Protein AF-0000000081947088 (afdb_homodimer)

Solvent-accessible surface area (backbone atoms only — not comparable to full-atom values): 53640 Å² total; per-residue (Å²): 133,80,80,75,81,79,79,79,77,80,83,79,76,83,76,74,78,69,76,75,79,71,53,63,56,43,48,67,72,58,36,47,63,14,54,38,83,89,65,29,24,22,32,30,54,98,59,29,26,24,50,40,53,75,47,50,81,68,38,89,75,42,71,60,63,58,53,27,30,19,22,57,40,57,72,57,38,71,58,38,70,79,52,76,34,70,66,50,53,54,56,50,59,74,28,54,62,28,42,27,43,55,84,70,83,66,67,79,70,62,85,66,63,84,68,68,71,72,72,82,75,52,67,54,44,46,74,68,36,78,85,35,48,23,31,24,28,47,46,76,58,52,70,63,32,64,59,40,53,78,79,53,38,41,35,85,42,92,42,48,81,64,81,77,59,67,90,76,39,58,36,38,39,35,33,62,47,54,91,88,44,90,55,73,51,27,74,35,77,37,38,56,64,45,50,67,68,75,36,68,79,44,76,49,59,28,30,42,32,44,54,37,25,27,15,39,62,38,34,72,75,48,82,47,56,69,71,69,28,51,85,21,36,43,40,24,37,37,36,28,23,22,44,40,36,60,52,41,44,73,35,61,59,52,78,72,48,66,77,62,38,44,14,37,27,40,29,26,63,27,42,46,96,87,62,55,51,50,35,21,47,46,52,33,67,53,45,58,34,88,79,34,67,24,26,43,21,41,27,42,68,88,34,72,37,49,68,88,69,9,36,69,31,17,39,41,46,51,14,32,32,34,78,58,34,41,40,26,48,31,36,39,35,42,24,62,56,72,38,83,27,60,62,36,52,71,34,62,54,76,56,54,58,64,41,40,92,89,66,63,56,56,84,75,37,66,57,64,44,30,41,38,44,25,38,42,67,30,33,63,48,68,70,34,76,42,56,54,82,62,51,49,48,68,39,32,23,44,32,41,30,29,64,7,33,37,67,70,46,39,39,37,14,63,62,66,58,77,52,54,41,76,41,47,65,29,71,38,79,85,38,66,82,70,61,79,75,58,57,90,61,46,22,26,47,53,34,38,36,39,41,76,44,70,59,65,82,95,52,52,67,36,35,33,26,36,39,28,26,30,61,37,59,40,44,35,21,63,54,51,70,78,57,30,26,54,59,22,44,70,53,30,29,44,28,75,32,43,34,38,44,39,73,79,128,133,81,81,76,78,80,78,78,78,81,84,82,76,82,76,73,79,68,75,75,78,70,52,65,57,42,47,68,71,58,35,45,62,12,54,37,84,88,65,29,24,23,31,30,55,97,58,29,27,24,49,40,53,76,47,50,81,69,38,88,74,42,71,60,64,57,52,27,29,20,21,58,41,58,70,56,37,72,57,39,71,82,53,75,34,71,66,49,51,54,57,49,57,74,29,55,62,28,42,27,45,56,84,70,83,66,68,79,68,62,84,64,63,86,69,68,72,74,72,83,75,52,66,54,45,47,74,68,36,76,84,35,48,22,29,23,29,48,45,76,58,52,69,62,33,65,59,39,52,79,79,52,41,41,35,85,42,91,42,50,82,64,82,76,58,66,89,75,39,59,36,39,36,35,34,61,46,55,92,88,44,90,56,73,51,28,74,36,78,37,40,58,64,45,48,67,67,74,37,68,78,46,76,49,58,29,29,43,33,44,54,36,26,27,14,40,64,36,34,74,76,49,81,47,55,70,72,70,29,50,85,22,36,44,40,24,37,39,35,28,23,22,43,39,36,61,54,41,44,75,34,61,60,52,78,71,46,65,77,63,38,45,15,36,25,39,29,27,63,27,42,47,96,88,62,52,51,52,35,22,48,44,53,32,67,52,44,58,34,88,79,35,66,24,25,43,20,42,24,43,68,89,32,72,36,47,67,89,69,10,35,71,31,16,40,40,46,52,13,31,33,35,77,59,33,40,40,26,48,32,36,38,36,43,25,61,55,71,36,82,26,60,61,34,53,70,34,62,54,74,55,54,60,65,41,41,92,89,66,62,56,55,84,74,36,68,58,64,44,28,40,37,46,26,37,43,68,29,32,62,49,68,69,34,76,40,57,54,83,62,52,49,49,67,39,32,24,44,34,40,30,28,64,6,33,37,67,69,46,38,39,38,13,63,61,63,59,78,52,54,40,77,40,46,64,28,72,39,78,84,38,66,82,70,63,78,76,58,57,89,61,46,23,27,46,51,32,37,33,39,41,77,45,70,59,66,81,96,51,54,65,35,35,33,27,36,39,29,25,29,60,38,59,40,44,35,21,63,54,52,69,77,58,32,24,55,58,21,43,70,54,29,33,45,28,75,32,43,34,38,44,40,74,78,128

Structure (mmCIF, N/CA/C/O backbone):
data_AF-0000000081947088-model_v1
#
loop_
_entity.id
_entity.type
_entity.pdbx_description
1 polymer 'Sulfite oxidase'
#
loop_
_atom_site.group_PDB
_atom_site.id
_atom_site.type_symbol
_atom_site.label_atom_id
_atom_site.label_alt_id
_atom_site.label_comp_id
_atom_site.label_asym_id
_atom_site.label_entity_id
_atom_site.label_seq_id
_atom_site.pdbx_PDB_ins_code
_atom_site.Cartn_x
_atom_site.Cartn_y
_atom_site.Cartn_z
_atom_site.occupancy
_atom_site.B_iso_or_equiv
_atom_site.auth_seq_id
_atom_site.auth_comp_id
_atom_site.auth_asym_id
_atom_site.auth_atom_id
_atom_site.pdbx_PDB_model_num
ATOM 1 N N . MET A 1 1 ? -17.156 61.625 89.312 1 23.55 1 MET A N 1
ATOM 2 C CA . MET A 1 1 ? -17.781 61.25 88.062 1 23.55 1 MET A CA 1
ATOM 3 C C . MET A 1 1 ? -17.281 62.094 86.938 1 23.55 1 MET A C 1
ATOM 5 O O . MET A 1 1 ? -17.859 63.156 86.688 1 23.55 1 MET A O 1
ATOM 9 N N . ILE A 1 2 ? -16.062 62.406 86.875 1 27.72 2 ILE A N 1
ATOM 10 C CA . ILE A 1 2 ? -15.461 63.5 86.062 1 27.72 2 ILE A CA 1
ATOM 11 C C . ILE A 1 2 ? -15.664 63.188 84.625 1 27.72 2 ILE A C 1
ATOM 13 O O . ILE A 1 2 ? -15.391 62.094 84.125 1 27.72 2 ILE A O 1
ATOM 17 N N . ILE A 1 3 ? -16.562 63.938 83.875 1 27.09 3 ILE A N 1
ATOM 18 C CA . ILE A 1 3 ? -17.156 63.969 82.562 1 27.09 3 ILE A CA 1
ATOM 19 C C . ILE A 1 3 ? -16.078 64.188 81.5 1 27.09 3 ILE A C 1
ATOM 21 O O . ILE A 1 3 ? -15.5 65.25 81.438 1 27.09 3 ILE A O 1
ATOM 25 N N . LEU A 1 4 ? -15.055 63.344 81.375 1 27.28 4 LEU A N 1
ATOM 26 C CA . LEU A 1 4 ? -13.883 63.594 80.562 1 27.28 4 LEU A CA 1
ATOM 27 C C . LEU A 1 4 ? -14.289 63.844 79.125 1 27.28 4 LEU A C 1
ATOM 29 O O . LEU A 1 4 ? -15.078 63.094 78.562 1 27.28 4 LEU A O 1
ATOM 33 N N . SER A 1 5 ? -14.227 65.062 78.625 1 27.78 5 SER A N 1
ATOM 34 C CA . SER A 1 5 ? -14.625 65.688 77.375 1 27.78 5 SER A CA 1
ATOM 35 C C . SER A 1 5 ? -13.961 65 76.188 1 27.78 5 SER A C 1
ATOM 37 O O . SER A 1 5 ? -12.734 64.938 76.125 1 27.78 5 SER A O 1
ATOM 39 N N . THR A 1 6 ? -14.531 64 75.5 1 26.06 6 THR A N 1
ATOM 40 C CA . THR A 1 6 ? -14.008 63.094 74.5 1 26.06 6 THR A CA 1
ATOM 41 C C . THR A 1 6 ? -13.656 63.844 73.25 1 26.06 6 THR A C 1
ATOM 43 O O . THR A 1 6 ? -14.523 64.438 72.625 1 26.06 6 THR A O 1
ATOM 46 N N . LYS A 1 7 ? -12.453 64.375 73.125 1 29.44 7 LYS A N 1
ATOM 47 C CA . LYS A 1 7 ? -11.984 65.25 72.062 1 29.44 7 LYS A CA 1
ATOM 48 C C . LYS A 1 7 ? -12.234 64.562 70.688 1 29.44 7 LYS A C 1
ATOM 50 O O . LYS A 1 7 ? -12.18 63.344 70.562 1 29.44 7 LYS A O 1
ATOM 55 N N . GLU A 1 8 ? -12.742 65.25 69.688 1 27.27 8 GLU A N 1
ATOM 56 C CA . GLU A 1 8 ? -13.297 65.125 68.375 1 27.27 8 GLU A CA 1
ATOM 57 C C . GLU A 1 8 ? -12.227 64.688 67.375 1 27.27 8 GLU A C 1
ATOM 59 O O . GLU A 1 8 ? -11.141 65.25 67.312 1 27.27 8 GLU A O 1
ATOM 64 N N . SER A 1 9 ? -12.094 63.406 67 1 26.52 9 SER A N 1
ATOM 65 C CA . SER A 1 9 ? -11.062 62.781 66.188 1 26.52 9 SER A CA 1
ATOM 66 C C . SER A 1 9 ? -10.93 63.406 64.812 1 26.52 9 SER A C 1
ATOM 68 O O . SER A 1 9 ? -11.93 63.75 64.188 1 26.52 9 SER A O 1
ATOM 70 N N . PRO A 1 10 ? -9.797 64 64.438 1 29.7 10 PRO A N 1
ATOM 71 C CA . PRO A 1 10 ? -9.602 64.812 63.25 1 29.7 10 PRO A CA 1
ATOM 72 C C . PRO A 1 10 ? -9.961 64.062 61.969 1 29.7 10 PRO A C 1
ATOM 74 O O . PRO A 1 10 ? -9.992 62.844 61.969 1 29.7 10 PRO A O 1
ATOM 77 N N . THR A 1 11 ? -10.578 64.688 60.969 1 25.97 11 THR A N 1
ATOM 78 C CA . THR A 1 11 ? -11.133 64.438 59.625 1 25.97 11 THR A CA 1
ATOM 79 C C . THR A 1 11 ? -10.055 63.875 58.688 1 25.97 11 THR A C 1
ATOM 81 O O . THR A 1 11 ? -8.969 64.438 58.594 1 25.97 11 THR A O 1
ATOM 84 N N . SER A 1 12 ? -9.984 62.594 58.375 1 25.2 12 SER A N 1
ATOM 85 C CA . SER A 1 12 ? -9.062 61.75 57.625 1 25.2 12 SER A CA 1
ATOM 86 C C . SER A 1 12 ? -8.844 62.344 56.219 1 25.2 12 SER A C 1
ATOM 88 O O . SER A 1 12 ? -9.805 62.688 55.531 1 25.2 12 SER A O 1
ATOM 90 N N . GLY A 1 13 ? -7.785 63.062 55.906 1 26.48 13 GLY A N 1
ATOM 91 C CA . GLY A 1 13 ? -7.367 63.625 54.625 1 26.48 13 GLY A CA 1
ATOM 92 C C . GLY A 1 13 ? -7.469 62.625 53.469 1 26.48 13 GLY A C 1
ATOM 93 O O . GLY A 1 13 ? -7.492 61.438 53.688 1 26.48 13 GLY A O 1
ATOM 94 N N . SER A 1 14 ? -7.961 63.094 52.25 1 26.84 14 SER A N 1
ATOM 95 C CA . SER A 1 14 ? -8.25 62.469 50.969 1 26.84 14 SER A CA 1
ATOM 96 C C . SER A 1 14 ? -7.016 61.781 50.375 1 26.84 14 SER A C 1
ATOM 98 O O . SER A 1 14 ? -5.996 62.438 50.156 1 26.84 14 SER A O 1
ATOM 100 N N . VAL A 1 15 ? -6.617 60.625 50.781 1 30 15 VAL A N 1
ATOM 101 C CA . VAL A 1 15 ? -5.504 59.875 50.188 1 30 15 VAL A CA 1
ATOM 102 C C . VAL A 1 15 ? -5.609 59.875 48.688 1 30 15 VAL A C 1
ATOM 104 O O . VAL A 1 15 ? -6.656 59.562 48.125 1 30 15 VAL A O 1
ATOM 107 N N . GLY A 1 16 ? -4.855 60.719 48 1 27.58 16 GLY A N 1
ATOM 108 C CA . GLY A 1 16 ? -4.633 60.781 46.594 1 27.58 16 GLY A CA 1
ATOM 109 C C . GLY A 1 16 ? -4.527 59.406 45.938 1 27.58 16 GLY A C 1
ATOM 110 O O . GLY A 1 16 ? -4.102 58.438 46.562 1 27.58 16 GLY A O 1
ATOM 111 N N . THR A 1 17 ? -5.43 59.125 44.938 1 27.86 17 THR A N 1
ATOM 112 C CA . THR A 1 17 ? -5.527 57.938 44.094 1 27.86 17 THR A CA 1
ATOM 113 C C . THR A 1 17 ? -4.152 57.562 43.562 1 27.86 17 THR A C 1
ATOM 115 O O . THR A 1 17 ? -3.451 58.375 42.969 1 27.86 17 THR A O 1
ATOM 118 N N . LEU A 1 18 ? -3.375 56.75 44.219 1 29.19 18 LEU A N 1
ATOM 119 C CA . LEU A 1 18 ? -2.145 56.156 43.688 1 29.19 18 LEU A CA 1
ATOM 120 C C . LEU A 1 18 ? -2.287 55.844 42.219 1 29.19 18 LEU A C 1
ATOM 122 O O . LEU A 1 18 ? -3.322 55.344 41.781 1 29.19 18 LEU A O 1
ATOM 126 N N . PRO A 1 19 ? -1.593 56.625 41.375 1 30.48 19 PRO A N 1
ATOM 127 C CA . PRO A 1 19 ? -1.645 56.312 39.938 1 30.48 19 PRO A CA 1
ATOM 128 C C . PRO A 1 19 ? -1.574 54.812 39.688 1 30.48 19 PRO A C 1
ATOM 130 O O . PRO A 1 19 ? -0.898 54.062 40.406 1 30.48 19 PRO A O 1
ATOM 133 N N . SER A 1 20 ? -2.699 54.156 39.406 1 32.34 20 SER A N 1
ATOM 134 C CA . SER A 1 20 ? -2.721 52.812 38.875 1 32.34 20 SER A CA 1
ATOM 135 C C . SER A 1 20 ? -1.52 52.531 37.969 1 32.34 20 SER A C 1
ATOM 137 O O . SER A 1 20 ? -1.307 53.25 37 1 32.34 20 SER A O 1
ATOM 139 N N . SER A 1 21 ? -0.323 52.375 38.469 1 35.34 21 SER A N 1
ATOM 140 C CA . SER A 1 21 ? 0.871 51.969 37.719 1 35.34 21 SER A CA 1
ATOM 141 C C . SER A 1 21 ? 0.514 51.062 36.562 1 35.34 21 SER A C 1
ATOM 143 O O . SER A 1 21 ? 0.057 49.938 36.75 1 35.34 21 SER A O 1
ATOM 145 N N . SER A 1 22 ? -0.2 51.562 35.531 1 39.47 22 SER A N 1
ATOM 146 C CA . SER A 1 22 ? -0.576 50.906 34.281 1 39.47 22 SER A CA 1
ATOM 147 C C . SER A 1 22 ? 0.574 50.062 33.75 1 39.47 22 SER A C 1
ATOM 149 O O . SER A 1 22 ? 1.654 50.594 33.469 1 39.47 22 SER A O 1
ATOM 151 N N . LEU A 1 23 ? 0.812 48.875 34.156 1 47.56 23 LEU A N 1
ATOM 152 C CA . LEU A 1 23 ? 1.779 47.969 33.531 1 47.56 23 LEU A CA 1
ATOM 153 C C . LEU A 1 23 ? 1.809 48.156 32 1 47.56 23 LEU A C 1
ATOM 155 O O . LEU A 1 23 ? 0.77 48.406 31.391 1 47.56 23 LEU A O 1
ATOM 159 N N . PRO A 1 24 ? 2.963 48.594 31.469 1 54.09 24 PRO A N 1
ATOM 160 C CA . PRO A 1 24 ? 3.066 48.75 30.016 1 54.09 24 PRO A CA 1
ATOM 161 C C . PRO A 1 24 ? 2.406 47.594 29.25 1 54.09 24 PRO A C 1
ATOM 163 O O . PRO A 1 24 ? 2.377 46.469 29.734 1 54.09 24 PRO A O 1
ATOM 166 N N . ILE A 1 25 ? 1.466 47.812 28.344 1 60.41 25 ILE A N 1
ATOM 167 C CA . ILE A 1 25 ? 0.795 46.875 27.453 1 60.41 25 ILE A CA 1
ATOM 168 C C . ILE A 1 25 ? 1.699 46.562 26.266 1 60.41 25 ILE A C 1
ATOM 170 O O . ILE A 1 25 ? 2.156 47.469 25.562 1 60.41 25 ILE A O 1
ATOM 174 N N . PHE A 1 26 ? 2.24 45.406 26.25 1 68.12 26 PHE A N 1
ATOM 175 C CA . PHE A 1 26 ? 3.07 44.969 25.125 1 68.12 26 PHE A CA 1
ATOM 176 C C . PHE A 1 26 ? 2.227 44.312 24.047 1 68.12 26 PHE A C 1
ATOM 178 O O . PHE A 1 26 ? 1.273 43.594 24.359 1 68.12 26 PHE A O 1
ATOM 185 N N . SER A 1 27 ? 2.557 44.719 22.781 1 69.81 27 SER A N 1
ATOM 186 C CA . SER A 1 27 ? 1.952 44.031 21.641 1 69.81 27 SER A CA 1
ATOM 187 C C . SER A 1 27 ? 2.518 42.625 21.469 1 69.81 27 SER A C 1
ATOM 189 O O . SER A 1 27 ? 3.568 42.312 22.031 1 69.81 27 SER A O 1
ATOM 191 N N . GLN A 1 28 ? 1.752 41.844 20.844 1 71.31 28 GLN A N 1
ATOM 192 C CA . GLN A 1 28 ? 2.238 40.531 20.516 1 71.31 28 GLN A CA 1
ATOM 193 C C . GLN A 1 28 ? 3.559 40.594 19.766 1 71.31 28 GLN A C 1
ATOM 195 O O . GLN A 1 28 ? 4.422 39.719 19.938 1 71.31 28 GLN A O 1
ATOM 200 N N . GLU A 1 29 ? 3.678 41.594 18.953 1 72.94 29 GLU A N 1
ATOM 201 C CA . GLU A 1 29 ? 4.922 41.781 18.219 1 72.94 29 GLU A CA 1
ATOM 202 C C . GLU A 1 29 ? 6.094 42 19.156 1 72.94 29 GLU A C 1
ATOM 204 O O . GLU A 1 29 ? 7.191 41.5 18.938 1 72.94 29 GLU A O 1
ATOM 209 N N . GLU A 1 30 ? 5.836 42.75 20.156 1 77 30 GLU A N 1
ATOM 210 C CA . GLU A 1 30 ? 6.887 43 21.141 1 77 30 GLU A CA 1
ATOM 211 C C . GLU A 1 30 ? 7.25 41.75 21.906 1 77 30 GLU A C 1
ATOM 213 O O . GLU A 1 30 ? 8.43 41.469 22.156 1 77 30 GLU A O 1
ATOM 218 N N . VAL A 1 31 ? 6.238 41.031 22.234 1 80.5 31 VAL A N 1
ATOM 219 C CA . VAL A 1 31 ? 6.453 39.781 22.969 1 80.5 31 VAL A CA 1
ATOM 220 C C . VAL A 1 31 ? 7.281 38.812 22.141 1 80.5 31 VAL A C 1
ATOM 222 O O . VAL A 1 31 ? 8.172 38.125 22.656 1 80.5 31 VAL A O 1
ATOM 225 N N . SER A 1 32 ? 7.066 38.812 20.906 1 80.31 32 SER A N 1
ATOM 226 C CA . SER A 1 32 ? 7.695 37.844 20 1 80.31 32 SER A CA 1
ATOM 227 C C . SER A 1 32 ? 9.188 38.125 19.859 1 80.31 32 SER A C 1
ATOM 229 O O . SER A 1 32 ? 9.945 37.25 19.406 1 80.31 32 SER A O 1
ATOM 231 N N . ARG A 1 33 ? 9.625 39.25 20.297 1 78.31 33 ARG A N 1
ATOM 232 C CA . ARG A 1 33 ? 11.031 39.625 20.203 1 78.31 33 ARG A CA 1
ATOM 233 C C . ARG A 1 33 ? 11.812 39.094 21.406 1 78.31 33 ARG A C 1
ATOM 235 O O . ARG A 1 33 ? 13.047 39.062 21.375 1 78.31 33 ARG A O 1
ATOM 242 N N . HIS A 1 34 ? 11.172 38.688 22.391 1 85.38 34 HIS A N 1
ATOM 243 C CA . HIS A 1 34 ? 11.797 38.25 23.625 1 85.38 34 HIS A CA 1
ATOM 244 C C . HIS A 1 34 ? 11.859 36.719 23.672 1 85.38 34 HIS A C 1
ATOM 246 O O . HIS A 1 34 ? 11.117 36.094 24.438 1 85.38 34 HIS A O 1
ATOM 252 N N . ARG A 1 35 ? 12.812 36.25 23 1 87 35 ARG A N 1
ATOM 253 C CA . ARG A 1 35 ? 12.859 34.781 22.844 1 87 35 ARG A CA 1
ATOM 254 C C . ARG A 1 35 ? 14.211 34.219 23.266 1 87 35 ARG A C 1
ATOM 256 O O . ARG A 1 35 ? 14.445 33.031 23.203 1 87 35 ARG A O 1
ATOM 263 N N . THR A 1 36 ? 15.164 35.156 23.609 1 85 36 THR A N 1
ATOM 264 C CA . THR A 1 36 ? 16.5 34.719 24.016 1 85 36 THR A CA 1
ATOM 265 C C . THR A 1 36 ? 16.844 35.281 25.391 1 85 36 THR A C 1
ATOM 267 O O . THR A 1 36 ? 16.188 36.188 25.906 1 85 36 THR A O 1
ATOM 270 N N . LEU A 1 37 ? 17.859 34.594 25.953 1 82.06 37 LEU A N 1
ATOM 271 C CA . LEU A 1 37 ? 18.297 35.031 27.266 1 82.06 37 LEU A CA 1
ATOM 272 C C . LEU A 1 37 ? 18.781 36.5 27.234 1 82.06 37 LEU A C 1
ATOM 274 O O . LEU A 1 37 ? 18.578 37.25 28.203 1 82.06 37 LEU A O 1
ATOM 278 N N . GLU A 1 38 ? 19.344 36.875 26.078 1 83.12 38 GLU A N 1
ATOM 279 C CA . GLU A 1 38 ? 19.844 38.219 25.922 1 83.12 38 GLU A CA 1
ATOM 280 C C . GLU A 1 38 ? 18.703 39.25 25.859 1 83.12 38 GLU A C 1
ATOM 282 O O . GLU A 1 38 ? 18.766 40.281 26.5 1 83.12 38 GLU A O 1
ATOM 287 N N . ASP A 1 39 ? 17.656 38.875 25.188 1 86.5 39 ASP A N 1
ATOM 288 C CA . ASP A 1 39 ? 16.547 39.812 24.969 1 86.5 39 ASP A CA 1
ATOM 289 C C . ASP A 1 39 ? 15.461 39.594 26.031 1 86.5 39 ASP A C 1
ATOM 291 O O . ASP A 1 39 ? 14.539 40.406 26.141 1 86.5 39 ASP A O 1
ATOM 295 N N . GLY A 1 40 ? 15.656 38.562 26.781 1 87.94 40 GLY A N 1
ATOM 296 C CA . GLY A 1 40 ? 14.594 38.156 27.688 1 87.94 40 GLY A CA 1
ATOM 297 C C . GLY A 1 40 ? 13.648 37.125 27.062 1 87.94 40 GLY A C 1
ATOM 298 O O . GLY A 1 40 ? 13.461 37.125 25.859 1 87.94 40 GLY A O 1
ATOM 299 N N . ILE A 1 41 ? 13.156 36.281 27.906 1 90 41 ILE A N 1
ATOM 300 C CA . ILE A 1 41 ? 12.227 35.25 27.469 1 90 41 ILE A CA 1
ATOM 301 C C . ILE A 1 41 ? 10.836 35.562 28.016 1 90 41 ILE A C 1
ATOM 303 O O . ILE A 1 41 ? 10.594 35.438 29.219 1 90 41 ILE A O 1
ATOM 307 N N . TRP A 1 42 ? 9.914 35.969 27.031 1 88.62 42 TRP A N 1
ATOM 308 C CA . TRP A 1 42 ? 8.547 36.312 27.438 1 88.62 42 TRP A CA 1
ATOM 309 C C . TRP A 1 42 ? 7.555 35.281 26.875 1 88.62 42 TRP A C 1
ATOM 311 O O . TRP A 1 42 ? 7.805 34.688 25.844 1 88.62 42 TRP A O 1
ATOM 321 N N . VAL A 1 43 ? 6.57 35.031 27.703 1 88.12 43 VAL A N 1
ATOM 322 C CA . VAL A 1 43 ? 5.461 34.188 27.25 1 88.12 43 VAL A CA 1
ATOM 323 C C . VAL A 1 43 ? 4.137 34.875 27.578 1 88.12 43 VAL A C 1
ATOM 325 O O . VAL A 1 43 ? 4.094 35.812 28.375 1 88.12 43 VAL A O 1
ATOM 328 N N . THR A 1 44 ? 3.111 34.5 26.875 1 84.19 44 THR A N 1
ATOM 329 C CA . THR A 1 44 ? 1.789 35.031 27.188 1 84.19 44 THR A CA 1
ATOM 330 C C . THR A 1 44 ? 0.866 33.938 27.703 1 84.19 44 THR A C 1
ATOM 332 O O . THR A 1 44 ? 1.057 32.75 27.391 1 84.19 44 THR A O 1
ATOM 335 N N . TYR A 1 45 ? -0.012 34.25 28.609 1 84 45 TYR A N 1
ATOM 336 C CA . TYR A 1 45 ? -1.061 33.375 29.141 1 84 45 TYR A CA 1
ATOM 337 C C . TYR A 1 45 ? -2.305 34.188 29.5 1 84 45 TYR A C 1
ATOM 339 O O . TYR A 1 45 ? -2.248 35.094 30.328 1 84 45 TYR A O 1
ATOM 347 N N . LYS A 1 46 ? -3.414 33.75 28.875 1 78.06 46 LYS A N 1
ATOM 348 C CA . LYS A 1 46 ? -4.707 34.375 29.109 1 78.06 46 LYS A CA 1
ATOM 349 C C . LYS A 1 46 ? -4.574 35.906 29.141 1 78.06 46 LYS A C 1
ATOM 351 O O . LYS A 1 46 ? -5.02 36.531 30.078 1 78.06 46 LYS A O 1
ATOM 356 N N . GLY A 1 47 ? -3.838 36.438 28.094 1 76.19 47 GLY A N 1
ATOM 357 C CA . GLY A 1 47 ? -3.764 37.875 27.891 1 76.19 47 GLY A CA 1
ATOM 358 C C . GLY A 1 47 ? -2.664 38.531 28.703 1 76.19 47 GLY A C 1
ATOM 359 O O . GLY A 1 47 ? -2.414 39.719 28.562 1 76.19 47 GLY A O 1
ATOM 360 N N . GLY A 1 48 ? -2.035 37.812 29.578 1 82 48 GLY A N 1
ATOM 361 C CA . GLY A 1 48 ? -0.92 38.344 30.344 1 82 48 GLY A CA 1
ATOM 362 C C . GLY A 1 48 ? 0.43 38.031 29.719 1 82 48 GLY A C 1
ATOM 363 O O . GLY A 1 48 ? 0.576 37.031 28.984 1 82 48 GLY A O 1
ATOM 364 N N . VAL A 1 49 ? 1.305 38.969 29.938 1 88.94 49 VAL A N 1
ATOM 365 C CA . VAL A 1 49 ? 2.68 38.75 29.5 1 88.94 49 VAL A CA 1
ATOM 366 C C . VAL A 1 49 ? 3.559 38.438 30.703 1 88.94 49 VAL A C 1
ATOM 368 O O . VAL A 1 49 ? 3.506 39.094 31.734 1 88.94 49 VAL A O 1
ATOM 371 N N . TYR A 1 50 ? 4.34 37.406 30.562 1 89.12 50 TYR A N 1
ATOM 372 C CA . TYR A 1 50 ? 5.164 36.906 31.656 1 89.12 50 TYR A CA 1
ATOM 373 C C . TYR A 1 50 ? 6.629 36.812 31.25 1 89.12 50 TYR A C 1
ATOM 375 O O . TYR A 1 50 ? 6.945 36.25 30.203 1 89.12 50 TYR A O 1
ATOM 383 N N . ASP A 1 51 ? 7.438 37.5 31.969 1 90.69 51 ASP A N 1
ATOM 384 C CA . ASP A 1 51 ? 8.875 37.375 31.766 1 90.69 51 ASP A CA 1
ATOM 385 C C . ASP A 1 51 ? 9.438 36.156 32.5 1 90.69 51 ASP A C 1
ATOM 387 O O . ASP A 1 51 ? 9.703 36.25 33.719 1 90.69 51 ASP A O 1
ATOM 391 N N . ILE A 1 52 ? 9.75 35.125 31.75 1 89.5 52 ILE A N 1
ATOM 392 C CA . ILE A 1 52 ? 10.156 33.906 32.406 1 89.5 52 ILE A CA 1
ATOM 393 C C . ILE A 1 52 ? 11.664 33.719 32.25 1 89.5 52 ILE A C 1
ATOM 395 O O . ILE A 1 52 ? 12.156 32.594 32.281 1 89.5 52 ILE A O 1
ATOM 399 N N . THR A 1 53 ? 12.422 34.656 32.062 1 88.5 53 THR A N 1
ATOM 400 C CA . THR A 1 53 ? 13.859 34.594 31.812 1 88.5 53 THR A CA 1
ATOM 401 C C . THR A 1 53 ? 14.562 33.875 32.938 1 88.5 53 THR A C 1
ATOM 403 O O . THR A 1 53 ? 15.398 33 32.688 1 88.5 53 THR A O 1
ATOM 406 N N . GLU A 1 54 ? 14.188 34.125 34.125 1 85.06 54 GLU A N 1
ATOM 407 C CA . GLU A 1 54 ? 14.828 33.5 35.281 1 85.06 54 GLU A CA 1
ATOM 408 C C . GLU A 1 54 ? 14.273 32.125 35.531 1 85.06 54 GLU A C 1
ATOM 410 O O . GLU A 1 54 ? 14.977 31.25 36.062 1 85.06 54 GLU A O 1
ATOM 415 N N . PHE A 1 55 ? 13.125 31.953 35.156 1 87.62 55 PHE A N 1
ATOM 416 C CA . PHE A 1 55 ? 12.445 30.688 35.438 1 87.62 55 PHE A CA 1
ATOM 417 C C . PHE A 1 55 ? 12.953 29.578 34.531 1 87.62 55 PHE A C 1
ATOM 419 O O . PHE A 1 55 ? 12.922 28.406 34.906 1 87.62 55 PHE A O 1
ATOM 426 N N . VAL A 1 56 ? 13.328 29.922 33.375 1 87.31 56 VAL A N 1
ATOM 427 C CA . VAL A 1 56 ? 13.742 28.953 32.375 1 87.31 56 VAL A CA 1
ATOM 428 C C . VAL A 1 56 ? 14.797 28.016 32.938 1 87.31 56 VAL A C 1
ATOM 430 O O . VAL A 1 56 ? 14.773 26.812 32.719 1 87.31 56 VAL A O 1
ATOM 433 N N . ALA A 1 57 ? 15.641 28.484 33.719 1 78.31 57 ALA A N 1
ATOM 434 C CA . ALA A 1 57 ? 16.766 27.719 34.281 1 78.31 57 ALA A CA 1
ATOM 435 C C . ALA A 1 57 ? 16.281 26.703 35.312 1 78.31 57 ALA A C 1
ATOM 437 O O . ALA A 1 57 ? 16.922 25.688 35.531 1 78.31 57 ALA A O 1
ATOM 438 N N . ILE A 1 58 ? 15.117 26.953 35.906 1 79.62 58 ILE A N 1
ATOM 439 C CA . ILE A 1 58 ? 14.664 26.094 37 1 79.62 58 ILE A CA 1
ATOM 440 C C . ILE A 1 58 ? 13.398 25.344 36.562 1 79.62 58 ILE A C 1
ATOM 442 O O . ILE A 1 58 ? 12.742 24.703 37.406 1 79.62 58 ILE A O 1
ATOM 446 N N . HIS A 1 59 ? 12.984 25.562 35.344 1 86.06 59 HIS A N 1
ATOM 447 C CA . HIS A 1 59 ? 11.797 24.875 34.844 1 86.06 59 HIS A CA 1
ATOM 448 C C . HIS A 1 59 ? 11.969 23.359 34.906 1 86.06 59 HIS A C 1
ATOM 450 O O . HIS A 1 59 ? 12.922 22.828 34.344 1 86.06 59 HIS A O 1
ATOM 456 N N . PRO A 1 60 ? 11.078 22.656 35.469 1 73.12 60 PRO A N 1
ATOM 457 C CA . PRO A 1 60 ? 11.195 21.203 35.625 1 73.12 60 PRO A CA 1
ATOM 458 C C . PRO A 1 60 ? 11.281 20.484 34.281 1 73.12 60 PRO A C 1
ATOM 460 O O . PRO A 1 60 ? 11.914 19.422 34.188 1 73.12 60 PRO A O 1
ATOM 463 N N . GLY A 1 61 ? 10.68 21.016 33.281 1 72 61 GLY A N 1
ATOM 464 C CA . GLY A 1 61 ? 10.641 20.391 31.969 1 72 61 GLY A CA 1
ATOM 465 C C . GLY A 1 61 ? 11.836 20.734 31.109 1 72 61 GLY A C 1
ATOM 466 O O . GLY A 1 61 ? 11.844 20.469 29.906 1 72 61 GLY A O 1
ATOM 467 N N . GLY A 1 62 ? 12.766 21.312 31.688 1 66.44 62 GLY A N 1
ATOM 468 C CA . GLY A 1 62 ? 13.969 21.672 30.953 1 66.44 62 GLY A CA 1
ATOM 469 C C . GLY A 1 62 ? 13.758 22.797 29.969 1 66.44 62 GLY A C 1
ATOM 470 O O . GLY A 1 62 ? 13.031 23.75 30.266 1 66.44 62 GLY A O 1
ATOM 471 N N . ASP A 1 63 ? 14.445 22.609 28.781 1 70.5 63 ASP A N 1
ATOM 472 C CA . ASP A 1 63 ? 14.5 23.703 27.812 1 70.5 63 ASP A CA 1
ATOM 473 C C . ASP A 1 63 ? 13.266 23.719 26.922 1 70.5 63 ASP A C 1
ATOM 475 O O . ASP A 1 63 ? 13.109 24.594 26.062 1 70.5 63 ASP A O 1
ATOM 479 N N . LYS A 1 64 ? 12.352 22.844 27.156 1 72.75 64 LYS A N 1
ATOM 480 C CA . LYS A 1 64 ? 11.164 22.766 26.312 1 72.75 64 LYS A CA 1
ATOM 481 C C . LYS A 1 64 ? 10.328 24.047 26.422 1 72.75 64 LYS A C 1
ATOM 483 O O . LYS A 1 64 ? 9.617 24.406 25.484 1 72.75 64 LYS A O 1
ATOM 488 N N . ILE A 1 65 ? 10.43 24.672 27.625 1 76.94 65 ILE A N 1
ATOM 489 C CA . ILE A 1 65 ? 9.664 25.875 27.875 1 76.94 65 ILE A CA 1
ATOM 490 C C . ILE A 1 65 ? 10.086 26.969 26.891 1 76.94 65 ILE A C 1
ATOM 492 O O . ILE A 1 65 ? 9.32 27.891 26.609 1 76.94 65 ILE A O 1
ATOM 496 N N . MET A 1 66 ? 11.375 26.781 26.359 1 78.88 66 MET A N 1
ATOM 497 C CA . MET A 1 66 ? 11.891 27.766 25.406 1 78.88 66 MET A CA 1
ATOM 498 C C . MET A 1 66 ? 11.078 27.75 24.125 1 78.88 66 MET A C 1
ATOM 500 O O . MET A 1 66 ? 11.047 28.75 23.391 1 78.88 66 MET A O 1
ATOM 504 N N . LEU A 1 67 ? 10.406 26.703 23.922 1 77.5 67 LEU A N 1
ATOM 505 C CA . LEU A 1 67 ? 9.578 26.578 22.719 1 77.5 67 LEU A CA 1
ATOM 506 C C . LEU A 1 67 ? 8.398 27.547 22.766 1 77.5 67 LEU A C 1
ATOM 508 O O . LEU A 1 67 ? 7.852 27.922 21.734 1 77.5 67 LEU A O 1
ATOM 512 N N . ALA A 1 68 ? 8.023 27.938 23.922 1 76.56 68 ALA A N 1
ATOM 513 C CA . ALA A 1 68 ? 6.895 28.844 24.094 1 76.56 68 ALA A CA 1
ATOM 514 C C . ALA A 1 68 ? 7.359 30.297 24.062 1 76.56 68 ALA A C 1
ATOM 516 O O . ALA A 1 68 ? 6.535 31.219 24.078 1 76.56 68 ALA A O 1
ATOM 517 N N . ALA A 1 69 ? 8.75 30.531 24 1 80.69 69 ALA A N 1
ATOM 518 C CA . ALA A 1 69 ? 9.289 31.875 24.078 1 80.69 69 ALA A CA 1
ATOM 519 C C . ALA A 1 69 ? 8.727 32.75 22.969 1 80.69 69 ALA A C 1
ATOM 521 O O . ALA A 1 69 ? 8.719 32.375 21.797 1 80.69 69 ALA A O 1
ATOM 522 N N . GLY A 1 70 ? 8.266 33.875 23.359 1 76.88 70 GLY A N 1
ATOM 523 C CA . GLY A 1 70 ? 7.754 34.844 22.422 1 76.88 70 GLY A CA 1
ATOM 524 C C . GLY A 1 70 ? 6.301 34.625 22.047 1 76.88 70 GLY A C 1
ATOM 525 O O . GLY A 1 70 ? 5.742 35.344 21.219 1 76.88 70 GLY A O 1
ATOM 526 N N . GLY A 1 71 ? 5.703 33.562 22.672 1 78.69 71 GLY A N 1
ATOM 527 C CA . GLY A 1 71 ? 4.328 33.219 22.328 1 78.69 71 GLY A CA 1
ATOM 528 C C . GLY A 1 71 ? 3.529 32.719 23.516 1 78.69 71 GLY A C 1
ATOM 529 O O . GLY A 1 71 ? 3.961 32.844 24.672 1 78.69 71 GLY A O 1
ATOM 530 N N . SER A 1 72 ? 2.293 32.219 23.188 1 78.88 72 SER A N 1
ATOM 531 C CA . SER A 1 72 ? 1.406 31.719 24.219 1 78.88 72 SER A CA 1
ATOM 532 C C . SER A 1 72 ? 1.89 30.375 24.75 1 78.88 72 SER A C 1
ATOM 534 O O . SER A 1 72 ? 2.342 29.531 23.969 1 78.88 72 SER A O 1
ATOM 536 N N . VAL A 1 73 ? 1.771 30.125 25.984 1 81.62 73 VAL A N 1
ATOM 537 C CA . VAL A 1 73 ? 2.15 28.859 26.594 1 81.62 73 VAL A CA 1
ATOM 538 C C . VAL A 1 73 ? 0.979 27.875 26.531 1 81.62 73 VAL A C 1
ATOM 540 O O . VAL A 1 73 ? 1.156 26.672 26.719 1 81.62 73 VAL A O 1
ATOM 543 N N . GLU A 1 74 ? -0.16 28.359 26.109 1 79.5 74 GLU A N 1
ATOM 544 C CA . GLU A 1 74 ? -1.393 27.594 26.234 1 79.5 74 GLU A CA 1
ATOM 545 C C . GLU A 1 74 ? -1.335 26.328 25.359 1 79.5 74 GLU A C 1
ATOM 547 O O . GLU A 1 74 ? -1.667 25.234 25.828 1 79.5 74 GLU A O 1
ATOM 552 N N . PRO A 1 75 ? -0.883 26.469 24.234 1 75.62 75 PRO A N 1
ATOM 553 C CA . PRO A 1 75 ? -0.844 25.25 23.406 1 75.62 75 PRO A CA 1
ATOM 554 C C . PRO A 1 75 ? 0.105 24.188 23.953 1 75.62 75 PRO A C 1
ATOM 556 O O . PRO A 1 75 ? -0.151 23 23.812 1 75.62 75 PRO A O 1
ATOM 559 N N . PHE A 1 76 ? 1.159 24.609 24.594 1 76.62 76 PHE A N 1
ATOM 560 C CA . PHE A 1 76 ? 2.111 23.688 25.203 1 76.62 76 PHE A CA 1
ATOM 561 C C . PHE A 1 76 ? 1.512 23.031 26.453 1 76.62 76 PHE A C 1
ATOM 563 O O . PHE A 1 76 ? 1.719 21.844 26.688 1 76.62 76 PHE A O 1
ATOM 570 N N . TRP A 1 77 ? 0.798 23.891 27.156 1 76.38 77 TRP A N 1
ATOM 571 C CA . TRP A 1 77 ? 0.176 23.375 28.375 1 76.38 77 TRP A CA 1
ATOM 572 C C . TRP A 1 77 ? -0.934 22.391 28.047 1 76.38 77 TRP A C 1
ATOM 574 O O . TRP A 1 77 ? -1.244 21.5 28.859 1 76.38 77 TRP A O 1
ATOM 584 N N . ALA A 1 78 ? -1.444 22.516 26.844 1 69.69 78 ALA A N 1
ATOM 585 C CA . ALA A 1 78 ? -2.438 21.547 26.391 1 69.69 78 ALA A CA 1
ATOM 586 C C . ALA A 1 78 ? -1.792 20.203 26.078 1 69.69 78 ALA A C 1
ATOM 588 O O . ALA A 1 78 ? -2.457 19.156 26.125 1 69.69 78 ALA A O 1
ATOM 589 N N . LEU A 1 79 ? -0.533 20.234 25.875 1 67.81 79 LEU A N 1
ATOM 590 C CA . LEU A 1 79 ? 0.211 19.016 25.562 1 67.81 79 LEU A CA 1
ATOM 591 C C . LEU A 1 79 ? 0.595 18.266 26.828 1 67.81 79 LEU A C 1
ATOM 593 O O . LEU A 1 79 ? 0.713 17.047 26.828 1 67.81 79 LEU A O 1
ATOM 597 N N . TYR A 1 80 ? 0.831 19.094 27.953 1 66.31 80 TYR A N 1
ATOM 598 C CA . TYR A 1 80 ? 1.342 18.547 29.203 1 66.31 80 TYR A CA 1
ATOM 599 C C . TYR A 1 80 ? 0.366 18.797 30.344 1 66.31 80 TYR A C 1
ATOM 601 O O . TYR A 1 80 ? 0.326 19.891 30.906 1 66.31 80 TYR A O 1
ATOM 609 N N . ALA A 1 81 ? -0.449 17.828 30.781 1 63.88 81 ALA A N 1
ATOM 610 C CA . ALA A 1 81 ? -1.535 17.938 31.75 1 63.88 81 ALA A CA 1
ATOM 611 C C . ALA A 1 81 ? -1.029 18.5 33.094 1 63.88 81 ALA A C 1
ATOM 613 O O . ALA A 1 81 ? -1.78 19.141 33.812 1 63.88 81 ALA A O 1
ATOM 614 N N . VAL A 1 82 ? 0.223 18.344 33.344 1 70.06 82 VAL A N 1
ATOM 615 C CA . VAL A 1 82 ? 0.802 18.75 34.594 1 70.06 82 VAL A CA 1
ATOM 616 C C . VAL A 1 82 ? 0.68 20.266 34.75 1 70.06 82 VAL A C 1
ATOM 618 O O . VAL A 1 82 ? 0.665 20.781 35.875 1 70.06 82 VAL A O 1
ATOM 621 N N . HIS A 1 83 ? 0.463 20.969 33.656 1 76.62 83 HIS A N 1
ATOM 622 C CA . HIS A 1 83 ? 0.478 22.422 33.719 1 76.62 83 HIS A CA 1
ATOM 623 C C . HIS A 1 83 ? -0.917 22.984 33.969 1 76.62 83 HIS A C 1
ATOM 625 O O . HIS A 1 83 ? -1.075 24.172 34.25 1 76.62 83 HIS A O 1
ATOM 631 N N . ASN A 1 84 ? -1.851 22.062 33.969 1 68.38 84 ASN A N 1
ATOM 632 C CA . ASN A 1 84 ? -3.209 22.5 34.281 1 68.38 84 ASN A CA 1
ATOM 633 C C . ASN A 1 84 ? -3.508 22.453 35.781 1 68.38 84 ASN A C 1
ATOM 635 O O . ASN A 1 84 ? -4.473 21.812 36.188 1 68.38 84 ASN A O 1
ATOM 639 N N . GLN A 1 85 ? -2.568 22.875 36.531 1 72.56 85 GLN A N 1
ATOM 640 C CA . GLN A 1 85 ? -2.705 22.891 38 1 72.56 85 GLN A CA 1
ATOM 641 C C . GLN A 1 85 ? -2.576 24.312 38.531 1 72.56 85 GLN A C 1
ATOM 643 O O . GLN A 1 85 ? -1.867 25.141 37.969 1 72.56 85 GLN A O 1
ATOM 648 N N . GLU A 1 86 ? -3.316 24.516 39.562 1 75.31 86 GLU A N 1
ATOM 649 C CA . GLU A 1 86 ? -3.377 25.844 40.188 1 75.31 86 GLU A CA 1
ATOM 650 C C . GLU A 1 86 ? -1.992 26.312 40.625 1 75.31 86 GLU A C 1
ATOM 652 O O . GLU A 1 86 ? -1.664 27.5 40.469 1 75.31 86 GLU A O 1
ATOM 657 N N . HIS A 1 87 ? -1.249 25.406 41.094 1 78.19 87 HIS A N 1
ATOM 658 C CA . HIS A 1 87 ? 0.066 25.797 41.562 1 78.19 87 HIS A CA 1
ATOM 659 C C . HIS A 1 87 ? 0.961 26.266 40.438 1 78.19 87 HIS A C 1
ATOM 661 O O . HIS A 1 87 ? 1.817 27.141 40.625 1 78.19 87 HIS A O 1
ATOM 667 N N . VAL A 1 88 ? 0.834 25.766 39.281 1 81.81 88 VAL A N 1
ATOM 668 C CA . VAL A 1 88 ? 1.6 26.188 38.125 1 81.81 88 VAL A CA 1
ATOM 669 C C . VAL A 1 88 ? 1.215 27.625 37.75 1 81.81 88 VAL A C 1
ATOM 671 O O . VAL A 1 88 ? 2.082 28.438 37.438 1 81.81 88 VAL A O 1
ATOM 674 N N . LEU A 1 89 ? -0.04 27.875 37.875 1 79.06 89 LEU A N 1
ATOM 675 C CA . LEU A 1 89 ? -0.524 29.219 37.562 1 79.06 89 LEU A CA 1
ATOM 676 C C . LEU A 1 89 ? 0.006 30.234 38.594 1 79.06 89 LEU A C 1
ATOM 678 O O . LEU A 1 89 ? 0.36 31.359 38.25 1 79.06 89 LEU A O 1
ATOM 682 N N . GLU A 1 90 ? 0.044 29.766 39.781 1 77.69 90 GLU A N 1
ATOM 683 C CA . GLU A 1 90 ? 0.598 30.594 40.844 1 77.69 90 GLU A CA 1
ATOM 684 C C . GLU A 1 90 ? 2.072 30.906 40.594 1 77.69 90 GLU A C 1
ATOM 686 O O . GLU A 1 90 ? 2.512 32.031 40.75 1 77.69 90 GLU A O 1
ATOM 691 N N . MET A 1 91 ? 2.732 29.938 40.188 1 80.19 91 MET A N 1
ATOM 692 C CA . MET A 1 91 ? 4.148 30.109 39.875 1 80.19 91 MET A CA 1
ATOM 693 C C . MET A 1 91 ? 4.328 31.094 38.719 1 80.19 91 MET A C 1
ATOM 695 O O . MET A 1 91 ? 5.18 31.984 38.812 1 80.19 91 MET A O 1
ATOM 699 N N . LEU A 1 92 ? 3.555 30.969 37.75 1 84.19 92 LEU A N 1
ATOM 700 C CA . LEU A 1 92 ? 3.631 31.844 36.594 1 84.19 92 LEU A CA 1
ATOM 701 C C . LEU A 1 92 ? 3.326 33.281 37 1 84.19 92 LEU A C 1
ATOM 703 O O . LEU A 1 92 ? 3.949 34.219 36.469 1 84.19 92 LEU A O 1
ATOM 707 N N . SER A 1 93 ? 2.412 33.438 37.875 1 80 93 SER A N 1
ATOM 708 C CA . SER A 1 93 ? 1.967 34.781 38.25 1 80 93 SER A CA 1
ATOM 709 C C . SER A 1 93 ? 3.105 35.562 38.875 1 80 93 SER A C 1
ATOM 711 O O . SER A 1 93 ? 3.113 36.812 38.812 1 80 93 SER A O 1
ATOM 713 N N . GLU A 1 94 ? 4.012 34.812 39.438 1 79.56 94 GLU A N 1
ATOM 714 C CA . GLU A 1 94 ? 5.164 35.469 40.031 1 79.56 94 GLU A CA 1
ATOM 715 C C . GLU A 1 94 ? 6.043 36.156 39 1 79.56 94 GLU A C 1
ATOM 717 O O . GLU A 1 94 ? 6.844 37.031 39.312 1 79.56 94 GLU A O 1
ATOM 722 N N . TYR A 1 95 ? 5.816 35.719 37.812 1 84.38 95 TYR A N 1
ATOM 723 C CA . TYR A 1 95 ? 6.668 36.25 36.75 1 84.38 95 TYR A CA 1
ATOM 724 C C . TYR A 1 95 ? 5.891 37.188 35.812 1 84.38 95 TYR A C 1
ATOM 726 O O . TYR A 1 95 ? 6.332 37.5 34.719 1 84.38 95 TYR A O 1
ATOM 734 N N . LYS A 1 96 ? 4.848 37.625 36.25 1 79.69 96 LYS A N 1
ATOM 735 C CA . LYS A 1 96 ? 4.027 38.531 35.406 1 79.69 96 LYS A CA 1
ATOM 736 C C . LYS A 1 96 ? 4.723 39.875 35.188 1 79.69 96 LYS A C 1
ATOM 738 O O . LYS A 1 96 ? 5.125 40.531 36.156 1 79.69 96 LYS A O 1
ATOM 743 N N . ALA A 1 97 ? 5.059 40.125 34.062 1 72.62 97 ALA A N 1
ATOM 744 C CA . ALA A 1 97 ? 5.707 41.406 33.719 1 72.62 97 ALA A CA 1
ATOM 745 C C . ALA A 1 97 ? 4.676 42.5 33.438 1 72.62 97 ALA A C 1
ATOM 747 O O . ALA A 1 97 ? 4.797 43.594 33.969 1 72.62 97 ALA A O 1
ATOM 748 N N . THR A 1 98 ? 3.898 42.344 32.562 1 69.06 98 THR A N 1
ATOM 749 C CA . THR A 1 98 ? 2.895 43.344 32.219 1 69.06 98 THR A CA 1
ATOM 750 C C . THR A 1 98 ? 1.659 42.688 31.609 1 69.06 98 THR A C 1
ATOM 752 O O . THR A 1 98 ? 1.569 41.469 31.562 1 69.06 98 THR A O 1
ATOM 755 N N . GLU A 1 99 ? 0.644 43.5 31.562 1 59.47 99 GLU A N 1
ATOM 756 C CA . GLU A 1 99 ? -0.543 43.031 30.859 1 59.47 99 GLU A CA 1
ATOM 757 C C . GLU A 1 99 ? -0.372 43.156 29.344 1 59.47 99 GLU A C 1
ATOM 759 O O . GLU A 1 99 ? 0.332 44.031 28.875 1 59.47 99 GLU A O 1
ATOM 764 N N . SER A 1 100 ? -0.381 42.188 28.75 1 55.22 100 SER A N 1
ATOM 765 C CA . SER A 1 100 ? -0.387 42.281 27.297 1 55.22 100 SER A CA 1
ATOM 766 C C . SER A 1 100 ? -1.563 43.125 26.812 1 55.22 100 SER A C 1
ATOM 768 O O . SER A 1 100 ? -2.639 43.094 27.406 1 55.22 100 SER A O 1
ATOM 770 N N . ARG A 1 101 ? -1.37 44.375 26.203 1 46 101 ARG A N 1
ATOM 771 C CA . ARG A 1 101 ? -2.514 45 25.547 1 46 101 ARG A CA 1
ATOM 772 C C . ARG A 1 101 ? -3.338 44 24.766 1 46 101 ARG A C 1
ATOM 774 O O . ARG A 1 101 ? -2.787 43.188 24.016 1 46 101 ARG A O 1
ATOM 781 N N . GLY A 1 102 ? -4.371 43.531 25.359 1 40 102 GLY A N 1
ATOM 782 C CA . GLY A 1 102 ? -5.18 42.781 24.406 1 40 102 GLY A CA 1
ATOM 783 C C . GLY A 1 102 ? -5.066 43.312 22.984 1 40 102 GLY A C 1
ATOM 784 O O . GLY A 1 102 ? -4.434 44.344 22.75 1 40 102 GLY A O 1
ATOM 785 N N . PRO A 1 103 ? -5.523 42.906 21.938 1 35.19 103 PRO A N 1
ATOM 786 C CA . PRO A 1 103 ? -5.551 43.688 20.703 1 35.19 103 PRO A CA 1
ATOM 787 C C . PRO A 1 103 ? -5.883 45.156 20.938 1 35.19 103 PRO A C 1
ATOM 789 O O . PRO A 1 103 ? -6.84 45.469 21.641 1 35.19 103 PRO A O 1
ATOM 792 N N . GLU A 1 104 ? -5.109 46.156 21.219 1 32.47 104 GLU A N 1
ATOM 793 C CA . GLU A 1 104 ? -5.52 47.562 21.156 1 32.47 104 GLU A CA 1
ATOM 794 C C . GLU A 1 104 ? -6.832 47.719 20.391 1 32.47 104 GLU A C 1
ATOM 796 O O . GLU A 1 104 ? -7.051 47.031 19.375 1 32.47 104 GLU A O 1
ATOM 801 N N . GLU A 1 105 ? -7.875 48.406 20.969 1 31.31 105 GLU A N 1
ATOM 802 C CA . GLU A 1 105 ? -8.938 49 20.172 1 31.31 105 GLU A CA 1
ATOM 803 C C . GLU A 1 105 ? -8.375 49.75 18.969 1 31.31 105 GLU A C 1
ATOM 805 O O . GLU A 1 105 ? -7.828 50.844 19.094 1 31.31 105 GLU A O 1
ATOM 810 N N . ALA A 1 106 ? -7.703 49.312 18.047 1 33.22 106 ALA A N 1
ATOM 811 C CA . ALA A 1 106 ? -7.512 50.031 16.797 1 33.22 106 ALA A CA 1
ATOM 812 C C . ALA A 1 106 ? -8.625 51.062 16.594 1 33.22 106 ALA A C 1
ATOM 814 O O . ALA A 1 106 ? -9.773 50.812 16.984 1 33.22 106 ALA A O 1
ATOM 815 N N . ALA A 1 107 ? -8.336 52.344 16.422 1 32.59 107 ALA A N 1
ATOM 816 C CA . ALA A 1 107 ? -9.242 53.344 15.828 1 32.59 107 ALA A CA 1
ATOM 817 C C . ALA A 1 107 ? -10.328 52.625 15.008 1 32.59 107 ALA A C 1
ATOM 819 O O . ALA A 1 107 ? -10.164 51.5 14.594 1 32.59 107 ALA A O 1
ATOM 820 N N . GLU A 1 108 ? -11.477 53.406 14.75 1 29.97 108 GLU A N 1
ATOM 821 C CA . GLU A 1 108 ? -12.57 53 13.883 1 29.97 108 GLU A CA 1
ATOM 822 C C . GLU A 1 108 ? -12.062 52.156 12.711 1 29.97 108 GLU A C 1
ATOM 824 O O . GLU A 1 108 ? -11.102 52.531 12.039 1 29.97 108 GLU A O 1
ATOM 829 N N . PRO A 1 109 ? -12.258 50.906 12.734 1 30.53 109 PRO A N 1
ATOM 830 C CA . PRO A 1 109 ? -11.961 50.219 11.469 1 30.53 109 PRO A CA 1
ATOM 831 C C . PRO A 1 109 ? -12.289 51.094 10.25 1 30.53 109 PRO A C 1
ATOM 833 O O . PRO A 1 109 ? -13.375 51.656 10.164 1 30.53 109 PRO A O 1
ATOM 836 N N . GLU A 1 110 ? -11.57 52.031 9.828 1 30.64 110 GLU A N 1
ATOM 837 C CA . GLU A 1 110 ? -11.977 52.25 8.445 1 30.64 110 GLU A CA 1
ATOM 838 C C . GLU A 1 110 ? -12.648 51 7.867 1 30.64 110 GLU A C 1
ATOM 840 O O . GLU A 1 110 ? -12.359 49.875 8.289 1 30.64 110 GLU A O 1
ATOM 845 N N . SER A 1 111 ? -13.945 51.094 7.285 1 30.61 111 SER A N 1
ATOM 846 C CA . SER A 1 111 ? -14.844 50.094 6.73 1 30.61 111 SER A CA 1
ATOM 847 C C . SER A 1 111 ? -14.062 48.906 6.156 1 30.61 111 SER A C 1
ATOM 849 O O . SER A 1 111 ? -14.227 48.562 4.984 1 30.61 111 SER A O 1
ATOM 851 N N . ILE A 1 112 ? -12.75 49.031 6.305 1 32.59 112 ILE A N 1
ATOM 852 C CA . ILE A 1 112 ? -12.273 47.812 5.656 1 32.59 112 ILE A CA 1
ATOM 853 C C . ILE A 1 112 ? -12.969 46.594 6.266 1 32.59 112 ILE A C 1
ATOM 855 O O . ILE A 1 112 ? -13.109 46.5 7.488 1 32.59 112 ILE A O 1
ATOM 859 N N . GLY A 1 113 ? -13.828 45.844 5.648 1 31.5 113 GLY A N 1
ATOM 860 C CA . GLY A 1 113 ? -14.484 44.594 5.871 1 31.5 113 GLY A CA 1
ATOM 861 C C . GLY A 1 113 ? -13.805 43.719 6.926 1 31.5 113 GLY A C 1
ATOM 862 O O . GLY A 1 113 ? -12.711 44.062 7.383 1 31.5 113 GLY A O 1
ATOM 863 N N . PRO A 1 114 ? -14.57 42.906 7.758 1 33.97 114 PRO A N 1
ATOM 864 C CA . PRO A 1 114 ? -14.062 41.906 8.703 1 33.97 114 PRO A CA 1
ATOM 865 C C . PRO A 1 114 ? -12.656 41.438 8.359 1 33.97 114 PRO A C 1
ATOM 867 O O . PRO A 1 114 ? -12.461 40.75 7.359 1 33.97 114 PRO A O 1
ATOM 870 N N . LEU A 1 115 ? -11.758 42.281 8.125 1 34.53 115 LEU A N 1
ATOM 871 C CA . LEU A 1 115 ? -10.422 41.719 8.078 1 34.53 115 LEU A CA 1
ATOM 872 C C . LEU A 1 115 ? -10.273 40.594 9.117 1 34.53 115 LEU A C 1
ATOM 874 O O . LEU A 1 115 ? -10.305 40.875 10.32 1 34.53 115 LEU A O 1
ATOM 878 N N . PHE A 1 116 ? -11.008 39.5 9.094 1 38.31 116 PHE A N 1
ATOM 879 C CA . PHE A 1 116 ? -10.727 38.281 9.812 1 38.31 116 PHE A CA 1
ATOM 880 C C . PHE A 1 116 ? -9.266 38.219 10.258 1 38.31 116 PHE A C 1
ATOM 882 O O . PHE A 1 116 ? -8.359 38.344 9.438 1 38.31 116 PHE A O 1
ATOM 889 N N . LEU A 1 117 ? -8.953 38.906 11.289 1 42.16 117 LEU A N 1
ATOM 890 C CA . LEU A 1 117 ? -7.754 38.812 12.117 1 42.16 117 LEU A CA 1
ATOM 891 C C . LEU A 1 117 ? -7.047 37.469 11.906 1 42.16 117 LEU A C 1
ATOM 893 O O . LEU A 1 117 ? -7.652 36.406 12.062 1 42.16 117 LEU A O 1
ATOM 897 N N . ARG A 1 118 ? -6.246 37.438 10.883 1 50.72 118 ARG A N 1
ATOM 898 C CA . ARG A 1 118 ? -5.332 36.312 10.789 1 50.72 118 ARG A CA 1
ATOM 899 C C . ARG A 1 118 ? -4.766 35.938 12.164 1 50.72 118 ARG A C 1
ATOM 901 O O . ARG A 1 118 ? -4.156 36.781 12.828 1 50.72 118 ARG A O 1
ATOM 908 N N . PRO A 1 119 ? -5.406 35.031 12.836 1 55.75 119 PRO A N 1
ATOM 909 C CA . PRO A 1 119 ? -4.816 34.625 14.109 1 55.75 119 PRO A CA 1
ATOM 910 C C . PRO A 1 119 ? -3.289 34.594 14.07 1 55.75 119 PRO A C 1
ATOM 912 O O . PRO A 1 119 ? -2.699 34.344 13.016 1 55.75 119 PRO A O 1
ATOM 915 N N . GLU A 1 120 ? -2.779 35.156 15.055 1 66 120 GLU A N 1
ATOM 916 C CA . GLU A 1 120 ? -1.334 35.156 15.266 1 66 120 GLU A CA 1
ATOM 917 C C . GLU A 1 120 ? -0.757 33.75 15.203 1 66 120 GLU A C 1
ATOM 919 O O . GLU A 1 120 ? -1.29 32.844 15.82 1 66 120 GLU A O 1
ATOM 924 N N . ARG A 1 121 ? 0.087 33.531 14.273 1 82.06 121 ARG A N 1
ATOM 925 C CA . ARG A 1 121 ? 0.845 32.281 14.117 1 82.06 121 ARG A CA 1
ATOM 926 C C . ARG A 1 121 ? 1.892 32.156 15.219 1 82.06 121 ARG A C 1
ATOM 928 O O . ARG A 1 121 ? 2.592 33.094 15.547 1 82.06 121 ARG A O 1
ATOM 935 N N . HIS A 1 122 ? 1.878 31.078 15.898 1 79.88 122 HIS A N 1
ATOM 936 C CA . HIS A 1 122 ? 2.801 30.859 17 1 79.88 122 HIS A CA 1
ATOM 937 C C . HIS A 1 122 ? 4.25 30.875 16.531 1 79.88 122 HIS A C 1
ATOM 939 O O . HIS A 1 122 ? 4.586 30.234 15.523 1 79.88 122 HIS A O 1
ATOM 945 N N . PRO A 1 123 ? 5.145 31.5 17.188 1 81.5 123 PRO A N 1
ATOM 946 C CA . PRO A 1 123 ? 6.527 31.656 16.734 1 81.5 123 PRO A CA 1
ATOM 947 C C . PRO A 1 123 ? 7.328 30.344 16.828 1 81.5 123 PRO A C 1
ATOM 949 O O . PRO A 1 123 ? 8.438 30.266 16.297 1 81.5 123 PRO A O 1
ATOM 952 N N . VAL A 1 124 ? 6.77 29.344 17.438 1 81 124 VAL A N 1
ATOM 953 C CA . VAL A 1 124 ? 7.48 28.078 17.625 1 81 124 VAL A CA 1
ATOM 954 C C . VAL A 1 124 ? 7.605 27.359 16.281 1 81 124 VAL A C 1
ATOM 956 O O . VAL A 1 124 ? 8.492 26.531 16.094 1 81 124 VAL A O 1
ATOM 959 N N . LEU A 1 125 ? 6.746 27.734 15.344 1 91.19 125 LEU A N 1
ATOM 960 C CA . LEU A 1 125 ? 6.734 27.062 14.047 1 91.19 125 LEU A CA 1
ATOM 961 C C . LEU A 1 125 ? 8.008 27.375 13.266 1 91.19 125 LEU A C 1
ATOM 963 O O . LEU A 1 125 ? 8.523 28.5 13.328 1 91.19 125 LEU A O 1
ATOM 967 N N . ARG A 1 126 ? 8.492 26.359 12.672 1 92.81 126 ARG A N 1
ATOM 968 C CA . ARG A 1 126 ? 9.617 26.562 11.766 1 92.81 126 ARG A CA 1
ATOM 969 C C . ARG A 1 126 ? 9.141 27.031 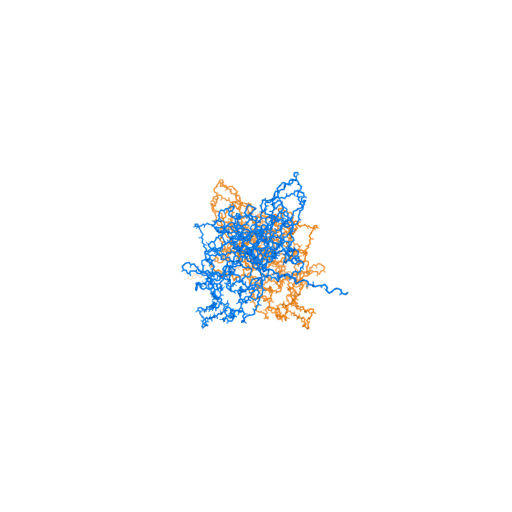10.391 1 92.81 126 ARG A C 1
ATOM 971 O O . ARG A 1 126 ? 8.508 26.266 9.656 1 92.81 126 ARG A O 1
ATOM 978 N N . ILE A 1 127 ? 9.516 28.234 10 1 91.94 127 ILE A N 1
ATOM 979 C CA . ILE A 1 127 ? 8.984 28.844 8.781 1 91.94 127 ILE A CA 1
ATOM 980 C C . ILE A 1 127 ? 9.812 28.406 7.578 1 91.94 127 ILE A C 1
ATOM 982 O O . ILE A 1 127 ? 11.039 28.547 7.57 1 91.94 127 ILE A O 1
ATOM 986 N N . ASN A 1 128 ? 9.172 27.844 6.629 1 93.06 128 ASN A N 1
ATOM 987 C CA . ASN A 1 128 ? 9.82 27.438 5.383 1 93.06 128 ASN A CA 1
ATOM 988 C C . ASN A 1 128 ? 9.664 28.516 4.305 1 93.06 128 ASN A C 1
ATOM 990 O O . ASN A 1 128 ? 10.492 28.609 3.402 1 93.06 128 ASN A O 1
ATOM 994 N N . ASN A 1 129 ? 8.516 29.172 4.359 1 88.31 129 ASN A N 1
ATOM 995 C CA . ASN A 1 129 ? 8.211 30.281 3.453 1 88.31 129 ASN A CA 1
ATOM 996 C C . ASN A 1 129 ? 7.234 31.266 4.082 1 88.31 129 ASN A C 1
ATOM 998 O O . ASN A 1 129 ? 6.262 30.859 4.723 1 88.31 129 ASN A O 1
ATOM 1002 N N . LEU A 1 130 ? 7.461 32.531 3.904 1 86.31 130 LEU A N 1
ATOM 1003 C CA . LEU A 1 130 ? 6.629 33.531 4.551 1 86.31 130 LEU A CA 1
ATOM 1004 C C . LEU A 1 130 ? 5.414 33.875 3.689 1 86.31 130 LEU A C 1
ATOM 1006 O O . LEU A 1 130 ? 4.32 34.094 4.211 1 86.31 130 LEU A O 1
ATOM 1010 N N . LYS A 1 131 ? 5.695 33.969 2.34 1 82.81 131 LYS A N 1
ATOM 1011 C CA . LYS A 1 131 ? 4.621 34.344 1.418 1 82.81 131 LYS A CA 1
ATOM 1012 C C . LYS A 1 131 ? 4.648 33.438 0.175 1 82.81 131 LYS A C 1
ATOM 1014 O O . LYS A 1 131 ? 5.52 33.594 -0.683 1 82.81 131 LYS A O 1
ATOM 1019 N N . PRO A 1 132 ? 3.717 32.688 0.015 1 89.31 132 PRO A N 1
ATOM 1020 C CA . PRO A 1 132 ? 2.668 32.25 0.937 1 89.31 132 PRO A CA 1
ATOM 1021 C C . PRO A 1 132 ? 3.227 31.578 2.188 1 89.31 132 PRO A C 1
ATOM 1023 O O . PRO A 1 132 ? 4.344 31.062 2.164 1 89.31 132 PRO A O 1
ATOM 1026 N N . PHE A 1 133 ? 2.463 31.625 3.229 1 91.94 133 PHE A N 1
ATOM 1027 C CA . PHE A 1 133 ? 2.973 31.156 4.516 1 91.94 133 PHE A CA 1
ATOM 1028 C C . PHE A 1 133 ? 3.033 29.641 4.559 1 91.94 133 PHE A C 1
ATOM 1030 O O . PHE A 1 133 ? 2.045 28.969 4.266 1 91.94 133 PHE A O 1
ATOM 1037 N N . ASN A 1 134 ? 4.16 29.094 4.828 1 95.31 134 ASN A N 1
ATOM 1038 C CA . ASN A 1 134 ? 4.434 27.688 5.047 1 95.31 134 ASN A CA 1
ATOM 1039 C C . ASN A 1 134 ? 5.336 27.469 6.258 1 95.31 134 ASN A C 1
ATOM 1041 O O . ASN A 1 134 ? 6.379 28.109 6.379 1 95.31 134 ASN A O 1
ATOM 1045 N N . ALA A 1 135 ? 4.887 26.625 7.113 1 96.69 135 ALA A N 1
ATOM 1046 C CA . ALA A 1 135 ? 5.652 26.359 8.328 1 96.69 135 ALA A CA 1
ATOM 1047 C C . ALA A 1 135 ? 5.359 24.969 8.867 1 96.69 135 ALA A C 1
ATOM 1049 O O . ALA A 1 135 ? 4.297 24.406 8.602 1 96.69 135 ALA A O 1
ATOM 1050 N N . GLU A 1 136 ? 6.301 24.375 9.578 1 97.12 136 GLU A N 1
ATOM 1051 C CA . GLU A 1 136 ? 6.102 23.047 10.141 1 97.12 136 GLU A CA 1
ATOM 1052 C C . GLU A 1 136 ? 6.348 23.047 11.648 1 97.12 136 GLU A C 1
ATOM 1054 O O . GLU A 1 136 ? 7.031 23.922 12.172 1 97.12 136 GLU A O 1
ATOM 1059 N N . THR A 1 137 ? 5.758 22.078 12.258 1 95.62 137 THR A N 1
ATOM 1060 C CA . THR A 1 137 ? 5.887 21.875 13.695 1 95.62 137 THR A CA 1
ATOM 1061 C C . THR A 1 137 ? 7.312 21.469 14.055 1 95.62 137 THR A C 1
ATOM 1063 O O . T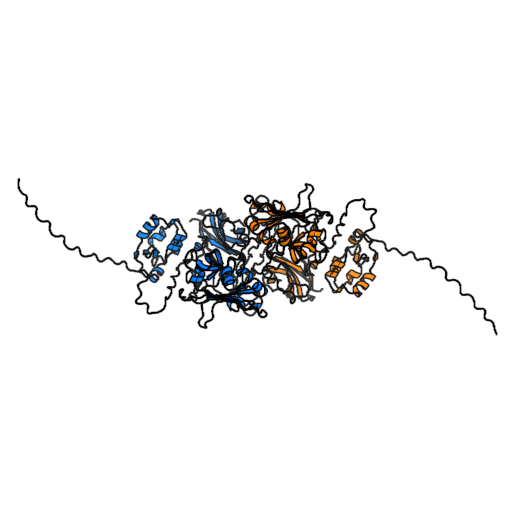HR A 1 137 ? 7.934 20.672 13.344 1 95.62 137 THR A O 1
ATOM 1066 N N . PRO A 1 138 ? 7.828 22.047 15.148 1 90.5 138 PRO A N 1
ATOM 1067 C CA . PRO A 1 138 ? 9.094 21.469 15.594 1 90.5 138 PRO A CA 1
ATOM 1068 C C . PRO A 1 138 ? 8.984 19.969 15.898 1 90.5 138 PRO A C 1
ATOM 1070 O O . PRO A 1 138 ? 8.07 19.562 16.625 1 90.5 138 PRO A O 1
ATOM 1073 N N . PRO A 1 139 ? 9.883 19.188 15.383 1 93.06 139 PRO A N 1
ATOM 1074 C CA . PRO A 1 139 ? 9.781 17.734 15.562 1 93.06 139 PRO A CA 1
ATOM 1075 C C . PRO A 1 139 ? 9.711 17.328 17.031 1 93.06 139 PRO A C 1
ATOM 1077 O O . PRO A 1 139 ? 9.016 16.359 17.375 1 93.06 139 PRO A O 1
ATOM 1080 N N . GLU A 1 140 ? 10.367 18.062 17.875 1 85.69 140 GLU A N 1
ATOM 1081 C CA . GLU A 1 140 ? 10.492 17.703 19.297 1 85.69 140 GLU A CA 1
ATOM 1082 C C . GLU A 1 140 ? 9.125 17.703 19.984 1 85.69 140 GLU A C 1
ATOM 1084 O O . GLU A 1 140 ? 8.938 17.031 21 1 85.69 140 GLU A O 1
ATOM 1089 N N . ILE A 1 141 ? 8.18 18.484 19.406 1 87.81 141 ILE A N 1
ATOM 1090 C CA . ILE A 1 141 ? 6.887 18.547 20.094 1 87.81 141 ILE A CA 1
ATOM 1091 C C . ILE A 1 141 ? 5.836 17.812 19.281 1 87.81 141 ILE A C 1
ATOM 1093 O O . ILE A 1 141 ? 4.711 17.594 19.734 1 87.81 141 ILE A O 1
ATOM 1097 N N . LEU A 1 142 ? 6.168 17.375 18.109 1 92.19 142 LEU A N 1
ATOM 1098 C CA . LEU A 1 142 ? 5.215 16.766 17.188 1 92.19 142 LEU A CA 1
ATOM 1099 C C . LEU A 1 142 ? 4.613 15.5 17.781 1 92.19 142 LEU A C 1
ATOM 1101 O O . LEU A 1 142 ? 3.422 15.234 17.609 1 92.19 142 LEU A O 1
ATOM 1105 N N . THR A 1 143 ? 5.434 14.719 18.5 1 91.31 143 THR A N 1
ATOM 1106 C CA . THR A 1 143 ? 4.949 13.414 18.953 1 91.31 143 THR A CA 1
ATOM 1107 C C . THR A 1 143 ? 4.637 13.445 20.438 1 91.31 143 THR A C 1
ATOM 1109 O O . THR A 1 143 ? 4.523 12.391 21.078 1 91.31 143 THR A O 1
ATOM 1112 N N . GLU A 1 144 ? 4.527 14.625 20.984 1 88.44 144 GLU A N 1
ATOM 1113 C CA . GLU A 1 144 ? 4.168 14.758 22.391 1 88.44 144 GLU A CA 1
ATOM 1114 C C . GLU A 1 144 ? 2.682 14.484 22.609 1 88.44 144 GLU A C 1
ATOM 1116 O O . GLU A 1 144 ? 2.26 14.156 23.719 1 88.44 144 GLU A O 1
ATOM 1121 N N . SER A 1 145 ? 1.968 14.641 21.547 1 89.19 145 SER A N 1
ATOM 1122 C CA . SER A 1 145 ? 0.534 14.375 21.609 1 89.19 145 SER A CA 1
ATOM 1123 C C . SER A 1 145 ? 0.062 13.633 20.359 1 89.19 145 SER A C 1
ATOM 1125 O O . SER A 1 145 ? 0.573 13.867 19.266 1 89.19 145 SER A O 1
ATOM 1127 N N . TYR A 1 146 ? -0.87 12.727 20.641 1 94 146 TYR A N 1
ATOM 1128 C CA . TYR A 1 146 ? -1.463 11.984 19.531 1 94 146 TYR A CA 1
ATOM 1129 C C . TYR A 1 146 ? -2.213 12.922 18.594 1 94 146 TYR A C 1
ATOM 1131 O O . TYR A 1 146 ? -2.17 12.75 17.375 1 94 146 TYR A O 1
ATOM 1139 N N . ILE A 1 147 ? -2.922 13.891 19.172 1 95.88 147 ILE A N 1
ATOM 1140 C CA . ILE A 1 147 ? -3.586 14.953 18.422 1 95.88 147 ILE A CA 1
ATOM 1141 C C . ILE A 1 147 ? -2.688 16.188 18.375 1 95.88 147 ILE A C 1
ATOM 1143 O O . ILE A 1 147 ? -2.271 16.703 19.422 1 95.88 147 ILE A O 1
ATOM 1147 N N . THR A 1 148 ? -2.361 16.641 17.203 1 95.94 148 THR A N 1
ATOM 1148 C CA . THR A 1 148 ? -1.57 17.859 17.047 1 95.94 148 THR A CA 1
ATOM 1149 C C . THR A 1 148 ? -2.42 19.094 17.297 1 95.94 148 THR A C 1
ATOM 1151 O O . THR A 1 148 ? -3.426 19.328 16.625 1 95.94 148 THR A O 1
ATOM 1154 N N . PRO A 1 149 ? -2.008 19.875 18.234 1 92.31 149 PRO A N 1
ATOM 1155 C CA . PRO A 1 149 ? -2.76 21.125 18.438 1 92.31 149 PRO A CA 1
ATOM 1156 C C . PRO A 1 149 ? -2.836 21.984 17.188 1 92.31 149 PRO A C 1
ATOM 1158 O O . PRO A 1 149 ? -1.857 22.078 16.438 1 92.31 149 PRO A O 1
ATOM 1161 N N . SER A 1 150 ? -3.982 22.641 16.969 1 93.12 150 SER A N 1
ATOM 1162 C CA . SER A 1 150 ? -4.227 23.406 15.742 1 93.12 150 SER A CA 1
ATOM 1163 C C . SER A 1 150 ? -3.178 24.5 15.555 1 93.12 150 SER A C 1
ATOM 1165 O O . SER A 1 150 ? -2.77 24.781 14.422 1 93.12 150 SER A O 1
ATOM 1167 N N . VAL A 1 151 ? -2.686 25.047 16.688 1 89.06 151 VAL A N 1
ATOM 1168 C CA . VAL A 1 151 ? -1.742 26.156 16.641 1 89.06 151 VAL A CA 1
ATOM 1169 C C . VAL A 1 151 ? -0.382 25.672 16.156 1 89.06 151 VAL A C 1
ATOM 1171 O O . VAL A 1 151 ? 0.373 26.422 15.531 1 89.06 151 VAL A O 1
ATOM 1174 N N . PHE A 1 152 ? -0.109 24.375 16.422 1 92.12 152 PHE A N 1
ATOM 1175 C CA . PHE A 1 152 ? 1.188 23.812 16.062 1 92.12 152 PHE A CA 1
ATOM 1176 C C . PHE A 1 152 ? 1.104 23.047 14.734 1 92.12 152 PHE A C 1
ATOM 1178 O O . PHE A 1 152 ? 2.129 22.688 14.148 1 92.12 152 PHE A O 1
ATOM 1185 N N . PHE A 1 153 ? -0.108 22.906 14.227 1 97 153 PHE A N 1
ATOM 1186 C CA . PHE A 1 153 ? -0.298 22.125 13.008 1 97 153 PHE A CA 1
ATOM 1187 C C . PHE A 1 153 ? 0.419 22.766 11.828 1 97 153 PHE A C 1
ATOM 1189 O O . PHE A 1 153 ? 0.363 23.984 11.656 1 97 153 PHE A O 1
ATOM 1196 N N . TYR A 1 154 ? 1.088 22 11.055 1 97.94 154 TYR A N 1
ATOM 1197 C CA . TYR A 1 154 ? 1.847 22.578 9.945 1 97.94 154 TYR A CA 1
ATOM 1198 C C . TYR A 1 154 ? 0.932 23.344 8.992 1 97.94 154 TYR A C 1
ATOM 1200 O O . TYR A 1 154 ? -0.258 23.031 8.891 1 97.94 154 TYR A O 1
ATOM 1208 N N . LYS A 1 155 ? 1.482 24.297 8.359 1 97.25 155 LYS A N 1
ATOM 1209 C CA . LYS A 1 155 ? 0.752 25.109 7.395 1 97.25 155 LYS A CA 1
ATOM 1210 C C . LYS A 1 155 ? 1.395 25.031 6.016 1 97.25 155 LYS A C 1
ATOM 1212 O O . LYS A 1 155 ? 2.592 25.297 5.863 1 97.25 155 LYS A O 1
ATOM 1217 N N . ARG A 1 156 ? 0.634 24.609 5.074 1 97.81 156 ARG A N 1
ATOM 1218 C CA . ARG A 1 156 ? 1.052 24.562 3.678 1 97.81 156 ARG A CA 1
ATOM 1219 C C . ARG A 1 156 ? 0.094 25.344 2.789 1 97.81 156 ARG A C 1
ATOM 1221 O O . ARG A 1 156 ? -1.068 24.969 2.633 1 97.81 156 ARG A O 1
ATOM 1228 N N . ASN A 1 157 ? 0.568 26.484 2.262 1 95.69 157 ASN A N 1
ATOM 1229 C CA . ASN A 1 157 ? -0.232 27.312 1.371 1 95.69 157 ASN A CA 1
ATOM 1230 C C . ASN A 1 157 ? 0.442 27.5 0.014 1 95.69 157 ASN A C 1
ATOM 1232 O O . ASN A 1 157 ? 1.651 27.719 -0.059 1 95.69 157 ASN A O 1
ATOM 1236 N N . HIS A 1 158 ? -0.288 27.312 -1.03 1 93.94 158 HIS A N 1
ATOM 1237 C CA . HIS A 1 158 ? 0.178 27.625 -2.377 1 93.94 158 HIS A CA 1
ATOM 1238 C C . HIS A 1 158 ? -0.138 29.062 -2.75 1 93.94 158 HIS A C 1
ATOM 1240 O O . HIS A 1 158 ? 0.572 29.672 -3.553 1 93.94 158 HIS A O 1
ATOM 1246 N N . LEU A 1 159 ? -1.181 29.578 -2.229 1 91 159 LEU A N 1
ATOM 1247 C CA . LEU A 1 159 ? -1.691 30.922 -2.465 1 91 159 LEU A CA 1
ATOM 1248 C C . LEU A 1 159 ? -1.989 31.625 -1.147 1 91 159 LEU A C 1
ATOM 1250 O O . LEU A 1 159 ? -1.971 31 -0.084 1 91 159 LEU A O 1
ATOM 1254 N N . PRO A 1 160 ? -2.189 32.938 -1.187 1 89.19 160 PRO A N 1
ATOM 1255 C CA . PRO A 1 160 ? -2.473 33.656 0.056 1 89.19 160 PRO A CA 1
ATOM 1256 C C . PRO A 1 160 ? -3.768 33.188 0.725 1 89.19 160 PRO A C 1
ATOM 1258 O O . PRO A 1 160 ? -4.73 32.844 0.038 1 89.19 160 PRO A O 1
ATOM 1261 N N . VAL A 1 161 ? -3.764 33.25 2.049 1 93.69 161 VAL A N 1
ATOM 1262 C CA . VAL A 1 161 ? -4.965 32.969 2.82 1 93.69 161 VAL A CA 1
ATOM 1263 C C . VAL A 1 161 ? -6.055 33.969 2.506 1 93.69 161 VAL A C 1
ATOM 1265 O O . VAL A 1 161 ? -5.848 35.188 2.656 1 93.69 161 VAL A O 1
ATOM 1268 N N . PRO A 1 162 ? -7.172 33.5 2.074 1 94.19 162 PRO A N 1
ATOM 1269 C CA . PRO A 1 162 ? -8.227 34.469 1.738 1 94.19 162 PRO A CA 1
ATOM 1270 C C . PRO A 1 162 ? -8.953 35 2.971 1 94.19 162 PRO A C 1
ATOM 1272 O O . PRO A 1 162 ? -8.938 34.375 4.027 1 94.19 162 PRO A O 1
ATOM 1275 N N . ASN A 1 163 ? -9.461 36.188 2.791 1 90.25 163 ASN A N 1
ATOM 1276 C CA . ASN A 1 163 ? -10.383 36.75 3.773 1 90.25 163 ASN A CA 1
ATOM 1277 C C . ASN A 1 163 ? -11.836 36.469 3.408 1 90.25 163 ASN A C 1
ATOM 1279 O O . ASN A 1 163 ? -12.359 37.031 2.445 1 90.25 163 ASN A O 1
ATOM 1283 N N . ILE A 1 164 ? -12.469 35.594 4.215 1 94.88 164 ILE A N 1
ATOM 1284 C CA . ILE A 1 164 ? -13.805 35.125 3.85 1 94.88 164 ILE A CA 1
ATOM 1285 C C . ILE A 1 164 ? -14.812 35.562 4.914 1 94.88 164 ILE A C 1
ATOM 1287 O O . ILE A 1 164 ? -14.602 35.344 6.105 1 94.88 164 ILE A O 1
ATOM 1291 N N . ASP A 1 165 ? -15.875 36.25 4.48 1 94.38 165 ASP A N 1
ATOM 1292 C CA . ASP A 1 165 ? -17 36.562 5.348 1 94.38 165 ASP A CA 1
ATOM 1293 C C . ASP A 1 165 ? -17.969 35.375 5.441 1 94.38 165 ASP A C 1
ATOM 1295 O O . ASP A 1 165 ? -18.641 35.031 4.461 1 94.38 165 ASP A O 1
ATOM 1299 N N . PRO A 1 166 ? -18.062 34.75 6.613 1 96 166 PRO A N 1
ATOM 1300 C CA . PRO A 1 166 ? -18.906 33.562 6.742 1 96 166 PRO A CA 1
ATOM 1301 C C . PRO A 1 166 ? -20.391 33.875 6.469 1 96 166 PRO A C 1
ATOM 1303 O O . PRO A 1 166 ? -21.141 32.969 6.066 1 96 166 PRO A O 1
ATOM 1306 N N . ALA A 1 167 ? -20.812 35.062 6.648 1 95.75 167 ALA A N 1
ATOM 1307 C CA . ALA A 1 167 ? -22.219 35.438 6.461 1 95.75 167 ALA A CA 1
ATOM 1308 C C . ALA A 1 167 ? -22.594 35.375 4.984 1 95.75 167 ALA A C 1
ATOM 1310 O O . ALA A 1 167 ? -23.75 35.094 4.641 1 95.75 167 ALA A O 1
ATOM 1311 N N . THR A 1 168 ? -21.672 35.719 4.09 1 96.69 168 THR A N 1
ATOM 1312 C CA . THR A 1 168 ? -21.969 35.75 2.662 1 96.69 168 THR A CA 1
ATOM 1313 C C . THR A 1 168 ? -21.391 34.562 1.938 1 96.69 168 THR A C 1
ATOM 1315 O O . THR A 1 168 ? -21.562 34.406 0.726 1 96.69 168 THR A O 1
ATOM 1318 N N . TYR A 1 169 ? -20.688 33.781 2.678 1 97.81 169 TYR A N 1
ATOM 1319 C CA . TYR A 1 169 ? -20.062 32.562 2.104 1 97.81 169 TYR A CA 1
ATOM 1320 C C . TYR A 1 169 ? -21.109 31.672 1.459 1 97.81 169 TYR A C 1
ATOM 1322 O O . TYR A 1 169 ? -22.188 31.453 2.027 1 97.81 169 TYR A O 1
ATOM 1330 N N . LYS A 1 170 ? -20.766 31.156 0.212 1 98.44 170 LYS A N 1
ATOM 1331 C CA . LYS A 1 170 ? -21.578 30.172 -0.487 1 98.44 170 LYS A CA 1
ATOM 1332 C C . LYS A 1 170 ? -20.719 29.062 -1.095 1 98.44 170 LYS A C 1
ATOM 1334 O O . LYS A 1 170 ? -19.703 29.359 -1.729 1 98.44 170 LYS A O 1
ATOM 1339 N N . LEU A 1 171 ? -21.094 27.828 -0.854 1 98.81 171 LEU A N 1
ATOM 1340 C CA . LEU A 1 171 ? -20.5 26.672 -1.52 1 98.81 171 LEU A CA 1
ATOM 1341 C C . LEU A 1 171 ? -21.328 26.25 -2.721 1 98.81 171 LEU A C 1
ATOM 1343 O O . LEU A 1 171 ? -22.516 25.938 -2.582 1 98.81 171 LEU A O 1
ATOM 1347 N N . GLN A 1 172 ? -20.688 26.25 -3.873 1 98.56 172 GLN A N 1
ATOM 1348 C CA . GLN A 1 172 ? -21.359 25.828 -5.09 1 98.56 172 GLN A CA 1
ATOM 1349 C C . GLN A 1 172 ? -21.078 24.359 -5.398 1 98.56 172 GLN A C 1
ATOM 1351 O O . GLN A 1 172 ? -19.922 23.938 -5.379 1 98.56 172 GLN A O 1
ATOM 1356 N N . ILE A 1 173 ? -22.141 23.562 -5.625 1 98.44 173 ILE A N 1
ATOM 1357 C CA . ILE A 1 173 ? -22 22.156 -5.992 1 98.44 173 ILE A CA 1
ATOM 1358 C C . ILE A 1 173 ? -22.641 21.922 -7.359 1 98.44 173 ILE A C 1
ATOM 1360 O O . ILE A 1 173 ? -23.797 22.297 -7.594 1 98.44 173 ILE A O 1
ATOM 1364 N N . GLU A 1 174 ? -21.844 21.359 -8.195 1 96.81 174 GLU A N 1
ATOM 1365 C CA . GLU A 1 174 ? -22.297 21.078 -9.555 1 96.81 174 GLU A CA 1
ATOM 1366 C C . GLU A 1 174 ? -22.125 19.609 -9.898 1 96.81 174 GLU A C 1
ATOM 1368 O O . GLU A 1 174 ? -21.047 19.047 -9.727 1 96.81 174 GLU A O 1
ATOM 1373 N N . ILE A 1 175 ? -23.172 18.969 -10.305 1 95.31 175 ILE A N 1
ATOM 1374 C CA . ILE A 1 175 ? -23.125 17.641 -10.914 1 95.31 175 ILE A CA 1
ATOM 1375 C C . ILE A 1 175 ? -23.219 17.766 -12.43 1 95.31 175 ILE A C 1
ATOM 1377 O O . ILE A 1 175 ? -24.281 18.047 -12.977 1 95.31 175 ILE A O 1
ATOM 1381 N N . GLN A 1 176 ? -22.141 17.531 -13.055 1 90.75 176 GLN A N 1
ATOM 1382 C CA . GLN A 1 176 ? -22.125 17.688 -14.508 1 90.75 176 GLN A CA 1
ATOM 1383 C C . GLN A 1 176 ? -23.062 16.672 -15.172 1 90.75 176 GLN A C 1
ATOM 1385 O O . GLN A 1 176 ? -23.359 15.625 -14.602 1 90.75 176 GLN A O 1
ATOM 1390 N N . ALA A 1 177 ? -23.625 17.031 -16.312 1 82.69 177 ALA A N 1
ATOM 1391 C CA . ALA A 1 177 ? -24.469 16.125 -17.094 1 82.69 177 ALA A CA 1
ATOM 1392 C C . ALA A 1 177 ? -23.625 15.211 -17.984 1 82.69 177 ALA A C 1
ATOM 1394 O O . ALA A 1 177 ? -22.625 15.648 -18.547 1 82.69 177 ALA A O 1
ATOM 1395 N N . PRO A 1 178 ? -24.031 13.898 -17.891 1 77.44 178 PRO A N 1
ATOM 1396 C CA . PRO A 1 178 ? -23.312 13.039 -18.844 1 77.44 178 PRO A CA 1
ATOM 1397 C C . PRO A 1 178 ? -23.484 13.477 -20.297 1 77.44 178 PRO A C 1
ATOM 1399 O O . PRO A 1 178 ? -24.5 14.094 -20.641 1 77.44 178 PRO A O 1
ATOM 1402 N N . THR A 1 179 ? -22.5 13.523 -21.047 1 67 179 THR A N 1
ATOM 1403 C CA . THR A 1 179 ? -22.562 13.953 -22.438 1 67 179 THR A CA 1
ATOM 1404 C C . THR A 1 179 ? -23.781 13.328 -23.141 1 67 179 THR A C 1
ATOM 1406 O O . THR A 1 179 ? -24.438 13.977 -23.953 1 67 179 THR A O 1
ATOM 1409 N N . ASN A 1 180 ? -24.094 12.062 -22.859 1 62.22 180 ASN A N 1
ATOM 1410 C CA . ASN A 1 180 ? -25.125 11.406 -23.656 1 62.22 180 ASN A CA 1
ATOM 1411 C C . ASN A 1 180 ? -26.391 11.172 -22.844 1 62.22 180 ASN A C 1
ATOM 1413 O O . ASN A 1 180 ? -27.188 10.281 -23.156 1 62.22 180 ASN A O 1
ATOM 1417 N N . SER A 1 181 ? -26.438 11.859 -21.766 1 62.72 181 SER A N 1
ATOM 1418 C CA . SER A 1 181 ? -27.641 11.531 -21.016 1 62.72 181 SER A CA 1
ATOM 1419 C C . SER A 1 181 ? -28.625 12.703 -20.969 1 62.72 181 SER A C 1
ATOM 1421 O O . SER A 1 181 ? -28.203 13.859 -21.062 1 62.72 181 SER A O 1
ATOM 1423 N N . GLU A 1 182 ? -29.891 12.445 -21.172 1 61.5 182 GLU A N 1
ATOM 1424 C CA . GLU A 1 182 ? -31.016 13.359 -21.047 1 61.5 182 GLU A CA 1
ATOM 1425 C C . GLU A 1 182 ? -31.125 13.922 -19.641 1 61.5 182 GLU A C 1
ATOM 1427 O O . GLU A 1 182 ? -31.859 14.883 -19.391 1 61.5 182 GLU A O 1
ATOM 1432 N N . ARG A 1 183 ? -30.406 13.18 -18.781 1 64.19 183 ARG A N 1
ATOM 1433 C CA . ARG A 1 183 ? -30.516 13.68 -17.422 1 64.19 183 ARG A CA 1
ATOM 1434 C C . ARG A 1 183 ? -29.703 14.961 -17.234 1 64.19 183 ARG A C 1
ATOM 1436 O O . ARG A 1 183 ? -28.547 15.031 -17.641 1 64.19 183 ARG A O 1
ATOM 1443 N N . GLY A 1 184 ? -30.312 16.047 -16.906 1 69.88 184 GLY A N 1
ATOM 1444 C CA . GLY A 1 184 ? -29.641 17.297 -16.625 1 69.88 184 GLY A CA 1
ATOM 1445 C C . GLY A 1 184 ? -28.703 17.219 -15.422 1 69.88 184 GLY A C 1
ATOM 1446 O O . GLY A 1 184 ? -28.75 16.25 -14.664 1 69.88 184 GLY A O 1
ATOM 1447 N N . GLY A 1 185 ? -27.672 18.016 -15.367 1 78.19 185 GLY A N 1
ATOM 1448 C CA . GLY A 1 185 ? -26.812 18.141 -14.211 1 78.19 185 GLY A CA 1
ATOM 1449 C C . GLY A 1 185 ? -27.5 18.766 -13.016 1 78.19 185 GLY A C 1
ATOM 1450 O O . GLY A 1 185 ? -28.688 19.047 -13.055 1 78.19 185 GLY A O 1
ATOM 1451 N N . GLY A 1 186 ? -26.984 18.625 -11.82 1 82.88 186 GLY A N 1
ATOM 1452 C CA . GLY A 1 186 ? -27.484 19.25 -10.609 1 82.88 186 GLY A CA 1
ATOM 1453 C C . GLY A 1 186 ? -26.625 20.406 -10.133 1 82.88 186 GLY A C 1
ATOM 1454 O O . GLY A 1 186 ? -25.422 20.453 -10.414 1 82.88 186 GLY A O 1
ATOM 1455 N N . VAL A 1 187 ? -27.359 21.484 -9.672 1 91.19 187 VAL A N 1
ATOM 1456 C CA . VAL A 1 187 ? -26.641 22.594 -9.047 1 91.19 187 VAL A CA 1
ATOM 1457 C C . VAL A 1 187 ? -27.25 22.891 -7.68 1 91.19 187 VAL A C 1
ATOM 1459 O O . VAL A 1 187 ? -28.469 22.844 -7.512 1 91.19 187 VAL A O 1
ATOM 1462 N N . LEU A 1 188 ? -26.406 23.078 -6.738 1 96.38 188 LEU A N 1
ATOM 1463 C CA . LEU A 1 188 ? -26.828 23.391 -5.375 1 96.38 188 LEU A CA 1
ATOM 1464 C C . LEU A 1 188 ? -25.891 24.438 -4.758 1 96.38 188 LEU A C 1
ATOM 1466 O O . LEU A 1 188 ? -24.688 24.375 -4.949 1 96.38 188 LEU A O 1
ATOM 1470 N N . SER A 1 189 ? -26.453 25.438 -4.184 1 98.25 189 SER A N 1
ATOM 1471 C CA . SER A 1 189 ? -25.703 26.422 -3.426 1 98.25 189 SER A CA 1
ATOM 1472 C C . SER A 1 189 ? -26.031 26.359 -1.938 1 98.25 189 SER A C 1
ATOM 1474 O O . SER A 1 189 ? -27.203 26.391 -1.554 1 98.25 189 SER A O 1
ATOM 1476 N N . LEU A 1 190 ? -25.047 26.219 -1.136 1 98.69 190 LEU A N 1
ATOM 1477 C CA . LEU A 1 190 ? -25.266 26.078 0.302 1 98.69 190 LEU A CA 1
ATOM 1478 C C . LEU A 1 190 ? -24.531 27.172 1.063 1 98.69 190 LEU A C 1
ATOM 1480 O O . LEU A 1 190 ? -23.375 27.484 0.764 1 98.69 190 LEU A O 1
ATOM 1484 N N . SER A 1 191 ? -25.156 27.812 2.025 1 98.56 191 SER A N 1
ATOM 1485 C CA . SER A 1 191 ? -24.5 28.688 2.977 1 98.56 191 SER A CA 1
ATOM 1486 C C . SER A 1 191 ? -23.766 27.906 4.055 1 98.56 191 SER A C 1
ATOM 1488 O O . SER A 1 191 ? -23.922 26.688 4.152 1 98.56 191 SER A O 1
ATOM 1490 N N . LEU A 1 192 ? -22.953 28.641 4.816 1 98.5 192 LEU A N 1
ATOM 1491 C CA . LEU A 1 192 ? -22.297 27.984 5.949 1 98.5 192 LEU A CA 1
ATOM 1492 C C . LEU A 1 192 ? -23.328 27.438 6.93 1 98.5 192 LEU A C 1
ATOM 1494 O O . LEU A 1 192 ? -23.172 26.344 7.461 1 98.5 192 LEU A O 1
ATOM 1498 N N . ASP A 1 193 ? -24.391 28.156 7.113 1 98.06 193 ASP A N 1
ATOM 1499 C CA . ASP A 1 193 ? -25.469 27.734 7.996 1 98.06 193 ASP A CA 1
ATOM 1500 C C . ASP A 1 193 ? -26.141 26.453 7.473 1 98.06 193 ASP A C 1
ATOM 1502 O O . ASP A 1 193 ? -26.484 25.562 8.25 1 98.06 193 ASP A O 1
ATOM 1506 N N . ASP A 1 194 ? -26.375 26.438 6.227 1 98.44 194 ASP A N 1
ATOM 1507 C CA . ASP A 1 194 ? -26.953 25.234 5.629 1 98.44 194 ASP A CA 1
ATOM 1508 C C . ASP A 1 194 ? -26.094 24 5.934 1 98.44 194 ASP A C 1
ATOM 1510 O O . ASP A 1 194 ? -26.609 22.953 6.332 1 98.44 194 ASP A O 1
ATOM 1514 N N . LEU A 1 195 ? -24.797 24.109 5.758 1 98.56 195 LEU A N 1
ATOM 1515 C CA . LEU A 1 195 ? -23.891 22.984 5.961 1 98.56 195 LEU A CA 1
ATOM 1516 C C . LEU A 1 195 ? -23.922 22.516 7.41 1 98.56 195 LEU A C 1
ATOM 1518 O O . LEU A 1 195 ? -23.859 21.312 7.68 1 98.56 195 LEU A O 1
ATOM 1522 N N . LYS A 1 196 ? -24.062 23.422 8.32 1 98.06 196 LYS A N 1
ATOM 1523 C CA . LYS A 1 196 ? -24.016 23.109 9.75 1 98.06 196 LYS A CA 1
ATOM 1524 C C . LYS A 1 196 ? -25.344 22.531 10.227 1 98.06 196 LYS A C 1
ATOM 1526 O O . LYS A 1 196 ? -25.375 21.703 11.141 1 98.06 196 LYS A O 1
ATOM 1531 N N . A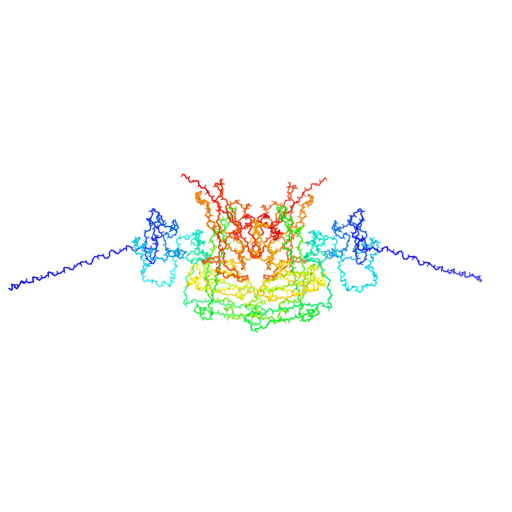SN A 1 197 ? -26.438 22.891 9.484 1 97.94 197 ASN A N 1
ATOM 1532 C CA . ASN A 1 197 ? -27.734 22.609 10.094 1 97.94 197 ASN A CA 1
ATOM 1533 C C . ASN A 1 197 ? -28.531 21.609 9.258 1 97.94 197 ASN A C 1
ATOM 1535 O O . ASN A 1 197 ? -29.422 20.922 9.781 1 97.94 197 ASN A O 1
ATOM 1539 N N . LYS A 1 198 ? -28.25 21.547 8.016 1 98.25 198 LYS A N 1
ATOM 1540 C CA . LYS A 1 198 ? -29.047 20.672 7.164 1 98.25 198 LYS A CA 1
ATOM 1541 C C . LYS A 1 198 ? -28.438 19.266 7.094 1 98.25 198 LYS A C 1
ATOM 1543 O O . LYS A 1 198 ? -29.094 18.328 6.652 1 98.25 198 LYS A O 1
ATOM 1548 N N . PHE A 1 199 ? -27.25 19.125 7.461 1 98.62 199 PHE A N 1
ATOM 1549 C CA . PHE A 1 199 ? -26.562 17.844 7.41 1 98.62 199 PHE A CA 1
ATOM 1550 C C . PHE A 1 199 ? -26.078 17.438 8.797 1 98.62 199 PHE A C 1
ATOM 1552 O O . PHE A 1 199 ? -25.641 18.281 9.578 1 98.62 199 PHE A O 1
ATOM 1559 N N . PRO A 1 200 ? -26.109 16.094 9.094 1 98.31 200 PRO A N 1
ATOM 1560 C CA . PRO A 1 200 ? -25.547 15.641 10.375 1 98.31 200 PRO A CA 1
ATOM 1561 C C . PRO A 1 200 ? -24.062 15.938 10.508 1 98.31 200 PRO A C 1
ATOM 1563 O O . PRO A 1 200 ? -23.312 15.836 9.531 1 98.31 200 PRO A O 1
ATOM 1566 N N . LYS A 1 201 ? -23.656 16.312 11.727 1 98.56 201 LYS A N 1
ATOM 1567 C CA . LYS A 1 201 ? -22.25 16.516 12.016 1 98.56 201 LYS A CA 1
ATOM 1568 C C . LYS A 1 201 ? -21.547 15.188 12.281 1 98.56 201 LYS A C 1
ATOM 1570 O O . LYS A 1 201 ? -22 14.391 13.102 1 98.56 201 LYS A O 1
ATOM 1575 N N . HIS A 1 202 ? -20.531 14.93 11.586 1 98.44 202 HIS A N 1
ATOM 1576 C CA . HIS A 1 202 ? -19.672 13.758 11.781 1 98.44 202 HIS A CA 1
ATOM 1577 C C . HIS A 1 202 ? -18.266 14.172 12.172 1 98.44 202 HIS A C 1
ATOM 1579 O O . HIS A 1 202 ? -17.812 15.281 11.859 1 98.44 202 HIS A O 1
ATOM 1585 N N . THR A 1 203 ? -17.516 13.312 12.914 1 98.25 203 THR A N 1
ATOM 1586 C CA . THR A 1 203 ? -16.141 13.578 13.344 1 98.25 203 THR A CA 1
ATOM 1587 C C . THR A 1 203 ? -15.219 12.438 12.938 1 98.25 203 THR A C 1
ATOM 1589 O O . THR A 1 203 ? -15.586 11.266 13.062 1 98.25 203 THR A O 1
ATOM 1592 N N . VAL A 1 204 ? -14.094 12.773 12.398 1 97.75 204 VAL A N 1
ATOM 1593 C CA . VAL A 1 204 ? -13.078 11.797 12.031 1 97.75 204 VAL A CA 1
ATOM 1594 C C . VAL A 1 204 ? -11.703 12.289 12.477 1 97.75 204 VAL A C 1
ATOM 1596 O O . VAL A 1 204 ? -11.383 13.469 12.336 1 97.75 204 VAL A O 1
ATOM 1599 N N . THR A 1 205 ? -10.898 11.414 13.109 1 97.31 205 THR A N 1
ATOM 1600 C CA . THR A 1 205 ? -9.492 11.703 13.375 1 97.31 205 THR A CA 1
ATOM 1601 C C . THR A 1 205 ? -8.617 11.219 12.219 1 97.31 205 THR A C 1
ATOM 1603 O O . THR A 1 205 ? -8.617 10.031 11.891 1 97.31 205 THR A O 1
ATOM 1606 N N . ALA A 1 206 ? -7.941 12.18 11.586 1 98.44 206 ALA A N 1
ATOM 1607 C CA . ALA A 1 206 ? -7.164 11.82 10.406 1 98.44 206 ALA A CA 1
ATOM 1608 C C . ALA A 1 206 ? -5.859 12.609 10.344 1 98.44 206 ALA A C 1
ATOM 1610 O O . ALA A 1 206 ? -5.824 13.789 10.719 1 98.44 206 ALA A O 1
ATOM 1611 N N . THR A 1 207 ? -4.859 11.898 9.93 1 98.75 207 THR A N 1
ATOM 1612 C CA . THR A 1 207 ? -3.566 12.508 9.633 1 98.75 207 THR A CA 1
ATOM 1613 C C . THR A 1 207 ? -3.584 13.18 8.266 1 98.75 207 THR A C 1
ATOM 1615 O O . THR A 1 207 ? -4.098 12.625 7.297 1 98.75 207 THR A O 1
ATOM 1618 N N . ILE A 1 208 ? -3.078 14.383 8.18 1 98.88 208 ILE A N 1
ATOM 1619 C CA . ILE A 1 208 ? -2.857 15.07 6.91 1 98.88 208 ILE A CA 1
ATOM 1620 C C . ILE A 1 208 ? -1.365 15.328 6.719 1 98.88 208 ILE A C 1
ATOM 1622 O O . ILE A 1 208 ? -0.715 15.922 7.586 1 98.88 208 ILE A O 1
ATOM 1626 N N . GLN A 1 209 ? -0.83 14.867 5.625 1 98.88 209 GLN A N 1
ATOM 1627 C CA . GLN A 1 209 ? 0.59 14.992 5.312 1 98.88 209 GLN A CA 1
ATOM 1628 C C . GLN A 1 209 ? 0.799 15.656 3.953 1 98.88 209 GLN A C 1
ATOM 1630 O O . GLN A 1 209 ? 0.107 15.328 2.986 1 98.88 209 GLN A O 1
ATOM 1635 N N . CYS A 1 210 ? 1.723 16.609 3.949 1 98.75 210 CYS A N 1
ATOM 1636 C CA . CYS A 1 210 ? 2.162 17.141 2.668 1 98.75 210 CYS A CA 1
ATOM 1637 C C . CYS A 1 210 ? 2.934 16.109 1.868 1 98.75 210 CYS A C 1
ATOM 1639 O O . CYS A 1 210 ? 3.693 15.32 2.436 1 98.75 210 CYS A O 1
ATOM 1641 N N . ALA A 1 211 ? 2.768 16.109 0.537 1 98.62 211 ALA A N 1
ATOM 1642 C CA . ALA A 1 211 ? 3.51 15.219 -0.341 1 98.62 211 ALA A CA 1
ATOM 1643 C C . ALA A 1 211 ? 5.016 15.422 -0.192 1 98.62 211 ALA A C 1
ATOM 1645 O O . ALA A 1 211 ? 5.801 14.5 -0.431 1 98.62 211 ALA A O 1
ATOM 1646 N N . GLY A 1 212 ? 5.398 16.625 0.229 1 98.56 212 GLY A N 1
ATOM 1647 C CA . GLY A 1 212 ? 6.809 16.984 0.294 1 98.56 212 GLY A CA 1
ATOM 1648 C C . GLY A 1 212 ? 7.426 16.734 1.659 1 98.56 212 GLY A C 1
ATOM 1649 O O . GLY A 1 212 ? 8.562 17.141 1.912 1 98.56 212 GLY A O 1
ATOM 1650 N N . ASN A 1 213 ? 6.656 16.156 2.637 1 98.75 213 ASN A N 1
ATOM 1651 C CA . ASN A 1 213 ? 7.25 15.82 3.928 1 98.75 213 ASN A CA 1
ATOM 1652 C C . ASN A 1 213 ? 8.578 15.086 3.76 1 98.75 213 ASN A C 1
ATOM 1654 O O . ASN A 1 213 ? 8.688 14.164 2.947 1 98.75 213 ASN A O 1
ATOM 1658 N N . ARG A 1 214 ? 9.656 15.586 4.477 1 98.38 214 ARG A N 1
ATOM 1659 C CA . ARG A 1 214 ? 10.992 15.008 4.473 1 98.38 214 ARG A CA 1
ATOM 1660 C C . ARG A 1 214 ? 11.719 15.312 3.162 1 98.38 214 ARG A C 1
ATOM 1662 O O . ARG A 1 214 ? 12.609 14.57 2.754 1 98.38 214 ARG A O 1
ATOM 1669 N N . ARG A 1 215 ? 11.312 16.359 2.439 1 98.25 215 ARG A N 1
ATOM 1670 C CA . ARG A 1 215 ? 11.984 16.766 1.206 1 98.25 215 ARG A CA 1
ATOM 1671 C C . ARG A 1 215 ? 13.453 17.078 1.46 1 98.25 215 ARG A C 1
ATOM 1673 O O . ARG A 1 215 ? 14.305 16.812 0.614 1 98.25 215 ARG A O 1
ATOM 1680 N N . SER A 1 216 ? 13.758 17.625 2.637 1 97.25 216 SER A N 1
ATOM 1681 C CA . SER A 1 216 ? 15.133 17.969 2.984 1 97.25 216 SER A CA 1
ATOM 1682 C C . SER A 1 216 ? 16.031 16.734 2.973 1 97.25 216 SER A C 1
ATOM 1684 O O . SER A 1 216 ? 17.219 16.828 2.637 1 97.25 216 SER A O 1
ATOM 1686 N N . ASP A 1 217 ? 15.5 15.57 3.369 1 96.56 217 ASP A N 1
ATOM 1687 C CA . ASP A 1 217 ? 16.25 14.32 3.283 1 96.56 217 ASP A CA 1
ATOM 1688 C C . ASP A 1 217 ? 16.672 14.031 1.843 1 96.56 217 ASP A C 1
ATOM 1690 O O . ASP A 1 217 ? 17.812 13.633 1.588 1 96.56 217 ASP A O 1
ATOM 1694 N N . MET A 1 218 ? 15.766 14.203 0.952 1 97.44 218 MET A N 1
ATOM 1695 C CA . MET A 1 218 ? 16.031 13.953 -0.463 1 97.44 218 MET A CA 1
ATOM 1696 C C . MET A 1 218 ? 16.984 14.992 -1.028 1 97.44 218 MET A C 1
ATOM 1698 O O . MET A 1 218 ? 17.891 14.656 -1.802 1 97.44 218 MET A O 1
ATOM 1702 N N . HIS A 1 219 ? 16.781 16.234 -0.622 1 95.81 219 HIS A N 1
ATOM 1703 C CA . HIS A 1 219 ? 17.609 17.344 -1.084 1 95.81 219 HIS A CA 1
ATOM 1704 C C . HIS A 1 219 ? 19.078 17.125 -0.688 1 95.81 219 HIS A C 1
ATOM 1706 O O . HIS A 1 219 ? 19.984 17.453 -1.453 1 95.81 219 HIS A O 1
ATOM 1712 N N . LYS A 1 220 ? 19.297 16.672 0.512 1 96 220 LYS A N 1
ATOM 1713 C CA . LYS A 1 220 ? 20.641 16.391 1.002 1 96 220 LYS A CA 1
ATOM 1714 C C . LYS A 1 220 ? 21.344 15.352 0.133 1 96 220 LYS A C 1
ATOM 1716 O O . LYS A 1 220 ? 22.547 15.422 -0.074 1 96 220 LYS A O 1
ATOM 1721 N N . ALA A 1 221 ? 20.578 14.391 -0.346 1 96.19 221 ALA A N 1
ATOM 1722 C CA . ALA A 1 221 ? 21.141 13.328 -1.183 1 96.19 221 ALA A CA 1
ATOM 1723 C C . ALA A 1 221 ? 21.391 13.828 -2.602 1 96.19 221 ALA A C 1
ATOM 1725 O O . ALA A 1 221 ? 22.438 13.547 -3.189 1 96.19 221 ALA A O 1
ATOM 1726 N N . LYS A 1 222 ? 20.469 14.445 -3.186 1 95.88 222 LYS A N 1
ATOM 1727 C CA . LYS A 1 222 ? 20.5 15.07 -4.504 1 95.88 222 LYS A CA 1
ATOM 1728 C C . LYS A 1 222 ? 19.531 16.234 -4.59 1 95.88 222 LYS A C 1
ATOM 1730 O O . LYS A 1 222 ? 18.359 16.109 -4.195 1 95.88 222 LYS A O 1
ATOM 1735 N N . GLN A 1 223 ? 19.906 17.297 -5.129 1 93.19 223 GLN A N 1
ATOM 1736 C CA . GLN A 1 223 ? 19.156 18.547 -5.113 1 93.19 223 GLN A CA 1
ATOM 1737 C C . GLN A 1 223 ? 17.766 18.375 -5.727 1 93.19 223 GLN A C 1
ATOM 1739 O O . GLN A 1 223 ? 17.625 17.719 -6.754 1 93.19 223 GLN A O 1
ATOM 1744 N N . VAL A 1 224 ? 16.812 18.891 -5.023 1 94.44 224 VAL A N 1
ATOM 1745 C CA . VAL A 1 224 ? 15.445 18.922 -5.523 1 94.44 224 VAL A CA 1
ATOM 1746 C C . VAL A 1 224 ? 14.891 20.344 -5.422 1 94.44 224 VAL A C 1
ATOM 1748 O O . VAL A 1 224 ? 15.492 21.203 -4.773 1 94.44 224 VAL A O 1
ATOM 1751 N N . LYS A 1 225 ? 13.797 20.594 -6.164 1 84.81 225 LYS A N 1
ATOM 1752 C CA . LYS A 1 225 ? 13.133 21.891 -6.105 1 84.81 225 LYS A CA 1
ATOM 1753 C C . LYS A 1 225 ? 11.836 21.812 -5.297 1 84.81 225 LYS A C 1
ATOM 1755 O O . LYS A 1 225 ? 11.008 20.938 -5.535 1 84.81 225 LYS A O 1
ATOM 1760 N N . GLY A 1 226 ? 11.633 22.656 -4.312 1 86.94 226 GLY A N 1
ATOM 1761 C CA . GLY A 1 226 ? 10.461 22.734 -3.455 1 86.94 226 GLY A CA 1
ATOM 1762 C C . GLY A 1 226 ? 10.766 23.266 -2.068 1 86.94 226 GLY A C 1
ATOM 1763 O O . GLY A 1 226 ? 11.93 23.516 -1.736 1 86.94 226 GLY A O 1
ATOM 1764 N N . LEU A 1 227 ? 9.688 23.438 -1.264 1 91.38 227 LEU A N 1
ATOM 1765 C CA . LEU A 1 227 ? 9.883 23.859 0.117 1 91.38 227 LEU A CA 1
ATOM 1766 C C . LEU A 1 227 ? 10.734 22.859 0.879 1 91.38 227 LEU A C 1
ATOM 1768 O O . LEU A 1 227 ? 10.555 21.641 0.735 1 91.38 227 LEU A O 1
ATOM 1772 N N . ASN A 1 228 ? 11.633 23.328 1.562 1 94.06 228 ASN A N 1
ATOM 1773 C CA . ASN A 1 228 ? 12.586 22.469 2.266 1 94.06 228 ASN A CA 1
ATOM 1774 C C . ASN A 1 228 ? 11.984 21.906 3.553 1 94.06 228 ASN A C 1
ATOM 1776 O O . ASN A 1 228 ? 12.523 22.125 4.641 1 94.06 228 ASN A O 1
ATOM 1780 N N . TRP A 1 229 ? 11.031 21.141 3.439 1 98 229 TRP A N 1
ATOM 1781 C CA . TRP A 1 229 ? 10.336 20.531 4.566 1 98 229 TRP A CA 1
ATOM 1782 C C . TRP A 1 229 ? 11.266 19.594 5.336 1 98 229 TRP A C 1
ATOM 1784 O O . TRP A 1 229 ? 11.945 18.75 4.734 1 98 229 TRP A O 1
ATOM 1794 N N . GLY A 1 230 ? 11.234 19.719 6.707 1 98 230 GLY A N 1
ATOM 1795 C CA . GLY A 1 230 ? 11.773 18.656 7.535 1 98 230 GLY A CA 1
ATOM 1796 C C . GLY A 1 230 ? 10.859 17.453 7.637 1 98 230 GLY A C 1
ATOM 1797 O O . GLY A 1 230 ? 10.258 17.031 6.641 1 98 230 GLY A O 1
ATOM 1798 N N . ILE A 1 231 ? 10.781 16.875 8.82 1 98.5 231 ILE A N 1
ATOM 1799 C CA . ILE A 1 231 ? 10.023 15.641 8.984 1 98.5 231 ILE A CA 1
ATOM 1800 C C . ILE A 1 231 ? 8.633 15.953 9.516 1 98.5 231 ILE A C 1
ATOM 1802 O O . ILE A 1 231 ? 7.883 15.047 9.891 1 98.5 231 ILE A O 1
ATOM 1806 N N . ALA A 1 232 ? 8.211 17.234 9.539 1 98.56 232 ALA A N 1
ATOM 1807 C CA . ALA A 1 232 ? 7.023 17.547 10.328 1 98.56 232 ALA A CA 1
ATOM 1808 C C . ALA A 1 232 ? 5.965 18.234 9.477 1 98.56 232 ALA A C 1
ATOM 1810 O O . ALA A 1 232 ? 5.105 18.953 9.992 1 98.56 232 ALA A O 1
ATOM 1811 N N . ALA A 1 233 ? 6.051 18.172 8.164 1 98.62 233 ALA A N 1
ATOM 1812 C CA . ALA A 1 233 ? 4.922 18.578 7.336 1 98.62 233 ALA A CA 1
ATOM 1813 C C . ALA A 1 233 ? 3.803 17.547 7.371 1 98.62 233 ALA A C 1
ATOM 1815 O O . ALA A 1 233 ? 3.35 17.078 6.324 1 98.62 233 ALA A O 1
ATOM 1816 N N . ILE A 1 234 ? 3.463 17.219 8.523 1 98.81 234 ILE A N 1
ATOM 1817 C CA . ILE A 1 234 ? 2.463 16.203 8.852 1 98.81 234 ILE A CA 1
ATOM 1818 C C . ILE A 1 234 ? 1.835 16.516 10.203 1 98.81 234 ILE A C 1
ATOM 1820 O O . ILE A 1 234 ? 2.48 17.109 11.078 1 98.81 234 ILE A O 1
ATOM 1824 N N . GLY A 1 235 ? 0.578 16.203 10.383 1 98.56 235 GLY A N 1
ATOM 1825 C CA . GLY A 1 235 ? -0.142 16.359 11.633 1 98.56 235 GLY A CA 1
ATOM 1826 C C . GLY A 1 235 ? -1.401 15.523 11.711 1 98.56 235 GLY A C 1
ATOM 1827 O O . GLY A 1 235 ? -1.874 15.008 10.695 1 98.56 235 GLY A O 1
ATOM 1828 N N . ASN A 1 236 ? -1.857 15.266 12.93 1 98.12 236 ASN A N 1
ATOM 1829 C CA . ASN A 1 236 ? -3.061 14.484 13.203 1 98.12 236 ASN A CA 1
ATOM 1830 C C . ASN A 1 236 ? -4.098 15.312 13.961 1 98.12 236 ASN A C 1
ATOM 1832 O O . ASN A 1 236 ? -3.799 15.883 15.008 1 98.12 236 ASN A O 1
ATOM 1836 N N . ALA A 1 237 ? -5.285 15.391 13.453 1 98.31 237 ALA A N 1
ATOM 1837 C CA . ALA A 1 237 ? -6.32 16.203 14.078 1 98.31 237 ALA A CA 1
ATOM 1838 C C . ALA A 1 237 ? -7.688 15.531 13.984 1 98.31 237 ALA A C 1
ATOM 1840 O O . ALA A 1 237 ? -7.879 14.617 13.18 1 98.31 237 ALA A O 1
ATOM 1841 N N . SER A 1 238 ? -8.578 15.945 14.867 1 98.19 238 SER A N 1
ATOM 1842 C CA . SER A 1 238 ? -9.992 15.602 14.766 1 98.19 238 SER A CA 1
ATOM 1843 C C . SER A 1 238 ? -10.75 16.625 13.922 1 98.19 238 SER A C 1
ATOM 1845 O O . SER A 1 238 ? -10.719 17.828 14.219 1 98.19 238 SER A O 1
ATOM 1847 N N . TRP A 1 239 ? -11.461 16.172 12.922 1 98.81 239 TRP A N 1
ATOM 1848 C CA . TRP A 1 239 ? -12.195 17.016 12 1 98.81 239 TRP A CA 1
ATOM 1849 C C . TRP A 1 239 ? -13.695 16.75 12.094 1 98.81 239 TRP A C 1
ATOM 1851 O O . TRP A 1 239 ? -14.125 15.602 12.172 1 98.81 239 TRP A O 1
ATOM 1861 N N . SER A 1 240 ? -14.453 17.812 12.117 1 98.88 240 SER A N 1
ATOM 1862 C CA . SER A 1 240 ? -15.898 17.641 12.195 1 98.88 240 SER A CA 1
ATOM 1863 C C . SER A 1 240 ? -16.609 18.453 11.125 1 98.88 240 SER A C 1
ATOM 1865 O O . SER A 1 240 ? -16.203 19.578 10.836 1 98.88 240 SER A O 1
ATOM 1867 N N . GLY A 1 241 ? -17.625 17.891 10.555 1 98.88 241 GLY A N 1
ATOM 1868 C CA . GLY A 1 241 ? -18.422 18.562 9.539 1 98.88 241 GLY A CA 1
ATOM 1869 C C . GLY A 1 241 ? -19.422 17.625 8.867 1 98.88 241 GLY A C 1
ATOM 1870 O O . GLY A 1 241 ? -19.797 16.594 9.438 1 98.88 241 GLY A O 1
ATOM 1871 N N . ALA A 1 242 ? -19.906 18.062 7.727 1 98.88 242 ALA A N 1
ATOM 1872 C CA . ALA A 1 242 ? -20.875 17.297 6.957 1 98.88 242 ALA A CA 1
ATOM 1873 C C . ALA A 1 242 ? -20.172 16.25 6.09 1 98.88 242 ALA A C 1
ATOM 1875 O O . ALA A 1 242 ? -19.109 16.516 5.531 1 98.88 242 ALA A O 1
ATOM 1876 N N . LYS A 1 243 ? -20.781 15.102 5.938 1 98.81 243 LYS A N 1
ATOM 1877 C CA . LYS A 1 243 ? -20.234 14.117 5.008 1 98.81 243 LYS A CA 1
ATOM 1878 C C . LYS A 1 243 ? -20.375 14.594 3.564 1 98.81 243 LYS A C 1
ATOM 1880 O O . LYS A 1 243 ? -21.438 15.031 3.146 1 98.81 243 LYS A O 1
ATOM 1885 N N . LEU A 1 244 ? -19.312 14.516 2.875 1 98.88 244 LEU A N 1
ATOM 1886 C CA . LEU A 1 244 ? -19.312 14.883 1.464 1 98.88 244 LEU A CA 1
ATOM 1887 C C . LEU A 1 244 ? -20.391 14.102 0.705 1 98.88 244 LEU A C 1
ATOM 1889 O O . LEU A 1 244 ? -21.094 14.664 -0.126 1 98.88 244 LEU A O 1
ATOM 1893 N N . ARG A 1 245 ? -20.484 12.797 0.979 1 98.25 245 ARG A N 1
ATOM 1894 C CA . ARG A 1 245 ? -21.469 11.93 0.331 1 98.25 245 ARG A CA 1
ATOM 1895 C C . ARG A 1 245 ? -22.875 12.484 0.501 1 98.25 245 ARG A C 1
ATOM 1897 O O . ARG A 1 245 ? -23.641 12.562 -0.464 1 98.25 245 ARG A O 1
ATOM 1904 N N . ASP A 1 246 ? -23.25 12.914 1.711 1 98.19 246 ASP A N 1
ATOM 1905 C CA . ASP A 1 246 ? -24.578 13.438 1.99 1 98.19 246 ASP A CA 1
ATOM 1906 C C . ASP A 1 246 ? -24.844 14.719 1.206 1 98.19 246 ASP A C 1
ATOM 1908 O O . ASP A 1 246 ? -25.938 14.93 0.693 1 98.19 246 ASP A O 1
ATOM 1912 N N . VAL A 1 247 ? -23.859 15.523 1.138 1 98.56 247 VAL A N 1
ATOM 1913 C CA . VAL A 1 247 ? -23.984 16.797 0.427 1 98.56 247 VAL A CA 1
ATOM 1914 C C . VAL A 1 247 ? -24.188 16.531 -1.065 1 98.56 247 VAL A C 1
ATOM 1916 O O . VAL A 1 247 ? -25 17.188 -1.717 1 98.56 247 VAL A O 1
ATOM 1919 N N . LEU A 1 248 ? -23.438 15.594 -1.628 1 98.12 248 LEU A N 1
ATOM 1920 C CA . LEU A 1 248 ? -23.562 15.266 -3.043 1 98.12 248 LEU A CA 1
ATOM 1921 C C . LEU A 1 248 ? -24.938 14.688 -3.34 1 98.12 248 LEU A C 1
ATOM 1923 O O . LEU A 1 248 ? -25.547 15.016 -4.363 1 98.12 248 LEU A O 1
ATOM 1927 N N . LEU A 1 249 ? -25.391 13.836 -2.449 1 96.69 249 LEU A N 1
ATOM 1928 C CA . LEU A 1 249 ? -26.734 13.289 -2.604 1 96.69 249 LEU A CA 1
ATOM 1929 C C . LEU A 1 249 ? -27.781 14.398 -2.586 1 96.69 249 LEU A C 1
ATOM 1931 O O . LEU A 1 249 ? -28.719 14.398 -3.398 1 96.69 249 LEU A O 1
ATOM 1935 N N . ALA A 1 250 ? -27.641 15.352 -1.71 1 97 250 ALA A N 1
ATOM 1936 C CA . ALA A 1 250 ? -28.562 16.484 -1.625 1 97 250 ALA A CA 1
ATOM 1937 C C . ALA A 1 250 ? -28.516 17.328 -2.898 1 97 250 ALA A C 1
ATOM 1939 O O . ALA A 1 250 ? -29.516 17.922 -3.287 1 97 250 ALA A O 1
ATOM 1940 N N . ALA A 1 251 ? -27.344 17.312 -3.512 1 96.5 251 ALA A N 1
ATOM 1941 C CA . ALA A 1 251 ? -27.172 18.109 -4.723 1 96.5 251 ALA A CA 1
ATOM 1942 C C . ALA A 1 251 ? -27.734 17.391 -5.941 1 96.5 251 ALA A C 1
ATOM 1944 O O . ALA A 1 251 ? -27.766 17.953 -7.043 1 96.5 251 ALA A O 1
ATOM 1945 N N . GLY A 1 252 ? -28.109 16.094 -5.785 1 93.75 252 GLY A N 1
ATOM 1946 C CA . GLY A 1 252 ? -28.766 15.375 -6.867 1 93.75 252 GLY A CA 1
ATOM 1947 C C . GLY A 1 252 ? -27.938 14.227 -7.414 1 93.75 252 GLY A C 1
ATOM 1948 O O . GLY A 1 252 ? -28.281 13.633 -8.438 1 93.75 252 GLY A O 1
ATOM 1949 N N . TYR A 1 253 ? -26.812 13.938 -6.793 1 94.88 253 TYR A N 1
ATOM 1950 C CA . TYR A 1 253 ? -26.031 12.773 -7.203 1 94.88 253 TYR A CA 1
ATOM 1951 C C . TYR A 1 253 ? -26.859 11.5 -7.098 1 94.88 253 TYR A C 1
ATOM 1953 O O . TYR A 1 253 ? -27.609 11.312 -6.137 1 94.88 253 TYR A O 1
ATOM 1961 N N . THR A 1 254 ? -26.719 10.617 -8.094 1 92.12 254 THR A N 1
ATOM 1962 C CA . THR A 1 254 ? -27.391 9.312 -8.094 1 92.12 254 THR A CA 1
ATOM 1963 C C . THR A 1 254 ? -26.406 8.203 -8.461 1 92.12 254 THR A C 1
ATOM 1965 O O . THR A 1 254 ? -25.297 8.484 -8.93 1 92.12 254 THR A O 1
ATOM 1968 N N . LEU A 1 255 ? -26.844 6.969 -8.266 1 88.56 255 LEU A N 1
ATOM 1969 C CA . LEU A 1 255 ? -26.016 5.816 -8.602 1 88.56 255 LEU A CA 1
ATOM 1970 C C . LEU A 1 255 ? -25.688 5.785 -10.086 1 88.56 255 LEU A C 1
ATOM 1972 O O . LEU A 1 255 ? -24.641 5.289 -10.492 1 88.56 255 LEU A O 1
ATOM 1976 N N . ASP A 1 256 ? -26.516 6.34 -10.852 1 89 256 ASP A N 1
ATOM 1977 C CA . ASP A 1 256 ? -26.297 6.379 -12.297 1 89 256 ASP A CA 1
ATOM 1978 C C . ASP A 1 256 ? -25.078 7.238 -12.641 1 89 256 ASP A C 1
ATOM 1980 O O . ASP A 1 256 ? -24.422 7.008 -13.656 1 89 256 ASP A O 1
ATOM 1984 N N . ASP A 1 257 ? -24.812 8.195 -11.781 1 91.75 257 ASP A N 1
ATOM 1985 C CA . ASP A 1 257 ? -23.688 9.086 -12.016 1 91.75 257 ASP A CA 1
ATOM 1986 C C . ASP A 1 257 ? -22.359 8.328 -11.914 1 91.75 257 ASP A C 1
ATOM 1988 O O . ASP A 1 257 ? -21.359 8.734 -12.5 1 91.75 257 ASP A O 1
ATOM 1992 N N . SER A 1 258 ? -22.375 7.219 -11.195 1 89.56 258 SER A N 1
ATOM 1993 C CA . SER A 1 258 ? -21.156 6.43 -11.023 1 89.56 258 SER A CA 1
ATOM 1994 C C . SER A 1 258 ? -20.75 5.758 -12.336 1 89.56 258 SER A C 1
ATOM 1996 O O . SER A 1 258 ? -19.625 5.266 -12.461 1 89.56 258 SER A O 1
ATOM 1998 N N . LYS A 1 259 ? -21.625 5.754 -13.32 1 88.31 259 LYS A N 1
ATOM 1999 C CA . LYS A 1 259 ? -21.375 5.102 -14.594 1 88.31 259 LYS A CA 1
ATOM 2000 C C . LYS A 1 259 ? -20.5 5.98 -15.492 1 88.31 259 LYS A C 1
ATOM 2002 O O . LYS A 1 259 ? -19.828 5.48 -16.406 1 88.31 259 LYS A O 1
ATOM 2007 N N . TRP A 1 260 ? -20.562 7.262 -15.219 1 90.75 260 TRP A N 1
ATOM 2008 C CA . TRP A 1 260 ? -19.828 8.133 -16.141 1 90.75 260 TRP A CA 1
ATOM 2009 C C . TRP A 1 260 ? -18.844 9.016 -15.391 1 90.75 260 TRP A C 1
ATOM 2011 O O . TRP A 1 260 ? -17.812 9.406 -15.938 1 90.75 260 TRP A O 1
ATOM 2021 N N . ALA A 1 261 ? -19.203 9.453 -14.164 1 94.5 261 ALA A N 1
ATOM 2022 C CA . ALA A 1 261 ? -18.328 10.336 -13.391 1 94.5 261 ALA A CA 1
ATOM 2023 C C . ALA A 1 261 ? -17.156 9.562 -12.789 1 94.5 261 ALA A C 1
ATOM 2025 O O . ALA A 1 261 ? -17.328 8.43 -12.336 1 94.5 261 ALA A O 1
ATOM 2026 N N . GLN A 1 262 ? -15.977 10.211 -12.797 1 94.94 262 GLN A N 1
ATOM 2027 C CA . GLN A 1 262 ? -14.781 9.531 -12.297 1 94.94 262 GLN A CA 1
ATOM 2028 C C . GLN A 1 262 ? -14.133 10.32 -11.164 1 94.94 262 GLN A C 1
ATOM 2030 O O . GLN A 1 262 ? -13.398 9.75 -10.352 1 94.94 262 GLN A O 1
ATOM 2035 N N . HIS A 1 263 ? -14.469 11.648 -11.141 1 97.56 263 HIS A N 1
ATOM 2036 C CA . HIS A 1 263 ? -13.781 12.484 -10.164 1 97.56 263 HIS A CA 1
ATOM 2037 C C . HIS A 1 263 ? -14.75 13.453 -9.492 1 97.56 263 HIS A C 1
ATOM 2039 O O . HIS A 1 263 ? -15.781 13.805 -10.062 1 97.56 263 HIS A O 1
ATOM 2045 N N . VAL A 1 264 ? -14.438 13.789 -8.32 1 98.75 264 VAL A N 1
ATOM 2046 C CA . VAL A 1 264 ? -14.984 14.961 -7.648 1 98.75 264 VAL A CA 1
ATOM 2047 C C . VAL A 1 264 ? -13.914 16.047 -7.535 1 98.75 264 VAL A C 1
ATOM 2049 O O . VAL A 1 264 ? -12.891 15.844 -6.867 1 98.75 264 VAL A O 1
ATOM 2052 N N . GLN A 1 265 ? -14.195 17.141 -8.18 1 98.81 265 GLN A N 1
ATOM 2053 C CA . GLN A 1 265 ? -13.258 18.266 -8.211 1 98.81 265 GLN A CA 1
ATOM 2054 C C . GLN A 1 265 ? -13.57 19.281 -7.117 1 98.81 265 GLN A C 1
ATOM 2056 O O . GLN A 1 265 ? -14.734 19.484 -6.785 1 98.81 265 GLN A O 1
ATOM 2061 N N . PHE A 1 266 ? -12.562 19.891 -6.59 1 98.94 266 PHE A N 1
ATOM 2062 C CA . PHE A 1 266 ? -12.664 20.938 -5.582 1 98.94 266 PHE A CA 1
ATOM 2063 C C . PHE A 1 266 ? -11.914 22.188 -6.023 1 98.94 266 PHE A C 1
ATOM 2065 O O . PHE A 1 266 ? -10.82 22.094 -6.594 1 98.94 266 PHE A O 1
ATOM 2072 N N . GLU A 1 267 ? -12.477 23.297 -5.77 1 98.62 267 GLU A N 1
ATOM 2073 C CA . GLU A 1 267 ? -11.82 24.594 -5.98 1 98.62 267 GLU A CA 1
ATOM 2074 C C . GLU A 1 267 ? -11.891 25.453 -4.723 1 98.62 267 GLU A C 1
ATOM 2076 O O . GLU A 1 267 ? -12.953 25.594 -4.113 1 98.62 267 GLU A O 1
ATOM 2081 N N . GLY A 1 268 ? -10.742 25.969 -4.328 1 98.62 268 GLY A N 1
ATOM 2082 C CA . GLY A 1 268 ? -10.68 26.844 -3.18 1 98.62 268 GLY A CA 1
ATOM 2083 C C . GLY A 1 268 ? -10.977 28.297 -3.529 1 98.62 268 GLY A C 1
ATOM 2084 O O . GLY A 1 268 ? -11.148 28.641 -4.699 1 98.62 268 GLY A O 1
ATOM 2085 N N . LEU A 1 269 ? -11.102 29.156 -2.512 1 98.12 269 LEU A N 1
ATOM 2086 C CA . LEU A 1 269 ? -11.391 30.578 -2.693 1 98.12 269 LEU A CA 1
ATOM 2087 C C . LEU A 1 269 ? -10.102 31.391 -2.652 1 98.12 269 LEU A C 1
ATOM 2089 O O . LEU A 1 269 ? -10.141 32.625 -2.818 1 98.12 269 LEU A O 1
ATOM 2093 N N . ASP A 1 270 ? -8.961 30.734 -2.367 1 94.94 270 ASP A N 1
ATOM 2094 C CA . ASP A 1 270 ? -7.668 31.406 -2.486 1 94.94 270 ASP A CA 1
ATOM 2095 C C . ASP A 1 270 ? -7.344 31.719 -3.947 1 94.94 270 ASP A C 1
ATOM 2097 O O . ASP A 1 270 ? -7.668 30.938 -4.84 1 94.94 270 ASP A O 1
ATOM 2101 N N . GLN A 1 271 ? -6.773 32.812 -4.18 1 90.38 271 GLN A N 1
ATOM 2102 C CA . GLN A 1 271 ? -6.512 33.25 -5.551 1 90.38 271 GLN A CA 1
ATOM 2103 C C . GLN A 1 271 ? -5.148 33.938 -5.668 1 90.38 271 GLN A C 1
ATOM 2105 O O . GLN A 1 271 ? -4.676 34.562 -4.715 1 90.38 271 GLN A O 1
ATOM 2110 N N . ASP A 1 272 ? -4.625 33.719 -6.801 1 84.62 272 ASP A N 1
ATOM 2111 C CA . ASP A 1 272 ? -3.445 34.5 -7.102 1 84.62 272 ASP A CA 1
ATOM 2112 C C . ASP A 1 272 ? -3.834 35.844 -7.734 1 84.62 272 ASP A C 1
ATOM 2114 O O . ASP A 1 272 ? -5.016 36.188 -7.777 1 84.62 272 ASP A O 1
ATOM 2118 N N . VAL A 1 273 ? -2.82 36.531 -8.156 1 80.81 273 VAL A N 1
ATOM 2119 C CA . VAL A 1 273 ? -3.033 37.875 -8.68 1 80.81 273 VAL A CA 1
ATOM 2120 C C . VAL A 1 273 ? -3.83 37.812 -9.977 1 80.81 273 VAL A C 1
ATOM 2122 O O . VAL A 1 273 ? -4.609 38.719 -10.289 1 80.81 273 VAL A O 1
ATOM 2125 N N . ALA A 1 274 ? -3.721 36.719 -10.734 1 81.62 274 ALA A N 1
ATOM 2126 C CA . ALA A 1 274 ? -4.406 36.531 -12.008 1 81.62 274 ALA A CA 1
ATOM 2127 C C . ALA A 1 274 ? -5.812 35.969 -11.805 1 81.62 274 ALA A C 1
ATOM 2129 O O . ALA A 1 274 ? -6.578 35.844 -12.766 1 81.62 274 ALA A O 1
ATOM 2130 N N . GLY A 1 275 ? -6.129 35.625 -10.602 1 85.31 275 GLY A N 1
ATOM 2131 C CA . GLY A 1 275 ? -7.461 35.125 -10.312 1 85.31 275 GLY A CA 1
ATOM 2132 C C . GLY A 1 275 ? -7.543 33.594 -10.352 1 85.31 275 GLY A C 1
ATOM 2133 O O . GLY A 1 275 ? -8.625 33.031 -10.211 1 85.31 275 GLY A O 1
ATOM 2134 N N . THR A 1 276 ? -6.461 33 -10.531 1 89.38 276 THR A N 1
ATOM 2135 C CA . THR A 1 276 ? -6.426 31.547 -10.539 1 89.38 276 THR A CA 1
ATOM 2136 C C . THR A 1 276 ? -6.559 31 -9.117 1 89.38 276 THR A C 1
ATOM 2138 O O . THR A 1 276 ? -5.879 31.453 -8.203 1 89.38 276 THR A O 1
ATOM 2141 N N . THR A 1 277 ? -7.469 30.047 -8.977 1 95.25 277 THR A N 1
ATOM 2142 C CA . THR A 1 277 ? -7.703 29.453 -7.668 1 95.25 277 THR A CA 1
ATOM 2143 C C . THR A 1 277 ? -7.02 28.094 -7.566 1 95.25 277 THR A C 1
ATOM 2145 O O . THR A 1 277 ? -6.668 27.484 -8.586 1 95.25 277 THR A O 1
ATOM 2148 N N . TYR A 1 278 ? -6.766 27.766 -6.34 1 97.44 278 TYR A N 1
ATOM 2149 C CA . TYR A 1 278 ? -6.281 26.406 -6.113 1 97.44 278 TYR A CA 1
ATOM 2150 C C . TYR A 1 278 ? -7.359 25.375 -6.43 1 97.44 278 TYR A C 1
ATOM 2152 O O . TYR A 1 278 ? -8.547 25.625 -6.211 1 97.44 278 TYR A O 1
ATOM 2160 N N . GLY A 1 279 ? -6.945 24.203 -7.004 1 98.12 279 GLY A N 1
ATOM 2161 C CA . GLY A 1 279 ? -7.883 23.141 -7.309 1 98.12 279 GLY A CA 1
ATOM 2162 C C . GLY A 1 279 ? -7.254 21.75 -7.273 1 98.12 279 GLY A C 1
ATOM 2163 O O . GLY A 1 279 ? -6.043 21.609 -7.461 1 98.12 279 GLY A O 1
ATOM 2164 N N . ALA A 1 280 ? -8.086 20.781 -7.012 1 98.69 280 ALA A N 1
ATOM 2165 C CA . ALA A 1 280 ? -7.691 19.375 -6.984 1 98.69 280 ALA A CA 1
ATOM 2166 C C . ALA A 1 280 ? -8.898 18.469 -7.117 1 98.69 280 ALA A C 1
ATOM 2168 O O . ALA A 1 280 ? -10.039 18.938 -7.168 1 98.69 280 ALA A O 1
ATOM 2169 N N . SER A 1 281 ? -8.703 17.203 -7.277 1 98.69 281 SER A N 1
ATOM 2170 C CA . SER A 1 281 ? -9.82 16.266 -7.312 1 98.69 281 SER A CA 1
ATOM 2171 C C . SER A 1 281 ? -9.43 14.922 -6.715 1 98.69 281 SER A C 1
ATOM 2173 O O . SER A 1 281 ? -8.25 14.625 -6.559 1 98.69 281 SER A O 1
ATOM 2175 N N . ILE A 1 282 ? -10.406 14.188 -6.305 1 98.56 282 ILE A N 1
ATOM 2176 C CA . ILE A 1 282 ? -10.273 12.82 -5.82 1 98.56 282 ILE A CA 1
ATOM 2177 C C . ILE A 1 282 ? -11.172 11.891 -6.633 1 98.56 282 ILE A C 1
ATOM 2179 O O . ILE A 1 282 ? -12.094 12.352 -7.309 1 98.56 282 ILE A O 1
ATOM 2183 N N . PRO A 1 283 ? -10.836 10.602 -6.605 1 97.25 283 PRO A N 1
ATOM 2184 C CA . PRO A 1 283 ? -11.734 9.664 -7.293 1 97.25 283 PRO A CA 1
ATOM 2185 C C . PRO A 1 283 ? -13.156 9.703 -6.742 1 97.25 283 PRO A C 1
ATOM 2187 O O . PRO A 1 283 ? -13.352 9.82 -5.531 1 97.25 283 PRO A O 1
ATOM 2190 N N . LEU A 1 284 ? -14.156 9.562 -7.633 1 97.06 284 LEU A N 1
ATOM 2191 C CA . LEU A 1 284 ? -15.562 9.578 -7.262 1 97.06 284 LEU A CA 1
ATOM 2192 C C . LEU A 1 284 ? -15.859 8.531 -6.191 1 97.06 284 LEU A C 1
ATOM 2194 O O . LEU A 1 284 ? -16.578 8.797 -5.23 1 97.06 284 LEU A O 1
ATOM 2198 N N . LYS A 1 285 ? -15.297 7.367 -6.344 1 94.56 285 LYS A N 1
ATOM 2199 C CA . LYS A 1 285 ? -15.578 6.262 -5.43 1 94.56 285 LYS A CA 1
ATOM 2200 C C . LYS A 1 285 ? -15.188 6.621 -3.998 1 94.56 285 LYS A C 1
ATOM 2202 O O . LYS A 1 285 ? -15.906 6.281 -3.051 1 94.56 285 LYS A O 1
ATOM 2207 N N . LYS A 1 286 ? -14.062 7.258 -3.834 1 96.69 286 LYS A N 1
ATOM 2208 C CA . LYS A 1 286 ? -13.641 7.715 -2.514 1 96.69 286 LYS A CA 1
ATOM 2209 C C . LYS A 1 286 ? -14.633 8.727 -1.943 1 96.69 286 LYS A C 1
ATOM 2211 O O . LYS A 1 286 ? -14.984 8.664 -0.765 1 96.69 286 LYS A O 1
ATOM 2216 N N . ALA A 1 287 ? -15.117 9.594 -2.736 1 98.06 287 ALA A N 1
ATOM 2217 C CA . ALA A 1 287 ? -15.984 10.688 -2.316 1 98.06 287 ALA A CA 1
ATOM 2218 C C . ALA A 1 287 ? -17.344 10.172 -1.862 1 98.06 287 ALA A C 1
ATOM 2220 O O . ALA A 1 287 ? -17.906 10.672 -0.888 1 98.06 287 ALA A O 1
ATOM 2221 N N . ILE A 1 288 ? -17.844 9.148 -2.531 1 96.38 288 ILE A N 1
ATOM 2222 C CA . ILE A 1 288 ? -19.234 8.75 -2.314 1 96.38 288 ILE A CA 1
ATOM 2223 C C . ILE A 1 288 ? -19.297 7.547 -1.377 1 96.38 288 ILE A C 1
ATOM 2225 O O . ILE A 1 288 ? -20.375 7.172 -0.904 1 96.38 288 ILE A O 1
ATOM 2229 N N . SER A 1 289 ? -18.156 7.016 -1.086 1 93.88 289 SER A N 1
ATOM 2230 C CA . SER A 1 289 ? -18.125 5.809 -0.263 1 93.88 289 SER A CA 1
ATOM 2231 C C . SER A 1 289 ? -18.609 6.094 1.154 1 93.88 289 SER A C 1
ATOM 2233 O O . SER A 1 289 ? -18.25 7.117 1.745 1 93.88 289 SER A O 1
ATOM 2235 N N . GLU A 1 290 ? -19.344 5.148 1.702 1 91.19 290 GLU A N 1
ATOM 2236 C CA . GLU A 1 290 ? -19.781 5.25 3.094 1 91.19 290 GLU A CA 1
ATOM 2237 C C . GLU A 1 290 ? -18.609 5.059 4.051 1 91.19 290 GLU A C 1
ATOM 2239 O O . GLU A 1 290 ? -18.609 5.598 5.16 1 91.19 290 GLU A O 1
ATOM 2244 N N . ASP A 1 291 ? -17.609 4.414 3.549 1 91.62 291 ASP A N 1
ATOM 2245 C CA . ASP A 1 291 ? -16.469 4.098 4.387 1 91.62 291 ASP A CA 1
ATOM 2246 C C . ASP A 1 291 ? -15.305 5.051 4.117 1 91.62 291 ASP A C 1
ATOM 2248 O O . ASP A 1 291 ? -14.227 4.914 4.699 1 91.62 291 ASP A O 1
ATOM 2252 N N . GLY A 1 292 ? -15.531 5.996 3.262 1 95.69 292 GLY A N 1
ATOM 2253 C CA . GLY A 1 292 ? -14.453 6.895 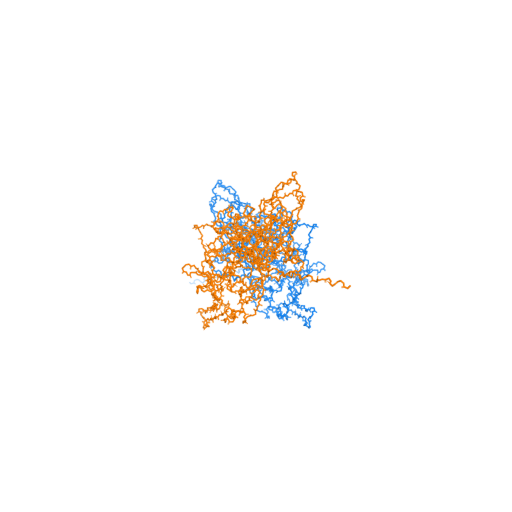2.881 1 95.69 292 GLY A CA 1
ATOM 2254 C C . GLY A 1 292 ? -14.219 8.008 3.885 1 95.69 292 GLY A C 1
ATOM 2255 O O . GLY A 1 292 ? -13.141 8.602 3.92 1 95.69 292 GLY A O 1
ATOM 2256 N N . ASP A 1 293 ? -15.234 8.398 4.629 1 97.75 293 ASP A N 1
ATOM 2257 C CA . ASP A 1 293 ? -15.219 9.352 5.734 1 97.75 293 ASP A CA 1
ATOM 2258 C C . ASP A 1 293 ? -14.82 10.742 5.246 1 97.75 293 ASP A C 1
ATOM 2260 O O . ASP A 1 293 ? -14.156 11.492 5.973 1 97.75 293 ASP A O 1
ATOM 2264 N N . CYS A 1 294 ? -15.148 11.031 3.959 1 98.88 294 CYS A N 1
ATOM 2265 C CA . CYS A 1 294 ? -14.859 12.367 3.453 1 98.88 294 CYS A CA 1
ATOM 2266 C C . CYS A 1 294 ? -15.789 13.398 4.086 1 98.88 294 CYS A C 1
ATOM 2268 O O . CYS A 1 294 ? -17 13.188 4.16 1 98.88 294 CYS A O 1
ATOM 2270 N N . LEU A 1 295 ? -15.156 14.594 4.48 1 98.88 295 LEU A N 1
ATOM 2271 C CA . LEU A 1 295 ? -15.93 15.609 5.184 1 98.88 295 LEU A CA 1
ATOM 2272 C C . LEU A 1 295 ? -15.766 16.969 4.523 1 98.88 295 LEU A C 1
ATOM 2274 O O . LEU A 1 295 ? -14.711 17.266 3.943 1 98.88 295 LEU A O 1
ATOM 2278 N N . LEU A 1 296 ? -16.812 17.656 4.586 1 98.94 296 LEU A N 1
ATOM 2279 C CA . LEU A 1 296 ? -16.719 19.109 4.562 1 98.94 296 LEU A CA 1
ATOM 2280 C C . LEU A 1 296 ? -16.609 19.672 5.977 1 98.94 296 LEU A C 1
ATOM 2282 O O . LEU A 1 296 ? -17.641 19.922 6.625 1 98.94 296 LEU A O 1
ATOM 2286 N N . ALA A 1 297 ? -15.43 19.922 6.395 1 98.94 297 ALA A N 1
ATOM 2287 C CA . ALA A 1 297 ? -15.172 20.203 7.805 1 98.94 297 ALA A CA 1
ATOM 2288 C C . ALA A 1 297 ? -15.289 21.703 8.094 1 98.94 297 ALA A C 1
ATOM 2290 O O . ALA A 1 297 ? -14.75 22.531 7.352 1 98.94 297 ALA A O 1
ATOM 2291 N N . TYR A 1 298 ? -15.977 22.031 9.141 1 98.81 298 TYR A N 1
ATOM 2292 C CA . TYR A 1 298 ? -16.031 23.391 9.641 1 98.81 298 TYR A CA 1
ATOM 2293 C C . TYR A 1 298 ? -15.477 23.484 11.055 1 98.81 298 TYR A C 1
ATOM 2295 O O . TYR A 1 298 ? -15.438 24.562 11.648 1 98.81 298 TYR A O 1
ATOM 2303 N N . GLU A 1 299 ? -15 22.375 11.617 1 98.62 299 GLU A N 1
ATOM 2304 C CA . GLU A 1 299 ? -14.344 22.328 12.922 1 98.62 299 GLU A CA 1
ATOM 2305 C C . GLU A 1 299 ? -13.062 21.5 12.867 1 98.62 299 GLU A C 1
ATOM 2307 O O . GLU A 1 299 ? -12.977 20.531 12.102 1 98.62 299 GLU A O 1
ATOM 2312 N N . MET A 1 300 ? -12.078 21.906 13.633 1 98.25 300 MET A N 1
ATOM 2313 C CA . MET A 1 300 ? -10.812 21.219 13.875 1 98.25 300 MET A CA 1
ATOM 2314 C C . MET A 1 300 ? -10.523 21.125 15.367 1 98.25 300 MET A C 1
ATOM 2316 O O . MET A 1 300 ? -10.516 22.141 16.078 1 98.25 300 MET A O 1
ATOM 2320 N N . ASN A 1 301 ? -10.328 19.891 15.773 1 97.06 301 ASN A N 1
ATOM 2321 C CA . ASN A 1 301 ? -10.047 19.625 17.188 1 97.06 301 ASN A CA 1
ATOM 2322 C C . ASN A 1 301 ? -11.125 20.219 18.094 1 97.06 301 ASN A C 1
ATOM 2324 O O . ASN A 1 301 ? -10.82 20.781 19.141 1 97.06 301 ASN A O 1
ATOM 2328 N N . GLY A 1 302 ? -12.297 20.188 17.641 1 97.19 302 GLY A N 1
ATOM 2329 C CA . GLY A 1 302 ? -13.43 20.578 18.453 1 97.19 302 GLY A CA 1
ATOM 2330 C C . GLY A 1 302 ? -13.711 22.078 18.406 1 97.19 302 GLY A C 1
ATOM 2331 O O . GLY A 1 302 ? -14.648 22.547 19.047 1 97.19 302 GLY A O 1
ATOM 2332 N N . GLU A 1 303 ? -12.93 22.812 17.719 1 96.56 303 GLU A N 1
ATOM 2333 C CA . GLU A 1 303 ? -13.086 24.25 17.578 1 96.56 303 GLU A CA 1
ATOM 2334 C C . GLU A 1 303 ? -13.359 24.656 16.125 1 96.56 303 GLU A C 1
ATOM 2336 O O . GLU A 1 303 ? -13.164 23.844 15.219 1 96.56 303 GLU A O 1
ATOM 2341 N N . VAL A 1 304 ? -13.797 25.891 16.047 1 96.25 304 VAL A N 1
ATOM 2342 C CA . VAL A 1 304 ? -14.008 26.438 14.703 1 96.25 304 VAL A CA 1
ATOM 2343 C C . VAL A 1 304 ? -12.711 26.359 13.906 1 96.25 304 VAL A C 1
ATOM 2345 O O . VAL A 1 304 ? -11.633 26.641 14.438 1 96.25 304 VAL A O 1
ATOM 2348 N N . LEU A 1 305 ? -12.852 25.969 12.703 1 96.12 305 LEU A N 1
ATOM 2349 C CA . LEU A 1 305 ? -11.703 25.859 11.812 1 96.12 305 LEU A CA 1
ATOM 2350 C C . LEU A 1 305 ? -10.938 27.172 11.742 1 96.12 305 LEU A C 1
ATOM 2352 O O . LEU A 1 305 ? -11.539 28.234 11.523 1 96.12 305 LEU A O 1
ATOM 2356 N N . PRO A 1 306 ? -9.594 27.172 11.992 1 94.31 306 PRO A N 1
ATOM 2357 C CA . PRO A 1 306 ? -8.82 28.406 11.852 1 94.31 306 PRO A CA 1
ATOM 2358 C C . PRO A 1 306 ? -8.664 28.844 10.398 1 94.31 306 PRO A C 1
ATOM 2360 O O . PRO A 1 306 ? -8.703 28 9.492 1 94.31 306 PRO A O 1
ATOM 2363 N N . ALA A 1 307 ? -8.352 30.094 10.164 1 94.38 307 ALA A N 1
ATOM 2364 C CA . ALA A 1 307 ? -8.188 30.641 8.828 1 94.38 307 ALA A CA 1
ATOM 2365 C C . ALA A 1 307 ? -7.066 29.922 8.07 1 94.38 307 ALA A C 1
ATOM 2367 O O . ALA A 1 307 ? -7.223 29.594 6.898 1 94.38 307 ALA A O 1
ATOM 2368 N N . ASP A 1 308 ? -5.977 29.609 8.758 1 94.88 308 ASP A N 1
ATOM 2369 C CA . ASP A 1 308 ? -4.832 28.984 8.117 1 94.88 308 ASP A CA 1
ATOM 2370 C C . ASP A 1 308 ? -5.164 27.547 7.684 1 94.88 308 ASP A C 1
ATOM 2372 O O . ASP A 1 308 ? -4.477 26.984 6.836 1 94.88 308 ASP A O 1
ATOM 2376 N N . HIS A 1 309 ? -6.199 27.031 8.258 1 97.5 309 HIS A N 1
ATOM 2377 C CA . HIS A 1 309 ? -6.484 25.625 7.996 1 97.5 309 HIS A CA 1
ATOM 2378 C C . HIS A 1 309 ? -7.758 25.469 7.176 1 97.5 309 HIS A C 1
ATOM 2380 O O . HIS A 1 309 ? -8.297 24.359 7.059 1 97.5 309 HIS A O 1
ATOM 2386 N N . GLY A 1 310 ? -8.289 26.562 6.73 1 97.69 310 GLY A N 1
ATOM 2387 C CA . GLY A 1 310 ? -9.266 26.391 5.66 1 97.69 310 GLY A CA 1
ATOM 2388 C C . GLY A 1 310 ? -10.641 26.938 6.016 1 97.69 310 GLY A C 1
ATOM 2389 O O . GLY A 1 310 ? -11.617 26.641 5.328 1 97.69 310 GLY A O 1
ATOM 2390 N N . PHE A 1 311 ? -10.719 27.734 7.094 1 96.88 311 PHE A N 1
ATOM 2391 C CA . PHE A 1 311 ? -12 28.359 7.414 1 96.88 311 PHE A CA 1
ATOM 2392 C C . PHE A 1 311 ? -12.617 29 6.172 1 96.88 311 PHE A C 1
ATOM 2394 O O . PHE A 1 311 ? -11.922 29.656 5.395 1 96.88 311 PHE A O 1
ATOM 2401 N N . PRO A 1 312 ? -13.922 28.875 5.91 1 98.25 312 PRO A N 1
ATOM 2402 C CA . PRO A 1 312 ? -14.922 28.297 6.809 1 98.25 312 PRO A CA 1
ATOM 2403 C C . PRO A 1 312 ? -15.125 26.797 6.578 1 98.25 312 PRO A C 1
ATOM 2405 O O . PRO A 1 312 ? -15.68 26.109 7.438 1 98.25 312 PRO A O 1
ATOM 2408 N N . ILE A 1 313 ? -14.75 26.297 5.348 1 98.88 313 ILE A N 1
ATOM 2409 C CA . ILE A 1 313 ? -14.914 24.875 5.051 1 98.88 313 ILE A CA 1
ATOM 2410 C C . ILE A 1 313 ? -13.633 24.328 4.434 1 98.88 313 ILE A C 1
ATOM 2412 O O . ILE A 1 313 ? -13.062 24.938 3.527 1 98.88 313 ILE A O 1
ATOM 2416 N N . ARG A 1 314 ? -13.211 23.234 4.938 1 98.94 314 ARG A N 1
ATOM 2417 C CA . ARG A 1 314 ? -12.102 22.469 4.375 1 98.94 314 ARG A CA 1
ATOM 2418 C C . ARG A 1 314 ? -12.547 21.078 3.961 1 98.94 314 ARG A C 1
ATOM 2420 O O . ARG A 1 314 ? -13.289 20.422 4.691 1 98.94 314 ARG A O 1
ATOM 2427 N N . VAL A 1 315 ? -12.172 20.672 2.762 1 98.94 315 VAL A N 1
ATOM 2428 C CA . VAL A 1 315 ? -12.344 19.266 2.402 1 98.94 315 VAL A CA 1
ATOM 2429 C C . VAL A 1 315 ? -11.359 18.406 3.188 1 98.94 315 VAL A C 1
ATOM 2431 O O . VAL A 1 315 ? -10.164 18.688 3.217 1 98.94 315 VAL A O 1
ATOM 2434 N N . VAL A 1 316 ? -11.836 17.406 3.85 1 98.94 316 VAL A N 1
ATOM 2435 C CA . VAL A 1 316 ? -11.008 16.422 4.52 1 98.94 316 VAL A CA 1
ATOM 2436 C C . VAL A 1 316 ? -11.219 15.047 3.883 1 98.94 316 VAL A C 1
ATOM 2438 O O . VAL A 1 316 ? -12.328 14.508 3.922 1 98.94 316 VAL A O 1
ATOM 2441 N N . VAL A 1 317 ? -10.203 14.555 3.289 1 98.94 317 VAL A N 1
ATOM 2442 C CA . VAL A 1 317 ? -10.227 13.25 2.643 1 98.94 317 VAL A CA 1
ATOM 2443 C C . VAL A 1 317 ? -9.25 12.305 3.35 1 98.94 317 VAL A C 1
ATOM 2445 O O . VAL A 1 317 ? -8.109 12.133 2.906 1 98.94 317 VAL A O 1
ATOM 2448 N N . PRO A 1 318 ? -9.688 11.57 4.375 1 98.69 318 PRO A N 1
ATOM 2449 C CA . PRO A 1 318 ? -8.781 10.734 5.156 1 98.69 318 PRO A CA 1
ATOM 2450 C C . PRO A 1 318 ? -8.023 9.727 4.293 1 98.69 318 PRO A C 1
ATOM 2452 O O . PRO A 1 318 ? -8.602 9.117 3.389 1 98.69 318 PRO A O 1
ATOM 2455 N N . GLY A 1 319 ? -6.703 9.602 4.602 1 98.44 319 GLY A N 1
ATOM 2456 C CA . GLY A 1 319 ? -5.879 8.641 3.893 1 98.44 319 GLY A CA 1
ATOM 2457 C C . GLY A 1 319 ? -5.305 9.18 2.598 1 98.44 319 GLY A C 1
ATOM 2458 O O . GLY A 1 319 ? -4.566 8.484 1.898 1 98.44 319 GLY A O 1
ATOM 2459 N N . THR A 1 320 ? -5.59 10.391 2.268 1 98.75 320 THR A N 1
ATOM 2460 C CA . THR A 1 320 ? -5.188 11.008 1.009 1 98.75 320 THR A CA 1
ATOM 2461 C C . THR A 1 320 ? -4.195 12.141 1.256 1 98.75 320 THR A C 1
ATOM 2463 O O . THR A 1 320 ? -4.238 12.797 2.303 1 98.75 320 THR A O 1
ATOM 2466 N N . VAL A 1 321 ? -3.346 12.375 0.343 1 98.81 321 VAL A N 1
ATOM 2467 C CA . VAL A 1 321 ? -2.305 13.398 0.432 1 98.81 321 VAL A CA 1
ATOM 2468 C C . VAL A 1 321 ? -2.932 14.75 0.76 1 98.81 321 VAL A C 1
ATOM 2470 O O . VAL A 1 321 ? -4.051 15.047 0.327 1 98.81 321 VAL A O 1
ATOM 2473 N N . GLY A 1 322 ? -2.207 15.594 1.474 1 98.88 322 GLY A N 1
ATOM 2474 C CA . GLY A 1 322 ? -2.693 16.891 1.896 1 98.88 322 GLY A CA 1
ATOM 2475 C C . GLY A 1 322 ? -3.154 17.766 0.74 1 98.88 322 GLY A C 1
ATOM 2476 O O . GLY A 1 322 ? -4.105 18.531 0.877 1 98.88 322 GLY A O 1
ATOM 2477 N N . ALA A 1 323 ? -2.551 17.594 -0.398 1 98.75 323 ALA A N 1
ATOM 2478 C CA . ALA A 1 323 ? -2.812 18.438 -1.56 1 98.75 323 ALA A CA 1
ATOM 2479 C C . ALA A 1 323 ? -4.246 18.25 -2.055 1 98.75 323 ALA A C 1
ATOM 2481 O O . ALA A 1 323 ? -4.77 19.109 -2.779 1 98.75 323 ALA A O 1
ATOM 2482 N N . ARG A 1 324 ? -4.883 17.172 -1.66 1 98.81 324 ARG A N 1
ATOM 2483 C CA . ARG A 1 324 ? -6.246 16.922 -2.117 1 98.81 324 ARG A CA 1
ATOM 2484 C C . ARG A 1 324 ? -7.262 17.406 -1.089 1 98.81 324 ARG A C 1
ATOM 2486 O O . ARG A 1 324 ? -8.469 17.438 -1.362 1 98.81 324 ARG A O 1
ATOM 2493 N N . ASN A 1 325 ? -6.824 17.766 0.069 1 98.88 325 ASN A N 1
ATOM 2494 C CA . ASN A 1 325 ? -7.66 18.312 1.131 1 98.88 325 ASN A CA 1
ATOM 2495 C C . ASN A 1 325 ? -7.828 19.828 0.985 1 98.88 325 ASN A C 1
ATOM 2497 O O . ASN A 1 325 ? -7.309 20.594 1.799 1 98.88 325 ASN A O 1
ATOM 2501 N N . VAL A 1 326 ? -8.578 20.188 0.083 1 98.88 326 VAL A N 1
ATOM 2502 C CA . VAL A 1 326 ? -8.641 21.578 -0.379 1 98.88 326 VAL A CA 1
ATOM 2503 C C . VAL A 1 326 ? -9.188 22.469 0.734 1 98.88 326 VAL A C 1
ATOM 2505 O O . VAL A 1 326 ? -10.219 22.156 1.33 1 98.88 326 VAL A O 1
ATOM 2508 N N . LYS A 1 327 ? -8.484 23.531 1.03 1 98.56 327 LYS A N 1
ATOM 2509 C CA . LYS A 1 327 ? -8.859 24.547 2.016 1 98.56 327 LYS A CA 1
ATOM 2510 C C . LYS A 1 327 ? -9.742 25.625 1.39 1 98.56 327 LYS A C 1
ATOM 2512 O O . LYS A 1 327 ? -9.719 25.812 0.172 1 98.56 327 LYS A O 1
ATOM 2517 N N . TRP A 1 328 ? -10.492 26.375 2.27 1 98.56 328 TRP A N 1
ATOM 2518 C CA . TRP A 1 328 ? -11.336 27.5 1.86 1 98.56 328 TRP A CA 1
ATOM 2519 C C . TRP A 1 328 ? -12.203 27.125 0.667 1 98.56 328 TRP A C 1
ATOM 2521 O O . TRP A 1 328 ? -12.219 27.828 -0.345 1 98.56 328 TRP A O 1
ATOM 2531 N N . LEU A 1 329 ? -12.922 26.047 0.798 1 98.88 329 LEU A N 1
ATOM 2532 C CA . LEU A 1 329 ? -13.641 25.422 -0.302 1 98.88 329 LEU A CA 1
ATOM 2533 C C . LEU A 1 329 ? -14.711 26.359 -0.86 1 98.88 329 LEU A C 1
ATOM 2535 O O . LEU A 1 329 ? -15.508 26.922 -0.105 1 98.88 329 LEU A O 1
ATOM 2539 N N . GLY A 1 330 ? -14.719 26.484 -2.201 1 98.75 330 GLY A N 1
ATOM 2540 C CA . GLY A 1 330 ? -15.711 27.344 -2.84 1 98.75 330 GLY A CA 1
ATOM 2541 C C . GLY A 1 330 ? -16.609 26.578 -3.797 1 98.75 330 GLY A C 1
ATOM 2542 O O . GLY A 1 330 ? -17.766 26.984 -4.02 1 98.75 330 GLY A O 1
ATOM 2543 N N . LYS A 1 331 ? -16.047 25.516 -4.34 1 98.62 331 LYS A N 1
ATOM 2544 C CA . LYS A 1 331 ? -16.797 24.812 -5.379 1 98.62 331 LYS A CA 1
ATOM 2545 C C . LYS A 1 331 ? -16.484 23.312 -5.375 1 98.62 331 LYS A C 1
ATOM 2547 O O . LYS A 1 331 ? -15.352 22.922 -5.133 1 98.62 331 LYS A O 1
ATOM 2552 N N . ILE A 1 332 ? -17.562 22.5 -5.629 1 98.88 332 ILE A N 1
ATOM 2553 C CA . ILE A 1 332 ? -17.453 21.062 -5.84 1 98.88 332 ILE A CA 1
ATOM 2554 C C . ILE A 1 332 ? -18.062 20.688 -7.191 1 98.88 332 ILE A C 1
ATOM 2556 O O . ILE A 1 332 ? -19.156 21.125 -7.523 1 98.88 332 ILE A O 1
ATOM 2560 N N . ILE A 1 333 ? -17.328 19.891 -7.988 1 98.31 333 ILE A N 1
ATOM 2561 C CA . ILE A 1 333 ? -17.828 19.484 -9.305 1 98.31 333 ILE A CA 1
ATOM 2562 C C . ILE A 1 333 ? -17.703 17.969 -9.453 1 98.31 333 ILE A C 1
ATOM 2564 O O . ILE A 1 333 ? -16.594 17.422 -9.375 1 98.31 333 ILE A O 1
ATOM 2568 N N . VAL A 1 334 ? -18.812 17.25 -9.602 1 98.06 334 VAL A N 1
ATOM 2569 C CA . VAL A 1 334 ? -18.781 15.859 -10.031 1 98.06 334 VAL A CA 1
ATOM 2570 C C . VAL A 1 334 ? -18.531 15.789 -11.539 1 98.06 334 VAL A C 1
ATOM 2572 O O . VAL A 1 334 ? -19.297 16.344 -12.328 1 98.06 334 VAL A O 1
ATOM 2575 N N . SER A 1 335 ? -17.453 15.094 -11.906 1 96.44 335 SER A N 1
ATOM 2576 C CA . SER A 1 335 ? -16.969 15.227 -13.281 1 96.44 335 SER A CA 1
ATOM 2577 C C . SER A 1 335 ? -16.406 13.914 -13.805 1 96.44 335 SER A C 1
ATOM 2579 O O . SER A 1 335 ? -15.953 13.078 -13.023 1 96.44 335 SER A O 1
ATOM 2581 N N . ALA A 1 336 ? -16.5 13.711 -15.133 1 94.88 336 ALA A N 1
ATOM 2582 C CA . ALA A 1 336 ? -15.82 12.594 -15.789 1 94.88 336 ALA A CA 1
ATOM 2583 C C . ALA A 1 336 ? -14.312 12.812 -15.836 1 94.88 336 ALA A C 1
ATOM 2585 O O . ALA A 1 336 ? -13.539 11.852 -15.891 1 94.88 336 ALA A O 1
ATOM 2586 N N . GLU A 1 337 ? -13.945 14.062 -15.773 1 95.56 337 GLU A N 1
ATOM 2587 C CA . GLU A 1 337 ? -12.539 14.422 -15.945 1 95.56 337 GLU A CA 1
ATOM 2588 C C . GLU A 1 337 ? -11.898 14.781 -14.609 1 95.56 337 GLU A C 1
ATOM 2590 O O . GLU A 1 337 ? -12.57 15.289 -13.703 1 95.56 337 GLU A O 1
ATOM 2595 N N . GLU A 1 338 ? -10.625 14.516 -14.539 1 97.06 338 GLU A N 1
ATOM 2596 C CA . GLU A 1 338 ? -9.812 14.984 -13.422 1 97.06 338 GLU A CA 1
ATOM 2597 C C . GLU A 1 338 ? -9.719 16.516 -13.414 1 97.06 338 GLU A C 1
ATOM 2599 O O . GLU A 1 338 ? -9.883 17.156 -14.453 1 97.06 338 GLU A O 1
ATOM 2604 N N . SER A 1 339 ? -9.469 17.109 -12.219 1 98.31 339 SER A N 1
ATOM 2605 C CA . SER A 1 339 ? -9.273 18.547 -12.148 1 98.31 339 SER A CA 1
ATOM 2606 C C . SER A 1 339 ? -8.195 19.016 -13.125 1 98.31 339 SER A C 1
ATOM 2608 O O . SER A 1 339 ? -7.156 18.359 -13.266 1 98.31 339 SER A O 1
ATOM 2610 N N . SER A 1 340 ? -8.445 20.125 -13.789 1 96.56 340 SER A N 1
ATOM 2611 C CA . SER A 1 340 ? -7.484 20.672 -14.742 1 96.56 340 SER A CA 1
ATOM 2612 C C . SER A 1 340 ? -6.473 21.578 -14.047 1 96.56 340 SER A C 1
ATOM 2614 O O . SER A 1 340 ? -5.605 22.156 -14.703 1 96.56 340 SER A O 1
ATOM 2616 N N . SER A 1 341 ? -6.621 21.734 -12.719 1 96.44 341 SER A N 1
ATOM 2617 C CA . SER A 1 341 ? -5.727 22.609 -11.961 1 96.44 341 SER A CA 1
ATOM 2618 C C . SER A 1 341 ? -4.266 22.203 -12.164 1 96.44 341 SER A C 1
ATOM 2620 O O . SER A 1 341 ? -3.959 21.031 -12.352 1 96.44 341 SER A O 1
ATOM 2622 N N . HIS A 1 342 ? -3.418 23.203 -12.102 1 93.44 342 HIS A N 1
ATOM 2623 C CA . HIS A 1 342 ? -1.979 22.984 -12.203 1 93.44 342 HIS A CA 1
ATOM 2624 C C . HIS A 1 342 ? -1.505 21.953 -11.188 1 93.44 342 HIS A C 1
ATOM 2626 O O . HIS A 1 342 ? -0.694 21.078 -11.508 1 93.44 342 HIS A O 1
ATOM 2632 N N . TRP A 1 343 ? -1.967 22 -9.984 1 96.25 343 TRP A N 1
ATOM 2633 C CA . TRP A 1 343 ? -1.503 21.188 -8.867 1 96.25 343 TRP A CA 1
ATOM 2634 C C . TRP A 1 343 ? -2.047 19.766 -8.961 1 96.25 343 TRP A C 1
ATOM 2636 O O . TRP A 1 343 ? -1.662 18.891 -8.18 1 96.25 343 TRP A O 1
ATOM 2646 N N . GLN A 1 344 ? -2.936 19.531 -9.891 1 97.69 344 GLN A N 1
ATOM 2647 C CA . GLN A 1 344 ? -3.416 18.203 -10.219 1 97.69 344 GLN A CA 1
ATOM 2648 C C . GLN A 1 344 ? -2.68 17.625 -11.422 1 97.69 344 GLN A C 1
ATOM 2650 O O . GLN A 1 344 ? -2.289 16.453 -11.422 1 97.69 344 GLN A O 1
ATOM 2655 N N . GLN A 1 345 ? -2.42 18.422 -12.414 1 96.75 345 GLN A N 1
ATOM 2656 C CA . GLN A 1 345 ? -1.978 17.953 -13.719 1 96.75 345 GLN A CA 1
ATOM 2657 C C . GLN A 1 345 ? -0.461 18.062 -13.859 1 96.75 345 GLN A C 1
ATOM 2659 O O . GLN A 1 345 ? 0.161 17.25 -14.555 1 96.75 345 GLN A O 1
ATOM 2664 N N . ASN A 1 346 ? 0.13 19.031 -13.172 1 93.5 346 ASN A N 1
ATOM 2665 C CA . ASN A 1 346 ? 1.529 19.328 -13.453 1 93.5 346 ASN A CA 1
ATOM 2666 C C . ASN A 1 346 ? 2.359 19.406 -12.18 1 93.5 346 ASN A C 1
ATOM 2668 O O . ASN A 1 346 ? 3.459 19.969 -12.18 1 93.5 346 ASN A O 1
ATOM 2672 N N . ASP A 1 347 ? 1.806 18.984 -11.102 1 94 347 ASP A N 1
ATOM 2673 C CA . ASP A 1 347 ? 2.469 18.875 -9.805 1 94 347 ASP A CA 1
ATOM 2674 C C . ASP A 1 347 ? 1.943 17.672 -9.023 1 94 347 ASP A C 1
ATOM 2676 O O . ASP A 1 347 ? 0.994 17.016 -9.453 1 94 347 ASP A O 1
ATOM 2680 N N . TYR A 1 348 ? 2.627 17.328 -8 1 97.44 348 TYR A N 1
ATOM 2681 C CA . TYR A 1 348 ? 2.199 16.266 -7.109 1 97.44 348 TYR A CA 1
ATOM 2682 C C . TYR A 1 348 ? 2.102 14.938 -7.859 1 97.44 348 TYR A C 1
ATOM 2684 O O . TYR A 1 348 ? 1.077 14.25 -7.793 1 97.44 348 TYR A O 1
ATOM 2692 N N . LYS A 1 349 ? 3.129 14.633 -8.523 1 96.94 349 LYS A N 1
ATOM 2693 C CA . LYS A 1 349 ? 3.34 13.352 -9.203 1 96.94 349 LYS A CA 1
ATOM 2694 C C . LYS A 1 349 ? 4.711 12.773 -8.867 1 96.94 349 LYS A C 1
ATOM 2696 O O . LYS A 1 349 ? 5.668 13.516 -8.648 1 96.94 349 LYS A O 1
ATOM 2701 N N . GLY A 1 350 ? 4.758 11.445 -8.719 1 97.38 350 GLY A N 1
ATOM 2702 C CA . GLY A 1 350 ? 6.016 10.773 -8.43 1 97.38 350 GLY A CA 1
ATOM 2703 C C . GLY A 1 350 ? 6.711 10.242 -9.672 1 97.38 350 GLY A C 1
ATOM 2704 O O . GLY A 1 350 ? 6.137 9.445 -10.414 1 97.38 350 GLY A O 1
ATOM 2705 N N . PHE A 1 351 ? 7.988 10.633 -9.922 1 98 351 PHE A N 1
ATOM 2706 C CA . PHE A 1 351 ? 8.727 10.227 -11.117 1 98 351 PHE A CA 1
ATOM 2707 C C . PHE A 1 351 ? 9.906 9.344 -10.742 1 98 351 PHE A C 1
ATOM 2709 O O . PHE A 1 351 ? 10.289 9.258 -9.57 1 98 351 PHE A O 1
ATOM 2716 N N . SER A 1 352 ? 10.438 8.664 -11.773 1 98.38 352 SER A N 1
ATOM 2717 C CA . SER A 1 352 ? 11.656 7.871 -11.641 1 98.38 352 SER A CA 1
ATOM 2718 C C . SER A 1 352 ? 12.867 8.75 -11.352 1 98.38 352 SER A C 1
ATOM 2720 O O . SER A 1 352 ? 12.914 9.906 -11.781 1 98.38 352 SER A O 1
ATOM 2722 N N . PRO A 1 353 ? 13.859 8.18 -10.648 1 98 353 PRO A N 1
ATOM 2723 C CA . PRO A 1 353 ? 15.094 8.938 -10.43 1 98 353 PRO A CA 1
ATOM 2724 C C . PRO A 1 353 ? 15.789 9.328 -11.734 1 98 353 PRO A C 1
ATOM 2726 O O . PRO A 1 353 ? 16.672 10.188 -11.734 1 98 353 PRO A O 1
ATOM 2729 N N . SER A 1 354 ? 15.406 8.742 -12.844 1 97.62 354 SER A N 1
ATOM 2730 C CA . SER A 1 354 ? 16.016 9.039 -14.133 1 97.62 354 SER A CA 1
ATOM 2731 C C . SER A 1 354 ? 15.375 10.25 -14.789 1 97.62 354 SER A C 1
ATOM 2733 O O . SER A 1 354 ? 15.906 10.797 -15.766 1 97.62 354 SER A O 1
ATOM 2735 N N . THR A 1 355 ? 14.25 10.703 -14.273 1 97.38 355 THR A N 1
ATOM 2736 C CA . THR A 1 355 ? 13.508 11.82 -14.852 1 97.38 355 THR A CA 1
ATOM 2737 C C . THR A 1 355 ? 13.977 13.148 -14.258 1 97.38 355 THR A C 1
ATOM 2739 O O . THR A 1 355 ? 14.055 13.289 -13.031 1 97.38 355 THR A O 1
ATOM 2742 N N . ASP A 1 356 ? 14.297 14.102 -15.109 1 92.38 356 ASP A N 1
ATOM 2743 C CA . ASP A 1 356 ? 14.695 15.43 -14.656 1 92.38 356 ASP A CA 1
ATOM 2744 C C . ASP A 1 356 ? 13.844 16.516 -15.312 1 92.38 356 ASP A C 1
ATOM 2746 O O . ASP A 1 356 ? 12.828 16.219 -15.938 1 92.38 356 ASP A O 1
ATOM 2750 N N . TRP A 1 357 ? 14.211 17.766 -15.125 1 89 357 TRP A N 1
ATOM 2751 C CA . TRP A 1 357 ? 13.391 18.891 -15.555 1 89 357 TRP A CA 1
ATOM 2752 C C . TRP A 1 357 ? 13.359 19 -17.078 1 89 357 TRP A C 1
ATOM 2754 O O . TRP A 1 357 ? 12.445 19.594 -17.641 1 89 357 TRP A O 1
ATOM 2764 N N . ASP A 1 358 ? 14.328 18.391 -17.781 1 91.75 358 ASP A N 1
ATOM 2765 C CA . ASP A 1 358 ? 14.398 18.438 -19.234 1 91.75 358 ASP A CA 1
ATOM 2766 C C . ASP A 1 358 ? 13.586 17.312 -19.859 1 91.75 358 ASP A C 1
ATOM 2768 O O . ASP A 1 358 ? 13.172 17.406 -21.016 1 91.75 358 ASP A O 1
ATOM 2772 N N . THR A 1 359 ? 13.352 16.281 -19.047 1 94.56 359 THR A N 1
ATOM 2773 C CA . THR A 1 359 ? 12.773 15.078 -19.656 1 94.56 359 THR A CA 1
ATOM 2774 C C . THR A 1 359 ? 11.391 14.789 -19.062 1 94.56 359 THR A C 1
ATOM 2776 O O . THR A 1 359 ? 10.672 13.914 -19.547 1 94.56 359 THR A O 1
ATOM 2779 N N . VAL A 1 360 ? 10.945 15.562 -18.172 1 94.69 360 VAL A N 1
ATOM 2780 C CA . VAL A 1 360 ? 9.719 15.273 -17.438 1 94.69 360 VAL A CA 1
ATOM 2781 C C . VAL A 1 360 ? 8.516 15.391 -18.375 1 94.69 360 VAL A C 1
ATOM 2783 O O . VAL A 1 360 ? 8.398 16.359 -19.125 1 94.69 360 VAL A O 1
ATOM 2786 N N . ASP A 1 361 ? 7.711 14.359 -18.375 1 96.56 361 ASP A N 1
ATOM 2787 C CA . ASP A 1 361 ? 6.359 14.336 -18.922 1 96.56 361 ASP A CA 1
ATOM 2788 C C . ASP A 1 361 ? 5.32 14.102 -17.828 1 96.56 361 ASP A C 1
ATOM 2790 O O . ASP A 1 361 ? 5.094 12.961 -17.422 1 96.56 361 ASP A O 1
ATOM 2794 N N . TYR A 1 362 ? 4.625 15.148 -17.438 1 93.12 362 TYR A N 1
ATOM 2795 C CA . TYR A 1 362 ? 3.713 15.094 -16.312 1 93.12 362 TYR A CA 1
ATOM 2796 C C . TYR A 1 362 ? 2.553 14.141 -16.594 1 93.12 362 TYR A C 1
ATOM 2798 O O . TYR A 1 362 ? 1.921 13.633 -15.656 1 93.12 362 TYR A O 1
ATOM 2806 N N . LYS A 1 363 ? 2.297 13.852 -17.781 1 94.25 363 LYS A N 1
ATOM 2807 C CA . LYS A 1 363 ? 1.196 12.961 -18.141 1 94.25 363 LYS A CA 1
ATOM 2808 C C . LYS A 1 363 ? 1.581 11.5 -17.938 1 94.25 363 LYS A C 1
ATOM 2810 O O . LYS A 1 363 ? 0.72 10.617 -17.953 1 94.25 363 LYS A O 1
ATOM 2815 N N . SER A 1 364 ? 2.852 11.258 -17.672 1 95.12 364 SER A N 1
ATOM 2816 C CA . SER A 1 364 ? 3.344 9.883 -17.609 1 95.12 364 SER A CA 1
ATOM 2817 C C . SER A 1 364 ? 3.168 9.297 -16.203 1 95.12 364 SER A C 1
ATOM 2819 O O . SER A 1 364 ? 3.387 8.102 -15.992 1 95.12 364 SER A O 1
ATOM 2821 N N . ALA A 1 365 ? 2.783 10.117 -15.281 1 96.25 365 ALA A N 1
ATOM 2822 C CA . ALA A 1 365 ? 2.604 9.648 -13.914 1 96.25 365 ALA A CA 1
ATOM 2823 C C . ALA A 1 365 ? 1.236 10.055 -13.367 1 96.25 365 ALA A C 1
ATOM 2825 O O . ALA A 1 365 ? 0.762 11.164 -13.633 1 96.25 365 ALA A O 1
ATOM 2826 N N . PRO A 1 366 ? 0.627 9.156 -12.672 1 96.31 366 PRO A N 1
ATOM 2827 C CA . PRO A 1 366 ? -0.647 9.547 -12.07 1 96.31 366 PRO A CA 1
ATOM 2828 C C . PRO A 1 366 ? -0.476 10.555 -10.93 1 96.31 366 PRO A C 1
ATOM 2830 O O . PRO A 1 366 ? 0.553 10.547 -10.25 1 96.31 366 PRO A O 1
ATOM 2833 N N . ALA A 1 367 ? -1.52 11.359 -10.734 1 97.94 367 ALA A N 1
ATOM 2834 C CA . ALA A 1 367 ? -1.521 12.289 -9.602 1 97.94 367 ALA A CA 1
ATOM 2835 C C . ALA A 1 367 ? -1.495 11.531 -8.273 1 97.94 367 ALA A C 1
ATOM 2837 O O . ALA A 1 367 ? -2.168 10.508 -8.125 1 97.94 367 ALA A O 1
ATOM 2838 N N . ILE A 1 368 ? -0.701 12.023 -7.332 1 98.62 368 ILE A N 1
ATOM 2839 C CA . ILE A 1 368 ? -0.628 11.414 -6.008 1 98.62 368 ILE A CA 1
ATOM 2840 C C . ILE A 1 368 ? -1.987 11.516 -5.316 1 98.62 368 ILE A C 1
ATOM 2842 O O . ILE A 1 368 ? -2.531 12.609 -5.164 1 98.62 368 ILE A O 1
ATOM 2846 N N . GLN A 1 369 ? -2.559 10.398 -4.949 1 98.31 369 GLN A N 1
ATOM 2847 C CA . GLN A 1 369 ? -3.736 10.336 -4.09 1 98.31 369 GLN A CA 1
ATOM 2848 C C . GLN A 1 369 ? -3.375 9.836 -2.691 1 98.31 369 GLN A C 1
ATOM 2850 O O . GLN A 1 369 ? -3.445 10.594 -1.721 1 98.31 369 GLN A O 1
ATOM 2855 N N . GLU A 1 370 ? -2.826 8.672 -2.619 1 98.25 370 GLU A N 1
ATOM 2856 C CA . GLU A 1 370 ? -2.363 8.078 -1.367 1 98.25 370 GLU A CA 1
ATOM 2857 C C . GLU A 1 370 ? -0.853 8.234 -1.212 1 98.25 370 GLU A C 1
ATOM 2859 O O . GLU A 1 370 ? -0.141 8.445 -2.195 1 98.25 370 GLU A O 1
ATOM 2864 N N . LEU A 1 371 ? -0.419 8.195 0.001 1 98.75 371 LEU A N 1
ATOM 2865 C CA . LEU A 1 371 ? 1.011 8.25 0.287 1 98.75 371 LEU A CA 1
ATOM 2866 C C . LEU A 1 371 ? 1.514 6.898 0.789 1 98.75 371 LEU A C 1
ATOM 2868 O O . LEU A 1 371 ? 0.759 6.137 1.396 1 98.75 371 LEU A O 1
ATOM 2872 N N . PRO A 1 372 ? 2.746 6.621 0.495 1 98.81 372 PRO A N 1
ATOM 2873 C CA . PRO A 1 372 ? 3.318 5.348 0.94 1 98.81 372 PRO A CA 1
ATOM 2874 C C . PRO A 1 372 ? 3.586 5.316 2.443 1 98.81 372 PRO A C 1
ATOM 2876 O O . PRO A 1 372 ? 3.564 6.359 3.102 1 98.81 372 PRO A O 1
ATOM 2879 N N . ILE A 1 373 ? 3.834 4.109 2.967 1 98.88 373 ILE A N 1
ATOM 2880 C CA . ILE A 1 373 ? 4.203 3.91 4.363 1 98.88 373 ILE A CA 1
ATOM 2881 C C . ILE A 1 373 ? 5.469 4.703 4.68 1 98.88 373 ILE A C 1
ATOM 2883 O O . ILE A 1 373 ? 6.398 4.75 3.873 1 98.88 373 ILE A O 1
ATOM 2887 N N . GLN A 1 374 ? 5.465 5.418 5.797 1 98.62 374 GLN A N 1
ATOM 2888 C CA . GLN A 1 374 ? 6.629 6.191 6.219 1 98.62 374 GLN A CA 1
ATOM 2889 C C . GLN A 1 374 ? 6.707 6.27 7.742 1 98.62 374 GLN A C 1
ATOM 2891 O O . GLN A 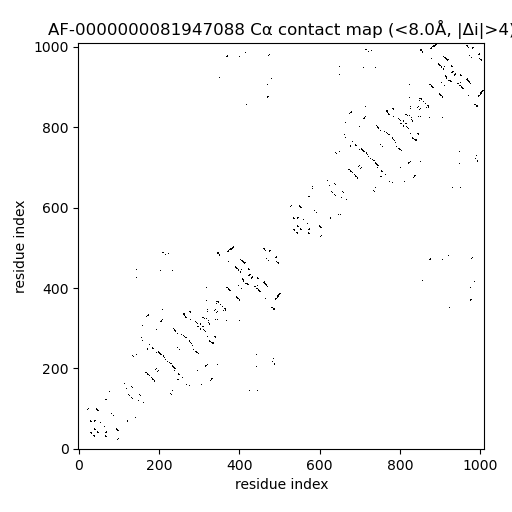1 374 ? 5.734 5.977 8.438 1 98.62 374 GLN A O 1
ATOM 2896 N N . SER A 1 375 ? 7.867 6.609 8.219 1 98.88 375 SER A N 1
ATOM 2897 C CA . SER A 1 375 ? 8.133 6.844 9.633 1 98.88 375 SER A CA 1
ATOM 2898 C C . SER A 1 375 ? 9.281 7.832 9.82 1 98.88 375 SER A C 1
ATOM 2900 O O . SER A 1 375 ? 10.07 8.062 8.898 1 98.88 375 SER A O 1
ATOM 2902 N N . ALA A 1 376 ? 9.32 8.445 10.945 1 98.88 376 ALA A N 1
ATOM 2903 C CA . ALA A 1 376 ? 10.406 9.359 11.273 1 98.88 376 ALA A CA 1
ATOM 2904 C C . ALA A 1 376 ? 10.641 9.406 12.781 1 98.88 376 ALA A C 1
ATOM 2906 O O . ALA A 1 376 ? 9.719 9.203 13.562 1 98.88 376 ALA A O 1
ATOM 2907 N N . ILE A 1 377 ? 11.867 9.633 13.102 1 98.81 377 ILE A N 1
ATOM 2908 C CA . ILE A 1 377 ? 12.289 9.82 14.484 1 98.81 377 ILE A CA 1
ATOM 2909 C C . ILE A 1 377 ? 12.188 11.297 14.867 1 98.81 377 ILE A C 1
ATOM 2911 O O . ILE A 1 377 ? 12.789 12.156 14.211 1 98.81 377 ILE A O 1
ATOM 2915 N N . THR A 1 378 ? 11.461 11.578 15.883 1 98.19 378 THR A N 1
ATOM 2916 C CA . THR A 1 378 ? 11.32 12.961 16.328 1 98.19 378 THR A CA 1
ATOM 2917 C C . THR A 1 378 ? 12.258 13.242 17.5 1 98.19 378 THR A C 1
ATOM 2919 O O . THR A 1 378 ? 12.742 14.359 17.672 1 98.19 378 THR A O 1
ATOM 2922 N N . VAL A 1 379 ? 12.461 12.227 18.359 1 96.25 379 VAL A N 1
ATOM 2923 C CA . VAL A 1 379 ? 13.367 12.297 19.5 1 96.25 379 VAL A CA 1
ATOM 2924 C C . VAL A 1 379 ? 14.227 11.031 19.562 1 96.25 379 VAL A C 1
ATOM 2926 O O . VAL A 1 379 ? 13.703 9.914 19.531 1 96.25 379 VAL A O 1
ATOM 2929 N N . PRO A 1 380 ? 15.523 11.164 19.719 1 96.56 380 PRO A N 1
ATOM 2930 C CA . PRO A 1 380 ? 16.344 12.383 19.75 1 96.56 380 PRO A CA 1
ATOM 2931 C C . PRO A 1 380 ? 16.453 13.055 18.391 1 96.56 380 PRO A C 1
ATOM 2933 O O . PRO A 1 380 ? 16.141 12.438 17.359 1 96.56 380 PRO A O 1
ATOM 2936 N N . ALA A 1 381 ? 16.828 14.305 18.422 1 95.06 381 ALA A N 1
ATOM 2937 C CA . ALA A 1 381 ? 17.109 15.031 17.172 1 95.06 381 ALA A CA 1
ATOM 2938 C C . ALA A 1 381 ? 18.453 14.602 16.578 1 95.06 381 ALA A C 1
ATOM 2940 O O . ALA A 1 381 ? 19.328 14.102 17.297 1 95.06 381 ALA A O 1
ATOM 2941 N N . ASP A 1 382 ? 18.547 14.742 15.25 1 95.69 382 ASP A N 1
ATOM 2942 C CA . ASP A 1 382 ? 19.828 14.484 14.602 1 95.69 382 ASP A CA 1
ATOM 2943 C C . ASP A 1 382 ? 20.922 15.359 15.195 1 95.69 382 ASP A C 1
ATOM 2945 O O . ASP A 1 382 ? 20.75 16.578 15.336 1 95.69 382 ASP A O 1
ATOM 2949 N N . GLY A 1 383 ? 21.984 14.805 15.586 1 95 383 GLY A N 1
ATOM 2950 C CA . GLY A 1 383 ? 23.094 15.531 16.172 1 95 383 GLY A CA 1
ATOM 2951 C C . GLY A 1 383 ? 22.984 15.672 17.688 1 95 383 GLY A C 1
ATOM 2952 O O . GLY A 1 383 ? 23.844 16.281 18.328 1 95 383 GLY A O 1
ATOM 2953 N N . ALA A 1 384 ? 22 15.102 18.266 1 94.69 384 ALA A N 1
ATOM 2954 C CA . ALA A 1 384 ? 21.812 15.188 19.703 1 94.69 384 ALA A CA 1
ATOM 2955 C C . ALA A 1 384 ? 22.969 14.539 20.453 1 94.69 384 ALA A C 1
ATOM 2957 O O . ALA A 1 384 ? 23.656 13.664 19.922 1 94.69 384 ALA A O 1
ATOM 2958 N N . ILE A 1 385 ? 23.188 14.992 21.703 1 94.19 385 ILE A N 1
ATOM 2959 C CA . ILE A 1 385 ? 24.203 14.43 22.594 1 94.19 385 ILE A CA 1
ATOM 2960 C C . ILE A 1 385 ? 23.516 13.766 23.781 1 94.19 385 ILE A C 1
ATOM 2962 O O . ILE A 1 385 ? 22.656 14.367 24.438 1 94.19 385 ILE A O 1
ATOM 2966 N N . VAL A 1 386 ? 23.859 12.562 23.984 1 93.19 386 VAL A N 1
ATOM 2967 C CA . VAL A 1 386 ? 23.328 11.805 25.125 1 93.19 386 VAL A CA 1
ATOM 2968 C C . VAL A 1 386 ? 24.469 11.484 26.094 1 93.19 386 VAL A C 1
ATOM 2970 O O . VAL A 1 386 ? 25.562 11.109 25.672 1 93.19 386 VAL A O 1
ATOM 2973 N N . ASP A 1 387 ? 24.188 11.633 27.359 1 92 387 ASP A N 1
ATOM 2974 C CA . ASP A 1 387 ? 25.188 11.328 28.375 1 92 387 ASP A CA 1
ATOM 2975 C C . ASP A 1 387 ? 25.203 9.836 28.703 1 92 387 ASP A C 1
ATOM 2977 O O . ASP A 1 387 ? 24.156 9.234 28.938 1 92 387 ASP A O 1
ATOM 2981 N N . ARG A 1 388 ? 26.344 9.297 28.797 1 92.06 388 ARG A N 1
ATOM 2982 C CA . ARG A 1 388 ? 26.516 7.875 29.094 1 92.06 388 ARG A CA 1
ATOM 2983 C C . ARG A 1 388 ? 25.891 7.527 30.438 1 92.06 388 ARG A C 1
ATOM 2985 O O . ARG A 1 388 ? 25.438 6.398 30.641 1 92.06 388 ARG A O 1
ATOM 2992 N N . SER A 1 389 ? 25.875 8.453 31.281 1 91.56 389 SER A N 1
ATOM 2993 C CA . SER A 1 389 ? 25.375 8.227 32.625 1 91.56 389 SER A CA 1
ATOM 2994 C C . SER A 1 389 ? 23.875 7.934 32.625 1 91.56 389 SER A C 1
ATOM 2996 O O . SER A 1 389 ? 23.328 7.398 33.594 1 91.56 389 SER A O 1
ATOM 2998 N N . GLU A 1 390 ? 23.188 8.297 31.547 1 90.38 390 GLU A N 1
ATOM 2999 C CA . GLU A 1 390 ? 21.75 8.023 31.438 1 90.38 390 GLU A CA 1
ATOM 3000 C C . GLU A 1 390 ? 21.484 6.531 31.328 1 90.38 390 GLU A C 1
ATOM 3002 O O . GLU A 1 390 ? 20.359 6.074 31.594 1 90.38 390 GLU A O 1
ATOM 3007 N N . GLU A 1 391 ? 22.391 5.719 30.859 1 93.25 391 GLU A N 1
ATOM 3008 C CA . GLU A 1 391 ? 22.391 4.262 30.766 1 93.25 391 GLU A CA 1
ATOM 3009 C C . GLU A 1 391 ? 21.453 3.781 29.672 1 93.25 391 GLU A C 1
ATOM 3011 O O . GLU A 1 391 ? 21.672 2.711 29.094 1 93.25 391 GLU A O 1
ATOM 3016 N N . GLU A 1 392 ? 20.328 4.57 29.422 1 96.06 392 GLU A N 1
ATOM 3017 C CA . GLU A 1 392 ? 19.375 4.207 28.375 1 96.06 392 GLU A CA 1
ATOM 3018 C C . GLU A 1 392 ? 18.953 5.434 27.562 1 96.06 392 GLU A C 1
ATOM 3020 O O . GLU A 1 392 ? 19.172 6.566 28 1 96.06 392 GLU A O 1
ATOM 3025 N N . VAL A 1 393 ? 18.438 5.223 26.438 1 95.69 393 VAL A N 1
ATOM 3026 C CA . VAL A 1 393 ? 17.906 6.285 25.594 1 95.69 393 VAL A CA 1
ATOM 3027 C C . VAL A 1 393 ? 16.516 5.91 25.094 1 95.69 393 VAL A C 1
ATOM 3029 O O . VAL A 1 393 ? 16.25 4.746 24.781 1 95.69 393 VAL A O 1
ATOM 3032 N N . THR A 1 394 ? 15.633 6.859 25.141 1 96.81 394 THR A N 1
ATOM 3033 C CA . THR A 1 394 ? 14.289 6.684 24.594 1 96.81 394 THR A CA 1
ATOM 3034 C C . THR A 1 394 ? 14.172 7.328 23.219 1 96.81 394 THR A C 1
ATOM 3036 O O . THR A 1 394 ? 14.492 8.508 23.047 1 96.81 394 THR A O 1
ATOM 3039 N N . ILE A 1 395 ? 13.773 6.531 22.281 1 98.19 395 ILE A N 1
ATOM 3040 C CA . ILE A 1 395 ? 13.586 6.969 20.906 1 98.19 395 ILE A CA 1
ATOM 3041 C C . ILE A 1 395 ? 12.094 7.051 20.578 1 98.19 395 ILE A C 1
ATOM 3043 O O . ILE A 1 395 ? 11.344 6.117 20.875 1 98.19 395 ILE A O 1
ATOM 3047 N N . LYS A 1 396 ? 11.633 8.188 20.047 1 98 396 LYS A N 1
ATOM 3048 C CA . LYS A 1 396 ? 10.227 8.406 19.703 1 98 396 LYS A CA 1
ATOM 3049 C C . LYS A 1 396 ? 10.062 8.844 18.266 1 98 396 LYS A C 1
ATOM 3051 O O . LYS A 1 396 ? 10.992 9.406 17.672 1 98 396 LYS A O 1
ATOM 3056 N N . GLY A 1 397 ? 8.914 8.562 17.75 1 98.56 397 GLY A N 1
ATOM 3057 C CA . GLY A 1 397 ? 8.602 9.016 16.406 1 98.56 397 GLY A CA 1
ATOM 3058 C C . GLY A 1 397 ? 7.168 8.727 16 1 98.56 397 GLY A C 1
ATOM 3059 O O . GLY A 1 397 ? 6.32 8.453 16.859 1 98.56 397 GLY A O 1
ATOM 3060 N N . TYR A 1 398 ? 6.879 8.977 14.742 1 98.75 398 TYR A N 1
ATOM 3061 C CA . TYR A 1 398 ? 5.566 8.688 14.172 1 98.75 398 TYR A CA 1
ATOM 3062 C C . TYR A 1 398 ? 5.684 7.781 12.953 1 98.75 398 TYR A C 1
ATOM 3064 O O . TYR A 1 398 ? 6.766 7.637 12.383 1 98.75 398 TYR A O 1
ATOM 3072 N N . ALA A 1 399 ? 4.633 7.094 12.641 1 98.81 399 ALA A N 1
ATOM 3073 C CA . ALA A 1 399 ? 4.48 6.316 11.414 1 98.81 399 ALA A CA 1
ATOM 3074 C C . ALA A 1 399 ? 3.07 6.457 10.844 1 98.81 399 ALA A C 1
ATOM 3076 O O . ALA A 1 399 ? 2.1 6.555 11.594 1 98.81 399 ALA A O 1
ATOM 3077 N N . TRP A 1 400 ? 3.004 6.484 9.547 1 98.56 400 TRP A N 1
ATOM 3078 C CA . TRP A 1 400 ? 1.704 6.645 8.906 1 98.56 400 TRP A CA 1
ATOM 3079 C C . TRP A 1 400 ? 1.724 6.078 7.492 1 98.56 400 TRP A C 1
ATOM 3081 O O . TRP A 1 400 ? 2.738 6.16 6.797 1 98.56 400 TRP A O 1
ATOM 3091 N N . SER A 1 401 ? 0.652 5.461 7.086 1 98.56 401 SER A N 1
ATOM 3092 C CA . SER A 1 401 ? 0.425 4.965 5.734 1 98.56 401 SER A CA 1
ATOM 3093 C C . SER A 1 401 ? -0.889 5.492 5.164 1 98.56 401 SER A C 1
ATOM 3095 O O . SER A 1 401 ? -1.902 5.531 5.863 1 98.56 401 SER A O 1
ATOM 3097 N N . GLY A 1 402 ? -0.923 5.914 3.922 1 98.25 402 GLY A N 1
ATOM 3098 C CA . GLY A 1 402 ? -2.135 6.387 3.27 1 98.25 402 GLY A CA 1
ATOM 3099 C C . GLY A 1 402 ? -3.088 5.266 2.9 1 98.25 402 GLY A C 1
ATOM 3100 O O . GLY A 1 402 ? -2.779 4.09 3.107 1 98.25 402 GLY A O 1
ATOM 3101 N N . GLY A 1 403 ? -4.266 5.641 2.424 1 97.12 403 GLY A N 1
ATOM 3102 C CA . GLY A 1 403 ? -5.23 4.707 1.867 1 97.12 403 GLY A CA 1
ATOM 3103 C C . GLY A 1 403 ? -6 3.941 2.926 1 97.12 403 GLY A C 1
ATOM 3104 O O . GLY A 1 403 ? -6.762 3.025 2.609 1 97.12 403 GLY A O 1
ATOM 3105 N N . GLY A 1 404 ? -5.762 4.305 4.184 1 97.12 404 GLY A N 1
ATOM 3106 C CA . GLY A 1 404 ? -6.48 3.627 5.254 1 97.12 404 GLY A CA 1
ATOM 3107 C C . GLY A 1 404 ? -5.77 2.381 5.75 1 97.12 404 GLY A C 1
ATOM 3108 O O . GLY A 1 404 ? -6.34 1.6 6.516 1 97.12 404 GLY A O 1
ATOM 3109 N N . ARG A 1 405 ? -4.59 2.162 5.359 1 97.19 405 ARG A N 1
ATOM 3110 C CA . ARG A 1 405 ? -3.793 1.041 5.844 1 97.19 405 ARG A CA 1
ATOM 3111 C C . ARG A 1 405 ? -3.223 1.336 7.23 1 97.19 405 ARG A C 1
ATOM 3113 O O . ARG A 1 405 ? -2.734 2.439 7.484 1 97.19 405 ARG A O 1
ATOM 3120 N N . GLU A 1 406 ? -3.254 0.341 8.023 1 96.81 406 GLU A N 1
ATOM 3121 C CA . GLU A 1 406 ? -2.793 0.499 9.398 1 96.81 406 GLU A CA 1
ATOM 3122 C C . GLU A 1 406 ? -1.301 0.209 9.516 1 96.81 406 GLU A C 1
ATOM 3124 O O . GLU A 1 406 ? -0.791 -0.719 8.883 1 96.81 406 GLU A O 1
ATOM 3129 N N . VAL A 1 407 ? -0.578 1.041 10.258 1 97.94 407 VAL A N 1
ATOM 3130 C CA . VAL A 1 407 ? 0.783 0.685 10.648 1 97.94 407 VAL A CA 1
ATOM 3131 C C . VAL A 1 407 ? 0.75 -0.471 11.648 1 97.94 407 VAL A C 1
ATOM 3133 O O . VAL A 1 407 ? 0.177 -0.346 12.734 1 97.94 407 VAL A O 1
ATOM 3136 N N . VAL A 1 408 ? 1.385 -1.557 11.344 1 97.25 408 VAL A N 1
ATOM 3137 C CA . VAL A 1 408 ? 1.242 -2.73 12.195 1 97.25 408 VAL A CA 1
ATOM 3138 C C . VAL A 1 408 ? 2.535 -2.965 12.977 1 97.25 408 VAL A C 1
ATOM 3140 O O . VAL A 1 408 ? 2.553 -3.719 13.945 1 97.25 408 VAL A O 1
ATOM 3143 N N . ARG A 1 409 ? 3.592 -2.297 12.508 1 98.56 409 ARG A N 1
ATOM 3144 C CA . ARG A 1 409 ? 4.863 -2.475 13.195 1 98.56 409 ARG A CA 1
ATOM 3145 C C . ARG A 1 409 ? 5.848 -1.368 12.828 1 98.56 409 ARG A C 1
ATOM 3147 O O . ARG A 1 409 ? 5.82 -0.853 11.711 1 98.56 409 ARG A O 1
ATOM 3154 N N . VAL A 1 410 ? 6.664 -1.008 13.758 1 98.81 410 VAL A N 1
ATOM 3155 C CA . VAL A 1 410 ? 7.82 -0.142 13.547 1 98.81 410 VAL A CA 1
ATOM 3156 C C . VAL A 1 410 ? 9.07 -0.802 14.117 1 98.81 410 VAL A C 1
ATOM 3158 O O . VAL A 1 410 ? 9.086 -1.213 15.281 1 98.81 410 VAL A O 1
ATOM 3161 N N . ASP A 1 411 ? 10.062 -0.908 13.273 1 98.88 411 ASP A N 1
ATOM 3162 C CA . ASP A 1 411 ? 11.367 -1.425 13.68 1 98.88 411 ASP A CA 1
ATOM 3163 C C . ASP A 1 411 ? 12.383 -0.294 13.828 1 98.88 411 ASP A C 1
ATOM 3165 O O . ASP A 1 411 ? 12.461 0.592 12.977 1 98.88 411 ASP A O 1
ATOM 3169 N N . VAL A 1 412 ? 13.133 -0.381 14.906 1 98.88 412 VAL A N 1
ATOM 3170 C CA . VAL A 1 412 ? 14.141 0.637 15.172 1 98.88 412 VAL A CA 1
ATOM 3171 C C . VAL A 1 412 ? 15.508 -0.022 15.336 1 98.88 412 VAL A C 1
ATOM 3173 O O . VAL A 1 412 ? 15.633 -1.078 15.961 1 98.88 412 VAL A O 1
ATOM 3176 N N . SER A 1 413 ? 16.516 0.562 14.711 1 98.75 413 SER A N 1
ATOM 3177 C CA . SER A 1 413 ? 17.906 0.127 14.82 1 98.75 413 SER A CA 1
ATOM 3178 C C . SER A 1 413 ? 18.766 1.208 15.453 1 98.75 413 SER A C 1
ATOM 3180 O O . SER A 1 413 ? 18.609 2.393 15.156 1 98.75 413 SER A O 1
ATOM 3182 N N . ILE A 1 414 ? 19.688 0.822 16.266 1 97.88 414 ILE A N 1
ATOM 3183 C CA . ILE A 1 414 ? 20.609 1.792 16.844 1 97.88 414 ILE A CA 1
ATOM 3184 C C . ILE A 1 414 ? 22.016 1.591 16.266 1 97.88 414 ILE A C 1
ATOM 3186 O O . ILE A 1 414 ? 22.984 2.146 16.781 1 97.88 414 ILE A O 1
ATOM 3190 N N . ASP A 1 415 ? 22.125 0.717 15.258 1 97 415 ASP A N 1
ATOM 3191 C CA . ASP A 1 415 ? 23.422 0.417 14.641 1 97 415 ASP A CA 1
ATOM 3192 C C . ASP A 1 415 ? 23.344 0.526 13.125 1 97 415 ASP A C 1
ATOM 3194 O O . ASP A 1 415 ? 23.922 -0.288 12.406 1 97 415 ASP A O 1
ATOM 3198 N N . GLY A 1 416 ? 22.516 1.38 12.664 1 97.44 416 GLY A N 1
ATOM 3199 C CA . GLY A 1 416 ? 22.516 1.728 11.258 1 97.44 416 GLY A CA 1
ATOM 3200 C C . GLY A 1 416 ? 21.75 0.736 10.398 1 97.44 416 GLY A C 1
ATOM 3201 O O . GLY A 1 416 ? 22 0.606 9.203 1 97.44 416 GLY A O 1
ATOM 3202 N N . GLY A 1 417 ? 20.875 -0.081 10.961 1 97.81 417 GLY A N 1
ATOM 3203 C CA . GLY A 1 417 ? 20.031 -0.989 10.203 1 97.81 417 GLY A CA 1
ATOM 3204 C C . GLY A 1 417 ? 20.547 -2.414 10.188 1 97.81 417 GLY A C 1
ATOM 3205 O O . GLY A 1 417 ? 20.031 -3.264 9.461 1 97.81 417 GLY A O 1
ATOM 3206 N N . ASN A 1 418 ? 21.547 -2.707 10.977 1 97.06 418 ASN A N 1
ATOM 3207 C CA . ASN A 1 418 ? 22.094 -4.059 11.023 1 97.06 418 ASN A CA 1
ATOM 3208 C C . ASN A 1 418 ? 21.234 -4.98 11.891 1 97.06 418 ASN A C 1
ATOM 3210 O O . ASN A 1 418 ? 21.078 -6.16 11.586 1 97.06 418 ASN A O 1
ATOM 3214 N N . THR A 1 419 ? 20.797 -4.453 13 1 97.25 419 THR A N 1
ATOM 3215 C CA . THR A 1 419 ? 19.875 -5.168 13.867 1 97.25 419 THR A CA 1
ATOM 3216 C C . THR A 1 419 ? 18.672 -4.297 14.219 1 97.25 419 THR A C 1
ATOM 3218 O O . THR A 1 419 ? 18.734 -3.07 14.109 1 97.25 419 THR A O 1
ATOM 3221 N N . TRP A 1 420 ? 17.641 -4.949 14.641 1 98.38 420 TRP A N 1
ATOM 3222 C CA . TRP A 1 420 ? 16.391 -4.223 14.805 1 98.38 420 TRP A CA 1
ATOM 3223 C C . TRP A 1 420 ? 15.703 -4.598 16.109 1 98.38 420 TRP A C 1
ATOM 3225 O O . TRP A 1 420 ? 15.93 -5.684 16.656 1 98.38 420 TRP A O 1
ATOM 3235 N N . LYS A 1 421 ? 14.922 -3.697 16.578 1 98.38 421 LYS A N 1
ATOM 3236 C CA . LYS A 1 421 ? 14.016 -3.885 17.703 1 98.38 421 LYS A CA 1
ATOM 3237 C C . LYS A 1 421 ? 12.625 -3.344 17.375 1 98.38 421 LYS A C 1
ATOM 3239 O O . LYS A 1 421 ? 12.484 -2.371 16.641 1 98.38 421 LYS A O 1
ATOM 3244 N N . ILE A 1 422 ? 11.641 -3.969 17.922 1 98.5 422 ILE A N 1
ATOM 3245 C CA . ILE A 1 422 ? 10.266 -3.57 17.656 1 98.5 422 ILE A CA 1
ATOM 3246 C C . ILE A 1 422 ? 9.844 -2.477 18.625 1 98.5 422 ILE A C 1
ATOM 3248 O O . ILE A 1 422 ? 9.984 -2.633 19.844 1 98.5 422 ILE A O 1
ATOM 3252 N N . ALA A 1 423 ? 9.375 -1.372 18.141 1 98.56 423 ALA A N 1
ATOM 3253 C CA . ALA A 1 423 ? 8.906 -0.277 18.984 1 98.56 423 ALA A CA 1
ATOM 3254 C C . ALA A 1 423 ? 7.473 -0.523 19.453 1 98.56 423 ALA A C 1
ATOM 3256 O O . ALA A 1 423 ? 6.734 -1.294 18.844 1 98.56 423 ALA A O 1
ATOM 3257 N N . GLN A 1 424 ? 7.152 0.11 20.547 1 96.94 424 GLN A N 1
ATOM 3258 C CA . GLN A 1 424 ? 5.773 0.109 21.031 1 96.94 424 GLN A CA 1
ATOM 3259 C C . GLN A 1 424 ? 4.941 1.17 20.312 1 96.94 424 GLN A C 1
ATOM 3261 O O . GLN A 1 424 ? 5.352 2.328 20.219 1 96.94 424 GLN A O 1
ATOM 3266 N N . LEU A 1 425 ? 3.814 0.778 19.875 1 96.12 425 LEU A N 1
ATOM 3267 C CA . LEU A 1 425 ? 2.936 1.697 19.156 1 96.12 425 LEU A CA 1
ATOM 3268 C C . LEU A 1 425 ? 1.91 2.314 20.109 1 96.12 425 LEU A C 1
ATOM 3270 O O . LEU A 1 425 ? 1.463 1.665 21.062 1 96.12 425 LEU A O 1
ATOM 3274 N N . LYS A 1 426 ? 1.598 3.537 19.812 1 91.25 426 LYS A N 1
ATOM 3275 C CA . LYS A 1 426 ? 0.579 4.285 20.547 1 91.25 426 LYS A CA 1
ATOM 3276 C C . LYS A 1 426 ? -0.466 4.863 19.594 1 91.25 426 LYS A C 1
ATOM 3278 O O . LYS A 1 426 ? -0.121 5.5 18.594 1 91.25 426 LYS A O 1
ATOM 3283 N N . CYS A 1 427 ? -1.723 4.668 19.938 1 86 427 CYS A N 1
ATOM 3284 C CA . CYS A 1 427 ? -2.789 5.129 19.047 1 86 427 CYS A CA 1
ATOM 3285 C C . CYS A 1 427 ? -3.729 6.078 19.781 1 86 427 CYS A C 1
ATOM 3287 O O . CYS A 1 427 ? -4.859 6.297 19.344 1 86 427 CYS A O 1
ATOM 3289 N N . SER A 1 428 ? -3.396 6.445 20.906 1 80.81 428 SER A N 1
ATOM 3290 C CA . SER A 1 428 ? -4.156 7.414 21.688 1 80.81 428 SER A CA 1
ATOM 3291 C C . SER A 1 428 ? -3.287 8.078 22.75 1 80.81 428 SER A C 1
ATOM 3293 O O . SER A 1 428 ? -2.166 7.629 23 1 80.81 428 SER A O 1
ATOM 3295 N N . ASP A 1 429 ? -3.777 9.172 23.203 1 72.56 429 ASP A N 1
ATOM 3296 C CA . ASP A 1 429 ? -3.07 9.828 24.297 1 72.56 429 ASP A CA 1
ATOM 3297 C C . ASP A 1 429 ? -3.254 9.062 25.609 1 72.56 429 ASP A C 1
ATOM 3299 O O . ASP A 1 429 ? -2.492 9.25 26.562 1 72.56 429 ASP A O 1
ATOM 3303 N N . LYS A 1 430 ? -4.336 8.25 25.734 1 63.78 430 LYS A N 1
ATOM 3304 C CA . LYS A 1 430 ? -4.594 7.492 26.953 1 63.78 430 LYS A CA 1
ATOM 3305 C C . LYS A 1 430 ? -3.822 6.176 26.953 1 63.78 430 LYS A C 1
ATOM 3307 O O . LYS A 1 430 ? -4.012 5.34 27.844 1 63.78 430 LYS A O 1
ATOM 3312 N N . GLY A 1 431 ? -2.832 6.043 26.25 1 57.44 431 GLY A N 1
ATOM 3313 C CA . GLY A 1 431 ? -1.935 4.898 26.25 1 57.44 431 GLY A CA 1
ATOM 3314 C C . GLY A 1 431 ? -2.314 3.846 25.219 1 57.44 431 GLY A C 1
ATOM 3315 O O . GLY A 1 431 ? -3.189 4.074 24.375 1 57.44 431 GLY A O 1
ATOM 3316 N N . ALA A 1 432 ? -1.529 2.695 25.172 1 51.62 432 ALA A N 1
ATOM 3317 C CA . ALA A 1 432 ? -1.571 1.603 24.203 1 51.62 432 ALA A CA 1
ATOM 3318 C C . ALA A 1 432 ? -2.936 0.918 24.219 1 51.62 432 ALA A C 1
ATOM 3320 O O . ALA A 1 432 ? -3.4 0.442 23.172 1 51.62 432 ALA A O 1
ATOM 3321 N N . ASP A 1 433 ? -3.582 0.695 25.328 1 47.12 433 ASP A N 1
ATOM 3322 C CA . ASP A 1 433 ? -4.602 -0.314 25.594 1 47.12 433 ASP A CA 1
ATOM 3323 C C . ASP A 1 433 ? -5.992 0.195 25.219 1 47.12 433 ASP A C 1
ATOM 3325 O O . ASP A 1 433 ? -6.949 -0.579 25.172 1 47.12 433 ASP A O 1
ATOM 3329 N N . GLY A 1 434 ? -6.219 1.447 25.203 1 43.19 434 GLY A N 1
ATOM 3330 C CA . GLY A 1 434 ? -7.633 1.771 25.297 1 43.19 434 GLY A CA 1
ATOM 3331 C C . GLY A 1 434 ? -8.305 1.892 23.938 1 43.19 434 GLY A C 1
ATOM 3332 O O . GLY A 1 434 ? -9.523 2.039 23.859 1 43.19 434 GLY A O 1
ATOM 3333 N N . GLU A 1 435 ? -7.602 2.309 22.938 1 52.88 435 GLU A N 1
ATOM 3334 C CA . GLU A 1 435 ? -8.375 2.734 21.766 1 52.88 435 GLU A CA 1
ATOM 3335 C C . GLU A 1 435 ? -8.633 1.564 20.828 1 52.88 435 GLU A C 1
ATOM 3337 O O . GLU A 1 435 ? -7.82 0.643 20.734 1 52.88 435 GLU A O 1
ATOM 3342 N N . THR A 1 436 ? -9.875 1.458 20.391 1 61.56 436 THR A N 1
ATOM 3343 C CA . THR A 1 436 ? -10.547 0.612 19.406 1 61.56 436 THR A CA 1
ATOM 3344 C C . THR A 1 436 ? -9.773 0.595 18.094 1 61.56 436 THR A C 1
ATOM 3346 O O . THR A 1 436 ? -9.352 1.645 17.609 1 61.56 436 THR A O 1
ATOM 3349 N N . THR A 1 437 ? -9.156 -0.463 17.766 1 72.88 437 THR A N 1
ATOM 3350 C CA . THR A 1 437 ? -8.578 -0.736 16.453 1 72.88 437 THR A CA 1
ATOM 3351 C C . THR A 1 437 ? -9.492 -0.238 15.344 1 72.88 437 THR A C 1
ATOM 3353 O O . THR A 1 437 ? -10.688 -0.533 15.336 1 72.88 437 THR A O 1
ATOM 3356 N N . PRO A 1 438 ? -8.961 0.672 14.602 1 83.69 438 PRO A N 1
ATOM 3357 C CA . PRO A 1 438 ? -9.805 1.104 13.484 1 83.69 438 PRO A CA 1
ATOM 3358 C C . PRO A 1 438 ? -10.289 -0.061 12.625 1 83.69 438 PRO A C 1
ATOM 3360 O O . PRO A 1 438 ? -9.625 -1.101 12.562 1 83.69 438 PRO A O 1
ATOM 3363 N N . PRO A 1 439 ? -11.492 0.17 12.102 1 83.75 439 PRO A N 1
ATOM 3364 C CA . PRO A 1 439 ? -11.914 -0.856 11.148 1 83.75 439 PRO A CA 1
ATOM 3365 C C . PRO A 1 439 ? -10.922 -1.045 10.008 1 83.75 439 PRO A C 1
ATOM 3367 O O . PRO A 1 439 ? -10.219 -0.102 9.633 1 83.75 439 PRO A O 1
ATOM 3370 N N . PRO A 1 440 ? -10.883 -2.264 9.547 1 84.44 440 PRO A N 1
ATOM 3371 C CA . PRO A 1 440 ? -9.961 -2.51 8.438 1 84.44 440 PRO A CA 1
ATOM 3372 C C . PRO A 1 440 ? -10.172 -1.546 7.27 1 84.44 440 PRO A C 1
ATOM 3374 O O . PRO A 1 440 ? -11.312 -1.321 6.848 1 84.44 440 PRO A O 1
ATOM 3377 N N . GLY A 1 441 ? -9.055 -0.991 6.844 1 91.44 441 GLY A N 1
ATOM 3378 C CA . GLY A 1 441 ? -9.102 -0.102 5.691 1 91.44 441 GLY A CA 1
ATOM 3379 C C . GLY A 1 441 ? -9.461 1.326 6.055 1 91.44 441 GLY A C 1
ATOM 3380 O O . GLY A 1 441 ? -9.656 2.166 5.172 1 91.44 441 GLY A O 1
ATOM 3381 N N . ARG A 1 442 ? -9.578 1.578 7.32 1 95.94 442 ARG A N 1
ATOM 3382 C CA . ARG A 1 442 ? -9.969 2.92 7.738 1 95.94 442 ARG A CA 1
ATOM 3383 C C . ARG A 1 442 ? -9.047 3.451 8.828 1 95.94 442 ARG A C 1
ATOM 3385 O O . ARG A 1 442 ? -9.492 4.133 9.75 1 95.94 442 ARG A O 1
ATOM 3392 N N . ALA A 1 443 ? -7.805 2.973 8.773 1 96.94 443 ALA A N 1
ATOM 3393 C CA . ALA A 1 443 ? -6.801 3.541 9.664 1 96.94 443 ALA A CA 1
ATOM 3394 C C . ALA A 1 443 ? -6.316 4.895 9.156 1 96.94 443 ALA A C 1
ATOM 3396 O O . ALA A 1 443 ? -5.27 4.984 8.508 1 96.94 443 ALA A O 1
ATOM 3397 N N . TRP A 1 444 ? -7.047 5.934 9.594 1 97.94 444 TRP A N 1
ATOM 3398 C CA . TRP A 1 444 ? -6.828 7.258 9.023 1 97.94 444 TRP A CA 1
ATOM 3399 C C . TRP A 1 444 ? -5.754 8.016 9.797 1 97.94 444 TRP A C 1
ATOM 3401 O O . TRP A 1 444 ? -5.129 8.938 9.266 1 97.94 444 TRP A O 1
ATOM 3411 N N . ALA A 1 445 ? -5.531 7.668 11.047 1 97.62 445 ALA A N 1
ATOM 3412 C CA . ALA A 1 445 ? -4.637 8.414 11.922 1 97.62 445 ALA A CA 1
ATOM 3413 C C . ALA A 1 445 ? -3.271 7.746 12.016 1 97.62 445 ALA A C 1
ATOM 3415 O O . ALA A 1 445 ? -3.168 6.52 11.93 1 97.62 445 ALA A O 1
ATOM 3416 N N . TRP A 1 446 ? -2.256 8.5 12.227 1 98.06 446 TRP A N 1
ATOM 3417 C CA . TRP A 1 446 ? -0.901 7.988 12.406 1 98.06 446 TRP A CA 1
ATOM 3418 C C . TRP A 1 446 ? -0.785 7.199 13.711 1 98.06 446 TRP A C 1
ATOM 3420 O O . TRP A 1 446 ? -1.739 7.129 14.484 1 98.06 446 TRP A O 1
ATOM 3430 N N . LYS A 1 447 ? 0.282 6.48 13.812 1 97.06 447 LYS A N 1
ATOM 3431 C CA . LYS A 1 447 ? 0.71 5.887 15.07 1 97.06 447 LYS A CA 1
ATOM 3432 C C . LYS A 1 447 ? 1.97 6.566 15.602 1 97.06 447 LYS A C 1
ATOM 3434 O O . LYS A 1 447 ? 2.873 6.898 14.828 1 97.06 447 LYS A O 1
ATOM 3439 N N . LEU A 1 448 ? 1.897 6.863 16.844 1 97.19 448 LEU A N 1
ATOM 3440 C CA . LEU A 1 448 ? 3.141 7.227 17.516 1 97.19 448 LEU A CA 1
ATOM 3441 C C . LEU A 1 448 ? 3.854 5.984 18.047 1 97.19 448 LEU A C 1
ATOM 3443 O O . LEU A 1 448 ? 3.232 4.934 18.219 1 97.19 448 LEU A O 1
ATOM 3447 N N . TRP A 1 449 ? 5.145 6.082 18.172 1 97.75 449 TRP A N 1
ATOM 3448 C CA . TRP A 1 449 ? 5.875 4.922 18.672 1 97.75 449 TRP A CA 1
ATOM 3449 C C . TRP A 1 449 ? 7.023 5.348 19.578 1 97.75 449 TRP A C 1
ATOM 3451 O O . TRP A 1 449 ? 7.488 6.484 19.516 1 97.75 449 TRP A O 1
ATOM 3461 N N . GLU A 1 450 ? 7.387 4.402 20.422 1 97.62 450 GLU A N 1
ATOM 3462 C CA . GLU A 1 450 ? 8.469 4.633 21.375 1 97.62 450 GLU A CA 1
ATOM 3463 C C . GLU A 1 450 ? 9.266 3.355 21.625 1 97.62 450 GLU A C 1
ATOM 3465 O O . GLU A 1 450 ? 8.719 2.252 21.562 1 97.62 450 GLU A O 1
ATOM 3470 N N . LEU A 1 451 ? 10.523 3.498 21.812 1 98.31 451 LEU A N 1
ATOM 3471 C CA . LEU A 1 451 ? 11.43 2.412 22.156 1 98.31 451 LEU A CA 1
ATOM 3472 C C . LEU A 1 451 ? 12.516 2.896 23.109 1 98.31 451 LEU A C 1
ATOM 3474 O O . LEU A 1 451 ? 13.188 3.895 22.844 1 98.31 451 LEU A O 1
ATOM 3478 N N . THR A 1 452 ? 12.648 2.217 24.219 1 98.25 452 THR A N 1
ATOM 3479 C CA . THR A 1 452 ? 13.742 2.48 25.141 1 98.25 452 THR A CA 1
ATOM 3480 C C . THR A 1 452 ? 14.773 1.357 25.094 1 98.25 452 THR A C 1
ATOM 3482 O O . THR A 1 452 ? 14.43 0.182 25.219 1 98.25 452 THR A O 1
ATOM 3485 N N . VAL A 1 453 ? 15.992 1.736 24.891 1 97 453 VAL A N 1
ATOM 3486 C CA . VAL A 1 453 ? 17.062 0.746 24.781 1 97 453 VAL A CA 1
ATOM 3487 C C . VAL A 1 453 ? 18.25 1.167 25.625 1 97 453 VAL A C 1
ATOM 3489 O O . VAL A 1 453 ? 18.5 2.361 25.797 1 97 453 VAL A O 1
ATOM 3492 N N . PRO A 1 454 ? 19 0.149 26.141 1 96.12 454 PRO A N 1
ATOM 3493 C CA . PRO A 1 454 ? 20.25 0.499 26.828 1 96.12 454 PRO A CA 1
ATOM 3494 C C . PRO A 1 454 ? 21.297 1.092 25.875 1 96.12 454 PRO A C 1
ATOM 3496 O O . PRO A 1 454 ? 21.359 0.707 24.703 1 96.12 454 PRO A O 1
ATOM 3499 N N . LEU A 1 455 ? 22.078 1.98 26.422 1 95.31 455 LEU A N 1
ATOM 3500 C CA . LEU A 1 455 ? 23.188 2.488 25.625 1 95.31 455 LEU A CA 1
ATOM 3501 C C . LEU A 1 455 ? 24.25 1.413 25.422 1 95.31 455 LEU A C 1
ATOM 3503 O O . LEU A 1 455 ? 24.641 0.729 26.375 1 95.31 455 LEU A O 1
ATOM 3507 N N . PRO A 1 456 ? 24.625 1.265 24.156 1 93.31 456 PRO A N 1
ATOM 3508 C CA . PRO A 1 456 ? 25.656 0.258 23.922 1 93.31 456 PRO A CA 1
ATOM 3509 C C . PRO A 1 456 ? 26.969 0.597 24.625 1 93.31 456 PRO A C 1
ATOM 3511 O O . PRO A 1 456 ? 27.344 1.77 24.703 1 93.31 456 PRO A O 1
ATOM 3514 N N . GLU A 1 457 ? 27.594 -0.503 24.906 1 88.88 457 GLU A N 1
ATOM 3515 C CA . GLU A 1 457 ? 28.875 -0.314 25.578 1 88.88 457 GLU A CA 1
ATOM 3516 C C . GLU A 1 457 ? 29.938 0.173 24.609 1 88.88 457 GLU A C 1
ATOM 3518 O O . GLU A 1 457 ? 29.969 -0.241 23.438 1 88.88 457 GLU A O 1
ATOM 3523 N N . ASP A 1 458 ? 30.75 1.038 24.891 1 86 458 ASP A N 1
ATOM 3524 C CA . ASP A 1 458 ? 31.953 1.474 24.188 1 86 458 ASP A CA 1
ATOM 3525 C C . ASP A 1 458 ? 31.594 2.113 22.844 1 86 458 ASP A C 1
ATOM 3527 O O . ASP A 1 458 ? 32.312 1.947 21.859 1 86 458 ASP A O 1
ATOM 3531 N N . THR A 1 459 ? 30.406 2.572 22.734 1 90.81 459 THR A N 1
ATOM 3532 C CA . THR A 1 459 ? 29.984 3.252 21.516 1 90.81 459 THR A CA 1
ATOM 3533 C C . THR A 1 459 ? 29.969 4.766 21.703 1 90.81 459 THR A C 1
ATOM 3535 O O . THR A 1 459 ? 29.453 5.258 22.719 1 90.81 459 THR A O 1
ATOM 3538 N N . LYS A 1 460 ? 30.562 5.48 20.781 1 92.94 460 LYS A N 1
ATOM 3539 C CA . LYS A 1 460 ? 30.625 6.938 20.891 1 92.94 460 LYS A CA 1
ATOM 3540 C C . LYS A 1 460 ? 29.547 7.59 20.031 1 92.94 460 LYS A C 1
ATOM 3542 O O . LYS A 1 460 ? 29.156 8.734 20.266 1 92.94 460 LYS A O 1
ATOM 3547 N N . GLU A 1 461 ? 29.219 6.887 18.969 1 95.38 461 GLU A N 1
ATOM 3548 C CA . GLU A 1 461 ? 28.188 7.398 18.062 1 95.38 461 GLU A CA 1
ATOM 3549 C C . GLU A 1 461 ? 27.156 6.316 17.734 1 95.38 461 GLU A C 1
ATOM 3551 O O . GLU A 1 461 ? 27.531 5.168 17.469 1 95.38 461 GLU A O 1
ATOM 3556 N N . MET A 1 462 ? 25.922 6.68 17.812 1 96.12 462 MET A N 1
ATOM 3557 C CA . MET A 1 462 ? 24.828 5.785 17.438 1 96.12 462 MET A CA 1
ATOM 3558 C C . MET A 1 462 ? 24.125 6.277 16.172 1 96.12 462 MET A C 1
ATOM 3560 O O . MET A 1 462 ? 23.781 7.457 16.078 1 96.12 462 MET A O 1
ATOM 3564 N N . GLU A 1 463 ? 23.969 5.438 15.234 1 98.06 463 GLU A N 1
ATOM 3565 C CA . GLU A 1 463 ? 23.109 5.695 14.086 1 98.06 463 GLU A CA 1
ATOM 3566 C C . GLU A 1 463 ? 21.734 5.043 14.266 1 98.06 463 GLU A C 1
ATOM 3568 O O . GLU A 1 463 ? 21.594 3.836 14.062 1 98.06 463 GLU A O 1
ATOM 3573 N N . ILE A 1 464 ? 20.797 5.852 14.586 1 98.62 464 ILE A N 1
ATOM 3574 C CA . ILE A 1 464 ? 19.453 5.355 14.844 1 98.62 464 ILE A CA 1
ATOM 3575 C C . ILE A 1 464 ? 18.625 5.418 13.562 1 98.62 464 ILE A C 1
ATOM 3577 O O . ILE A 1 464 ? 18.609 6.441 12.883 1 98.62 464 ILE A O 1
ATOM 3581 N N . VAL A 1 465 ? 17.984 4.312 13.227 1 98.75 465 VAL A N 1
ATOM 3582 C CA . VAL A 1 465 ? 17.172 4.195 12.023 1 98.75 465 VAL A CA 1
ATOM 3583 C C . VAL A 1 465 ? 15.797 3.619 12.375 1 98.75 465 VAL A C 1
ATOM 3585 O O . VAL A 1 465 ? 15.68 2.764 13.258 1 98.75 465 VAL A O 1
ATOM 3588 N N . CYS A 1 466 ? 14.773 4.137 11.727 1 98.88 466 CYS A N 1
ATOM 3589 C CA . CYS A 1 466 ? 13.461 3.518 11.891 1 98.88 466 CYS A CA 1
ATOM 3590 C C . CYS A 1 466 ? 12.844 3.166 10.547 1 98.88 466 CYS A C 1
ATOM 3592 O O . CYS A 1 466 ? 13.133 3.82 9.539 1 98.88 466 CYS A O 1
ATOM 3594 N N . LYS A 1 467 ? 12.039 2.168 10.508 1 98.88 467 LYS A N 1
ATOM 3595 C CA . LYS A 1 467 ? 11.203 1.769 9.383 1 98.88 467 LYS A CA 1
ATOM 3596 C C . LYS A 1 467 ? 9.867 1.202 9.859 1 98.88 467 LYS A C 1
ATOM 3598 O O . LYS A 1 467 ? 9.797 0.583 10.922 1 98.88 467 LYS A O 1
ATOM 3603 N N . ALA A 1 468 ? 8.867 1.432 9.086 1 98.94 468 ALA A N 1
ATOM 3604 C CA . ALA A 1 468 ? 7.516 1.01 9.453 1 98.94 468 ALA A CA 1
ATOM 3605 C C . ALA A 1 468 ? 6.957 0.014 8.438 1 98.94 468 ALA A C 1
ATOM 3607 O O . ALA A 1 468 ? 7.445 -0.07 7.309 1 98.94 468 ALA A O 1
ATOM 3608 N N . VAL A 1 469 ? 6.016 -0.78 8.883 1 98.75 469 VAL A N 1
ATOM 3609 C CA . VAL A 1 469 ? 5.289 -1.77 8.086 1 98.75 469 VAL A CA 1
ATOM 3610 C C . VAL A 1 469 ? 3.785 -1.53 8.211 1 98.75 469 VAL A C 1
ATOM 3612 O O . VAL A 1 469 ? 3.271 -1.341 9.32 1 98.75 469 VAL A O 1
ATOM 3615 N N . ASP A 1 470 ? 3.113 -1.51 7.094 1 98.44 470 ASP A N 1
ATOM 3616 C CA . ASP A 1 470 ? 1.67 -1.309 7.176 1 98.44 470 ASP A CA 1
ATOM 3617 C C . ASP A 1 470 ? 0.921 -2.631 7.023 1 98.44 470 ASP A C 1
ATOM 3619 O O . ASP A 1 470 ? 1.536 -3.697 6.984 1 98.44 470 ASP A O 1
ATOM 3623 N N . SER A 1 471 ? -0.414 -2.588 6.945 1 97.38 471 SER A N 1
ATOM 3624 C CA . SER A 1 471 ? -1.256 -3.777 7 1 97.38 471 SER A CA 1
ATOM 3625 C C . SER A 1 471 ? -1.227 -4.535 5.676 1 97.38 471 SER A C 1
ATOM 3627 O O . SER A 1 471 ? -1.684 -5.68 5.602 1 97.38 471 SER A O 1
ATOM 3629 N N . SER A 1 472 ? -0.708 -3.945 4.594 1 98 472 SER A N 1
ATOM 3630 C CA . SER A 1 472 ? -0.463 -4.652 3.34 1 98 472 SER A CA 1
ATOM 3631 C C . SER A 1 472 ? 0.964 -5.184 3.273 1 98 472 SER A C 1
ATOM 3633 O O . SER A 1 472 ? 1.41 -5.652 2.225 1 98 472 SER A O 1
ATOM 3635 N N . TYR A 1 473 ? 1.69 -4.969 4.363 1 98.44 473 TYR A N 1
ATOM 3636 C CA . TYR A 1 473 ? 3.053 -5.426 4.613 1 98.44 473 TYR A CA 1
ATOM 3637 C C . TYR A 1 473 ? 4.039 -4.746 3.668 1 98.44 473 TYR A C 1
ATOM 3639 O O . TYR A 1 473 ? 5.051 -5.34 3.287 1 98.44 473 TYR A O 1
ATOM 3647 N N . ASN A 1 474 ? 3.664 -3.596 3.176 1 98.81 474 ASN A N 1
ATOM 3648 C CA . ASN A 1 474 ? 4.688 -2.734 2.592 1 98.81 474 ASN A CA 1
ATOM 3649 C C . ASN A 1 474 ? 5.629 -2.18 3.656 1 98.81 474 ASN A C 1
ATOM 3651 O O . ASN A 1 474 ? 5.191 -1.833 4.758 1 98.81 474 ASN A O 1
ATOM 3655 N N . MET A 1 475 ? 6.855 -2.176 3.303 1 98.62 475 MET A N 1
ATOM 3656 C CA . MET A 1 475 ? 7.891 -1.629 4.176 1 98.62 475 MET A CA 1
ATOM 3657 C C . MET A 1 475 ? 8.688 -0.543 3.461 1 98.62 475 MET A C 1
ATOM 3659 O O . MET A 1 475 ? 8.836 -0.577 2.238 1 98.62 475 MET A O 1
ATOM 3663 N N . GLN A 1 476 ? 9.203 0.369 4.207 1 98.88 476 GLN A N 1
ATOM 3664 C CA . GLN A 1 476 ? 9.93 1.512 3.662 1 98.88 476 GLN A CA 1
ATOM 3665 C C . GLN A 1 476 ? 11.188 1.062 2.922 1 98.88 476 GLN A C 1
ATOM 3667 O O . GLN A 1 476 ? 11.859 0.12 3.346 1 98.88 476 GLN A O 1
ATOM 3672 N N . PRO A 1 477 ? 11.547 1.766 1.831 1 98.81 477 PRO A N 1
ATOM 3673 C CA . PRO A 1 477 ? 12.852 1.556 1.202 1 98.81 477 PRO A CA 1
ATOM 3674 C C . PRO A 1 477 ? 14.016 1.909 2.125 1 98.81 477 PRO A C 1
ATOM 3676 O O . PRO A 1 477 ? 13.852 2.684 3.07 1 98.81 477 PRO A O 1
ATOM 3679 N N . ASP A 1 478 ? 15.188 1.451 1.738 1 98.62 478 ASP A N 1
ATOM 3680 C CA . ASP A 1 478 ? 16.359 1.609 2.594 1 98.62 478 ASP A CA 1
ATOM 3681 C C . ASP A 1 478 ? 16.953 3.014 2.469 1 98.62 478 ASP A C 1
ATOM 3683 O O . ASP A 1 478 ? 17.328 3.623 3.469 1 98.62 478 ASP A O 1
ATOM 3687 N N . THR A 1 479 ? 17.047 3.443 1.206 1 98.5 479 THR A N 1
ATOM 3688 C CA . THR A 1 479 ? 17.859 4.629 0.967 1 98.5 479 THR A CA 1
ATOM 3689 C C . THR A 1 479 ? 17.109 5.633 0.093 1 98.5 479 THR A C 1
ATOM 3691 O O . THR A 1 479 ? 16.109 5.285 -0.538 1 98.5 479 THR A O 1
ATOM 3694 N N . ILE A 1 480 ? 17.578 6.812 -0.004 1 98.38 480 ILE A N 1
ATOM 3695 C CA . ILE A 1 480 ? 16.875 7.941 -0.599 1 98.38 480 ILE A CA 1
ATOM 3696 C C . ILE A 1 480 ? 17.094 7.941 -2.111 1 98.38 480 ILE A C 1
ATOM 3698 O O . ILE A 1 480 ? 16.141 8.164 -2.875 1 98.38 480 ILE A O 1
ATOM 3702 N N . LEU A 1 481 ? 18.266 7.652 -2.613 1 98.38 481 LEU A N 1
ATOM 3703 C CA . LEU A 1 481 ? 18.609 7.91 -4.004 1 98.38 481 LEU A CA 1
ATOM 3704 C C . LEU A 1 481 ? 17.734 7.09 -4.945 1 98.38 481 LEU A C 1
ATOM 3706 O O . LEU A 1 481 ? 17.266 7.605 -5.961 1 98.38 481 LEU A O 1
ATOM 3710 N N . PRO A 1 482 ? 17.406 5.863 -4.621 1 98.38 482 PRO A N 1
ATOM 3711 C CA . PRO A 1 482 ? 16.562 5.09 -5.539 1 98.38 482 PRO A CA 1
ATOM 3712 C C . PRO A 1 482 ? 15.125 5.602 -5.586 1 98.38 482 PRO A C 1
ATOM 3714 O O . PRO A 1 482 ? 14.359 5.234 -6.484 1 98.38 482 PRO A O 1
ATOM 3717 N N . ILE A 1 483 ? 14.703 6.383 -4.598 1 98.31 483 ILE A N 1
ATOM 3718 C CA . ILE A 1 483 ? 13.336 6.891 -4.602 1 98.31 483 ILE A CA 1
ATOM 3719 C C . ILE A 1 483 ? 13.344 8.375 -4.957 1 98.31 483 ILE A C 1
ATOM 3721 O O . ILE A 1 483 ? 12.297 9.031 -4.934 1 98.31 483 ILE A O 1
ATOM 3725 N N . TRP A 1 484 ? 14.531 8.945 -5.246 1 98.12 484 TRP A N 1
ATOM 3726 C CA . TRP A 1 484 ? 14.648 10.359 -5.582 1 98.12 484 TRP A CA 1
ATOM 3727 C C . TRP A 1 484 ? 13.75 10.727 -6.758 1 98.12 484 TRP A C 1
ATOM 3729 O O . TRP A 1 484 ? 13.609 9.945 -7.699 1 98.12 484 TRP A O 1
ATOM 3739 N N . ASN A 1 485 ? 13.141 11.859 -6.828 1 97.75 485 ASN A N 1
ATOM 3740 C CA . ASN A 1 485 ? 12.445 12.461 -7.961 1 97.75 485 ASN A CA 1
ATOM 3741 C C . ASN A 1 485 ? 12.609 13.977 -7.98 1 97.75 485 ASN A C 1
ATOM 3743 O O . ASN A 1 485 ? 12.922 14.586 -6.957 1 97.75 485 ASN A O 1
ATOM 3747 N N . LEU A 1 486 ? 12.367 14.602 -9.062 1 94.44 486 LEU A N 1
ATOM 3748 C CA . LEU A 1 486 ? 12.766 15.977 -9.328 1 94.44 486 LEU A CA 1
ATOM 3749 C C . LEU A 1 486 ? 12.031 16.953 -8.414 1 94.44 486 LEU A C 1
ATOM 3751 O O . LEU A 1 486 ? 12.523 18.047 -8.141 1 94.44 486 LEU A O 1
ATOM 3755 N N . ARG A 1 487 ? 10.836 16.516 -7.871 1 94.88 487 ARG A N 1
ATOM 3756 C CA . ARG A 1 487 ? 10.055 17.422 -7.039 1 94.88 487 ARG A CA 1
ATOM 3757 C C . ARG A 1 487 ? 10.289 17.156 -5.559 1 94.88 487 ARG A C 1
ATOM 3759 O O . ARG A 1 487 ? 9.859 17.922 -4.703 1 94.88 487 ARG A O 1
ATOM 3766 N N . GLY A 1 488 ? 10.992 16.094 -5.25 1 97.31 488 GLY A N 1
ATOM 3767 C CA . GLY A 1 488 ? 11.281 15.742 -3.869 1 97.31 488 GLY A CA 1
ATOM 3768 C C . GLY A 1 488 ? 10.039 15.359 -3.082 1 97.31 488 GLY A C 1
ATOM 3769 O O . GLY A 1 488 ? 9.953 15.617 -1.879 1 97.31 488 GLY A O 1
ATOM 3770 N N . VAL A 1 489 ? 9.055 14.836 -3.75 1 98.19 489 VAL A N 1
ATOM 3771 C CA . VAL A 1 489 ? 7.844 14.375 -3.072 1 98.19 489 VAL A CA 1
ATOM 3772 C C . VAL A 1 489 ? 7.969 12.891 -2.738 1 98.19 489 VAL A C 1
ATOM 3774 O O . VAL A 1 489 ? 8.844 12.203 -3.268 1 98.19 489 VAL A O 1
ATOM 3777 N N . LEU A 1 490 ? 7.164 12.383 -1.789 1 98.56 490 LEU A N 1
ATOM 3778 C CA . LEU A 1 490 ? 7.027 10.961 -1.511 1 98.56 490 LEU A CA 1
ATOM 3779 C C . LEU A 1 490 ? 8.297 10.406 -0.866 1 98.56 490 LEU A C 1
ATOM 3781 O O . LEU A 1 490 ? 8.688 9.266 -1.137 1 98.56 490 LEU A O 1
ATOM 3785 N N . SER A 1 491 ? 8.992 11.258 -0.09 1 98.38 491 SER A N 1
ATOM 3786 C CA . SER A 1 491 ? 10.148 10.75 0.638 1 98.38 491 SER A CA 1
ATOM 3787 C C . SER A 1 491 ? 9.734 9.789 1.744 1 98.38 491 SER A C 1
ATOM 3789 O O . SER A 1 491 ? 9.102 10.195 2.719 1 98.38 491 SER A O 1
ATOM 3791 N N . ASN A 1 492 ? 10.133 8.492 1.558 1 98.69 492 ASN A N 1
ATOM 3792 C CA . ASN A 1 492 ? 9.688 7.531 2.562 1 98.69 492 ASN A CA 1
ATOM 3793 C C . ASN A 1 492 ? 10.766 6.488 2.855 1 98.69 492 ASN A C 1
ATOM 3795 O O . ASN A 1 492 ? 10.469 5.402 3.355 1 98.69 492 ASN A O 1
ATOM 3799 N N . ALA A 1 493 ? 12.047 6.766 2.467 1 98.81 493 ALA A N 1
ATOM 3800 C CA . ALA A 1 493 ? 13.141 5.879 2.873 1 98.81 493 ALA A CA 1
ATOM 3801 C C . ALA A 1 493 ? 13.312 5.879 4.391 1 98.81 493 ALA A C 1
ATOM 3803 O O . ALA A 1 493 ? 12.734 6.719 5.086 1 98.81 493 ALA A O 1
ATOM 3804 N N . TRP A 1 494 ? 14.117 4.945 4.852 1 98.88 494 TRP A N 1
ATOM 3805 C CA . TRP A 1 494 ? 14.43 4.926 6.277 1 98.88 494 TRP A CA 1
ATOM 3806 C C . TRP A 1 494 ? 14.805 6.316 6.773 1 98.88 494 TRP A C 1
ATOM 3808 O O . TRP A 1 494 ? 15.516 7.055 6.09 1 98.88 494 TRP A O 1
ATOM 3818 N N . HIS A 1 495 ? 14.258 6.707 7.949 1 98.81 495 HIS A N 1
ATOM 3819 C CA . HIS A 1 495 ? 14.75 7.922 8.578 1 98.81 495 HIS A CA 1
ATOM 3820 C C . HIS A 1 495 ? 15.93 7.629 9.5 1 98.81 495 HIS A C 1
ATOM 3822 O O . HIS A 1 495 ? 15.922 6.633 10.227 1 98.81 495 HIS A O 1
ATOM 3828 N N . LYS A 1 496 ? 16.906 8.477 9.445 1 98.31 496 LYS A N 1
ATOM 3829 C CA . LYS A 1 496 ? 18.156 8.258 10.18 1 98.31 496 LYS A CA 1
ATOM 3830 C C . LYS A 1 496 ? 18.516 9.477 11.023 1 98.31 496 LYS A C 1
ATOM 3832 O O . LYS A 1 496 ? 18.359 10.617 10.578 1 98.31 496 LYS A O 1
ATOM 3837 N N . VAL A 1 497 ? 18.906 9.188 12.211 1 98 497 VAL A N 1
ATOM 3838 C CA . VAL A 1 497 ? 19.406 10.203 13.125 1 98 497 VAL A CA 1
ATOM 3839 C C . VAL A 1 497 ? 20.734 9.75 13.734 1 98 497 VAL A C 1
ATOM 3841 O O . VAL A 1 497 ? 20.875 8.594 14.133 1 98 497 VAL A O 1
ATOM 3844 N N . ASN A 1 498 ? 21.672 10.68 13.766 1 97.62 498 ASN A N 1
ATOM 3845 C CA . ASN A 1 498 ? 22.953 10.414 14.43 1 97.62 498 ASN A CA 1
ATOM 3846 C C . ASN A 1 498 ? 23.016 11.062 15.805 1 97.62 498 ASN A C 1
ATOM 3848 O O . ASN A 1 498 ? 22.719 12.258 15.953 1 97.62 498 ASN A O 1
ATOM 3852 N N . VAL A 1 499 ? 23.375 10.25 16.75 1 97.19 499 VAL A N 1
ATOM 3853 C CA . VAL A 1 499 ? 23.438 10.711 18.141 1 97.19 499 VAL A CA 1
ATOM 3854 C C . VAL A 1 499 ? 24.828 10.453 18.703 1 97.19 499 VAL A C 1
ATOM 3856 O O . VAL A 1 499 ? 25.391 9.375 18.516 1 97.19 499 VAL A O 1
ATOM 3859 N N . ARG A 1 500 ? 25.453 11.414 19.422 1 96.56 500 ARG A N 1
ATOM 3860 C CA . ARG A 1 500 ? 26.75 11.258 20.078 1 96.56 500 ARG A CA 1
ATOM 3861 C C . ARG A 1 500 ? 26.578 10.93 21.562 1 96.56 500 ARG A C 1
ATOM 3863 O O . ARG A 1 500 ? 25.719 11.5 22.234 1 96.56 500 ARG A O 1
ATOM 3870 N N . ILE A 1 501 ? 27.375 9.977 22 1 95.25 501 ILE A N 1
ATOM 3871 C CA . ILE A 1 501 ? 27.391 9.609 23.406 1 95.25 501 ILE A CA 1
ATOM 3872 C C . ILE A 1 501 ? 28.609 10.242 24.094 1 95.25 501 ILE A C 1
ATOM 3874 O O . ILE A 1 501 ? 29.75 9.992 23.703 1 95.25 501 ILE A O 1
ATOM 3878 N N . GLN A 1 502 ? 28.312 11.039 25.031 1 92.62 502 GLN A N 1
ATOM 3879 C CA . GLN A 1 502 ? 29.375 11.727 25.75 1 92.62 502 GLN A CA 1
ATOM 3880 C C . GLN A 1 502 ? 29.594 11.117 27.125 1 92.62 502 GLN A C 1
ATOM 3882 O O . GLN A 1 502 ? 28.641 10.75 27.812 1 92.62 502 GLN A O 1
ATOM 3887 N N . GLU A 1 503 ? 30.906 10.953 27.469 1 87.88 503 GLU A N 1
ATOM 3888 C CA . GLU A 1 503 ? 31.25 10.484 28.812 1 87.88 503 GLU A CA 1
ATOM 3889 C C . GLU A 1 503 ? 31.172 11.617 29.828 1 87.88 503 GLU A C 1
ATOM 3891 O O . GLU A 1 503 ? 31.422 12.773 29.5 1 87.88 503 GLU A O 1
ATOM 3896 N N . GLU A 1 504 ? 30.609 11.312 30.953 1 72.81 504 GLU A N 1
ATOM 3897 C CA . GLU A 1 504 ? 30.625 12.32 32 1 72.81 504 GLU A CA 1
ATOM 3898 C C . GLU A 1 504 ? 32.062 12.828 32.25 1 72.81 504 GLU A C 1
ATOM 3900 O O . GLU A 1 504 ? 33 12.039 32.25 1 72.81 504 GLU A O 1
ATOM 3905 N N . GLU A 1 505 ? 32.375 14.109 32.125 1 54.75 505 GLU A N 1
ATOM 3906 C CA . GLU A 1 505 ? 33.625 14.633 32.656 1 54.75 505 GLU A CA 1
ATOM 3907 C C . GLU A 1 505 ? 33.688 14.445 34.188 1 54.75 505 GLU A C 1
ATOM 3909 O O . GLU A 1 505 ? 32.656 14.562 34.875 1 54.75 505 GLU A O 1
ATOM 3914 N N . MET B 1 1 ? -8.094 -62.75 -92 1 24.05 1 MET B N 1
ATOM 3915 C CA . MET B 1 1 ? -9.039 -62.688 -90.938 1 24.05 1 MET B CA 1
ATOM 3916 C C . MET B 1 1 ? -8.492 -63.375 -89.688 1 24.05 1 MET B C 1
ATOM 3918 O O . MET B 1 1 ? -8.703 -64.562 -89.5 1 24.05 1 MET B O 1
ATOM 3922 N N . ILE B 1 2 ? -7.215 -63.25 -89.438 1 28.31 2 ILE B N 1
ATOM 3923 C CA . ILE B 1 2 ? -6.297 -63.906 -88.5 1 28.31 2 ILE B CA 1
ATOM 3924 C C . ILE B 1 2 ? -6.73 -63.656 -87.062 1 28.31 2 ILE B C 1
ATOM 3926 O O . ILE B 1 2 ? -6.812 -62.5 -86.625 1 28.31 2 ILE B O 1
ATOM 3930 N N . ILE B 1 3 ? -7.613 -64.562 -86.5 1 26.73 3 ILE B N 1
ATOM 3931 C CA . ILE B 1 3 ? -8.398 -64.5 -85.25 1 26.73 3 ILE B CA 1
ATOM 3932 C C . ILE B 1 3 ? -7.465 -64.438 -84.062 1 26.73 3 ILE B C 1
ATOM 3934 O O . ILE B 1 3 ? -6.719 -65.438 -83.75 1 26.73 3 ILE B O 1
ATOM 3938 N N . LEU B 1 4 ? -6.715 -63.406 -83.812 1 27.88 4 LEU B N 1
ATOM 3939 C CA . LEU B 1 4 ? -5.676 -63.25 -82.75 1 27.88 4 LEU B CA 1
ATOM 3940 C C . LEU B 1 4 ? -6.242 -63.5 -81.375 1 27.88 4 LEU B C 1
ATOM 3942 O O . LEU B 1 4 ? -7.238 -62.906 -81 1 27.88 4 LEU B O 1
ATOM 3946 N N . SER B 1 5 ? -6.066 -64.688 -80.75 1 28.05 5 SER B N 1
ATOM 3947 C CA . SER B 1 5 ? -6.562 -65.312 -79.562 1 28.05 5 SER B CA 1
ATOM 3948 C C . SER B 1 5 ? -6.223 -64.438 -78.312 1 28.05 5 SER B C 1
ATOM 3950 O O . SER B 1 5 ? -5.074 -64 -78.188 1 28.05 5 SER B O 1
ATOM 3952 N N . THR B 1 6 ? -7.16 -63.688 -77.75 1 26.3 6 THR B N 1
ATOM 3953 C CA . THR B 1 6 ? -7.129 -62.719 -76.688 1 26.3 6 THR B CA 1
ATOM 3954 C C . THR B 1 6 ? -6.715 -63.344 -75.375 1 26.3 6 THR B C 1
ATOM 3956 O O . THR B 1 6 ? -7.402 -64.25 -74.875 1 26.3 6 THR B O 1
ATOM 3959 N N . LYS B 1 7 ? -5.406 -63.5 -75.125 1 28.55 7 LYS B N 1
ATOM 3960 C CA . LYS B 1 7 ? -4.809 -64.125 -73.938 1 28.55 7 LYS B CA 1
ATOM 3961 C C . LYS B 1 7 ? -5.359 -63.5 -72.625 1 28.55 7 LYS B C 1
ATOM 3963 O O . LYS B 1 7 ? -5.453 -62.281 -72.5 1 28.55 7 LYS B O 1
ATOM 3968 N N . GLU B 1 8 ? -6.082 -64.25 -71.812 1 26.58 8 GLU B N 1
ATOM 3969 C CA . GLU B 1 8 ? -6.809 -64.062 -70.562 1 26.58 8 GLU B CA 1
ATOM 3970 C C . GLU B 1 8 ? -5.871 -63.562 -69.438 1 26.58 8 GLU B C 1
ATOM 3972 O O . GLU B 1 8 ? -4.797 -64.125 -69.25 1 26.58 8 GLU B O 1
ATOM 3977 N N . SER B 1 9 ? -5.859 -62.281 -69.125 1 26.47 9 SER B N 1
ATOM 3978 C CA . SER B 1 9 ? -4.973 -61.625 -68.125 1 26.47 9 SER B CA 1
ATOM 3979 C C . SER B 1 9 ? -5.035 -62.25 -66.75 1 26.47 9 SER B C 1
ATOM 3981 O O . SER B 1 9 ? -6.113 -62.625 -66.312 1 26.47 9 SER B O 1
ATOM 3983 N N . PRO B 1 10 ? -3.926 -62.844 -66.25 1 28.94 10 PRO B N 1
ATOM 3984 C CA . PRO B 1 10 ? -3.85 -63.594 -65 1 28.94 10 PRO B CA 1
ATOM 3985 C C . PRO B 1 10 ? -4.418 -62.844 -63.812 1 28.94 10 PRO B C 1
ATOM 3987 O O . PRO B 1 10 ? -4.5 -61.625 -63.812 1 28.94 10 PRO B O 1
ATOM 3990 N N . THR B 1 11 ? -5.203 -63.5 -62.938 1 25.62 11 THR B N 1
ATOM 3991 C CA . THR B 1 11 ? -5.949 -63.156 -61.719 1 25.62 11 THR B CA 1
ATOM 3992 C C . THR B 1 11 ? -5.02 -62.594 -60.625 1 25.62 11 THR B C 1
ATOM 3994 O O . THR B 1 11 ? -3.932 -63.125 -60.406 1 25.62 11 THR B O 1
ATOM 3997 N N . SER B 1 12 ? -5.078 -61.312 -60.25 1 25.17 12 SER B N 1
ATOM 3998 C CA . SER B 1 12 ? -4.336 -60.469 -59.344 1 25.17 12 SER B CA 1
ATOM 3999 C C . SER B 1 12 ? -4.305 -61.062 -57.938 1 25.17 12 SER B C 1
ATOM 4001 O O . SER B 1 12 ? -5.344 -61.469 -57.406 1 25.17 12 SER B O 1
ATOM 4003 N N . GLY B 1 13 ? -3.275 -61.812 -57.469 1 26.17 13 GLY B N 1
ATOM 4004 C CA . GLY B 1 13 ? -3.037 -62.406 -56.156 1 26.17 13 GLY B CA 1
ATOM 4005 C C . GLY B 1 13 ? -3.293 -61.438 -55.031 1 26.17 13 GLY B C 1
ATOM 4006 O O . GLY B 1 13 ? -3.213 -60.219 -55.219 1 26.17 13 GLY B O 1
ATOM 4007 N N . SER B 1 14 ? -4.07 -61.844 -54 1 26.62 14 SER B N 1
ATOM 4008 C CA . SER B 1 14 ? -4.516 -61.188 -52.781 1 26.62 14 SER B CA 1
ATOM 4009 C C . SER B 1 14 ? -3.332 -60.625 -52 1 26.62 14 SER B C 1
ATOM 4011 O O . SER B 1 14 ? -2.406 -61.375 -51.656 1 26.62 14 SER B O 1
ATOM 4013 N N . VAL B 1 15 ? -2.816 -59.438 -52.25 1 29.17 15 VAL B N 1
ATOM 4014 C CA . VAL B 1 15 ? -1.8 -58.75 -51.438 1 29.17 15 VAL B CA 1
ATOM 4015 C C . VAL B 1 15 ? -2.131 -58.844 -49.969 1 29.17 15 VAL B C 1
ATOM 4017 O O . VAL B 1 15 ? -3.244 -58.531 -49.531 1 29.17 15 VAL B O 1
ATOM 4020 N N . GLY B 1 16 ? -1.517 -59.781 -49.25 1 27.34 16 GLY B N 1
ATOM 4021 C CA . GLY B 1 16 ? -1.508 -59.938 -47.812 1 27.34 16 GLY B CA 1
ATOM 4022 C C . GLY B 1 16 ? -1.42 -58.594 -47.094 1 27.34 16 GLY B C 1
ATOM 4023 O O . GLY B 1 16 ? -0.811 -57.656 -47.594 1 27.34 16 GLY B O 1
ATOM 4024 N N . THR B 1 17 ? -2.459 -58.281 -46.25 1 27.92 17 THR B N 1
ATOM 4025 C CA . THR B 1 17 ? -2.559 -57.125 -45.375 1 27.92 17 THR B CA 1
ATOM 4026 C C . THR B 1 17 ? -1.254 -56.906 -44.625 1 27.92 17 THR B C 1
ATOM 4028 O O . THR B 1 17 ? -0.753 -57.844 -43.969 1 27.92 17 THR B O 1
ATOM 4031 N N . LEU B 1 18 ? -0.288 -56.156 -45.094 1 28.94 18 LEU B N 1
ATOM 4032 C CA . LEU B 1 18 ? 0.888 -55.719 -44.375 1 28.94 18 LEU B CA 1
ATOM 4033 C C . LEU B 1 18 ? 0.548 -55.469 -42.906 1 28.94 18 LEU B C 1
ATOM 4035 O O . LEU B 1 18 ? -0.511 -54.906 -42.594 1 28.94 18 LEU B O 1
ATOM 4039 N N . PRO B 1 19 ? 1.088 -56.344 -42 1 30.39 19 PRO B N 1
ATOM 4040 C CA . PRO B 1 19 ? 0.877 -56.062 -40.594 1 30.39 19 PRO B CA 1
ATOM 4041 C C . PRO B 1 19 ? 0.976 -54.562 -40.25 1 30.39 19 PRO B C 1
ATOM 4043 O O . PRO B 1 19 ? 1.758 -53.844 -40.875 1 30.39 19 PRO B O 1
ATOM 4046 N N . SER B 1 20 ? -0.151 -53.906 -40.094 1 32.19 20 SER B N 1
ATOM 4047 C CA . SER B 1 20 ? -0.148 -52.562 -39.531 1 32.19 20 SER B CA 1
ATOM 4048 C C . SER B 1 20 ? 0.952 -52.406 -38.5 1 32.19 20 SER B C 1
ATOM 4050 O O . SER B 1 20 ? 1.008 -53.188 -37.531 1 32.19 20 SER B O 1
ATOM 4052 N N . SER B 1 21 ? 2.217 -52.312 -38.812 1 35.16 21 SER B N 1
ATOM 4053 C CA . SER B 1 21 ? 3.334 -51.969 -37.938 1 35.16 21 SER B CA 1
ATOM 4054 C C . SER B 1 21 ? 2.877 -51.094 -36.781 1 35.16 21 SER B C 1
ATOM 4056 O O . SER B 1 21 ? 2.473 -49.938 -36.969 1 35.16 21 SER B O 1
ATOM 4058 N N . SER B 1 22 ? 2.066 -51.625 -35.875 1 39.91 22 SER B N 1
ATOM 4059 C CA . SER B 1 22 ? 1.592 -51 -34.625 1 39.91 22 SER B CA 1
ATOM 4060 C C . SER B 1 22 ? 2.705 -50.219 -33.938 1 39.91 22 SER B C 1
ATOM 4062 O O . SER B 1 22 ? 3.742 -50.781 -33.594 1 39.91 22 SER B O 1
ATOM 4064 N N . LEU B 1 23 ? 3.002 -49.031 -34.312 1 47.88 23 LEU B N 1
ATOM 4065 C CA . LEU B 1 23 ? 3.93 -48.188 -33.562 1 47.88 23 LEU B CA 1
ATOM 4066 C C . LEU B 1 23 ? 3.818 -48.438 -32.062 1 47.88 23 LEU B C 1
ATOM 4068 O O . LEU B 1 23 ? 2.723 -48.656 -31.547 1 47.88 23 LEU B O 1
ATOM 4072 N N . PRO B 1 24 ? 4.898 -48.875 -31.406 1 54.28 24 PRO B N 1
ATOM 4073 C CA . PRO B 1 24 ? 4.875 -49.062 -29.953 1 54.28 24 PRO B CA 1
ATOM 4074 C C . PRO B 1 24 ? 4.172 -47.906 -29.234 1 54.28 24 PRO B C 1
ATOM 4076 O O . PRO B 1 24 ? 4.203 -46.781 -29.703 1 54.28 24 PRO B O 1
ATOM 4079 N N . ILE B 1 25 ? 3.162 -48.156 -28.391 1 60.47 25 ILE B N 1
ATOM 4080 C CA . ILE B 1 25 ? 2.434 -47.219 -27.547 1 60.47 25 ILE B CA 1
ATOM 4081 C C . ILE B 1 25 ? 3.236 -46.938 -26.281 1 60.47 25 ILE B C 1
ATOM 4083 O O . ILE B 1 25 ? 3.621 -47.844 -25.562 1 60.47 25 ILE B O 1
ATOM 4087 N N . PHE B 1 26 ? 3.795 -45.781 -26.203 1 68.25 26 PHE B N 1
ATOM 4088 C CA . PHE B 1 26 ? 4.531 -45.406 -25 1 68.25 26 PHE B CA 1
ATOM 4089 C C . PHE B 1 26 ? 3.613 -44.688 -24 1 68.25 26 PHE B C 1
ATOM 4091 O O . PHE B 1 26 ? 2.701 -43.969 -24.391 1 68.25 26 PHE B O 1
ATOM 4098 N N . SER B 1 27 ? 3.83 -45.125 -22.703 1 69.94 27 SER B N 1
ATOM 4099 C CA . SER B 1 27 ? 3.137 -44.438 -21.625 1 69.94 27 SER B CA 1
ATOM 4100 C C . SER B 1 27 ? 3.705 -43.031 -21.391 1 69.94 27 SER B C 1
ATOM 4102 O O . SER B 1 27 ? 4.801 -42.719 -21.859 1 69.94 27 SER B O 1
ATOM 4104 N N . GLN B 1 28 ? 2.898 -42.281 -20.828 1 71.62 28 GLN B N 1
ATOM 4105 C CA . GLN B 1 28 ? 3.371 -40.938 -20.469 1 71.62 28 GLN B CA 1
ATOM 4106 C C . GLN B 1 28 ? 4.621 -41.031 -19.594 1 71.62 28 GLN B C 1
ATOM 4108 O O . GLN B 1 28 ? 5.512 -40.188 -19.688 1 71.62 28 GLN B O 1
ATOM 4113 N N . GLU B 1 29 ? 4.656 -42.031 -18.766 1 73.12 29 GLU B N 1
ATOM 4114 C CA . GLU B 1 29 ? 5.832 -42.219 -17.938 1 73.12 29 GLU B CA 1
ATOM 4115 C C . GLU 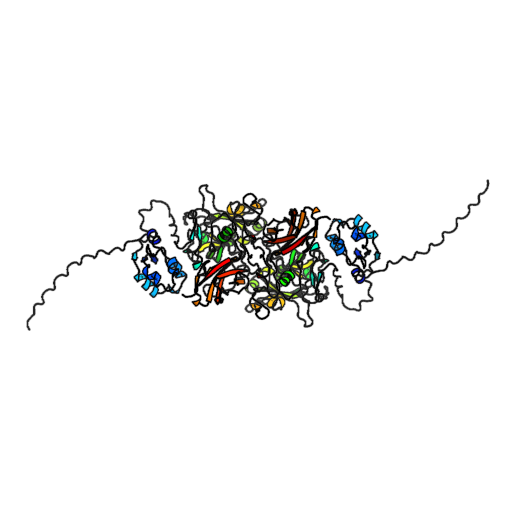B 1 29 ? 7.078 -42.469 -18.781 1 73.12 29 GLU B C 1
ATOM 4117 O O . GLU B 1 29 ? 8.156 -41.969 -18.453 1 73.12 29 GLU B O 1
ATOM 4122 N N . GLU B 1 30 ? 6.895 -43.219 -19.797 1 77.31 30 GLU B N 1
ATOM 4123 C CA . GLU B 1 30 ? 8.016 -43.5 -20.688 1 77.31 30 GLU B CA 1
ATOM 4124 C C . GLU B 1 30 ? 8.461 -42.219 -21.438 1 77.31 30 GLU B C 1
ATOM 4126 O O . GLU B 1 30 ? 9.656 -41.969 -21.562 1 77.31 30 GLU B O 1
ATOM 4131 N N . VAL B 1 31 ? 7.492 -41.5 -21.828 1 80.38 31 VAL B N 1
ATOM 4132 C CA . VAL B 1 31 ? 7.785 -40.25 -22.547 1 80.38 31 VAL B CA 1
ATOM 4133 C C . VAL B 1 31 ? 8.555 -39.312 -21.641 1 80.38 31 VAL B C 1
ATOM 4135 O O . VAL B 1 31 ? 9.5 -38.625 -22.078 1 80.38 31 VAL B O 1
ATOM 4138 N N . SER B 1 32 ? 8.234 -39.281 -20.438 1 80.5 32 SER B N 1
ATOM 4139 C CA . SER B 1 32 ? 8.805 -38.344 -19.484 1 80.5 32 SER B CA 1
ATOM 4140 C C . SER B 1 32 ? 10.273 -38.625 -19.219 1 80.5 32 SER B C 1
ATOM 4142 O O . SER B 1 32 ? 11 -37.781 -18.703 1 80.5 32 SER B O 1
ATOM 4144 N N . ARG B 1 33 ? 10.727 -39.781 -19.609 1 78.31 33 ARG B N 1
ATOM 4145 C CA . ARG B 1 33 ? 12.117 -40.156 -19.406 1 78.31 33 ARG B CA 1
ATOM 4146 C C . ARG B 1 33 ? 13 -39.625 -20.547 1 78.31 33 ARG B C 1
ATOM 4148 O O . ARG B 1 33 ? 14.227 -39.625 -20.422 1 78.31 33 ARG B O 1
ATOM 4155 N N . HIS B 1 34 ? 12.453 -39.25 -21.562 1 85.38 34 HIS B N 1
ATOM 4156 C CA . HIS B 1 34 ? 13.18 -38.781 -22.75 1 85.38 34 HIS B CA 1
ATOM 4157 C C . HIS B 1 34 ? 13.273 -37.281 -22.781 1 85.38 34 HIS B C 1
ATOM 4159 O O . HIS B 1 34 ? 12.602 -36.625 -23.594 1 85.38 34 HIS B O 1
ATOM 4165 N N . ARG B 1 35 ? 14.18 -36.812 -22.031 1 86.81 35 ARG B N 1
ATOM 4166 C CA . ARG B 1 35 ? 14.227 -35.344 -21.859 1 86.81 35 ARG B CA 1
ATOM 4167 C C . ARG B 1 35 ? 15.625 -34.812 -22.172 1 86.81 35 ARG B C 1
ATOM 4169 O O . ARG B 1 35 ? 15.859 -33.594 -22.094 1 86.81 35 ARG B O 1
ATOM 4176 N N . THR B 1 36 ? 16.594 -35.75 -22.438 1 85.06 36 THR B N 1
ATOM 4177 C CA . THR B 1 36 ? 17.969 -35.344 -22.719 1 85.06 36 THR B CA 1
ATOM 4178 C C . THR B 1 36 ? 18.422 -35.906 -24.062 1 85.06 36 THR B C 1
ATOM 4180 O O . THR B 1 36 ? 17.797 -36.812 -24.625 1 85.06 36 THR B O 1
ATOM 4183 N N . LEU B 1 37 ? 19.469 -35.25 -24.547 1 82 37 LEU B N 1
ATOM 4184 C CA . LEU B 1 37 ? 20.016 -35.688 -25.828 1 82 37 LEU B CA 1
ATOM 4185 C C . LEU B 1 37 ? 20.469 -37.156 -25.75 1 82 37 LEU B C 1
ATOM 4187 O O . LEU B 1 37 ? 20.344 -37.875 -26.734 1 82 37 LEU B O 1
ATOM 4191 N N . GLU B 1 38 ? 20.938 -37.531 -24.547 1 83.12 38 GLU B N 1
ATOM 4192 C CA . GLU B 1 38 ? 21.406 -38.906 -24.344 1 83.12 38 GLU B CA 1
ATOM 4193 C C . GLU B 1 38 ? 20.25 -39.875 -24.391 1 83.12 38 GLU B C 1
ATOM 4195 O O . GLU B 1 38 ? 20.359 -40.938 -25.031 1 83.12 38 GLU B O 1
ATOM 4200 N N . ASP B 1 39 ? 19.156 -39.5 -23.797 1 86.38 39 ASP B N 1
ATOM 4201 C CA . ASP B 1 39 ? 18.016 -40.406 -23.688 1 86.38 39 ASP B CA 1
ATOM 4202 C C . ASP B 1 39 ? 17.031 -40.219 -24.828 1 86.38 39 ASP B C 1
ATOM 4204 O O . ASP B 1 39 ? 16.109 -41 -25.016 1 86.38 39 ASP B O 1
ATOM 4208 N N . GLY B 1 40 ? 17.281 -39.188 -25.547 1 87.94 40 GLY B N 1
ATOM 4209 C CA . GLY B 1 40 ? 16.312 -38.75 -26.547 1 87.94 40 GLY B CA 1
ATOM 4210 C C . GLY B 1 40 ? 15.328 -37.719 -26 1 87.94 40 GLY B C 1
ATOM 4211 O O . GLY B 1 40 ? 15.039 -37.688 -24.812 1 87.94 40 GLY B O 1
ATOM 4212 N N . ILE B 1 41 ? 14.93 -36.844 -26.875 1 90 41 ILE B N 1
ATOM 4213 C CA . ILE B 1 41 ? 13.984 -35.812 -26.5 1 90 41 ILE B CA 1
ATOM 4214 C C . ILE B 1 41 ? 12.633 -36.094 -27.172 1 90 41 ILE B C 1
ATOM 4216 O O . ILE B 1 41 ? 12.5 -35.969 -28.391 1 90 41 ILE B O 1
ATOM 4220 N N . TRP B 1 42 ? 11.625 -36.5 -26.297 1 88.62 42 TRP B N 1
ATOM 4221 C CA . TRP B 1 42 ? 10.297 -36.812 -26.812 1 88.62 42 TRP B CA 1
ATOM 4222 C C . TRP B 1 42 ? 9.273 -35.781 -26.328 1 88.62 42 TRP B C 1
ATOM 4224 O O . TRP B 1 42 ? 9.445 -35.156 -25.266 1 88.62 42 TRP B O 1
ATOM 4234 N N . VAL B 1 43 ? 8.352 -35.5 -27.219 1 88.25 43 VAL B N 1
ATOM 4235 C CA . VAL B 1 43 ? 7.223 -34.656 -26.859 1 88.25 43 VAL B CA 1
ATOM 4236 C C . VAL B 1 43 ? 5.918 -35.312 -27.312 1 88.25 43 VAL B C 1
ATOM 4238 O O . VAL B 1 43 ? 5.934 -36.25 -28.109 1 88.25 43 VAL B O 1
ATOM 4241 N N . THR B 1 44 ? 4.848 -34.906 -26.703 1 84.31 44 THR B N 1
ATOM 4242 C CA . THR B 1 44 ? 3.549 -35.438 -27.109 1 84.31 44 THR B CA 1
ATOM 4243 C C . THR B 1 44 ? 2.688 -34.312 -27.703 1 84.31 44 THR B C 1
ATOM 4245 O O . THR B 1 44 ? 2.867 -33.156 -27.375 1 84.31 44 THR B O 1
ATOM 4248 N N . TYR B 1 45 ? 1.885 -34.625 -28.672 1 83.94 45 TYR B N 1
ATOM 4249 C CA . TYR B 1 45 ? 0.896 -33.75 -29.281 1 83.94 45 TYR B CA 1
ATOM 4250 C C . TYR B 1 45 ? -0.326 -34.531 -29.75 1 83.94 45 TYR B C 1
ATOM 4252 O O . TYR B 1 45 ? -0.212 -35.438 -30.578 1 83.94 45 TYR B O 1
ATOM 4260 N N . LYS B 1 46 ? -1.475 -34.062 -29.219 1 77.69 46 LYS B N 1
ATOM 4261 C CA . LYS B 1 46 ? -2.75 -34.688 -29.562 1 77.69 46 LYS B CA 1
ATOM 4262 C C . LYS B 1 46 ? -2.635 -36.219 -29.578 1 77.69 46 LYS B C 1
ATOM 4264 O O . LYS B 1 46 ? -3.018 -36.875 -30.562 1 77.69 46 LYS B O 1
ATOM 4269 N N . GLY B 1 47 ? -1.987 -36.75 -28.484 1 76.06 47 GLY B N 1
ATOM 4270 C CA . GLY B 1 47 ? -1.947 -38.188 -28.281 1 76.06 47 GLY B CA 1
ATOM 4271 C C . GLY B 1 47 ? -0.795 -38.875 -29 1 76.06 47 GLY B C 1
ATOM 4272 O O . GLY B 1 47 ? -0.575 -40.062 -28.844 1 76.06 47 GLY B O 1
ATOM 4273 N N . GLY B 1 48 ? -0.087 -38.156 -29.812 1 81.62 48 GLY B N 1
ATOM 4274 C CA . GLY B 1 48 ? 1.082 -38.688 -30.484 1 81.62 48 GLY B CA 1
ATOM 4275 C C . GLY B 1 48 ? 2.381 -38.406 -29.75 1 81.62 48 GLY B C 1
ATOM 4276 O O . GLY B 1 48 ? 2.479 -37.438 -29.016 1 81.62 48 GLY B O 1
ATOM 4277 N N . VAL B 1 49 ? 3.258 -39.375 -29.891 1 88.81 49 VAL B N 1
ATOM 4278 C CA . VAL B 1 49 ? 4.594 -39.188 -29.344 1 88.81 49 VAL B CA 1
ATOM 4279 C C . VAL B 1 49 ? 5.574 -38.844 -30.469 1 88.81 49 VAL B C 1
ATOM 4281 O O . VAL B 1 49 ? 5.598 -39.531 -31.5 1 88.81 49 VAL B O 1
ATOM 4284 N N . TYR B 1 50 ? 6.355 -37.844 -30.266 1 89.06 50 TYR B N 1
ATOM 4285 C CA . TYR B 1 50 ? 7.2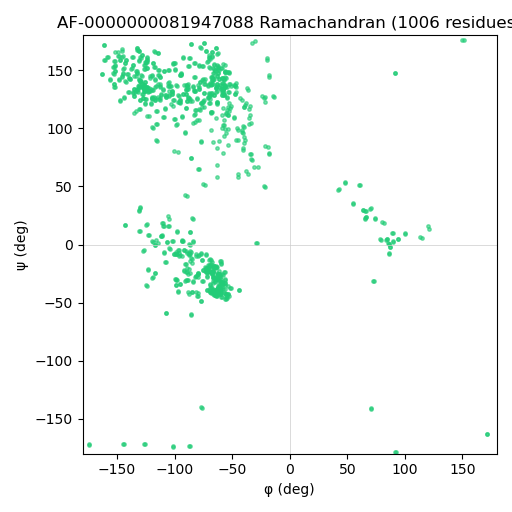77 -37.344 -31.281 1 89.06 50 TYR B CA 1
ATOM 4286 C C . TYR B 1 50 ? 8.703 -37.281 -30.75 1 89.06 50 TYR B C 1
ATOM 4288 O O . TYR B 1 50 ? 8.938 -36.719 -29.672 1 89.06 50 TYR B O 1
ATOM 4296 N N . ASP B 1 51 ? 9.555 -37.969 -31.406 1 90.75 51 ASP B N 1
ATOM 4297 C CA . ASP B 1 51 ? 10.969 -37.875 -31.078 1 90.75 51 ASP B CA 1
ATOM 4298 C C . ASP B 1 51 ? 11.617 -36.688 -31.781 1 90.75 51 ASP B C 1
ATOM 4300 O O . ASP B 1 51 ? 11.961 -36.75 -32.969 1 90.75 51 ASP B O 1
ATOM 4304 N N . ILE B 1 52 ? 11.859 -35.656 -30.984 1 89.44 52 ILE B N 1
ATOM 4305 C CA . ILE B 1 52 ? 12.336 -34.406 -31.609 1 89.44 52 ILE B CA 1
ATOM 4306 C C . ILE B 1 52 ? 13.828 -34.25 -31.344 1 89.44 52 ILE B C 1
ATOM 4308 O O . ILE B 1 52 ? 14.336 -33.125 -31.312 1 89.44 52 ILE B O 1
ATOM 4312 N N . THR B 1 53 ? 14.562 -35.219 -31.062 1 88.38 53 THR B N 1
ATOM 4313 C CA . THR B 1 53 ? 15.977 -35.188 -30.719 1 88.38 53 THR B CA 1
ATOM 4314 C C . THR B 1 53 ? 16.781 -34.438 -31.781 1 88.38 53 THR B C 1
ATOM 4316 O O . THR B 1 53 ? 17.594 -33.594 -31.469 1 88.38 53 THR B O 1
ATOM 4319 N N . GLU B 1 54 ? 16.5 -34.719 -33 1 84.69 54 GLU B N 1
ATOM 4320 C CA . GLU B 1 54 ? 17.234 -34.094 -34.094 1 84.69 54 GLU B CA 1
ATOM 4321 C C . GLU B 1 54 ? 16.719 -32.688 -34.375 1 84.69 54 GLU B C 1
ATOM 4323 O O . GLU B 1 54 ? 17.484 -31.828 -34.844 1 84.69 54 GLU B O 1
ATOM 4328 N N . PHE B 1 55 ? 15.57 -32.5 -34.094 1 87.06 55 PHE B N 1
ATOM 4329 C CA . PHE B 1 55 ? 14.93 -31.25 -34.438 1 87.06 55 PHE B CA 1
ATOM 4330 C C . PHE B 1 55 ? 15.375 -30.141 -33.469 1 87.06 55 PHE B C 1
ATOM 4332 O O . PHE B 1 55 ? 15.406 -28.969 -33.844 1 87.06 55 PHE B O 1
ATOM 4339 N N . VAL B 1 56 ? 15.641 -30.5 -32.281 1 87.44 56 VAL B N 1
ATOM 4340 C CA . VAL B 1 56 ? 15.984 -29.547 -31.234 1 87.44 56 VAL B CA 1
ATOM 4341 C C . VAL B 1 56 ? 17.109 -28.625 -31.734 1 87.44 56 VAL B C 1
ATOM 4343 O O . VAL B 1 56 ? 17.062 -27.422 -31.484 1 87.44 56 VAL B O 1
ATOM 4346 N N . ALA B 1 57 ? 18 -29.109 -32.438 1 78 57 ALA B N 1
ATOM 4347 C CA . ALA B 1 57 ? 19.172 -28.359 -32.875 1 78 57 ALA B CA 1
ATOM 4348 C C . ALA B 1 57 ? 18.781 -27.344 -33.969 1 78 57 ALA B C 1
ATOM 4350 O O . ALA B 1 57 ? 19.469 -26.328 -34.125 1 78 57 ALA B O 1
ATOM 4351 N N . ILE B 1 58 ? 17.672 -27.562 -34.656 1 79.25 58 ILE B N 1
ATOM 4352 C CA . ILE B 1 58 ? 17.328 -26.688 -35.781 1 79.25 58 ILE B CA 1
ATOM 4353 C C . ILE B 1 58 ? 16.031 -25.938 -35.469 1 79.25 58 ILE B C 1
ATOM 4355 O O . ILE B 1 58 ? 15.461 -25.281 -36.344 1 79.25 58 ILE B O 1
ATOM 4359 N N . HIS B 1 59 ? 15.516 -26.125 -34.281 1 86 59 HIS B N 1
ATOM 4360 C CA . HIS B 1 59 ? 14.297 -25.422 -33.875 1 86 59 HIS B CA 1
ATOM 4361 C C . HIS B 1 59 ? 14.492 -23.922 -33.938 1 86 59 HIS B C 1
ATOM 4363 O O . HIS B 1 59 ? 15.398 -23.391 -33.281 1 86 59 HIS B O 1
ATOM 4369 N N . PRO B 1 60 ? 13.664 -23.203 -34.562 1 72.94 60 PRO B N 1
ATOM 4370 C CA . PRO B 1 60 ? 13.812 -21.75 -34.719 1 72.94 60 PRO B CA 1
ATOM 4371 C C . PRO B 1 60 ? 13.789 -21.031 -33.375 1 72.94 60 PRO B C 1
ATOM 4373 O O . PRO B 1 60 ? 14.422 -19.984 -33.219 1 72.94 60 PRO B O 1
ATOM 4376 N N . GLY B 1 61 ? 13.102 -21.547 -32.438 1 71.81 61 GLY B N 1
ATOM 4377 C CA . GLY B 1 61 ? 12.953 -20.922 -31.125 1 71.81 61 GLY B CA 1
ATOM 4378 C C . GLY B 1 61 ? 14.062 -21.281 -30.156 1 71.81 61 GLY B C 1
ATOM 4379 O O . GLY B 1 61 ? 13.969 -21.016 -28.953 1 71.81 61 GLY B O 1
ATOM 4380 N N . GLY B 1 62 ? 15.039 -21.859 -30.641 1 66.38 62 GLY B N 1
ATOM 4381 C CA . GLY B 1 62 ? 16.172 -22.234 -29.812 1 66.38 62 GLY B CA 1
ATOM 4382 C C . GLY B 1 62 ? 15.859 -23.359 -28.859 1 66.38 62 GLY B C 1
ATOM 4383 O O . GLY B 1 62 ? 15.156 -24.312 -29.219 1 66.38 62 GLY B O 1
ATOM 4384 N N . ASP B 1 63 ? 16.469 -23.188 -27.609 1 70.19 63 ASP B N 1
ATOM 4385 C CA . ASP B 1 63 ? 16.422 -24.297 -26.641 1 70.19 63 ASP B CA 1
ATOM 4386 C C . ASP B 1 63 ? 15.109 -24.281 -25.859 1 70.19 63 ASP B C 1
ATOM 4388 O O . ASP B 1 63 ? 14.875 -25.156 -25.016 1 70.19 63 ASP B O 1
ATOM 4392 N N . LYS B 1 64 ? 14.227 -23.391 -26.156 1 72.88 64 LYS B N 1
ATOM 4393 C CA . LYS B 1 64 ? 12.969 -23.312 -25.422 1 72.88 64 LYS B CA 1
ATOM 4394 C C . LYS B 1 64 ? 12.133 -24.562 -25.609 1 72.88 64 LYS B C 1
ATOM 4396 O O . LYS B 1 64 ? 11.336 -24.922 -24.75 1 72.88 64 LYS B O 1
ATOM 4401 N N . ILE B 1 65 ? 12.336 -25.188 -26.812 1 77 65 ILE B N 1
ATOM 4402 C CA . ILE B 1 65 ? 11.586 -26.406 -27.125 1 77 65 ILE B CA 1
ATOM 4403 C C . ILE B 1 65 ? 11.898 -27.484 -26.094 1 77 65 ILE B C 1
ATOM 4405 O O . ILE B 1 65 ? 11.102 -28.406 -25.891 1 77 65 ILE B O 1
ATOM 4409 N N . MET B 1 66 ? 13.148 -27.328 -25.469 1 78.75 66 MET B N 1
ATOM 4410 C CA . MET B 1 66 ? 13.555 -28.328 -24.484 1 78.75 66 MET B CA 1
ATOM 4411 C C . MET B 1 66 ? 12.641 -28.297 -23.266 1 78.75 66 MET B C 1
ATOM 4413 O O . MET B 1 66 ? 12.531 -29.281 -22.547 1 78.75 66 MET B O 1
ATOM 4417 N N . LEU B 1 67 ? 11.977 -27.234 -23.125 1 77.56 67 LEU B N 1
ATOM 4418 C CA . LEU B 1 67 ? 11.055 -27.094 -22 1 77.56 67 LEU B CA 1
ATOM 4419 C C . LEU B 1 67 ? 9.875 -28.047 -22.156 1 77.56 67 LEU B C 1
ATOM 4421 O O . LEU B 1 67 ? 9.234 -28.422 -21.172 1 77.56 67 LEU B O 1
ATOM 4425 N N . ALA B 1 68 ? 9.578 -28.438 -23.312 1 76.56 68 ALA B N 1
ATOM 4426 C CA . ALA B 1 68 ? 8.461 -29.328 -23.594 1 76.56 68 ALA B CA 1
ATOM 4427 C C . ALA B 1 68 ? 8.906 -30.797 -23.516 1 76.56 68 ALA B C 1
ATOM 4429 O O . ALA B 1 68 ? 8.078 -31.703 -23.594 1 76.56 68 ALA B O 1
ATOM 4430 N N . ALA B 1 69 ? 10.281 -31.031 -23.359 1 80.38 69 ALA B N 1
ATOM 4431 C CA . ALA B 1 69 ? 10.812 -32.375 -23.391 1 80.38 69 ALA B CA 1
ATOM 4432 C C . ALA B 1 69 ? 10.148 -33.25 -22.328 1 80.38 69 ALA B C 1
ATOM 4434 O O . ALA B 1 69 ? 10.047 -32.875 -21.172 1 80.38 69 ALA B O 1
ATOM 4435 N N . GLY B 1 70 ? 9.703 -34.375 -22.766 1 76.94 70 GLY B N 1
ATOM 4436 C CA . GLY B 1 70 ? 9.102 -35.344 -21.875 1 76.94 70 GLY B CA 1
ATOM 4437 C C . GLY B 1 70 ? 7.629 -35.062 -21.609 1 76.94 70 GLY B C 1
ATOM 4438 O O . GLY B 1 70 ? 6.992 -35.781 -20.828 1 76.94 70 GLY B O 1
ATOM 4439 N N . GLY B 1 71 ? 7.098 -34.031 -22.281 1 78.88 71 GLY B N 1
ATOM 4440 C CA . GLY B 1 71 ? 5.707 -33.656 -22.062 1 78.88 71 GLY B CA 1
ATOM 4441 C C . GLY B 1 71 ? 5.016 -33.156 -23.297 1 78.88 71 GLY B C 1
ATOM 4442 O O . GLY B 1 71 ? 5.539 -33.281 -24.406 1 78.88 71 GLY B O 1
ATOM 4443 N N . SER B 1 72 ? 3.77 -32.625 -23.078 1 78.81 72 SER B N 1
ATOM 4444 C CA . SER B 1 72 ? 2.979 -32.125 -24.172 1 78.81 72 SER B CA 1
ATOM 4445 C C . SER B 1 72 ? 3.523 -30.766 -24.656 1 78.81 72 SER B C 1
ATOM 4447 O O . SER B 1 72 ? 3.924 -29.938 -23.859 1 78.81 72 SER B O 1
ATOM 4449 N N . VAL B 1 73 ? 3.5 -30.531 -25.906 1 81.44 73 VAL B N 1
ATOM 4450 C CA . VAL B 1 73 ? 3.947 -29.266 -26.484 1 81.44 73 VAL B CA 1
ATOM 4451 C C . VAL B 1 73 ? 2.789 -28.266 -26.5 1 81.44 73 VAL B C 1
ATOM 4453 O O . VAL B 1 73 ? 3 -27.062 -26.688 1 81.44 73 VAL B O 1
ATOM 4456 N N . GLU B 1 74 ? 1.617 -28.734 -26.188 1 79.25 74 GLU B N 1
ATOM 4457 C CA . GLU B 1 74 ? 0.411 -27.938 -26.406 1 79.25 74 GLU B CA 1
ATOM 4458 C C . GLU B 1 74 ? 0.414 -26.688 -25.531 1 79.25 74 GLU B C 1
ATOM 4460 O O . GLU B 1 74 ? 0.137 -25.578 -26.016 1 79.25 74 GLU B O 1
ATOM 4465 N N . PRO B 1 75 ? 0.769 -26.828 -24.375 1 75.62 75 PRO B N 1
ATOM 4466 C CA . PRO B 1 75 ? 0.755 -25.625 -23.547 1 75.62 75 PRO B CA 1
ATOM 4467 C C . PRO B 1 75 ? 1.762 -24.562 -24.016 1 75.62 75 PRO B C 1
ATOM 4469 O O . PRO B 1 75 ? 1.51 -23.359 -23.875 1 75.62 75 PRO B O 1
ATOM 4472 N N . PHE B 1 76 ? 2.859 -24.984 -24.562 1 76.56 76 PHE B N 1
ATOM 4473 C CA . PHE B 1 76 ? 3.871 -24.078 -25.094 1 76.56 76 PHE B CA 1
ATOM 4474 C C . PHE B 1 76 ? 3.387 -23.422 -26.375 1 76.56 76 PHE B C 1
ATOM 4476 O O . PHE B 1 76 ? 3.631 -22.234 -26.609 1 76.56 76 PHE B O 1
ATOM 4483 N N . TRP B 1 77 ? 2.715 -24.266 -27.141 1 76.06 77 TRP B N 1
ATOM 4484 C CA . TRP B 1 77 ? 2.203 -23.75 -28.406 1 76.06 77 TRP B CA 1
ATOM 4485 C C . TRP B 1 77 ? 1.083 -22.734 -28.172 1 76.06 77 TRP B C 1
ATOM 4487 O O . TRP B 1 77 ? 0.856 -21.844 -29 1 76.06 77 TRP B O 1
ATOM 4497 N N . ALA B 1 78 ? 0.474 -22.859 -27.016 1 69.19 78 ALA B N 1
ATOM 4498 C CA . ALA B 1 78 ? -0.541 -21.875 -26.641 1 69.19 78 ALA B CA 1
ATOM 4499 C C . ALA B 1 78 ? 0.097 -20.531 -26.281 1 69.19 78 ALA B C 1
ATOM 4501 O O . ALA B 1 78 ? -0.546 -19.484 -26.375 1 69.19 78 ALA B O 1
ATOM 4502 N N . LEU B 1 79 ? 1.334 -20.594 -25.969 1 67.38 79 LEU B N 1
ATOM 4503 C CA . LEU B 1 79 ? 2.068 -19.391 -25.594 1 67.38 79 LEU B CA 1
ATOM 4504 C C . LEU B 1 79 ? 2.572 -18.656 -26.828 1 67.38 79 LEU B C 1
ATOM 4506 O O . LEU B 1 79 ? 2.703 -17.422 -26.812 1 67.38 79 LEU B O 1
ATOM 4510 N N . TYR B 1 80 ? 2.895 -19.484 -27.922 1 65.5 80 TYR B N 1
ATOM 4511 C CA . TYR B 1 80 ? 3.52 -18.953 -29.125 1 65.5 80 TYR B CA 1
ATOM 4512 C C . TYR B 1 80 ? 2.637 -19.172 -30.344 1 65.5 80 TYR B C 1
ATOM 4514 O O . TYR B 1 80 ? 2.613 -20.281 -30.906 1 65.5 80 TYR B O 1
ATOM 4522 N N . ALA B 1 81 ? 1.874 -18.188 -30.828 1 63.53 81 ALA B N 1
ATOM 4523 C CA . ALA B 1 81 ? 0.871 -18.281 -31.891 1 63.53 81 ALA B CA 1
ATOM 4524 C C . ALA B 1 81 ? 1.476 -18.844 -33.188 1 63.53 81 ALA B C 1
ATOM 4526 O O . ALA B 1 81 ? 0.776 -19.484 -33.969 1 63.53 81 ALA B O 1
ATOM 4527 N N . VAL B 1 82 ? 2.744 -18.719 -33.344 1 69.25 82 VAL B N 1
ATOM 4528 C CA . VAL B 1 82 ? 3.42 -19.141 -34.562 1 69.25 82 VAL B CA 1
ATOM 4529 C C . VAL B 1 82 ? 3.287 -20.656 -34.719 1 69.25 82 VAL B C 1
ATOM 4531 O O . VAL B 1 82 ? 3.355 -21.172 -35.844 1 69.25 82 VAL B O 1
ATOM 4534 N N . HIS B 1 83 ? 2.959 -21.359 -33.625 1 76.12 83 HIS B N 1
ATOM 4535 C CA . HIS B 1 83 ? 2.953 -22.812 -33.688 1 76.12 83 HIS B CA 1
ATOM 4536 C C . HIS B 1 83 ? 1.576 -23.344 -34.062 1 76.12 83 HIS B C 1
ATOM 4538 O O . HIS B 1 83 ? 1.421 -24.531 -34.344 1 76.12 83 HIS B O 1
ATOM 4544 N N . ASN B 1 84 ? 0.668 -22.406 -34.156 1 67.94 84 ASN B N 1
ATOM 4545 C CA . ASN B 1 84 ? -0.667 -22.828 -34.562 1 67.94 84 ASN B CA 1
ATOM 4546 C C . ASN B 1 84 ? -0.831 -22.766 -36.094 1 67.94 84 ASN B C 1
ATOM 4548 O O . ASN B 1 84 ? -1.748 -22.125 -36.594 1 67.94 84 ASN B O 1
ATOM 4552 N N . GLN B 1 85 ? 0.172 -23.203 -36.781 1 72.19 85 GLN B N 1
ATOM 4553 C CA . GLN B 1 85 ? 0.16 -23.219 -38.219 1 72.19 85 GLN B CA 1
ATOM 4554 C C . GLN B 1 85 ? 0.314 -24.641 -38.781 1 72.19 85 GLN B C 1
ATOM 4556 O O . GLN B 1 85 ? 0.96 -25.484 -38.156 1 72.19 85 GLN B O 1
ATOM 4561 N N . GLU B 1 86 ? -0.351 -24.844 -39.844 1 75.12 86 GLU B N 1
ATOM 4562 C CA . GLU B 1 86 ? -0.382 -26.172 -40.469 1 75.12 86 GLU B CA 1
ATOM 4563 C C . GLU B 1 86 ? 1.026 -26.672 -40.781 1 75.12 86 GLU B C 1
ATOM 4565 O O . GLU B 1 86 ? 1.324 -27.844 -40.625 1 75.12 86 GLU B O 1
ATOM 4570 N N . HIS B 1 87 ? 1.814 -25.766 -41.188 1 77.19 87 HIS B N 1
ATOM 4571 C CA . HIS B 1 87 ? 3.16 -26.172 -41.562 1 77.19 87 HIS B CA 1
ATOM 4572 C C . HIS B 1 87 ? 3.951 -26.656 -40.344 1 77.19 87 HIS B C 1
ATOM 4574 O O . HIS B 1 87 ? 4.809 -27.531 -40.469 1 77.19 87 HIS B O 1
ATOM 4580 N N . VAL B 1 88 ? 3.746 -26.141 -39.219 1 81.19 88 VAL B N 1
ATOM 4581 C CA . VAL B 1 88 ? 4.406 -26.578 -38 1 81.19 88 VAL B CA 1
ATOM 4582 C C . VAL B 1 88 ? 3.975 -28 -37.656 1 81.19 88 VAL B C 1
ATOM 4584 O O . VAL B 1 88 ? 4.801 -28.844 -37.281 1 81.19 88 VAL B O 1
ATOM 4587 N N . LEU B 1 89 ? 2.727 -28.25 -37.875 1 78.88 89 LEU B N 1
ATOM 4588 C CA . LEU B 1 89 ? 2.203 -29.594 -37.625 1 78.88 89 LEU B CA 1
ATOM 4589 C C . LEU B 1 89 ? 2.803 -30.594 -38.594 1 78.88 89 LEU B C 1
ATOM 4591 O O . LEU B 1 89 ? 3.111 -31.734 -38.219 1 78.88 89 LEU B O 1
ATOM 4595 N N . GLU B 1 90 ? 2.951 -30.141 -39.812 1 77.31 90 GLU B N 1
ATOM 4596 C CA . GLU B 1 90 ? 3.582 -30.984 -40.812 1 77.31 90 GLU B CA 1
ATOM 4597 C C . GLU B 1 90 ? 5.023 -31.312 -40.438 1 77.31 90 GLU B C 1
ATOM 4599 O O . GLU B 1 90 ? 5.465 -32.469 -40.562 1 77.31 90 GLU B O 1
ATOM 4604 N N . MET B 1 91 ? 5.656 -30.344 -39.969 1 79.75 91 MET B N 1
ATOM 4605 C CA . MET B 1 91 ? 7.035 -30.547 -39.531 1 79.75 91 MET B CA 1
ATOM 4606 C C . MET B 1 91 ? 7.105 -31.531 -38.375 1 79.75 91 MET B C 1
ATOM 4608 O O . MET B 1 91 ? 7.949 -32.438 -38.375 1 79.75 91 MET B O 1
ATOM 4612 N N . LEU B 1 92 ? 6.258 -31.391 -37.469 1 84.19 92 LEU B N 1
ATOM 4613 C CA . LEU B 1 92 ? 6.223 -32.281 -36.312 1 84.19 92 LEU B CA 1
ATOM 4614 C C . LEU B 1 92 ? 5.93 -33.719 -36.719 1 84.19 92 LEU B C 1
ATOM 4616 O O . LEU B 1 92 ? 6.492 -34.656 -36.156 1 84.19 92 LEU B O 1
ATOM 4620 N N . SER B 1 93 ? 5.082 -33.844 -37.656 1 79.94 93 SER B N 1
ATOM 4621 C CA . SER B 1 93 ? 4.652 -35.156 -38.094 1 79.94 93 SER B CA 1
ATOM 4622 C C . SER B 1 93 ? 5.828 -35.969 -38.625 1 79.94 93 SER B C 1
ATOM 4624 O O . SER B 1 93 ? 5.812 -37.219 -38.562 1 79.94 93 SER B O 1
ATOM 4626 N N . GLU B 1 94 ? 6.793 -35.25 -39.094 1 79.19 94 GLU B N 1
ATOM 4627 C CA . GLU B 1 94 ? 7.98 -35.906 -39.625 1 79.19 94 GLU B CA 1
ATOM 4628 C C . GLU B 1 94 ? 8.766 -36.594 -38.5 1 79.19 94 GLU B C 1
ATOM 4630 O O . GLU B 1 94 ? 9.57 -37.5 -38.75 1 79.19 94 GLU B O 1
ATOM 4635 N N . TYR B 1 95 ? 8.445 -36.188 -37.344 1 84.25 95 TYR B N 1
ATOM 4636 C CA . TYR B 1 95 ? 9.195 -36.719 -36.188 1 84.25 95 TYR B CA 1
ATOM 4637 C C . TYR B 1 95 ? 8.328 -37.625 -35.344 1 84.25 95 TYR B C 1
ATOM 4639 O O . TYR B 1 95 ? 8.68 -37.938 -34.219 1 84.25 95 TYR B O 1
ATOM 4647 N N . LYS B 1 96 ? 7.316 -38.062 -35.875 1 79.69 96 LYS B N 1
ATOM 4648 C CA . LYS B 1 96 ? 6.418 -38.938 -35.125 1 79.69 96 LYS B CA 1
ATOM 4649 C C . LYS B 1 96 ? 7.074 -40.281 -34.844 1 79.69 96 LYS B C 1
ATOM 4651 O O . LYS B 1 96 ? 7.539 -40.969 -35.781 1 79.69 96 LYS B O 1
ATOM 4656 N N . ALA B 1 97 ? 7.328 -40.562 -33.688 1 72.62 97 ALA B N 1
ATOM 4657 C CA . ALA B 1 97 ? 7.93 -41.844 -33.312 1 72.62 97 ALA B CA 1
ATOM 4658 C C . ALA B 1 97 ? 6.867 -42.938 -33.125 1 72.62 97 ALA B C 1
ATOM 4660 O O . ALA B 1 97 ? 7.016 -44.031 -33.625 1 72.62 97 ALA B O 1
ATOM 4661 N N . THR B 1 98 ? 6.016 -42.781 -32.281 1 68.88 98 THR B N 1
ATOM 4662 C CA . THR B 1 98 ? 4.973 -43.781 -32.031 1 68.88 98 THR B CA 1
ATOM 4663 C C . THR B 1 98 ? 3.697 -43.094 -31.547 1 68.88 98 THR B C 1
ATOM 4665 O O . THR B 1 98 ? 3.613 -41.875 -31.516 1 68.88 98 THR B O 1
ATOM 4668 N N . GLU B 1 99 ? 2.68 -43.875 -31.594 1 59.12 99 GLU B N 1
ATOM 4669 C CA . GLU B 1 99 ? 1.441 -43.406 -30.984 1 59.12 99 GLU B CA 1
ATOM 4670 C C . GLU B 1 99 ? 1.479 -43.531 -29.469 1 59.12 99 GLU B C 1
ATOM 4672 O O . GLU B 1 99 ? 2.127 -44.438 -28.922 1 59.12 99 GLU B O 1
ATOM 4677 N N . SER B 1 100 ? 1.431 -42.562 -28.859 1 55.44 100 SER B N 1
ATOM 4678 C CA . SER B 1 100 ? 1.296 -42.656 -27.406 1 55.44 100 SER B CA 1
ATOM 4679 C C . SER B 1 100 ? 0.076 -43.5 -27.031 1 55.44 100 SER B C 1
ATOM 4681 O O . SER B 1 100 ? -0.941 -43.469 -27.734 1 55.44 100 SER B O 1
ATOM 4683 N N . ARG B 1 101 ? 0.192 -44.75 -26.391 1 46.22 101 ARG B N 1
ATOM 4684 C CA . ARG B 1 101 ? -1.01 -45.375 -25.859 1 46.22 101 ARG B CA 1
ATOM 4685 C C . ARG B 1 101 ? -1.903 -44.344 -25.172 1 46.22 101 ARG B C 1
ATOM 4687 O O . ARG B 1 101 ? -1.429 -43.531 -24.359 1 46.22 101 ARG B O 1
ATOM 4694 N N . GLY B 1 102 ? -2.869 -43.906 -25.859 1 39.94 102 GLY B N 1
ATOM 4695 C CA . GLY B 1 102 ? -3.766 -43.125 -25 1 39.94 102 GLY B CA 1
ATOM 4696 C C . GLY B 1 102 ? -3.814 -43.656 -23.578 1 39.94 102 GLY B C 1
ATOM 4697 O O . GLY B 1 102 ? -3.217 -44.688 -23.266 1 39.94 102 GLY B O 1
ATOM 4698 N N . PRO B 1 103 ? -4.352 -43.219 -22.578 1 35.16 103 PRO B N 1
ATOM 4699 C CA . PRO B 1 103 ? -4.52 -44 -21.344 1 35.16 103 PRO B CA 1
ATOM 4700 C C . PRO B 1 103 ? -4.871 -45.469 -21.609 1 35.16 103 PRO B C 1
ATOM 4702 O O . PRO B 1 103 ? -5.73 -45.75 -22.438 1 35.16 103 PRO B O 1
ATOM 4705 N N . GLU B 1 104 ? -4.113 -46.5 -21.766 1 32.5 104 GLU B N 1
ATOM 4706 C CA . GLU B 1 104 ? -4.562 -47.906 -21.734 1 32.5 104 GLU B CA 1
ATOM 4707 C C . GLU B 1 104 ? -5.969 -48 -21.156 1 32.5 104 GLU B C 1
ATOM 4709 O O . GLU B 1 104 ? -6.312 -47.312 -20.203 1 32.5 104 GLU B O 1
ATOM 4714 N N . GLU B 1 105 ? -6.941 -48.656 -21.859 1 31.55 105 GLU B N 1
ATOM 4715 C CA . GLU B 1 105 ? -8.125 -49.219 -21.219 1 31.55 105 GLU B CA 1
ATOM 4716 C C . GLU B 1 105 ? -7.746 -49.969 -19.938 1 31.55 105 GLU B C 1
ATOM 4718 O O . GLU B 1 105 ? -7.238 -51.094 -20 1 31.55 105 GLU B O 1
ATOM 4723 N N . ALA B 1 106 ? -7.16 -49.531 -18.938 1 33.34 106 ALA B N 1
ATOM 4724 C CA . ALA B 1 106 ? -7.129 -50.281 -17.688 1 33.34 106 ALA B CA 1
ATOM 4725 C C . ALA B 1 106 ? -8.305 -51.25 -17.594 1 33.34 106 ALA B C 1
ATOM 4727 O O . ALA B 1 106 ? -9.391 -50.969 -18.094 1 33.34 106 ALA B O 1
ATOM 4728 N N . ALA B 1 107 ? -8.078 -52.531 -17.328 1 33.91 107 ALA B N 1
ATOM 4729 C CA . ALA B 1 107 ? -9.055 -53.469 -16.797 1 33.91 107 ALA B CA 1
ATOM 4730 C C . ALA B 1 107 ? -10.211 -52.75 -16.125 1 33.91 107 ALA B C 1
ATOM 4732 O O . ALA B 1 107 ? -10.078 -51.594 -15.727 1 33.91 107 ALA B O 1
ATOM 4733 N N . GLU B 1 108 ? -11.383 -53.469 -15.992 1 30.36 108 GLU B N 1
ATOM 4734 C CA . GLU B 1 108 ? -12.547 -53 -15.234 1 30.36 108 GLU B CA 1
ATOM 4735 C C . GLU B 1 108 ? -12.141 -52.219 -14 1 30.36 108 GLU B C 1
ATOM 4737 O O . GLU B 1 108 ? -11.289 -52.656 -13.227 1 30.36 108 GLU B O 1
ATOM 4742 N N . PRO B 1 109 ? -12.242 -50.938 -14.031 1 30.5 109 PRO B N 1
ATOM 4743 C CA . PRO B 1 109 ? -12.031 -50.281 -12.734 1 30.5 109 PRO B CA 1
ATOM 4744 C C . PRO B 1 109 ? -12.555 -51.125 -11.562 1 30.5 109 PRO B C 1
ATOM 4746 O O . PRO B 1 109 ? -13.688 -51.594 -11.602 1 30.5 109 PRO B O 1
ATOM 4749 N N . GLU B 1 110 ? -11.945 -52.125 -11.086 1 30.77 110 GLU B N 1
ATOM 4750 C CA . GLU B 1 110 ? -12.5 -52.312 -9.75 1 30.77 110 GLU B CA 1
ATOM 4751 C C . GLU B 1 110 ? -13.148 -51.031 -9.219 1 30.77 110 GLU B C 1
ATOM 4753 O O . GLU B 1 110 ? -12.742 -49.938 -9.594 1 30.77 110 GLU B O 1
ATOM 4758 N N . SER B 1 111 ? -14.477 -51.062 -8.75 1 30.92 111 SER B N 1
ATOM 4759 C CA . SER B 1 111 ? -15.367 -50.031 -8.289 1 30.92 111 SER B CA 1
ATOM 4760 C C . SER B 1 111 ? -14.586 -48.875 -7.645 1 30.92 111 SER B C 1
ATOM 4762 O O . SER B 1 111 ? -14.82 -48.531 -6.48 1 30.92 111 SER B O 1
ATOM 4764 N N . ILE B 1 112 ? -13.273 -49.062 -7.672 1 32.72 112 ILE B N 1
ATOM 4765 C CA . ILE B 1 112 ? -12.812 -47.875 -6.977 1 32.72 112 ILE B CA 1
ATOM 4766 C C . ILE B 1 112 ? -13.391 -46.625 -7.648 1 32.72 112 ILE B C 1
ATOM 4768 O O . ILE B 1 112 ? -13.414 -46.531 -8.875 1 32.72 112 ILE B O 1
ATOM 4772 N N . GLY B 1 113 ? -14.273 -45.844 -7.129 1 31.59 113 GLY B N 1
ATOM 4773 C CA . GLY B 1 113 ? -14.844 -44.562 -7.414 1 31.59 113 GLY B CA 1
ATOM 4774 C C . GLY B 1 113 ? -14.016 -43.719 -8.383 1 31.59 113 GLY B C 1
ATOM 4775 O O . GLY B 1 113 ? -12.883 -44.094 -8.711 1 31.59 113 GLY B O 1
ATOM 4776 N N . PRO B 1 114 ? -14.648 -42.906 -9.305 1 33.94 114 PRO B N 1
ATOM 4777 C CA . PRO B 1 114 ? -13.984 -41.938 -10.188 1 33.94 114 PRO B CA 1
ATOM 4778 C C . PRO B 1 114 ? -12.617 -41.5 -9.672 1 33.94 114 PRO B C 1
ATOM 4780 O O . PRO B 1 114 ? -12.516 -40.812 -8.656 1 33.94 114 PRO B O 1
ATOM 4783 N N . LEU B 1 115 ? -11.789 -42.406 -9.328 1 34.59 115 LEU B N 1
ATOM 4784 C CA . LEU B 1 115 ? -10.445 -41.844 -9.133 1 34.59 115 LEU B CA 1
ATOM 4785 C C . LEU B 1 115 ? -10.141 -40.781 -10.164 1 34.59 115 LEU B C 1
ATOM 4787 O O . LEU B 1 115 ? -10.039 -41.062 -11.359 1 34.59 115 LEU B O 1
ATOM 4791 N N . PHE B 1 116 ? -10.836 -39.656 -10.242 1 38.06 116 PHE B N 1
ATOM 4792 C CA . PHE B 1 116 ? -10.445 -38.438 -10.953 1 38.06 116 PHE B CA 1
ATOM 4793 C C . PHE B 1 116 ? -8.945 -38.438 -11.234 1 38.06 116 PHE B C 1
ATOM 4795 O O . PHE B 1 116 ? -8.133 -38.531 -10.312 1 38.06 116 PHE B O 1
ATOM 4802 N N . LEU B 1 117 ? -8.539 -39.125 -12.203 1 42.06 117 LEU B N 1
ATOM 4803 C CA . LEU B 1 117 ? -7.254 -39.094 -12.898 1 42.06 117 LEU B CA 1
ATOM 4804 C C . LEU B 1 117 ? -6.566 -37.75 -12.664 1 42.06 117 LEU B C 1
ATOM 4806 O O . LEU B 1 117 ? -7.148 -36.688 -12.922 1 42.06 117 LEU B O 1
ATOM 4810 N N . ARG B 1 118 ? -5.875 -37.688 -11.57 1 50.97 118 ARG B N 1
ATOM 4811 C CA . ARG B 1 118 ? -4.977 -36.531 -11.422 1 50.97 118 ARG B CA 1
ATOM 4812 C C . ARG B 1 118 ? -4.281 -36.219 -12.742 1 50.97 118 ARG B C 1
ATOM 4814 O O . ARG B 1 118 ? -3.617 -37.062 -13.328 1 50.97 118 ARG B O 1
ATOM 4821 N N . PRO B 1 119 ? -4.836 -35.281 -13.484 1 55.69 119 PRO B N 1
ATOM 4822 C CA . PRO B 1 119 ? -4.117 -34.906 -14.703 1 55.69 119 PRO B CA 1
ATOM 4823 C C . PRO B 1 119 ? -2.602 -34.906 -14.516 1 55.69 119 PRO B C 1
ATOM 4825 O O . PRO B 1 119 ? -2.113 -34.656 -13.406 1 55.69 119 PRO B O 1
ATOM 4828 N N . GLU B 1 120 ? -2.004 -35.469 -15.445 1 65.94 120 GLU B N 1
ATOM 4829 C CA . GLU B 1 120 ? -0.545 -35.5 -15.5 1 65.94 120 GLU B CA 1
ATOM 4830 C C . GLU B 1 120 ? 0.044 -34.094 -15.391 1 65.94 120 GLU B C 1
ATOM 4832 O O . GLU B 1 120 ? -0.413 -33.156 -16.062 1 65.94 120 GLU B O 1
ATOM 4837 N N . ARG B 1 121 ? 0.813 -33.844 -14.391 1 82 121 ARG B N 1
ATOM 4838 C CA . ARG B 1 121 ? 1.57 -32.625 -14.18 1 82 121 ARG B CA 1
ATOM 4839 C C . ARG B 1 121 ? 2.709 -32.5 -15.188 1 82 121 ARG B C 1
ATOM 4841 O O . ARG B 1 121 ? 3.424 -33.469 -15.445 1 82 121 ARG B O 1
ATOM 4848 N N . HIS B 1 122 ? 2.756 -31.438 -15.875 1 79.75 122 HIS B N 1
ATOM 4849 C CA . HIS B 1 122 ? 3.773 -31.234 -16.906 1 79.75 122 HIS B CA 1
ATOM 4850 C C . HIS B 1 122 ? 5.176 -31.281 -16.297 1 79.75 122 HIS B C 1
ATOM 4852 O O . HIS B 1 122 ? 5.434 -30.656 -15.273 1 79.75 122 HIS B O 1
ATOM 4858 N N . PRO B 1 123 ? 6.113 -31.906 -16.875 1 81.44 123 PRO B N 1
ATOM 4859 C CA . PRO B 1 123 ? 7.457 -32.094 -16.312 1 81.44 123 PRO B CA 1
ATOM 4860 C C . PRO B 1 123 ? 8.273 -30.797 -16.344 1 81.44 123 PRO B C 1
ATOM 4862 O O . PRO B 1 123 ? 9.336 -30.719 -15.711 1 81.44 123 PRO B O 1
ATOM 4865 N N . VAL B 1 124 ? 7.789 -29.781 -16.984 1 81 124 VAL B N 1
ATOM 4866 C CA . VAL B 1 124 ? 8.539 -28.531 -17.109 1 81 124 VAL B CA 1
ATOM 4867 C C . VAL B 1 124 ? 8.555 -27.812 -15.758 1 81 124 VAL B C 1
ATOM 4869 O O . VAL B 1 124 ? 9.438 -26.984 -15.5 1 81 124 VAL B O 1
ATOM 4872 N N . LEU B 1 125 ? 7.609 -28.172 -14.898 1 91.31 125 LEU B N 1
ATOM 4873 C CA . LEU B 1 125 ? 7.5 -27.5 -13.609 1 91.31 125 LEU B CA 1
ATOM 4874 C C . LEU B 1 125 ? 8.695 -27.828 -12.719 1 91.31 125 LEU B C 1
ATOM 4876 O O . LEU B 1 125 ? 9.203 -28.953 -12.742 1 91.31 125 LEU B O 1
ATOM 4880 N N . ARG B 1 126 ? 9.156 -26.812 -12.094 1 92.81 126 ARG B N 1
ATOM 4881 C CA . ARG B 1 126 ? 10.203 -27.031 -11.094 1 92.81 126 ARG B CA 1
ATOM 4882 C C . ARG B 1 126 ? 9.602 -27.484 -9.766 1 92.81 126 ARG B C 1
ATOM 4884 O O . ARG B 1 126 ? 8.922 -26.703 -9.086 1 92.81 126 ARG B O 1
ATOM 4891 N N . ILE B 1 127 ? 9.922 -28.719 -9.352 1 91.81 127 ILE B N 1
ATOM 4892 C CA . ILE B 1 127 ? 9.289 -29.312 -8.188 1 91.81 127 ILE B CA 1
ATOM 4893 C C . ILE B 1 127 ? 10.023 -28.875 -6.918 1 91.81 127 ILE B C 1
ATOM 4895 O O . ILE B 1 127 ? 11.242 -29.047 -6.816 1 91.81 127 ILE B O 1
ATOM 4899 N N . ASN B 1 128 ? 9.305 -28.297 -6.02 1 93.06 128 ASN B N 1
ATOM 4900 C CA . ASN B 1 128 ? 9.859 -27.922 -4.727 1 93.06 128 ASN B CA 1
ATOM 4901 C C . ASN B 1 128 ? 9.602 -28.984 -3.668 1 93.06 128 ASN B C 1
ATOM 4903 O O . ASN B 1 128 ? 10.359 -29.109 -2.701 1 93.06 128 ASN B O 1
ATOM 4907 N N . ASN B 1 129 ? 8.453 -29.625 -3.809 1 88.31 129 ASN B N 1
ATOM 4908 C CA . ASN B 1 129 ? 8.055 -30.734 -2.934 1 88.31 129 ASN B CA 1
ATOM 4909 C C . ASN B 1 129 ? 7.117 -31.703 -3.641 1 88.31 129 ASN B C 1
ATOM 4911 O O . ASN B 1 129 ? 6.207 -31.281 -4.355 1 88.31 129 ASN B O 1
ATOM 4915 N N . LEU B 1 130 ? 7.32 -32.969 -3.449 1 86.38 130 LEU B N 1
ATOM 4916 C CA . LEU B 1 130 ? 6.531 -33.969 -4.164 1 86.38 130 LEU B CA 1
ATOM 4917 C C . LEU B 1 130 ? 5.246 -34.281 -3.406 1 86.38 130 LEU B C 1
ATOM 4919 O O . LEU B 1 130 ? 4.191 -34.469 -4.02 1 86.38 130 LEU B O 1
ATOM 4923 N N . LYS B 1 131 ? 5.422 -34.406 -2.049 1 83.12 131 LYS B N 1
ATOM 4924 C CA . LYS B 1 131 ? 4.27 -34.75 -1.219 1 83.12 131 LYS B CA 1
ATOM 4925 C C . LYS B 1 131 ? 4.207 -33.844 0.025 1 83.12 131 LYS B C 1
ATOM 4927 O O . LYS B 1 131 ? 5 -34.031 0.953 1 83.12 131 LYS B O 1
ATOM 4932 N N . PRO B 1 132 ? 3.273 -33.094 0.11 1 89.38 132 PRO B N 1
ATOM 4933 C CA . PRO B 1 132 ? 2.309 -32.625 -0.894 1 89.38 132 PRO B CA 1
ATOM 4934 C C . PRO B 1 132 ? 2.975 -31.969 -2.096 1 89.38 132 PRO B C 1
ATOM 4936 O O . PRO B 1 132 ? 4.09 -31.453 -1.983 1 89.38 132 PRO B O 1
ATOM 4939 N N . PHE B 1 133 ? 2.301 -32 -3.193 1 91.94 133 PHE B N 1
ATOM 4940 C CA . PHE B 1 133 ? 2.92 -31.547 -4.434 1 91.94 133 PHE B CA 1
ATOM 4941 C C . PHE B 1 133 ? 3.004 -30.016 -4.469 1 91.94 133 PHE B C 1
ATOM 4943 O O . PHE B 1 133 ? 2.002 -29.328 -4.258 1 91.94 133 PHE B O 1
ATOM 4950 N N . ASN B 1 134 ? 4.156 -29.5 -4.641 1 95.25 134 ASN B N 1
ATOM 4951 C CA . ASN B 1 134 ? 4.465 -28.078 -4.836 1 95.25 134 ASN B CA 1
ATOM 4952 C C . ASN B 1 134 ? 5.469 -27.875 -5.969 1 95.25 134 ASN B C 1
ATOM 4954 O O . ASN B 1 134 ? 6.512 -28.531 -6.004 1 95.25 134 ASN B O 1
ATOM 4958 N N . ALA B 1 135 ? 5.098 -27.031 -6.863 1 96.62 135 ALA B N 1
ATOM 4959 C CA . ALA B 1 135 ? 5.961 -26.781 -8.016 1 96.62 135 ALA B CA 1
ATOM 4960 C C . ALA B 1 135 ? 5.73 -25.375 -8.57 1 96.62 135 ALA B C 1
ATOM 4962 O O . ALA B 1 135 ? 4.66 -24.797 -8.383 1 96.62 135 ALA B O 1
ATOM 4963 N N . GLU B 1 136 ? 6.734 -24.812 -9.195 1 97.12 136 GLU B N 1
ATOM 4964 C CA . GLU B 1 136 ? 6.598 -23.469 -9.773 1 97.12 136 GLU B CA 1
ATOM 4965 C C . GLU B 1 136 ? 6.969 -23.469 -11.25 1 97.12 136 GLU B C 1
ATOM 4967 O O . GLU B 1 136 ? 7.691 -24.359 -11.719 1 97.12 136 GLU B O 1
ATOM 4972 N N . THR B 1 137 ? 6.449 -22.5 -11.922 1 95.56 137 THR B N 1
ATOM 4973 C CA . THR B 1 137 ? 6.703 -22.297 -13.344 1 95.56 137 THR B CA 1
ATOM 4974 C C . THR B 1 137 ? 8.156 -21.922 -13.578 1 95.56 137 THR B C 1
ATOM 4976 O O . THR B 1 137 ? 8.734 -21.125 -12.82 1 95.56 137 THR B O 1
ATOM 4979 N N . PRO B 1 138 ? 8.75 -22.5 -14.617 1 90.56 138 PRO B N 1
ATOM 4980 C CA . PRO B 1 138 ? 10.062 -21.938 -14.953 1 90.56 138 PRO B CA 1
ATOM 4981 C C . PRO B 1 138 ? 9.992 -20.438 -15.273 1 90.56 138 PRO B C 1
ATOM 4983 O O . PRO B 1 138 ? 9.148 -20.016 -16.062 1 90.56 138 PRO B O 1
ATOM 4986 N N . PRO B 1 139 ? 10.859 -19.672 -14.68 1 93.12 139 PRO B N 1
ATOM 4987 C CA . PRO B 1 139 ? 10.789 -18.219 -14.867 1 93.12 139 PRO B CA 1
ATOM 4988 C C . PRO B 1 139 ? 10.852 -17.812 -16.328 1 93.12 139 PRO B C 1
ATOM 4990 O O . PRO B 1 139 ? 10.203 -16.844 -16.734 1 93.12 139 PRO B O 1
ATOM 4993 N N . GLU B 1 140 ? 11.555 -18.531 -17.125 1 85.69 140 GLU B N 1
ATOM 4994 C CA . GLU B 1 140 ? 11.805 -18.203 -18.531 1 85.69 140 GLU B CA 1
ATOM 4995 C C . GLU B 1 140 ? 10.508 -18.172 -19.328 1 85.69 140 GLU B C 1
ATOM 4997 O O . GLU B 1 140 ? 10.414 -17.5 -20.344 1 85.69 140 GLU B O 1
ATOM 5002 N N . ILE B 1 141 ? 9.5 -18.938 -18.828 1 87.88 141 ILE B N 1
ATOM 5003 C CA . ILE B 1 141 ? 8.266 -18.984 -19.625 1 87.88 141 ILE B CA 1
ATOM 5004 C C . ILE B 1 141 ? 7.164 -18.219 -18.891 1 87.88 141 ILE B C 1
ATOM 5006 O O . ILE B 1 141 ? 6.09 -18 -19.453 1 87.88 141 ILE B O 1
ATOM 5010 N N . LEU B 1 142 ? 7.406 -17.812 -17.703 1 92.19 142 LEU B N 1
ATOM 5011 C CA . LEU B 1 142 ? 6.391 -17.188 -16.859 1 92.19 142 LEU B CA 1
ATOM 5012 C C . LEU B 1 142 ? 5.859 -15.906 -17.5 1 92.19 142 LEU B C 1
ATOM 5014 O O . LEU B 1 142 ? 4.66 -15.625 -17.422 1 92.19 142 LEU B O 1
ATOM 5018 N N . THR B 1 143 ? 6.746 -15.148 -18.156 1 91.38 143 THR B N 1
ATOM 5019 C CA . THR B 1 143 ? 6.32 -13.836 -18.641 1 91.38 143 THR B CA 1
ATOM 5020 C C . THR B 1 143 ? 6.125 -13.859 -20.156 1 91.38 143 THR B C 1
ATOM 5022 O O . THR B 1 143 ? 6.082 -12.812 -20.797 1 91.38 143 THR B O 1
ATOM 5025 N N . GLU B 1 144 ? 6.039 -15.039 -20.703 1 88.44 144 GLU B N 1
ATOM 5026 C CA . GLU B 1 144 ? 5.797 -15.172 -22.141 1 88.44 144 GLU B CA 1
ATOM 5027 C C . GLU B 1 144 ? 4.336 -14.875 -22.484 1 88.44 144 GLU B C 1
ATOM 5029 O O . GLU B 1 144 ? 4.016 -14.539 -23.625 1 88.44 144 GLU B O 1
ATOM 5034 N N . SER B 1 145 ? 3.533 -15.016 -21.484 1 89.31 145 SER B N 1
ATOM 5035 C CA . SER B 1 145 ? 2.113 -14.727 -21.656 1 89.31 145 SER B CA 1
ATOM 5036 C C . SER B 1 145 ? 1.552 -13.977 -20.453 1 89.31 145 SER B C 1
ATOM 5038 O O . SER B 1 145 ? 1.963 -14.219 -19.312 1 89.31 145 SER B O 1
ATOM 5040 N N . TYR B 1 146 ? 0.662 -13.055 -20.812 1 94.06 146 TYR B N 1
ATOM 5041 C CA . TYR B 1 146 ? -0.009 -12.312 -19.75 1 94.06 146 TYR B CA 1
ATOM 5042 C C . TYR B 1 146 ? -0.847 -13.234 -18.875 1 94.06 146 TYR B C 1
ATOM 5044 O O . TYR B 1 146 ? -0.903 -13.062 -17.656 1 94.06 146 TYR B O 1
ATOM 5052 N N . ILE B 1 147 ? -1.511 -14.195 -19.516 1 95.94 147 ILE B N 1
ATOM 5053 C CA . ILE B 1 147 ? -2.252 -15.242 -18.828 1 95.94 147 ILE B CA 1
ATOM 5054 C C . ILE B 1 147 ? -1.382 -16.5 -18.703 1 95.94 147 ILE B C 1
ATOM 5056 O O . ILE B 1 147 ? -0.891 -17.016 -19.703 1 95.94 147 ILE B O 1
ATOM 5060 N N . THR B 1 148 ? -1.164 -16.953 -17.5 1 96 148 THR B N 1
ATOM 5061 C CA . THR B 1 148 ? -0.407 -18.188 -17.281 1 96 148 THR B CA 1
ATOM 5062 C C . THR B 1 148 ? -1.251 -19.406 -17.609 1 96 148 THR B C 1
ATOM 5064 O O . THR B 1 148 ? -2.314 -19.609 -17.016 1 96 148 THR B O 1
ATOM 5067 N N . PRO B 1 149 ? -0.771 -20.203 -18.5 1 92.44 149 PRO B N 1
ATOM 5068 C CA . PRO B 1 149 ? -1.521 -21.422 -18.766 1 92.44 149 PRO B CA 1
ATOM 5069 C C . PRO B 1 149 ? -1.713 -22.281 -17.531 1 92.44 149 PRO B C 1
ATOM 5071 O O . PRO B 1 149 ? -0.801 -22.391 -16.703 1 92.44 149 PRO B O 1
ATOM 5074 N N . SER B 1 150 ? -2.885 -22.938 -17.406 1 93.19 150 SER B N 1
ATOM 5075 C CA . SER B 1 150 ? -3.236 -23.688 -16.203 1 93.19 150 SER B CA 1
ATOM 5076 C C . SER B 1 150 ? -2.227 -24.781 -15.922 1 93.19 150 SER B C 1
ATOM 5078 O O . SER B 1 150 ? -1.915 -25.078 -14.766 1 93.19 150 SER B O 1
ATOM 5080 N N . VAL B 1 151 ? -1.644 -25.344 -17.016 1 89.12 151 VAL B N 1
ATOM 5081 C CA . VAL B 1 151 ? -0.723 -26.469 -16.891 1 89.12 151 VAL B CA 1
ATOM 5082 C C . VAL B 1 151 ? 0.599 -26 -16.297 1 89.12 151 VAL B C 1
ATOM 5084 O O . VAL B 1 151 ? 1.286 -26.766 -15.609 1 89.12 151 VAL B O 1
ATOM 5087 N N . PHE B 1 152 ? 0.91 -24.719 -16.531 1 92.12 152 PHE B N 1
ATOM 5088 C CA . PHE B 1 152 ? 2.18 -24.172 -16.062 1 92.12 152 PHE B CA 1
ATOM 5089 C C . PHE B 1 152 ? 1.997 -23.422 -14.75 1 92.12 152 PHE B C 1
ATOM 5091 O O . PHE B 1 152 ? 2.977 -23.078 -14.086 1 92.12 152 PHE B O 1
ATOM 5098 N N . PHE B 1 153 ? 0.756 -23.25 -14.352 1 97 153 PHE B N 1
ATOM 5099 C CA . PHE B 1 153 ? 0.478 -22.453 -13.156 1 97 153 PHE B CA 1
ATOM 5100 C C . PHE B 1 153 ? 1.086 -23.109 -11.922 1 97 153 PHE B C 1
ATOM 5102 O O . PHE B 1 153 ? 1 -24.328 -11.75 1 97 153 PHE B O 1
ATOM 5109 N N . TYR B 1 154 ? 1.705 -22.359 -11.086 1 98 154 TYR B N 1
ATOM 5110 C CA . TYR B 1 154 ? 2.363 -22.938 -9.93 1 98 154 TYR B CA 1
ATOM 5111 C C . TYR B 1 154 ? 1.361 -23.688 -9.055 1 98 154 TYR B C 1
ATOM 5113 O O . TYR B 1 154 ? 0.172 -23.359 -9.047 1 98 154 TYR B O 1
ATOM 5121 N N . LYS B 1 155 ? 1.843 -24.656 -8.383 1 97.25 155 LYS B N 1
ATOM 5122 C CA . LYS B 1 155 ? 1.023 -25.469 -7.48 1 97.25 155 LYS B CA 1
ATOM 5123 C C . LYS B 1 155 ? 1.55 -25.406 -6.051 1 97.25 155 LYS B C 1
ATOM 5125 O O . LYS B 1 155 ? 2.723 -25.688 -5.801 1 97.25 155 LYS B O 1
ATOM 5130 N N . ARG B 1 156 ? 0.719 -24.953 -5.184 1 97.81 156 ARG B N 1
ATOM 5131 C CA . ARG B 1 156 ? 1.02 -24.906 -3.756 1 97.81 156 ARG B CA 1
ATOM 5132 C C . ARG B 1 156 ? -0.019 -25.688 -2.953 1 97.81 156 ARG B C 1
ATOM 5134 O O . ARG B 1 156 ? -1.188 -25.297 -2.898 1 97.81 156 ARG B O 1
ATOM 5141 N N . ASN B 1 157 ? 0.4 -26.812 -2.383 1 95.56 157 ASN B N 1
ATOM 5142 C CA . ASN B 1 157 ? -0.48 -27.641 -1.562 1 95.56 157 ASN B CA 1
ATOM 5143 C C . ASN B 1 157 ? 0.077 -27.828 -0.154 1 95.56 157 ASN B C 1
ATOM 5145 O O . ASN B 1 157 ? 1.273 -28.062 0.018 1 95.56 157 ASN B O 1
ATOM 5149 N N . HIS B 1 158 ? -0.74 -27.625 0.823 1 93.69 158 HIS B N 1
ATOM 5150 C CA . HIS B 1 158 ? -0.392 -27.953 2.203 1 93.69 158 HIS B CA 1
ATOM 5151 C C . HIS B 1 158 ? -0.756 -29.391 2.547 1 93.69 158 HIS B C 1
ATOM 5153 O O . HIS B 1 158 ? -0.123 -30 3.408 1 93.69 158 HIS B O 1
ATOM 5159 N N . LEU B 1 159 ? -1.756 -29.891 1.94 1 90.94 159 LEU B N 1
ATOM 5160 C CA . LEU B 1 159 ? -2.303 -31.234 2.131 1 90.94 159 LEU B CA 1
ATOM 5161 C C . LEU B 1 159 ? -2.498 -31.938 0.792 1 90.94 159 LEU B C 1
ATOM 5163 O O . LEU B 1 159 ? -2.375 -31.312 -0.265 1 90.94 159 LEU B O 1
ATOM 5167 N N . PRO B 1 160 ? -2.725 -33.25 0.81 1 89.19 160 PRO B N 1
ATOM 5168 C CA . PRO B 1 160 ? -2.914 -33.969 -0.453 1 89.19 160 PRO B CA 1
ATOM 5169 C C . PRO B 1 160 ? -4.141 -33.469 -1.225 1 89.19 160 PRO B C 1
ATOM 5171 O O . PRO B 1 160 ? -5.152 -33.094 -0.619 1 89.19 160 PRO B O 1
ATOM 5174 N N . VAL B 1 161 ? -4.023 -33.531 -2.543 1 93.75 161 VAL B N 1
ATOM 5175 C CA . VAL B 1 161 ? -5.152 -33.219 -3.41 1 93.75 161 VAL B CA 1
ATOM 5176 C C . VAL B 1 161 ? -6.281 -34.219 -3.186 1 93.75 161 VAL B C 1
ATOM 5178 O O . VAL B 1 161 ? -6.078 -35.438 -3.32 1 93.75 161 VAL B O 1
ATOM 5181 N N . PRO B 1 162 ? -7.426 -33.719 -2.844 1 94.19 162 PRO B N 1
ATOM 5182 C CA . PRO B 1 162 ? -8.516 -34.688 -2.6 1 94.19 162 PRO B CA 1
ATOM 5183 C C . PRO B 1 162 ? -9.141 -35.188 -3.891 1 94.19 162 PRO B C 1
ATOM 5185 O O . PRO B 1 162 ? -9.031 -34.562 -4.938 1 94.19 162 PRO B O 1
ATOM 5188 N N . ASN B 1 163 ? -9.688 -36.375 -3.756 1 90.25 163 ASN B N 1
ATOM 5189 C CA . ASN B 1 163 ? -10.531 -36.938 -4.812 1 90.25 163 ASN B CA 1
ATOM 5190 C C . ASN B 1 163 ? -12.008 -36.625 -4.57 1 90.25 163 ASN B C 1
ATOM 5192 O O . ASN B 1 163 ? -12.609 -37.188 -3.65 1 90.25 163 ASN B O 1
ATOM 5196 N N . ILE B 1 164 ? -12.555 -35.75 -5.422 1 94.94 164 ILE B N 1
ATOM 5197 C CA . ILE B 1 164 ? -13.914 -35.281 -5.164 1 94.94 164 ILE B CA 1
ATOM 5198 C C . ILE B 1 164 ? -14.836 -35.688 -6.309 1 94.94 164 ILE B C 1
ATOM 5200 O O . ILE B 1 164 ? -14.523 -35.469 -7.48 1 94.94 164 ILE B O 1
ATOM 5204 N N . ASP B 1 165 ? -15.938 -36.344 -5.969 1 94.38 165 ASP B N 1
ATOM 5205 C CA . ASP B 1 165 ? -17 -36.656 -6.926 1 94.38 165 ASP B CA 1
ATOM 5206 C C . ASP B 1 165 ? -17.938 -35.469 -7.094 1 94.38 165 ASP B C 1
ATOM 5208 O O . ASP B 1 165 ? -18.688 -35.125 -6.176 1 94.38 165 ASP B O 1
ATOM 5212 N N . PRO B 1 166 ? -17.922 -34.844 -8.266 1 96.12 166 PRO B N 1
ATOM 5213 C CA . PRO B 1 166 ? -18.75 -33.656 -8.461 1 96.12 166 PRO B CA 1
ATOM 5214 C C . PRO B 1 166 ? -20.25 -33.938 -8.305 1 96.12 166 PRO B C 1
ATOM 5216 O O . PRO B 1 166 ? -21.016 -33.031 -7.961 1 96.12 166 PRO B O 1
ATOM 5219 N N . ALA B 1 167 ? -20.672 -35.125 -8.523 1 95.75 167 ALA B N 1
ATOM 5220 C CA . ALA B 1 167 ? -22.094 -35.469 -8.445 1 95.75 167 ALA B CA 1
ATOM 5221 C C . ALA B 1 167 ? -22.594 -35.406 -7.004 1 95.75 167 ALA B C 1
ATOM 5223 O O . ALA B 1 167 ? -23.766 -35.125 -6.754 1 95.75 167 ALA B O 1
ATOM 5224 N N . THR B 1 168 ? -21.734 -35.75 -6.043 1 96.75 168 THR B N 1
ATOM 5225 C CA . THR B 1 168 ? -22.156 -35.781 -4.645 1 96.75 168 THR B CA 1
ATOM 5226 C C . THR B 1 168 ? -21.609 -34.594 -3.879 1 96.75 168 THR B C 1
ATOM 5228 O O . THR B 1 168 ? -21.859 -34.438 -2.682 1 96.75 168 THR B O 1
ATOM 5231 N N . TYR B 1 169 ? -20.828 -33.812 -4.559 1 97.88 169 TYR B N 1
ATOM 5232 C CA . TYR B 1 169 ? -20.25 -32.625 -3.934 1 97.88 169 TYR B CA 1
ATOM 5233 C C . TYR B 1 169 ? -21.328 -31.719 -3.373 1 97.88 169 TYR B C 1
ATOM 5235 O O . TYR B 1 169 ? -22.344 -31.484 -4.027 1 97.88 169 TYR B O 1
ATOM 5243 N N . LYS B 1 170 ? -21.094 -31.203 -2.113 1 98.5 170 LYS B N 1
ATOM 5244 C CA . LYS B 1 170 ? -21.953 -30.203 -1.48 1 98.5 170 LYS B CA 1
ATOM 5245 C C . LYS B 1 170 ? -21.125 -29.109 -0.8 1 98.5 170 LYS B C 1
ATOM 5247 O O . LYS B 1 170 ? -20.172 -29.422 -0.084 1 98.5 170 LYS B O 1
ATOM 5252 N N . LEU B 1 171 ? -21.469 -27.875 -1.06 1 98.81 171 LEU B N 1
ATOM 5253 C CA . LEU B 1 171 ? -20.906 -26.734 -0.345 1 98.81 171 LEU B CA 1
ATOM 5254 C C . LEU B 1 171 ? -21.828 -26.297 0.783 1 98.81 171 LEU B C 1
ATOM 5256 O O . LEU B 1 171 ? -23 -25.984 0.547 1 98.81 171 LEU B O 1
ATOM 5260 N N . GLN B 1 172 ? -21.281 -26.297 1.976 1 98.5 172 GLN B N 1
ATOM 5261 C CA . GLN B 1 172 ? -22.062 -25.859 3.133 1 98.5 172 GLN B CA 1
ATOM 5262 C C . GLN B 1 172 ? -21.781 -24.391 3.463 1 98.5 172 GLN B C 1
ATOM 5264 O O . GLN B 1 172 ? -20.609 -23.984 3.543 1 98.5 172 GLN B O 1
ATOM 5269 N N . ILE B 1 173 ? -22.844 -23.594 3.604 1 98.44 173 ILE B N 1
ATOM 5270 C CA . ILE B 1 173 ? -22.719 -22.188 3.98 1 98.44 173 ILE B CA 1
ATOM 5271 C C . ILE B 1 173 ? -23.453 -21.953 5.293 1 98.44 173 ILE B C 1
ATOM 5273 O O . ILE B 1 173 ? -24.625 -22.297 5.43 1 98.44 173 ILE B O 1
ATOM 5277 N N . GLU B 1 174 ? -22.719 -21.375 6.191 1 96.81 174 GLU B N 1
ATOM 5278 C CA . GLU B 1 174 ? -23.281 -21.094 7.508 1 96.81 174 GLU B CA 1
ATOM 5279 C C . GLU B 1 174 ? -23.125 -19.625 7.867 1 96.81 174 GLU B C 1
ATOM 5281 O O . GLU B 1 174 ? -22.016 -19.078 7.781 1 96.81 174 GLU B O 1
ATOM 5286 N N . ILE B 1 175 ? -24.188 -18.984 8.188 1 95.31 175 ILE B N 1
ATOM 5287 C CA . ILE B 1 175 ? -24.172 -17.656 8.797 1 95.31 175 ILE B CA 1
ATOM 5288 C C . ILE B 1 175 ? -24.391 -17.781 10.305 1 95.31 175 ILE B C 1
ATOM 5290 O O . ILE B 1 175 ? -25.516 -18.062 10.758 1 95.31 175 ILE B O 1
ATOM 5294 N N . GLN B 1 176 ? -23.375 -17.562 11.016 1 90.69 176 GLN B N 1
ATOM 5295 C CA . GLN B 1 176 ? -23.484 -17.719 12.469 1 90.69 176 GLN B CA 1
ATOM 5296 C C . GLN B 1 176 ? -24.453 -16.703 13.062 1 90.69 176 GLN B C 1
ATOM 5298 O O . GLN B 1 176 ? -24.688 -15.641 12.469 1 90.69 176 GLN B O 1
ATOM 5303 N N . ALA B 1 177 ? -25.125 -17.047 14.148 1 82.62 177 ALA B N 1
ATOM 5304 C CA . ALA B 1 177 ? -26.016 -16.141 14.852 1 82.62 177 ALA B CA 1
ATOM 5305 C C . ALA B 1 177 ? -25.25 -15.242 15.812 1 82.62 177 ALA B C 1
ATOM 5307 O O . ALA B 1 177 ? -24.297 -15.688 16.453 1 82.62 177 ALA B O 1
ATOM 5308 N N . PRO B 1 178 ? -25.609 -13.938 15.688 1 77.44 178 PRO B N 1
ATOM 5309 C CA . PRO B 1 178 ? -24.969 -13.078 16.688 1 77.44 178 PRO B CA 1
ATOM 5310 C C . PRO B 1 178 ? -25.266 -13.508 18.109 1 77.44 178 PRO B C 1
ATOM 5312 O O . PRO B 1 178 ? -26.312 -14.117 18.375 1 77.44 178 PRO B O 1
ATOM 5315 N N . THR B 1 179 ? -24.328 -13.578 18.969 1 66.88 179 THR B N 1
ATOM 5316 C CA . THR B 1 179 ? -24.531 -14 20.344 1 66.88 179 THR B CA 1
ATOM 5317 C C . THR B 1 179 ? -25.781 -13.352 20.938 1 66.88 179 THR B C 1
ATOM 5319 O O . THR B 1 179 ? -26.516 -13.984 21.688 1 66.88 179 THR B O 1
ATOM 5322 N N . ASN B 1 180 ? -26.047 -12.07 20.625 1 62.31 180 ASN B N 1
ATOM 5323 C CA . ASN B 1 180 ? -27.125 -11.391 21.328 1 62.31 180 ASN B CA 1
ATOM 5324 C C . ASN B 1 180 ? -28.328 -11.141 20.406 1 62.31 180 ASN B C 1
ATOM 5326 O O . ASN B 1 180 ? -29.125 -10.25 20.672 1 62.31 180 ASN B O 1
ATOM 5330 N N . SER B 1 181 ? -28.297 -11.828 19.344 1 62.53 181 SER B N 1
ATOM 5331 C CA . SER B 1 181 ? -29.422 -11.484 18.484 1 62.53 181 SER B CA 1
ATOM 5332 C C . SER B 1 181 ? -30.406 -12.641 18.359 1 62.53 181 SER B C 1
ATOM 5334 O O . SER B 1 181 ? -30.031 -13.805 18.5 1 62.53 181 SER B O 1
ATOM 5336 N N . GLU B 1 182 ? -31.688 -12.359 18.453 1 61.41 182 GLU B N 1
ATOM 5337 C CA . GLU B 1 182 ? -32.812 -13.258 18.234 1 61.41 182 GLU B CA 1
ATOM 5338 C C . GLU B 1 182 ? -32.812 -13.812 16.828 1 61.41 182 GLU B C 1
ATOM 5340 O O . GLU B 1 182 ? -33.562 -14.758 16.516 1 61.41 182 GLU B O 1
ATOM 5345 N N . ARG B 1 183 ? -32 -13.094 16.047 1 64.12 183 ARG B N 1
ATOM 5346 C CA . ARG B 1 183 ? -32.031 -13.594 14.672 1 64.12 183 ARG B CA 1
ATOM 5347 C C . ARG B 1 183 ? -31.219 -14.883 14.547 1 64.12 183 ARG B C 1
ATOM 5349 O O . ARG B 1 183 ? -30.094 -14.969 15.055 1 64.12 183 ARG B O 1
ATOM 5356 N N . GLY B 1 184 ? -31.828 -15.969 14.188 1 70.06 184 GLY B N 1
ATOM 5357 C CA . GLY B 1 184 ? -31.141 -17.234 13.961 1 70.06 184 GLY B CA 1
ATOM 5358 C C . GLY B 1 184 ? -30.125 -17.172 12.836 1 70.06 184 GLY B C 1
ATOM 5359 O O . GLY B 1 184 ? -30.078 -16.188 12.086 1 70.06 184 GLY B O 1
ATOM 5360 N N . GLY B 1 185 ? -29.094 -17.984 12.875 1 78.31 185 GLY B N 1
ATOM 5361 C CA . GLY B 1 185 ? -28.141 -18.109 11.789 1 78.31 185 GLY B CA 1
ATOM 5362 C C . GLY B 1 185 ? -28.734 -18.734 10.539 1 78.31 185 GLY B C 1
ATOM 5363 O O . GLY B 1 185 ? -29.938 -18.984 10.477 1 78.31 185 GLY B O 1
ATOM 5364 N N . GLY B 1 186 ? -28.109 -18.578 9.391 1 82.94 186 GLY B N 1
ATOM 5365 C CA . GLY B 1 186 ? -28.531 -19.203 8.141 1 82.94 186 GLY B CA 1
ATOM 5366 C C . GLY B 1 186 ? -27.641 -20.375 7.734 1 82.94 186 GLY B C 1
ATOM 5367 O O . GLY B 1 186 ? -26.469 -20.438 8.125 1 82.94 186 GLY B O 1
ATOM 5368 N N . VAL B 1 187 ? -28.359 -21.453 7.215 1 91.19 187 VAL B N 1
ATOM 5369 C CA . VAL B 1 187 ? -27.609 -22.562 6.648 1 91.19 187 VAL B CA 1
ATOM 5370 C C . VAL B 1 187 ? -28.109 -22.859 5.234 1 91.19 187 VAL B C 1
ATOM 5372 O O . VAL B 1 187 ? -29.312 -22.797 4.965 1 91.19 187 VAL B O 1
ATOM 5375 N N . LEU B 1 188 ? -27.188 -23.047 4.359 1 96.44 188 LEU B N 1
ATOM 5376 C CA . LEU B 1 188 ? -27.484 -23.359 2.971 1 96.44 188 LEU B CA 1
ATOM 5377 C C . LEU B 1 188 ? -26.531 -24.422 2.43 1 96.44 188 LEU B C 1
ATOM 5379 O O . LEU B 1 188 ? -25.328 -24.375 2.719 1 96.44 188 LEU B O 1
ATOM 5383 N N . SER B 1 189 ? -27.047 -25.406 1.81 1 98.25 189 SER B N 1
ATOM 5384 C CA . SER B 1 189 ? -26.25 -26.422 1.115 1 98.25 189 SER B CA 1
ATOM 5385 C C . SER B 1 189 ? -26.453 -26.344 -0.394 1 98.25 189 SER B C 1
ATOM 5387 O O . SER B 1 189 ? -27.594 -26.359 -0.874 1 98.25 189 SER B O 1
ATOM 5389 N N . LEU B 1 190 ? -25.422 -26.203 -1.111 1 98.69 190 LEU B N 1
ATOM 5390 C CA . LEU B 1 190 ? -25.5 -26.062 -2.561 1 98.69 190 LEU B CA 1
ATOM 5391 C C . LEU B 1 190 ? -24.719 -27.172 -3.258 1 98.69 190 LEU B C 1
ATOM 5393 O O . LEU B 1 190 ? -23.594 -27.5 -2.861 1 98.69 190 LEU B O 1
ATOM 5397 N N . SER B 1 191 ? -25.281 -27.797 -4.27 1 98.56 191 SER B N 1
ATOM 5398 C CA . SER B 1 191 ? -24.547 -28.703 -5.164 1 98.56 191 SER B CA 1
ATOM 5399 C C . SER B 1 191 ? -23.719 -27.922 -6.18 1 98.56 191 SER B C 1
ATOM 5401 O O . SER B 1 191 ? -23.859 -26.688 -6.285 1 98.56 191 SER B O 1
ATOM 5403 N N . LEU B 1 192 ? -22.875 -28.656 -6.867 1 98.5 192 LEU B N 1
ATOM 5404 C CA . LEU B 1 192 ? -22.109 -28.031 -7.941 1 98.5 192 LEU B CA 1
ATOM 5405 C C . LEU B 1 192 ? -23.047 -27.453 -9 1 98.5 192 LEU B C 1
ATOM 5407 O O . LEU B 1 192 ? -22.828 -26.359 -9.516 1 98.5 192 LEU B O 1
ATOM 5411 N N . ASP B 1 193 ? -24.094 -28.156 -9.289 1 98.06 193 ASP B N 1
ATOM 5412 C CA . ASP B 1 193 ? -25.094 -27.703 -10.258 1 98.06 193 ASP B CA 1
ATOM 5413 C C . ASP B 1 193 ? -25.781 -26.438 -9.781 1 98.06 193 ASP B C 1
ATOM 5415 O O . ASP B 1 193 ? -26.062 -25.531 -10.586 1 98.06 193 ASP B O 1
ATOM 5419 N N . ASP B 1 194 ? -26.109 -26.406 -8.555 1 98.44 194 ASP B N 1
ATOM 5420 C CA . ASP B 1 194 ? -26.719 -25.203 -8.008 1 98.44 194 ASP B CA 1
ATOM 5421 C C . ASP B 1 194 ? -25.828 -23.984 -8.234 1 98.44 194 ASP B C 1
ATOM 5423 O O . ASP B 1 194 ? -26.312 -22.938 -8.672 1 98.44 194 ASP B O 1
ATOM 5427 N N . LEU B 1 195 ? -24.562 -24.109 -7.941 1 98.56 195 LEU B N 1
ATOM 5428 C CA . LEU B 1 195 ? -23.625 -23 -8.062 1 98.56 195 LEU B CA 1
ATOM 5429 C C . LEU B 1 195 ? -23.531 -22.516 -9.516 1 98.56 195 LEU B C 1
ATOM 5431 O O . LEU B 1 195 ? -23.438 -21.328 -9.773 1 98.56 195 LEU B O 1
ATOM 5435 N N . LYS B 1 196 ? -23.609 -23.422 -10.438 1 98.06 196 LYS B N 1
ATOM 5436 C CA . LYS B 1 196 ? -23.438 -23.109 -11.859 1 98.06 196 LYS B CA 1
ATOM 5437 C C . LYS B 1 196 ? -24.719 -22.516 -12.445 1 98.06 196 LYS B C 1
ATOM 5439 O O . LYS B 1 196 ? -24.672 -21.672 -13.352 1 98.06 196 LYS B O 1
ATOM 5444 N N . ASN B 1 197 ? -25.891 -22.859 -11.797 1 97.94 197 ASN B N 1
ATOM 5445 C CA . ASN B 1 197 ? -27.125 -22.562 -12.508 1 97.94 197 ASN B CA 1
ATOM 5446 C C . ASN B 1 197 ? -27.969 -21.547 -11.742 1 97.94 197 ASN B C 1
ATOM 5448 O O . ASN B 1 197 ? -28.797 -20.859 -12.336 1 97.94 197 ASN B O 1
ATOM 5452 N N . LYS B 1 198 ? -27.781 -21.484 -10.477 1 98.25 198 LYS B N 1
ATOM 5453 C CA . LYS B 1 198 ? -28.641 -20.594 -9.695 1 98.25 198 LYS B CA 1
ATOM 5454 C C . LYS B 1 198 ? -28.016 -19.203 -9.578 1 98.25 198 LYS B C 1
ATOM 5456 O O . LYS B 1 198 ? -28.688 -18.25 -9.188 1 98.25 198 LYS B O 1
ATOM 5461 N N . PHE B 1 199 ? -26.797 -19.078 -9.844 1 98.62 199 PHE B N 1
ATOM 5462 C CA . PHE B 1 199 ? -26.094 -17.812 -9.742 1 98.62 199 PHE B CA 1
ATOM 5463 C C . PHE B 1 199 ? -25.484 -17.406 -11.078 1 98.62 199 PHE B C 1
ATOM 5465 O O . PHE B 1 199 ? -25 -18.266 -11.82 1 98.62 199 PHE B O 1
ATOM 5472 N N . PRO B 1 200 ? -25.484 -16.078 -11.383 1 98.31 200 PRO B N 1
ATOM 5473 C CA . PRO B 1 200 ? -24.812 -15.641 -12.609 1 98.31 200 PRO B CA 1
ATOM 5474 C C . PRO B 1 200 ? -23.328 -15.953 -12.625 1 98.31 200 PRO B C 1
ATOM 5476 O O . PRO B 1 200 ? -22.656 -15.859 -11.586 1 98.31 200 PRO B O 1
ATOM 5479 N N . LYS B 1 201 ? -22.828 -16.328 -13.805 1 98.56 201 LYS B N 1
ATOM 5480 C CA . LYS B 1 201 ? -21.391 -16.562 -13.984 1 98.56 201 LYS B CA 1
ATOM 5481 C C . LYS B 1 201 ? -20.656 -15.234 -14.18 1 98.56 201 LYS B C 1
ATOM 5483 O O . LYS B 1 201 ? -21.031 -14.43 -15.039 1 98.56 201 LYS B O 1
ATOM 5488 N N . HIS B 1 202 ? -19.688 -14.984 -13.414 1 98.5 202 HIS B N 1
ATOM 5489 C CA . HIS B 1 202 ? -18.812 -13.828 -13.539 1 98.5 202 HIS B CA 1
ATOM 5490 C C . HIS B 1 202 ? -17.375 -14.258 -13.812 1 98.5 202 HIS B C 1
ATOM 5492 O O . HIS B 1 202 ? -16.969 -15.367 -13.461 1 98.5 202 HIS B O 1
ATOM 5498 N N . THR B 1 203 ? -16.562 -13.414 -14.492 1 98.25 203 THR B N 1
ATOM 5499 C CA . THR B 1 203 ? -15.156 -13.695 -14.797 1 98.25 203 THR B CA 1
ATOM 5500 C C . THR B 1 203 ? -14.258 -12.555 -14.32 1 98.25 203 THR B C 1
ATOM 5502 O O . THR B 1 203 ? -14.594 -11.383 -14.477 1 98.25 203 THR B O 1
ATOM 5505 N N . VAL B 1 204 ? -13.188 -12.914 -13.688 1 97.75 204 VAL B N 1
ATOM 5506 C CA . VAL B 1 204 ? -12.188 -11.953 -13.242 1 97.75 204 VAL B CA 1
ATOM 5507 C C . VAL B 1 204 ? -10.789 -12.461 -13.57 1 97.75 204 VAL B C 1
ATOM 5509 O O . VAL B 1 204 ? -10.5 -13.641 -13.406 1 97.75 204 VAL B O 1
ATOM 5512 N N . THR B 1 205 ? -9.93 -11.594 -14.133 1 97.31 205 THR B N 1
ATOM 5513 C CA . THR B 1 205 ? -8.508 -11.898 -14.281 1 97.31 205 THR B CA 1
ATOM 5514 C C . THR B 1 205 ? -7.723 -11.43 -13.055 1 97.31 205 THR B C 1
ATOM 5516 O O . THR B 1 205 ? -7.738 -10.242 -12.727 1 97.31 205 THR B O 1
ATOM 5519 N N . ALA B 1 206 ? -7.117 -12.406 -12.375 1 98.44 206 ALA B N 1
ATOM 5520 C CA . ALA B 1 206 ? -6.434 -12.062 -11.125 1 98.44 206 ALA B CA 1
ATOM 5521 C C . ALA B 1 206 ? -5.152 -12.867 -10.961 1 98.44 206 ALA B C 1
ATOM 5523 O O . ALA B 1 206 ? -5.102 -14.047 -11.32 1 98.44 206 ALA B O 1
ATOM 5524 N N . THR B 1 207 ? -4.18 -12.156 -10.469 1 98.75 207 THR B N 1
ATOM 5525 C CA . THR B 1 207 ? -2.926 -12.789 -10.062 1 98.75 207 THR B CA 1
ATOM 5526 C C . THR B 1 207 ? -3.07 -13.461 -8.703 1 98.75 207 THR B C 1
ATOM 5528 O O . THR B 1 207 ? -3.66 -12.891 -7.781 1 98.75 207 THR B O 1
ATOM 5531 N N . ILE B 1 208 ? -2.586 -14.68 -8.578 1 98.88 208 ILE B N 1
ATOM 5532 C CA . ILE B 1 208 ? -2.479 -15.367 -7.293 1 98.88 208 ILE B CA 1
ATOM 5533 C C . ILE B 1 208 ? -1.011 -15.648 -6.977 1 98.88 208 ILE B C 1
ATOM 5535 O O . ILE B 1 208 ? -0.299 -16.234 -7.789 1 98.88 208 ILE B O 1
ATOM 5539 N N . GLN B 1 209 ? -0.562 -15.188 -5.844 1 98.88 209 GLN B N 1
ATOM 5540 C CA . GLN B 1 209 ? 0.826 -15.328 -5.414 1 98.88 209 GLN B CA 1
ATOM 5541 C C . GLN B 1 209 ? 0.912 -15.992 -4.043 1 98.88 209 GLN B C 1
ATOM 5543 O O . GLN B 1 209 ? 0.151 -15.656 -3.135 1 98.88 209 GLN B O 1
ATOM 5548 N N . CYS B 1 210 ? 1.82 -16.953 -3.965 1 98.75 210 CYS B N 1
ATOM 5549 C CA . CYS B 1 210 ? 2.145 -17.5 -2.652 1 98.75 210 CYS B CA 1
ATOM 5550 C C . CYS B 1 210 ? 2.863 -16.469 -1.792 1 98.75 210 CYS B C 1
ATOM 5552 O O . CYS B 1 210 ? 3.678 -15.695 -2.295 1 98.75 210 CYS B O 1
ATOM 5554 N N . ALA B 1 211 ? 2.588 -16.484 -0.475 1 98.62 211 ALA B N 1
ATOM 5555 C CA . ALA B 1 211 ? 3.27 -15.594 0.461 1 98.62 211 ALA B CA 1
ATOM 5556 C C . ALA B 1 211 ? 4.777 -15.82 0.433 1 98.62 211 ALA B C 1
ATOM 5558 O O . ALA B 1 211 ? 5.555 -14.906 0.73 1 98.62 211 ALA B O 1
ATOM 5559 N N . GLY B 1 212 ? 5.18 -17.031 0.049 1 98.56 212 GLY B N 1
ATOM 5560 C CA . GLY B 1 212 ? 6.582 -17.406 0.098 1 98.56 212 GLY B CA 1
ATOM 5561 C C . GLY B 1 212 ? 7.309 -17.172 -1.212 1 98.56 212 GLY B C 1
ATOM 5562 O O . GLY B 1 212 ? 8.461 -17.594 -1.373 1 98.56 212 GLY B O 1
ATOM 5563 N N . ASN B 1 213 ? 6.641 -16.578 -2.248 1 98.75 213 ASN B N 1
ATOM 5564 C CA . ASN B 1 213 ? 7.344 -16.25 -3.482 1 98.75 213 ASN B CA 1
ATOM 5565 C C . ASN B 1 213 ? 8.664 -15.539 -3.205 1 98.75 213 ASN B C 1
ATOM 5567 O O . ASN B 1 213 ? 8.719 -14.625 -2.383 1 98.75 213 ASN B O 1
ATOM 5571 N N . ARG B 1 214 ? 9.789 -16.047 -3.828 1 98.38 214 ARG B N 1
ATOM 5572 C CA . ARG B 1 214 ? 11.133 -15.492 -3.709 1 98.38 214 ARG B CA 1
ATOM 5573 C C . ARG B 1 214 ? 11.734 -15.805 -2.344 1 98.38 214 ARG B C 1
ATOM 5575 O O . ARG B 1 214 ? 12.594 -15.07 -1.858 1 98.38 214 ARG B O 1
ATOM 5582 N N . ARG B 1 215 ? 11.258 -16.859 -1.66 1 98.25 215 ARG B N 1
ATOM 5583 C CA . ARG B 1 215 ? 11.82 -17.266 -0.376 1 98.25 215 ARG B CA 1
ATOM 5584 C C . ARG B 1 215 ? 13.297 -17.609 -0.51 1 98.25 215 ARG B C 1
ATOM 5586 O O . ARG B 1 215 ? 14.086 -17.359 0.403 1 98.25 215 ARG B O 1
ATOM 5593 N N . SER B 1 216 ? 13.688 -18.141 -1.662 1 97.25 216 SER B N 1
ATOM 5594 C CA . SER B 1 216 ? 15.086 -18.516 -1.896 1 97.25 216 SER B CA 1
ATOM 5595 C C . SER B 1 216 ? 16 -17.297 -1.811 1 97.25 216 SER B C 1
ATOM 5597 O O . SER B 1 216 ? 17.141 -17.406 -1.378 1 97.25 216 SER B O 1
ATOM 5599 N N . ASP B 1 217 ? 15.516 -16.125 -2.24 1 96.56 217 ASP B N 1
ATOM 5600 C CA . ASP B 1 217 ? 16.281 -14.883 -2.092 1 96.56 217 ASP B CA 1
ATOM 5601 C C . ASP B 1 217 ? 16.578 -14.594 -0.623 1 96.56 217 ASP B C 1
ATOM 5603 O O . ASP B 1 217 ? 17.703 -14.219 -0.276 1 96.56 217 ASP B O 1
ATOM 5607 N N . MET B 1 218 ? 15.602 -14.75 0.189 1 97.44 218 MET B N 1
ATOM 5608 C CA . MET B 1 218 ? 15.75 -14.508 1.62 1 97.44 218 MET B CA 1
ATOM 5609 C C . MET B 1 218 ? 16.656 -15.562 2.262 1 97.44 218 MET B C 1
ATOM 5611 O O . MET B 1 218 ? 17.484 -15.234 3.104 1 97.44 218 MET B O 1
ATOM 5615 N N . HIS B 1 219 ? 16.453 -16.797 1.832 1 95.81 219 HIS B N 1
ATOM 5616 C CA . HIS B 1 219 ? 17.234 -17.906 2.359 1 95.81 219 HIS B CA 1
ATOM 5617 C C . HIS B 1 219 ? 18.719 -17.719 2.086 1 95.81 219 HIS B C 1
ATOM 5619 O O . HIS B 1 219 ? 19.562 -18.062 2.926 1 95.81 219 HIS B O 1
ATOM 5625 N N . LYS B 1 220 ? 19.047 -17.266 0.91 1 96.06 220 LYS B N 1
ATOM 5626 C CA . LYS B 1 220 ? 20.438 -17.016 0.534 1 96.06 220 LYS B CA 1
ATOM 5627 C C . LYS B 1 220 ? 21.078 -15.977 1.458 1 96.06 220 LYS B C 1
ATOM 5629 O O . LYS B 1 220 ? 22.266 -16.062 1.766 1 96.06 220 LYS B O 1
ATOM 5634 N N 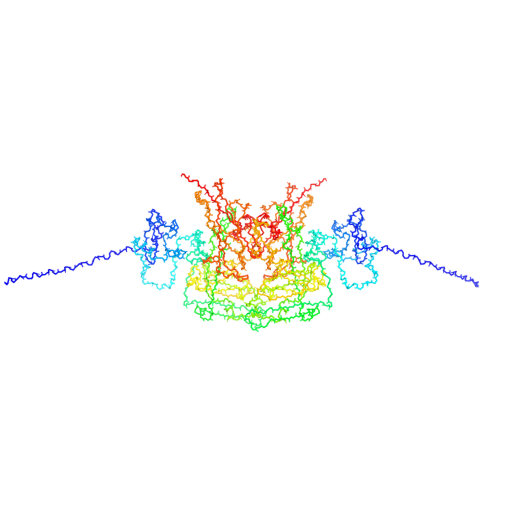. ALA B 1 221 ? 20.297 -15 1.879 1 96.12 221 ALA B N 1
ATOM 5635 C CA . ALA B 1 221 ? 20.797 -13.953 2.762 1 96.12 221 ALA B CA 1
ATOM 5636 C C . ALA B 1 221 ? 20.922 -14.453 4.195 1 96.12 221 ALA B C 1
ATOM 5638 O O . ALA B 1 221 ? 21.922 -14.188 4.867 1 96.12 221 ALA B O 1
ATOM 5639 N N . LYS B 1 222 ? 19.938 -15.062 4.699 1 95.88 222 LYS B N 1
ATOM 5640 C CA . LYS B 1 222 ? 19.859 -15.688 6.016 1 95.88 222 LYS B CA 1
ATOM 5641 C C . LYS B 1 222 ? 18.859 -16.844 6.02 1 95.88 222 LYS B C 1
ATOM 5643 O O . LYS B 1 222 ? 17.734 -16.703 5.535 1 95.88 222 LYS B O 1
ATOM 5648 N N . GLN B 1 223 ? 19.188 -17.906 6.578 1 93.19 223 GLN B N 1
ATOM 5649 C CA . GLN B 1 223 ? 18.422 -19.141 6.496 1 93.19 223 GLN B CA 1
ATOM 5650 C C . GLN B 1 223 ? 17 -18.953 6.996 1 93.19 223 GLN B C 1
ATOM 5652 O O . GLN B 1 223 ? 16.781 -18.297 8.016 1 93.19 223 GLN B O 1
ATOM 5657 N N . VAL B 1 224 ? 16.094 -19.453 6.219 1 94.38 224 VAL B N 1
ATOM 5658 C CA . VAL B 1 224 ? 14.688 -19.469 6.605 1 94.38 224 VAL B CA 1
ATOM 5659 C C . VAL B 1 224 ? 14.133 -20.875 6.461 1 94.38 224 VAL B C 1
ATOM 5661 O O . VAL B 1 224 ? 14.773 -21.75 5.871 1 94.38 224 VAL B O 1
ATOM 5664 N N . LYS B 1 225 ? 12.961 -21.109 7.105 1 84.75 225 LYS B N 1
ATOM 5665 C CA . LYS B 1 225 ? 12.289 -22.391 6.992 1 84.75 225 LYS B CA 1
ATOM 5666 C C . LYS B 1 225 ? 11.07 -22.297 6.078 1 84.75 225 LYS B C 1
ATOM 5668 O O . LYS B 1 225 ? 10.242 -21.391 6.238 1 84.75 225 LYS B O 1
ATOM 5673 N N . GLY B 1 226 ? 10.922 -23.156 5.086 1 86.81 226 GLY B N 1
ATOM 5674 C CA . GLY B 1 226 ? 9.828 -23.219 4.133 1 86.81 226 GLY B CA 1
ATOM 5675 C C . GLY B 1 226 ? 10.242 -23.75 2.775 1 86.81 226 GLY B C 1
ATOM 5676 O O . GLY B 1 226 ? 11.422 -24 2.539 1 86.81 226 GLY B O 1
ATOM 5677 N N . LEU B 1 227 ? 9.227 -23.906 1.886 1 91.31 227 LEU B N 1
ATOM 5678 C CA . LEU B 1 227 ? 9.531 -24.328 0.524 1 91.31 227 LEU B CA 1
ATOM 5679 C C . LEU B 1 227 ? 10.461 -23.328 -0.162 1 91.31 227 LEU B C 1
ATOM 5681 O O . LEU B 1 227 ? 10.289 -22.125 -0.032 1 91.31 227 LEU B O 1
ATOM 5685 N N . ASN B 1 228 ? 11.406 -23.812 -0.775 1 94.12 228 ASN B N 1
ATOM 5686 C CA . ASN B 1 228 ? 12.422 -22.969 -1.399 1 94.12 228 ASN B CA 1
ATOM 5687 C C . ASN B 1 228 ? 11.938 -22.406 -2.73 1 94.12 228 ASN B C 1
ATOM 5689 O O . ASN B 1 228 ? 12.555 -22.625 -3.77 1 94.12 228 ASN B O 1
ATOM 5693 N N . TRP B 1 229 ? 10.992 -21.625 -2.691 1 98 229 TRP B N 1
ATOM 5694 C CA . TRP B 1 229 ? 10.406 -21 -3.875 1 98 229 TRP B CA 1
ATOM 5695 C C . TRP B 1 229 ? 11.406 -20.078 -4.562 1 98 229 TRP B C 1
ATOM 5697 O O . TRP B 1 229 ? 12.047 -19.25 -3.906 1 98 229 TRP B O 1
ATOM 5707 N N . GLY B 1 230 ? 11.484 -20.203 -5.934 1 98.06 230 GLY B N 1
ATOM 5708 C CA . GLY B 1 230 ? 12.109 -19.141 -6.711 1 98.06 230 GLY B CA 1
ATOM 5709 C C . GLY B 1 230 ? 11.219 -17.922 -6.887 1 98.06 230 GLY B C 1
ATOM 5710 O O . GLY B 1 230 ? 10.539 -17.516 -5.945 1 98.06 230 GLY B O 1
ATOM 5711 N N . ILE B 1 231 ? 11.242 -17.359 -8.078 1 98.5 231 ILE B N 1
ATOM 5712 C CA . ILE B 1 231 ? 10.523 -16.125 -8.297 1 98.5 231 ILE B CA 1
ATOM 5713 C C . ILE B 1 231 ? 9.172 -16.406 -8.938 1 98.5 231 ILE B C 1
ATOM 5715 O O . ILE B 1 231 ? 8.461 -15.5 -9.375 1 98.5 231 ILE B O 1
ATOM 5719 N N . ALA B 1 232 ? 8.742 -17.688 -9 1 98.56 232 ALA B N 1
ATOM 5720 C CA . ALA B 1 232 ? 7.617 -17.984 -9.883 1 98.56 232 ALA B CA 1
ATOM 5721 C C . ALA B 1 232 ? 6.48 -18.656 -9.117 1 98.56 232 ALA B C 1
ATOM 5723 O O . ALA B 1 232 ? 5.66 -19.359 -9.703 1 98.56 232 ALA B O 1
ATOM 5724 N N . ALA B 1 233 ? 6.461 -18.578 -7.809 1 98.62 233 ALA B N 1
ATOM 5725 C CA . ALA B 1 233 ? 5.262 -18.984 -7.074 1 98.62 233 ALA B CA 1
ATOM 5726 C C . ALA B 1 233 ? 4.164 -17.922 -7.207 1 98.62 233 ALA B C 1
ATOM 5728 O O . ALA B 1 233 ? 3.633 -17.438 -6.203 1 98.62 233 ALA B O 1
ATOM 5729 N N . ILE B 1 234 ? 3.924 -17.609 -8.383 1 98.81 234 ILE B N 1
ATOM 5730 C CA . ILE B 1 234 ? 2.969 -16.578 -8.789 1 98.81 234 ILE B CA 1
ATOM 5731 C C . ILE B 1 234 ? 2.451 -16.891 -10.188 1 98.81 234 ILE B C 1
ATOM 5733 O O . ILE B 1 234 ? 3.156 -17.484 -11 1 98.81 234 ILE B O 1
ATOM 5737 N N . GLY B 1 235 ? 1.214 -16.547 -10.469 1 98.56 235 GLY B N 1
ATOM 5738 C CA . GLY B 1 235 ? 0.6 -16.703 -11.781 1 98.56 235 GLY B CA 1
ATOM 5739 C C . GLY B 1 235 ? -0.639 -15.836 -11.961 1 98.56 235 GLY B C 1
ATOM 5740 O O . GLY B 1 235 ? -1.191 -15.328 -10.984 1 98.56 235 GLY B O 1
ATOM 5741 N N . ASN B 1 236 ? -0.987 -15.578 -13.195 1 98.12 236 ASN B N 1
ATOM 5742 C CA . ASN B 1 236 ? -2.152 -14.781 -13.578 1 98.12 236 ASN B CA 1
ATOM 5743 C C . ASN B 1 236 ? -3.139 -15.594 -14.414 1 98.12 236 ASN B C 1
ATOM 5745 O O . ASN B 1 236 ? -2.762 -16.188 -15.43 1 98.12 236 ASN B O 1
ATOM 5749 N N . ALA B 1 237 ? -4.367 -15.648 -14 1 98.31 237 ALA B N 1
ATOM 5750 C CA . ALA B 1 237 ? -5.359 -16.453 -14.711 1 98.31 237 ALA B CA 1
ATOM 5751 C C . ALA B 1 237 ? -6.719 -15.758 -14.734 1 98.31 237 ALA B C 1
ATOM 5753 O O . ALA B 1 237 ? -6.965 -14.844 -13.945 1 98.31 237 ALA B O 1
ATOM 5754 N N . SER B 1 238 ? -7.535 -16.156 -15.688 1 98.19 238 SER B N 1
ATOM 5755 C CA . SER B 1 238 ? -8.953 -15.805 -15.703 1 98.19 238 SER B CA 1
ATOM 5756 C C . SER B 1 238 ? -9.789 -16.812 -14.938 1 98.19 238 SER B C 1
ATOM 5758 O O . SER B 1 238 ? -9.742 -18.016 -15.227 1 98.19 238 SER B O 1
ATOM 5760 N N . TRP B 1 239 ? -10.562 -16.344 -13.992 1 98.81 239 TRP B N 1
ATOM 5761 C CA . TRP B 1 239 ? -11.391 -17.188 -13.141 1 98.81 239 TRP B CA 1
ATOM 5762 C C . TRP B 1 239 ? -12.867 -16.906 -13.352 1 98.81 239 TRP B C 1
ATOM 5764 O O . TRP B 1 239 ? -13.273 -15.742 -13.469 1 98.81 239 TRP B O 1
ATOM 5774 N N . SER B 1 240 ? -13.633 -17.953 -13.438 1 98.88 240 SER B N 1
ATOM 5775 C CA . SER B 1 240 ? -15.062 -17.75 -13.633 1 98.88 240 SER B CA 1
ATOM 5776 C C . SER B 1 240 ? -15.875 -18.562 -12.633 1 98.88 240 SER B C 1
ATOM 5778 O O . SER B 1 240 ? -15.516 -19.703 -12.305 1 98.88 240 SER B O 1
ATOM 5780 N N . GLY B 1 241 ? -16.922 -17.984 -12.148 1 98.88 241 GLY B N 1
ATOM 5781 C CA . GLY B 1 241 ? -17.828 -18.641 -11.203 1 98.88 241 GLY B CA 1
ATOM 5782 C C . GLY B 1 241 ? -18.859 -17.688 -10.617 1 98.88 241 GLY B C 1
ATOM 5783 O O . GLY B 1 241 ? -19.172 -16.656 -11.211 1 98.88 241 GLY B O 1
ATOM 5784 N N . ALA B 1 242 ? -19.453 -18.125 -9.516 1 98.88 242 ALA B N 1
ATOM 5785 C CA . ALA B 1 242 ? -20.453 -17.328 -8.828 1 98.88 242 ALA B CA 1
ATOM 5786 C C . ALA B 1 242 ? -19.812 -16.297 -7.906 1 98.88 242 ALA B C 1
ATOM 5788 O O . ALA B 1 242 ? -18.812 -16.578 -7.262 1 98.88 242 ALA B O 1
ATOM 5789 N N . LYS B 1 243 ? -20.406 -15.148 -7.801 1 98.81 243 LYS B N 1
ATOM 5790 C CA . LYS B 1 243 ? -19.938 -14.172 -6.828 1 98.81 243 LYS B CA 1
ATOM 5791 C C . LYS B 1 243 ? -20.188 -14.648 -5.402 1 98.81 243 LYS B C 1
ATOM 5793 O O . LYS B 1 243 ? -21.297 -15.07 -5.07 1 98.81 243 LYS B O 1
ATOM 5798 N N . LEU B 1 244 ? -19.188 -14.578 -4.625 1 98.88 244 LEU B N 1
ATOM 5799 C CA . LEU B 1 244 ? -19.328 -14.953 -3.221 1 98.88 244 LEU B CA 1
ATOM 5800 C C . LEU B 1 244 ? -20.438 -14.156 -2.553 1 98.88 244 LEU B C 1
ATOM 5802 O O . LEU B 1 244 ? -21.234 -14.711 -1.785 1 98.88 244 LEU B O 1
ATOM 5806 N N . ARG B 1 245 ? -20.5 -12.852 -2.836 1 98.25 245 ARG B N 1
ATOM 5807 C CA . ARG B 1 245 ? -21.516 -11.977 -2.27 1 98.25 245 ARG B CA 1
ATOM 5808 C C . ARG B 1 245 ? -22.922 -12.516 -2.557 1 98.25 245 ARG B C 1
ATOM 5810 O O . ARG B 1 245 ? -23.75 -12.586 -1.657 1 98.25 245 ARG B O 1
ATOM 5817 N N . ASP B 1 246 ? -23.188 -12.938 -3.791 1 98.19 246 ASP B N 1
ATOM 5818 C CA . ASP B 1 246 ? -24.5 -13.445 -4.18 1 98.19 246 ASP B CA 1
ATOM 5819 C C . ASP B 1 246 ? -24.844 -14.719 -3.42 1 98.19 246 ASP B C 1
ATOM 5821 O O . ASP B 1 246 ? -25.984 -14.914 -2.996 1 98.19 246 ASP B O 1
ATOM 5825 N N . VAL B 1 247 ? -23.891 -15.531 -3.271 1 98.56 247 VAL B N 1
ATOM 5826 C CA . VAL B 1 247 ? -24.094 -16.797 -2.574 1 98.56 247 VAL B CA 1
ATOM 5827 C C . VAL B 1 247 ? -24.406 -16.531 -1.103 1 98.56 247 VAL B C 1
ATOM 5829 O O . VAL B 1 247 ? -25.281 -17.172 -0.522 1 98.56 247 VAL B O 1
ATOM 5832 N N . LEU B 1 248 ? -23.688 -15.602 -0.477 1 98.12 248 LEU B N 1
ATOM 5833 C CA . LEU B 1 248 ? -23.938 -15.273 0.923 1 98.12 248 LEU B CA 1
ATOM 5834 C C . LEU B 1 248 ? -25.328 -14.672 1.104 1 98.12 248 LEU B C 1
ATOM 5836 O O . LEU B 1 248 ? -26.016 -14.992 2.07 1 98.12 248 LEU B O 1
ATOM 5840 N N . LEU B 1 249 ? -25.688 -13.82 0.172 1 96.75 249 LEU B N 1
ATOM 5841 C CA . LEU B 1 249 ? -27.031 -13.25 0.216 1 96.75 249 LEU B CA 1
ATOM 5842 C C . LEU B 1 249 ? -28.094 -14.344 0.11 1 96.75 249 LEU B C 1
ATOM 5844 O O . LEU B 1 249 ? -29.078 -14.336 0.847 1 96.75 249 LEU B O 1
ATOM 5848 N N . ALA B 1 250 ? -27.891 -15.297 -0.747 1 97 250 ALA B N 1
ATOM 5849 C CA . ALA B 1 250 ? -28.812 -16.422 -0.91 1 97 250 ALA B CA 1
ATOM 5850 C C . ALA B 1 250 ? -28.891 -17.266 0.362 1 97 250 ALA B C 1
ATOM 5852 O O . ALA B 1 250 ? -29.922 -17.844 0.665 1 97 250 ALA B O 1
ATOM 5853 N N . ALA B 1 251 ? -27.766 -17.25 1.069 1 96.56 251 ALA B N 1
ATOM 5854 C CA . ALA B 1 251 ? -27.703 -18.047 2.293 1 96.56 251 ALA B CA 1
ATOM 5855 C C . ALA B 1 251 ? -28.359 -17.312 3.459 1 96.56 251 ALA B C 1
ATOM 5857 O O . ALA B 1 251 ? -28.5 -17.875 4.555 1 96.56 251 ALA B O 1
ATOM 5858 N N . GLY B 1 252 ? -28.719 -16.031 3.244 1 93.81 252 GLY B N 1
ATOM 5859 C CA . GLY B 1 252 ? -29.453 -15.305 4.273 1 93.81 252 GLY B CA 1
ATOM 5860 C C . GLY B 1 252 ? -28.656 -14.164 4.879 1 93.81 252 GLY B C 1
ATOM 5861 O O . GLY B 1 252 ? -29.062 -13.57 5.879 1 93.81 252 GLY B O 1
ATOM 5862 N N . TYR B 1 253 ? -27.484 -13.883 4.34 1 95 253 TYR B N 1
ATOM 5863 C CA . TYR B 1 253 ? -26.719 -12.734 4.816 1 95 253 TYR B CA 1
ATOM 5864 C C . TYR B 1 253 ? -27.531 -11.445 4.652 1 95 253 TYR B C 1
ATOM 5866 O O . TYR B 1 253 ? -28.203 -11.25 3.637 1 95 253 TYR B O 1
ATOM 5874 N N . THR B 1 254 ? -27.453 -10.57 5.68 1 92.25 254 THR B N 1
ATOM 5875 C CA . THR B 1 254 ? -28.094 -9.258 5.633 1 92.25 254 THR B CA 1
ATOM 5876 C C . THR B 1 254 ? -27.125 -8.164 6.086 1 92.25 254 THR B C 1
ATOM 5878 O O . THR B 1 254 ? -26.062 -8.461 6.648 1 92.25 254 THR B O 1
ATOM 5881 N N . LEU B 1 255 ? -27.516 -6.941 5.867 1 88.75 255 LEU B N 1
ATOM 5882 C CA . LEU B 1 255 ? -26.703 -5.801 6.27 1 88.75 255 LEU B CA 1
ATOM 5883 C C . LEU B 1 255 ? -26.516 -5.777 7.781 1 88.75 255 LEU B C 1
ATOM 5885 O O . LEU B 1 255 ? -25.484 -5.297 8.273 1 88.75 255 LEU B O 1
ATOM 5889 N N . ASP B 1 256 ? -27.391 -6.316 8.477 1 89 256 ASP B N 1
ATOM 5890 C CA . ASP B 1 256 ? -27.297 -6.359 9.938 1 89 256 ASP B CA 1
ATOM 5891 C C . ASP B 1 256 ? -26.125 -7.238 10.383 1 89 256 ASP B C 1
ATOM 5893 O O . ASP B 1 256 ? -25.562 -7.02 11.453 1 89 256 ASP B O 1
ATOM 5897 N N . ASP B 1 257 ? -25.812 -8.195 9.531 1 91.75 257 ASP B N 1
ATOM 5898 C CA . ASP B 1 257 ? -24.703 -9.102 9.859 1 91.75 257 ASP B CA 1
ATOM 5899 C C . ASP B 1 257 ? -23.375 -8.359 9.875 1 91.75 257 ASP B C 1
ATOM 5901 O O . ASP B 1 257 ? -22.438 -8.781 10.547 1 91.75 257 ASP B O 1
ATOM 5905 N N . SER B 1 258 ? -23.312 -7.246 9.156 1 89.69 258 SER B N 1
ATOM 5906 C CA . SER B 1 258 ? -22.078 -6.469 9.094 1 89.69 258 SER B CA 1
ATOM 5907 C C . SER B 1 258 ? -21.766 -5.809 10.438 1 89.69 258 SER B C 1
ATOM 5909 O O . SER B 1 258 ? -20.656 -5.332 10.656 1 89.69 258 SER B O 1
ATOM 5911 N N . LYS B 1 259 ? -22.734 -5.785 11.344 1 88.38 259 LYS B N 1
ATOM 5912 C CA . LYS B 1 259 ? -22.562 -5.141 12.641 1 88.38 259 LYS B CA 1
ATOM 5913 C C . LYS B 1 259 ? -21.781 -6.031 13.602 1 88.38 259 LYS B C 1
ATOM 5915 O O . LYS B 1 259 ? -21.188 -5.543 14.562 1 88.38 259 LYS B O 1
ATOM 5920 N N . TRP B 1 260 ? -21.844 -7.324 13.32 1 90.75 260 TRP B N 1
ATOM 5921 C CA . TRP B 1 260 ? -21.203 -8.203 14.289 1 90.75 260 TRP B CA 1
ATOM 5922 C C . TRP B 1 260 ? -20.156 -9.094 13.617 1 90.75 260 TRP B C 1
ATOM 5924 O O . TRP B 1 260 ? -19.172 -9.492 14.25 1 90.75 260 TRP B O 1
ATOM 5934 N N . ALA B 1 261 ? -20.422 -9.531 12.367 1 94.56 261 ALA B N 1
ATOM 5935 C CA . ALA B 1 261 ? -19.516 -10.422 11.664 1 94.56 261 ALA B CA 1
ATOM 5936 C C . ALA B 1 261 ? -18.281 -9.664 11.172 1 94.56 261 ALA B C 1
ATOM 5938 O O . ALA B 1 261 ? -18.391 -8.523 10.711 1 94.56 261 ALA B O 1
ATOM 5939 N N . GLN B 1 262 ? -17.109 -10.328 11.273 1 95 262 GLN B N 1
ATOM 5940 C CA . GLN B 1 262 ? -15.859 -9.664 10.883 1 95 262 GLN B CA 1
ATOM 5941 C C . GLN B 1 262 ? -15.133 -10.461 9.805 1 95 262 GLN B C 1
ATOM 5943 O O . GLN B 1 262 ? -14.328 -9.906 9.055 1 95 262 GLN B O 1
ATOM 5948 N N . HIS B 1 263 ? -15.484 -11.781 9.758 1 97.56 263 HIS B N 1
ATOM 5949 C CA . HIS B 1 263 ? -14.734 -12.625 8.836 1 97.56 263 HIS B CA 1
ATOM 5950 C C . HIS B 1 263 ? -15.656 -13.578 8.078 1 97.56 263 HIS B C 1
ATOM 5952 O O . HIS B 1 263 ? -16.734 -13.914 8.562 1 97.56 263 HIS B O 1
ATOM 5958 N N . VAL B 1 264 ? -15.25 -13.922 6.934 1 98.75 264 VAL B N 1
ATOM 5959 C CA . VAL B 1 264 ? -15.758 -15.094 6.219 1 98.75 264 VAL B CA 1
ATOM 5960 C C . VAL B 1 264 ? -14.695 -16.188 6.191 1 98.75 264 VAL B C 1
ATOM 5962 O O . VAL B 1 264 ? -13.617 -16 5.617 1 98.75 264 VAL B O 1
ATOM 5965 N N . GLN B 1 265 ? -15.047 -17.281 6.816 1 98.81 265 GLN B N 1
ATOM 5966 C CA . GLN B 1 265 ? -14.125 -18.406 6.918 1 98.81 265 GLN B CA 1
ATOM 5967 C C . GLN B 1 265 ? -14.367 -19.422 5.801 1 98.81 265 GLN B C 1
ATOM 5969 O O . GLN B 1 265 ? -15.508 -19.625 5.375 1 98.81 265 GLN B O 1
ATOM 5974 N N . PHE B 1 266 ? -13.32 -20.047 5.359 1 98.94 266 PHE B N 1
ATOM 5975 C CA . PHE B 1 266 ? -13.359 -21.094 4.348 1 98.94 266 PHE B CA 1
ATOM 5976 C C . PHE B 1 266 ? -12.664 -22.359 4.848 1 98.94 266 PHE B C 1
ATOM 5978 O O . PHE B 1 266 ? -11.625 -22.281 5.508 1 98.94 266 PHE B O 1
ATOM 5985 N N . GLU B 1 267 ? -13.219 -23.469 4.551 1 98.62 267 GLU B N 1
ATOM 5986 C CA . GLU B 1 267 ? -12.609 -24.766 4.812 1 98.62 267 GLU B CA 1
ATOM 5987 C C . GLU B 1 267 ? -12.578 -25.625 3.551 1 98.62 267 GLU B C 1
ATOM 5989 O O . GLU B 1 267 ? -13.594 -25.75 2.857 1 98.62 267 GLU B O 1
ATOM 5994 N N . GLY B 1 268 ? -11.414 -26.156 3.258 1 98.62 268 GLY B N 1
ATOM 5995 C CA . GLY B 1 268 ? -11.273 -27.031 2.117 1 98.62 268 GLY B CA 1
ATOM 5996 C C . GLY B 1 268 ? -11.609 -28.484 2.438 1 98.62 268 GLY B C 1
ATOM 5997 O O . GLY B 1 268 ? -11.883 -28.812 3.592 1 98.62 268 GLY B O 1
ATOM 5998 N N . LEU B 1 269 ? -11.664 -29.344 1.407 1 98.12 269 LEU B N 1
ATOM 5999 C CA . LEU B 1 269 ? -11.977 -30.75 1.562 1 98.12 269 LEU B CA 1
ATOM 6000 C C . LEU B 1 269 ? -10.703 -31.594 1.626 1 98.12 269 LEU B C 1
ATOM 6002 O O . LEU B 1 269 ? -10.766 -32.812 1.787 1 98.12 269 LEU B O 1
ATOM 6006 N N . ASP B 1 270 ? -9.531 -30.953 1.438 1 95 270 ASP B N 1
ATOM 6007 C CA . ASP B 1 270 ? -8.266 -31.641 1.665 1 95 270 ASP B CA 1
ATOM 6008 C C . ASP B 1 270 ? -8.07 -31.953 3.148 1 95 270 ASP B C 1
ATOM 6010 O O . ASP B 1 270 ? -8.453 -31.156 4.008 1 95 270 ASP B O 1
ATOM 6014 N N . GLN B 1 271 ? -7.543 -33.062 3.439 1 90.31 271 GLN B N 1
ATOM 6015 C CA . GLN B 1 271 ? -7.406 -33.5 4.824 1 90.31 271 GLN B CA 1
ATOM 6016 C C . GLN B 1 271 ? -6.066 -34.188 5.055 1 90.31 271 GLN B C 1
ATOM 6018 O O . GLN B 1 271 ? -5.527 -34.812 4.145 1 90.31 271 GLN B O 1
ATOM 6023 N N . ASP B 1 272 ? -5.629 -33.969 6.219 1 84.5 272 ASP B N 1
ATOM 6024 C CA . ASP B 1 272 ? -4.488 -34.781 6.613 1 84.5 272 ASP B CA 1
ATOM 6025 C C . ASP B 1 272 ? -4.949 -36.125 7.215 1 84.5 272 ASP B C 1
ATOM 6027 O O . ASP B 1 272 ? -6.133 -36.469 7.168 1 84.5 272 ASP B O 1
ATOM 6031 N N . VAL B 1 273 ? -3.984 -36.844 7.723 1 81 273 VAL B N 1
ATOM 6032 C CA . VAL B 1 273 ? -4.262 -38.188 8.227 1 81 273 VAL B CA 1
ATOM 6033 C C . VAL B 1 273 ? -5.16 -38.094 9.453 1 81 273 VAL B C 1
ATOM 6035 O O . VAL B 1 273 ? -5.98 -39 9.695 1 81 273 VAL B O 1
ATOM 6038 N N . ALA B 1 274 ? -5.105 -37 10.211 1 81.56 274 ALA B N 1
ATOM 6039 C CA . ALA B 1 274 ? -5.898 -36.812 11.422 1 81.56 274 ALA B CA 1
ATOM 6040 C C . ALA B 1 274 ? -7.27 -36.219 11.102 1 81.56 274 ALA B C 1
ATOM 6042 O O . ALA B 1 274 ? -8.117 -36.094 11.984 1 81.56 274 ALA B O 1
ATOM 6043 N N . GLY B 1 275 ? -7.473 -35.875 9.883 1 85.25 275 GLY B N 1
ATOM 6044 C CA . GLY B 1 275 ? -8.766 -35.344 9.484 1 85.25 275 GLY B CA 1
ATOM 6045 C C . GLY B 1 275 ? -8.828 -33.812 9.516 1 85.25 275 GLY B C 1
ATOM 6046 O O . GLY B 1 275 ? -9.883 -33.25 9.281 1 85.25 275 GLY B O 1
ATOM 6047 N N . THR B 1 276 ? -7.75 -33.25 9.781 1 89.31 276 THR B N 1
ATOM 6048 C CA . THR B 1 276 ? -7.691 -31.781 9.789 1 89.31 276 THR B CA 1
ATOM 6049 C C . THR B 1 276 ? -7.707 -31.234 8.367 1 89.31 276 THR B C 1
ATOM 6051 O O . THR B 1 276 ? -6.957 -31.703 7.508 1 89.31 276 THR B O 1
ATOM 6054 N N . THR B 1 277 ? -8.586 -30.281 8.164 1 95.12 277 THR B N 1
ATOM 6055 C CA . THR B 1 277 ? -8.703 -29.672 6.84 1 95.12 277 THR B CA 1
ATOM 6056 C C . THR B 1 277 ? -7.992 -28.328 6.793 1 95.12 277 THR B C 1
ATOM 6058 O O . THR B 1 277 ? -7.723 -27.719 7.836 1 95.12 277 THR B O 1
ATOM 6061 N N . TYR B 1 278 ? -7.641 -28 5.594 1 97.38 278 TYR B N 1
ATOM 6062 C CA . TYR B 1 278 ? -7.121 -26.656 5.406 1 97.38 278 TYR B CA 1
ATOM 6063 C C . TYR B 1 278 ? -8.211 -25.609 5.637 1 97.38 278 TYR B C 1
ATOM 6065 O O . TYR B 1 278 ? -9.375 -25.844 5.316 1 97.38 278 TYR B O 1
ATOM 6073 N N . GLY B 1 279 ? -7.828 -24.438 6.234 1 98.12 279 GLY B N 1
ATOM 6074 C CA . GLY B 1 279 ? -8.773 -23.359 6.465 1 98.12 279 GLY B CA 1
ATOM 6075 C C . GLY B 1 279 ? -8.125 -21.984 6.484 1 98.12 279 GLY B C 1
ATOM 6076 O O . GLY B 1 279 ? -6.93 -21.875 6.777 1 98.12 279 GLY B O 1
ATOM 6077 N N . ALA B 1 280 ? -8.922 -21.016 6.152 1 98.69 280 ALA B N 1
ATOM 6078 C CA . ALA B 1 280 ? -8.5 -19.609 6.164 1 98.69 280 ALA B CA 1
ATOM 6079 C C . ALA B 1 280 ? -9.703 -18.672 6.195 1 98.69 280 ALA B C 1
ATOM 6081 O O . ALA B 1 280 ? -10.852 -19.125 6.152 1 98.69 280 ALA B O 1
ATOM 6082 N N . SER B 1 281 ? -9.5 -17.422 6.363 1 98.69 281 SER B N 1
ATOM 6083 C CA . SER B 1 281 ? -10.609 -16.469 6.309 1 98.69 281 SER B CA 1
ATOM 6084 C C . SER B 1 281 ? -10.156 -15.125 5.746 1 98.69 281 SER B C 1
ATOM 6086 O O . SER B 1 281 ? -8.961 -14.844 5.688 1 98.69 281 SER B O 1
ATOM 6088 N N . ILE B 1 282 ? -11.07 -14.383 5.262 1 98.56 282 ILE B N 1
ATOM 6089 C CA . ILE B 1 282 ? -10.883 -13.016 4.789 1 98.56 282 ILE B CA 1
ATOM 6090 C C . ILE B 1 282 ? -11.836 -12.07 5.523 1 98.56 282 ILE B C 1
ATOM 6092 O O . ILE B 1 282 ? -12.82 -12.523 6.117 1 98.56 282 ILE B O 1
ATOM 6096 N N . PRO B 1 283 ? -11.484 -10.781 5.527 1 97.25 283 PRO B N 1
ATOM 6097 C CA . PRO B 1 283 ? -12.422 -9.836 6.137 1 97.25 283 PRO B CA 1
ATOM 6098 C C . PRO B 1 283 ? -13.797 -9.852 5.473 1 97.25 283 PRO B C 1
ATOM 6100 O O . PRO B 1 283 ? -13.891 -9.969 4.25 1 97.25 283 PRO B O 1
ATOM 6103 N N . LEU B 1 284 ? -14.859 -9.688 6.273 1 97.12 284 LEU B N 1
ATOM 6104 C CA . LEU B 1 284 ? -16.234 -9.688 5.789 1 97.12 284 LEU B CA 1
ATOM 6105 C C . LEU B 1 284 ? -16.422 -8.633 4.699 1 97.12 284 LEU B C 1
ATOM 6107 O O . LEU B 1 284 ? -17.062 -8.898 3.68 1 97.12 284 LEU B O 1
ATOM 6111 N N . LYS B 1 285 ? -15.859 -7.492 4.898 1 94.56 285 LYS B N 1
ATOM 6112 C CA . LYS B 1 285 ? -16.047 -6.387 3.967 1 94.56 285 LYS B CA 1
ATOM 6113 C C . LYS B 1 285 ? -15.547 -6.75 2.572 1 94.56 285 LYS B C 1
ATOM 6115 O O . LYS B 1 285 ? -16.172 -6.398 1.57 1 94.56 285 LYS B O 1
ATOM 6120 N N . LYS B 1 286 ? -14.422 -7.395 2.502 1 96.75 286 LYS B N 1
ATOM 6121 C CA . LYS B 1 286 ? -13.898 -7.859 1.221 1 96.75 286 LYS B CA 1
ATOM 6122 C C . LYS B 1 286 ? -14.852 -8.859 0.57 1 96.75 286 LYS B C 1
ATOM 6124 O O . LYS B 1 286 ? -15.102 -8.789 -0.635 1 96.75 286 LYS B O 1
ATOM 6129 N N . ALA B 1 287 ? -15.414 -9.711 1.312 1 98.12 287 ALA B N 1
ATOM 6130 C CA . ALA B 1 287 ? -16.266 -10.797 0.821 1 98.12 287 ALA B CA 1
ATOM 6131 C C . ALA B 1 287 ? -17.578 -10.266 0.257 1 98.12 287 ALA B C 1
ATOM 6133 O O . ALA B 1 287 ? -18.062 -10.75 -0.764 1 98.12 287 ALA B O 1
ATOM 6134 N N . ILE B 1 288 ? -18.125 -9.227 0.887 1 96.44 288 ILE B N 1
ATOM 6135 C CA . ILE B 1 288 ? -19.484 -8.82 0.557 1 96.44 288 ILE B CA 1
ATOM 6136 C C . ILE B 1 288 ? -19.438 -7.613 -0.383 1 96.44 288 ILE B C 1
ATOM 6138 O O . ILE B 1 288 ? -20.469 -7.227 -0.947 1 96.44 288 ILE B O 1
ATOM 6142 N N . SER B 1 289 ? -18.266 -7.094 -0.572 1 93.94 289 SER B N 1
ATOM 6143 C CA . SER B 1 289 ? -18.156 -5.891 -1.388 1 93.94 289 SER B CA 1
ATOM 6144 C C . SER B 1 289 ? -18.531 -6.168 -2.84 1 93.94 289 SER B C 1
ATOM 6146 O O . SER B 1 289 ? -18.125 -7.195 -3.4 1 93.94 289 SER B O 1
ATOM 6148 N N . GLU B 1 290 ? -19.203 -5.211 -3.451 1 91.25 290 GLU B N 1
ATOM 6149 C CA . GLU B 1 290 ? -19.516 -5.305 -4.871 1 91.25 290 GLU B CA 1
ATOM 6150 C C . GLU B 1 290 ? -18.266 -5.133 -5.73 1 91.25 290 GLU B C 1
ATOM 6152 O O . GLU B 1 290 ? -18.188 -5.668 -6.836 1 91.25 290 GLU B O 1
ATOM 6157 N N . ASP B 1 291 ? -17.312 -4.504 -5.148 1 91.69 291 ASP B N 1
ATOM 6158 C CA . ASP B 1 291 ? -16.094 -4.199 -5.887 1 91.69 291 ASP B CA 1
ATOM 6159 C C . ASP B 1 291 ? -14.977 -5.172 -5.523 1 91.69 291 ASP B C 1
ATOM 6161 O O . ASP B 1 291 ? -13.852 -5.047 -6.016 1 91.69 291 ASP B O 1
ATOM 6165 N N . GLY B 1 292 ? -15.289 -6.113 -4.695 1 95.69 292 GLY B N 1
ATOM 6166 C CA . GLY B 1 292 ? -14.258 -7.023 -4.227 1 95.69 292 GLY B CA 1
ATOM 6167 C C . GLY B 1 292 ? -13.953 -8.141 -5.207 1 95.69 292 GLY B C 1
ATOM 6168 O O . GLY B 1 292 ? -12.883 -8.75 -5.156 1 95.69 292 GLY B O 1
ATOM 6169 N N . ASP B 1 293 ? -14.914 -8.516 -6.031 1 97.75 293 ASP B N 1
ATOM 6170 C CA . ASP B 1 293 ? -14.812 -9.477 -7.129 1 97.75 293 ASP B CA 1
ATOM 6171 C C . ASP B 1 293 ? -14.469 -10.867 -6.609 1 97.75 293 ASP B C 1
ATOM 6173 O O . ASP B 1 293 ? -13.758 -11.625 -7.273 1 97.75 293 ASP B O 1
ATOM 6177 N N . CYS B 1 294 ? -14.906 -11.156 -5.355 1 98.88 294 CYS B N 1
ATOM 6178 C CA . CYS B 1 294 ? -14.68 -12.5 -4.828 1 98.88 294 CYS B CA 1
ATOM 6179 C C . CYS B 1 294 ? -15.562 -13.516 -5.535 1 98.88 294 CYS B C 1
ATOM 6181 O O . CYS B 1 294 ? -16.766 -13.289 -5.707 1 98.88 294 CYS B O 1
ATOM 6183 N N . LEU B 1 295 ? -14.922 -14.719 -5.887 1 98.88 295 LEU B N 1
ATOM 6184 C CA . LEU B 1 295 ? -15.648 -15.719 -6.652 1 98.88 295 LEU B CA 1
ATOM 6185 C C . LEU B 1 295 ? -15.555 -17.094 -5.98 1 98.88 295 LEU B C 1
ATOM 6187 O O . LEU B 1 295 ? -14.562 -17.391 -5.312 1 98.88 295 LEU B O 1
ATOM 6191 N N . LEU B 1 296 ? -16.609 -17.766 -6.125 1 98.94 296 LEU B N 1
ATOM 6192 C CA . LEU B 1 296 ? -16.531 -19.219 -6.098 1 98.94 296 LEU B CA 1
ATOM 6193 C C . LEU B 1 296 ? -16.328 -19.781 -7.5 1 98.94 296 LEU B C 1
ATOM 6195 O O . LEU B 1 296 ? -17.297 -20 -8.234 1 98.94 296 LEU B O 1
ATOM 6199 N N . ALA B 1 297 ? -15.117 -20.047 -7.816 1 98.94 297 ALA B N 1
ATOM 6200 C CA . ALA B 1 297 ? -14.742 -20.328 -9.203 1 98.94 297 ALA B CA 1
ATOM 6201 C C . ALA B 1 297 ? -14.859 -21.828 -9.508 1 98.94 297 ALA B C 1
ATOM 6203 O O . ALA B 1 297 ? -14.406 -22.656 -8.719 1 98.94 297 ALA B O 1
ATOM 6204 N N . TYR B 1 298 ? -15.461 -22.141 -10.602 1 98.81 298 TYR B N 1
ATOM 6205 C CA . TYR B 1 298 ? -15.492 -23.5 -11.102 1 98.81 298 TYR B CA 1
ATOM 6206 C C . TYR B 1 298 ? -14.836 -23.594 -12.477 1 98.81 298 TYR B C 1
ATOM 6208 O O . TYR B 1 298 ? -14.758 -24.688 -13.055 1 98.81 298 TYR B O 1
ATOM 6216 N N . GLU B 1 299 ? -14.289 -22.5 -12.984 1 98.69 299 GLU B N 1
ATOM 6217 C CA . GLU B 1 299 ? -13.531 -22.469 -14.234 1 98.69 299 GLU B CA 1
ATOM 6218 C C . GLU B 1 299 ? -12.25 -21.656 -14.078 1 98.69 299 GLU B C 1
ATOM 6220 O O . GLU B 1 299 ? -12.203 -20.688 -13.305 1 98.69 299 GLU B O 1
ATOM 6225 N N . MET B 1 300 ? -11.219 -22.078 -14.758 1 98.31 300 MET B N 1
ATOM 6226 C CA . MET B 1 300 ? -9.93 -21.406 -14.891 1 98.31 300 MET B CA 1
ATOM 6227 C C . MET B 1 300 ? -9.516 -21.312 -16.359 1 98.31 300 MET B C 1
ATOM 6229 O O . MET B 1 300 ? -9.461 -22.328 -17.062 1 98.31 300 MET B O 1
ATOM 6233 N N . ASN B 1 301 ? -9.273 -20.078 -16.75 1 97.12 301 ASN B N 1
ATOM 6234 C CA . ASN B 1 301 ? -8.867 -19.828 -18.125 1 97.12 301 ASN B CA 1
ATOM 6235 C C . ASN B 1 301 ? -9.875 -20.406 -19.125 1 97.12 301 ASN B C 1
ATOM 6237 O O . ASN B 1 301 ? -9.492 -20.984 -20.141 1 97.12 301 ASN B O 1
ATOM 6241 N N . GLY B 1 302 ? -11.07 -20.359 -18.781 1 97.19 302 GLY B N 1
ATOM 6242 C CA . GLY B 1 302 ? -12.141 -20.734 -19.688 1 97.19 302 GLY B CA 1
ATOM 6243 C C . GLY B 1 302 ? -12.445 -22.219 -19.656 1 97.19 302 GLY B C 1
ATOM 6244 O O . GLY B 1 302 ? -13.336 -22.688 -20.375 1 97.19 302 GLY B O 1
ATOM 6245 N N . GLU B 1 303 ? -11.727 -22.969 -18.891 1 96.56 303 GLU B N 1
ATOM 6246 C CA . GLU B 1 303 ? -11.922 -24.406 -18.781 1 96.56 303 GLU B CA 1
ATOM 6247 C C . GLU B 1 303 ? -12.312 -24.797 -17.359 1 96.56 303 GLU B C 1
ATOM 6249 O O . GLU B 1 303 ? -12.188 -24 -16.438 1 96.56 303 GLU B O 1
ATOM 6254 N N . VAL B 1 304 ? -12.773 -26.047 -17.297 1 96.38 304 VAL B N 1
ATOM 6255 C CA . VAL B 1 304 ? -13.102 -26.578 -15.984 1 96.38 304 VAL B CA 1
ATOM 6256 C C . VAL B 1 304 ? -11.867 -26.531 -15.086 1 96.38 304 VAL B C 1
ATOM 6258 O O . VAL B 1 304 ? -10.758 -26.828 -15.523 1 96.38 304 VAL B O 1
ATOM 6261 N N . LEU B 1 305 ? -12.109 -26.125 -13.891 1 96.25 305 LEU B N 1
ATOM 6262 C CA . LEU B 1 305 ? -11.039 -26.031 -12.906 1 96.25 305 LEU B CA 1
ATOM 6263 C C . LEU B 1 305 ? -10.305 -27.359 -12.773 1 96.25 305 LEU B C 1
ATOM 6265 O O . LEU B 1 305 ? -10.93 -28.406 -12.602 1 96.25 305 LEU B O 1
ATOM 6269 N N . PRO B 1 306 ? -8.938 -27.375 -12.922 1 94.5 306 PRO B N 1
ATOM 6270 C CA . PRO B 1 306 ? -8.195 -28.609 -12.711 1 94.5 306 PRO B CA 1
ATOM 6271 C C . PRO B 1 306 ? -8.164 -29.047 -11.25 1 94.5 306 PRO B C 1
ATOM 6273 O O . PRO B 1 306 ? -8.273 -28.203 -10.352 1 94.5 306 PRO B O 1
ATOM 6276 N N . ALA B 1 307 ? -7.895 -30.312 -11 1 94.5 307 ALA B N 1
ATOM 6277 C CA . ALA B 1 307 ? -7.844 -30.859 -9.648 1 94.5 307 ALA B CA 1
ATOM 6278 C C . ALA B 1 307 ? -6.777 -30.156 -8.805 1 94.5 307 ALA B C 1
ATOM 6280 O O . ALA B 1 307 ? -7.023 -29.812 -7.648 1 94.5 307 ALA B O 1
ATOM 6281 N N . ASP B 1 308 ? -5.637 -29.859 -9.398 1 94.94 308 ASP B N 1
ATOM 6282 C CA . ASP B 1 308 ? -4.535 -29.25 -8.672 1 94.94 308 ASP B CA 1
ATOM 6283 C C . ASP B 1 308 ? -4.883 -27.812 -8.266 1 94.94 308 ASP B C 1
ATOM 6285 O O . ASP B 1 308 ? -4.254 -27.25 -7.367 1 94.94 308 ASP B O 1
ATOM 6289 N N . HIS B 1 309 ? -5.859 -27.281 -8.922 1 97.5 309 HIS B N 1
ATOM 6290 C CA . HIS B 1 309 ? -6.148 -25.875 -8.68 1 97.5 309 HIS B CA 1
ATOM 6291 C C . HIS B 1 309 ? -7.484 -25.703 -7.965 1 97.5 309 HIS B C 1
ATOM 6293 O O . HIS B 1 309 ? -8.008 -24.578 -7.887 1 97.5 309 HIS B O 1
ATOM 6299 N N . GLY B 1 310 ? -8.078 -26.781 -7.559 1 97.69 310 GLY B N 1
ATOM 6300 C CA . GLY B 1 310 ? -9.133 -26.609 -6.574 1 97.69 310 GLY B CA 1
ATOM 6301 C C . GLY B 1 310 ? -10.477 -27.109 -7.047 1 97.69 310 GLY B C 1
ATOM 6302 O O . GLY B 1 310 ? -11.508 -26.812 -6.438 1 97.69 310 GLY B O 1
ATOM 6303 N N . PHE B 1 311 ? -10.469 -27.922 -8.133 1 97 311 PHE B N 1
ATOM 6304 C CA . PHE B 1 311 ? -11.727 -28.531 -8.562 1 97 311 PHE B CA 1
ATOM 6305 C C . PHE B 1 311 ? -12.453 -29.156 -7.379 1 97 311 PHE B C 1
ATOM 6307 O O . PHE B 1 311 ? -11.836 -29.812 -6.543 1 97 311 PHE B O 1
ATOM 6314 N N . PRO B 1 312 ? -13.773 -29.016 -7.215 1 98.25 312 PRO B N 1
ATOM 6315 C CA . PRO B 1 312 ? -14.688 -28.422 -8.188 1 98.25 312 PRO B CA 1
ATOM 6316 C C . PRO B 1 312 ? -14.883 -26.922 -7.977 1 98.25 312 PRO B C 1
ATOM 6318 O O . PRO B 1 312 ? -15.359 -26.219 -8.875 1 98.25 312 PRO B O 1
ATOM 6321 N N . ILE B 1 313 ? -14.617 -26.422 -6.719 1 98.88 313 ILE B N 1
ATOM 6322 C CA . ILE B 1 313 ? -14.789 -25 -6.434 1 98.88 313 ILE B CA 1
ATOM 6323 C C . ILE B 1 313 ? -13.555 -24.469 -5.711 1 98.88 313 ILE B C 1
ATOM 6325 O O . ILE B 1 313 ? -13.07 -25.078 -4.762 1 98.88 313 ILE B O 1
ATOM 6329 N N . ARG B 1 314 ? -13.07 -23.391 -6.18 1 98.94 314 ARG B N 1
ATOM 6330 C CA . ARG B 1 314 ? -12 -22.641 -5.527 1 98.94 314 ARG B CA 1
ATOM 6331 C C . ARG B 1 314 ? -12.469 -21.234 -5.148 1 98.94 314 ARG B C 1
ATOM 6333 O O . ARG B 1 314 ? -13.133 -20.562 -5.934 1 98.94 314 ARG B O 1
ATOM 6340 N N . VAL B 1 315 ? -12.18 -20.844 -3.924 1 98.94 315 VAL B N 1
ATOM 6341 C CA . VAL B 1 315 ? -12.367 -19.438 -3.578 1 98.94 315 VAL B CA 1
ATOM 6342 C C . VAL B 1 315 ? -11.305 -18.578 -4.277 1 98.94 315 VAL B C 1
ATOM 6344 O O . VAL B 1 315 ? -10.109 -18.891 -4.215 1 98.94 315 VAL B O 1
ATOM 6347 N N . VAL B 1 316 ? -11.711 -17.594 -4.98 1 98.94 316 VAL B N 1
ATOM 6348 C CA . VAL B 1 316 ? -10.812 -16.609 -5.578 1 98.94 316 VAL B CA 1
ATOM 6349 C C . VAL B 1 316 ? -11.055 -15.234 -4.961 1 98.94 316 VAL B C 1
ATOM 6351 O O . VAL B 1 316 ? -12.148 -14.672 -5.09 1 98.94 316 VAL B O 1
ATOM 6354 N N . VAL B 1 317 ? -10.094 -14.75 -4.281 1 98.94 317 VAL B N 1
ATOM 6355 C CA . VAL B 1 317 ? -10.141 -13.445 -3.639 1 98.94 317 VAL B CA 1
ATOM 6356 C C . VAL B 1 317 ? -9.102 -12.516 -4.266 1 98.94 317 VAL B C 1
ATOM 6358 O O . VAL B 1 317 ? -8 -12.359 -3.732 1 98.94 317 VAL B O 1
ATOM 6361 N N . PRO B 1 318 ? -9.445 -11.773 -5.32 1 98.69 318 PRO B N 1
ATOM 6362 C CA . PRO B 1 318 ? -8.469 -10.945 -6.023 1 98.69 318 PRO B CA 1
ATOM 6363 C C . PRO B 1 318 ? -7.766 -9.945 -5.102 1 98.69 318 PRO B C 1
ATOM 6365 O O . PRO B 1 318 ? -8.414 -9.336 -4.246 1 98.69 318 PRO B O 1
ATOM 6368 N N . GLY B 1 319 ? -6.426 -9.852 -5.297 1 98.5 319 GLY B N 1
ATOM 6369 C CA . GLY B 1 319 ? -5.648 -8.898 -4.523 1 98.5 319 GLY B CA 1
ATOM 6370 C C . GLY B 1 319 ? -5.191 -9.445 -3.186 1 98.5 319 GLY B C 1
ATOM 6371 O O . GLY B 1 319 ? -4.512 -8.758 -2.424 1 98.5 319 GLY B O 1
ATOM 6372 N N . THR B 1 320 ? -5.508 -10.656 -2.887 1 98.75 320 THR B N 1
ATOM 6373 C CA . THR B 1 320 ? -5.219 -11.273 -1.601 1 98.75 320 THR B CA 1
ATOM 6374 C C . THR B 1 320 ? -4.227 -12.422 -1.765 1 98.75 320 THR B C 1
ATOM 6376 O O . THR B 1 320 ? -4.191 -13.07 -2.812 1 98.75 320 THR B O 1
ATOM 6379 N N . VAL B 1 321 ? -3.461 -12.664 -0.78 1 98.81 321 VAL B N 1
ATOM 6380 C CA . VAL B 1 321 ? -2.432 -13.695 -0.783 1 98.81 321 VAL B CA 1
ATOM 6381 C C . VAL B 1 321 ? -3.049 -15.039 -1.161 1 98.81 321 VAL B C 1
ATOM 6383 O O . VAL B 1 321 ? -4.199 -15.32 -0.817 1 98.81 321 VAL B O 1
ATOM 6386 N N . GLY B 1 322 ? -2.279 -15.898 -1.815 1 98.88 322 GLY B N 1
ATOM 6387 C CA . GLY B 1 322 ? -2.746 -17.188 -2.279 1 98.88 322 GLY B CA 1
ATOM 6388 C C . GLY B 1 322 ? -3.314 -18.062 -1.167 1 98.88 322 GLY B C 1
ATOM 6389 O O . GLY B 1 322 ? -4.258 -18.812 -1.386 1 98.88 322 GLY B O 1
ATOM 6390 N N . ALA B 1 323 ? -2.811 -17.875 0.021 1 98.69 323 ALA B N 1
ATOM 6391 C CA . ALA B 1 323 ? -3.182 -18.719 1.154 1 98.69 323 ALA B CA 1
ATOM 6392 C C . ALA B 1 323 ? -4.648 -18.531 1.528 1 98.69 323 ALA B C 1
ATOM 6394 O O . ALA B 1 323 ? -5.238 -19.375 2.207 1 98.69 323 ALA B O 1
ATOM 6395 N N . ARG B 1 324 ? -5.238 -17.422 1.091 1 98.81 324 ARG B N 1
ATOM 6396 C CA . ARG B 1 324 ? -6.633 -17.172 1.432 1 98.81 324 ARG B CA 1
ATOM 6397 C C . ARG B 1 324 ? -7.566 -17.641 0.323 1 98.81 324 ARG B C 1
ATOM 6399 O O . ARG B 1 324 ? -8.789 -17.641 0.493 1 98.81 324 ARG B O 1
ATOM 6406 N N . ASN B 1 325 ? -7.035 -18 -0.795 1 98.88 325 ASN B N 1
ATOM 6407 C CA . ASN B 1 325 ? -7.789 -18.547 -1.924 1 98.88 325 ASN B CA 1
ATOM 6408 C C . ASN B 1 325 ? -7.988 -20.047 -1.794 1 98.88 325 ASN B C 1
ATOM 6410 O O . ASN B 1 325 ? -7.418 -20.828 -2.562 1 98.88 325 ASN B O 1
ATOM 6414 N N . VAL B 1 326 ? -8.82 -20.406 -0.959 1 98.88 326 VAL B N 1
ATOM 6415 C CA . VAL B 1 326 ? -8.938 -21.781 -0.505 1 98.88 326 VAL B CA 1
ATOM 6416 C C . VAL B 1 326 ? -9.398 -22.672 -1.66 1 98.88 326 VAL B C 1
ATOM 6418 O O . VAL B 1 326 ? -10.375 -22.344 -2.34 1 98.88 326 VAL B O 1
ATOM 6421 N N . LYS B 1 327 ? -8.695 -23.75 -1.896 1 98.56 327 LYS B N 1
ATOM 6422 C CA . LYS B 1 327 ? -9 -24.75 -2.908 1 98.56 327 LYS B CA 1
ATOM 6423 C C . LYS B 1 327 ? -9.945 -25.812 -2.357 1 98.56 327 LYS B C 1
ATOM 6425 O O . LYS B 1 327 ? -10.031 -26 -1.144 1 98.56 327 LYS B O 1
ATOM 6430 N N . TRP B 1 328 ? -10.633 -26.562 -3.299 1 98.56 328 TRP B N 1
ATOM 6431 C CA . TRP B 1 328 ? -11.516 -27.672 -2.959 1 98.56 328 TRP B CA 1
ATOM 6432 C C . TRP B 1 328 ? -12.477 -27.281 -1.843 1 98.56 328 TRP B C 1
ATOM 6434 O O . TRP B 1 328 ? -12.586 -27.984 -0.834 1 98.56 328 TRP B O 1
ATOM 6444 N N . LEU B 1 329 ? -13.172 -26.219 -2.033 1 98.88 329 LEU B N 1
ATOM 6445 C CA . LEU B 1 329 ? -13.969 -25.562 -0.997 1 98.88 329 LEU B CA 1
ATOM 6446 C C . LEU B 1 329 ? -15.094 -26.5 -0.527 1 98.88 329 LEU B C 1
ATOM 6448 O O . LEU B 1 329 ? -15.828 -27.047 -1.345 1 98.88 329 LEU B O 1
ATOM 6452 N N . GLY B 1 330 ? -15.203 -26.625 0.806 1 98.75 330 GLY B N 1
ATOM 6453 C CA . GLY B 1 330 ? -16.266 -27.453 1.361 1 98.75 330 GLY B CA 1
ATOM 6454 C C . GLY B 1 330 ? -17.234 -26.688 2.242 1 98.75 330 GLY B C 1
ATOM 6455 O O . GLY B 1 330 ? -18.391 -27.062 2.365 1 98.75 330 GLY B O 1
ATOM 6456 N N . LYS B 1 331 ? -16.688 -25.625 2.83 1 98.62 331 LYS B N 1
ATOM 6457 C CA . LYS B 1 331 ? -17.516 -24.906 3.803 1 98.62 331 LYS B CA 1
ATOM 6458 C C . LYS B 1 331 ? -17.188 -23.422 3.824 1 98.62 331 LYS B C 1
ATOM 6460 O O . LYS B 1 331 ? -16.031 -23.031 3.682 1 98.62 331 LYS B O 1
ATOM 6465 N N . ILE B 1 332 ? -18.266 -22.594 3.986 1 98.88 332 ILE B N 1
ATOM 6466 C CA . ILE B 1 332 ? -18.156 -21.156 4.207 1 98.88 332 ILE B CA 1
ATOM 6467 C C . ILE B 1 332 ? -18.859 -20.766 5.504 1 98.88 332 ILE B C 1
ATOM 6469 O O . ILE B 1 332 ? -20 -21.203 5.746 1 98.88 332 ILE B O 1
ATOM 6473 N N . ILE B 1 333 ? -18.203 -19.969 6.352 1 98.31 333 ILE B N 1
ATOM 6474 C CA . ILE B 1 333 ? -18.797 -19.562 7.621 1 98.31 333 ILE B CA 1
ATOM 6475 C C . ILE B 1 333 ? -18.656 -18.047 7.789 1 98.31 333 ILE B C 1
ATOM 6477 O O . ILE B 1 333 ? -17.547 -17.516 7.801 1 98.31 333 ILE B O 1
ATOM 6481 N N . VAL B 1 334 ? -19.781 -17.328 7.844 1 98.06 334 VAL B N 1
ATOM 6482 C CA . VAL B 1 334 ? -19.766 -15.93 8.273 1 98.06 334 VAL B CA 1
ATOM 6483 C C . VAL B 1 334 ? -19.641 -15.867 9.797 1 98.06 334 VAL B C 1
ATOM 6485 O O . VAL B 1 334 ? -20.469 -16.422 10.516 1 98.06 334 VAL B O 1
ATOM 6488 N N . SER B 1 335 ? -18.562 -15.188 10.258 1 96.38 335 SER B N 1
ATOM 6489 C CA . SER B 1 335 ? -18.203 -15.328 11.664 1 96.38 335 SER B CA 1
ATOM 6490 C C . SER B 1 335 ? -17.672 -14.016 12.234 1 96.38 335 SER B C 1
ATOM 6492 O O . SER B 1 335 ? -17.141 -13.188 11.492 1 96.38 335 SER B O 1
ATOM 6494 N N . ALA B 1 336 ? -17.859 -13.82 13.555 1 94.94 336 ALA B N 1
ATOM 6495 C CA . ALA B 1 336 ? -17.234 -12.711 14.266 1 94.94 336 ALA B CA 1
ATOM 6496 C C . ALA B 1 336 ? -15.734 -12.945 14.445 1 94.94 336 ALA B C 1
ATOM 6498 O O . ALA B 1 336 ? -14.961 -11.992 14.57 1 94.94 336 ALA B O 1
ATOM 6499 N N . GLU B 1 337 ? -15.375 -14.195 14.398 1 95.56 337 GLU B N 1
ATOM 6500 C CA . GLU B 1 337 ? -13.992 -14.578 14.68 1 95.56 337 GLU B CA 1
ATOM 6501 C C . GLU B 1 337 ? -13.25 -14.953 13.398 1 95.56 337 GLU B C 1
ATOM 6503 O O . GLU B 1 337 ? -13.852 -15.445 12.445 1 95.56 337 GLU B O 1
ATOM 6508 N N . GLU B 1 338 ? -11.977 -14.703 13.445 1 97.12 338 GLU B N 1
ATOM 6509 C CA . GLU B 1 338 ? -11.078 -15.188 12.398 1 97.12 338 GLU B CA 1
ATOM 6510 C C . GLU B 1 338 ? -11 -16.719 12.398 1 97.12 338 GLU B C 1
ATOM 6512 O O . GLU B 1 338 ? -11.266 -17.359 13.422 1 97.12 338 GLU B O 1
ATOM 6517 N N . SER B 1 339 ? -10.672 -17.312 11.227 1 98.31 339 SER B N 1
ATOM 6518 C CA . SER B 1 339 ? -10.484 -18.766 11.172 1 98.31 339 SER B CA 1
ATOM 6519 C C . SER B 1 339 ? -9.508 -19.234 12.234 1 98.31 339 SER B C 1
ATOM 6521 O O . SER B 1 339 ? -8.477 -18.594 12.469 1 98.31 339 SER B O 1
ATOM 6523 N N . SER B 1 340 ? -9.812 -20.328 12.875 1 96.56 340 SER B N 1
ATOM 6524 C CA . SER B 1 340 ? -8.945 -20.891 13.906 1 96.56 340 SER B CA 1
ATOM 6525 C C . SER B 1 340 ? -7.898 -21.828 13.297 1 96.56 340 SER B C 1
ATOM 6527 O O . SER B 1 340 ? -7.102 -22.422 14.016 1 96.56 340 SER B O 1
ATOM 6529 N N . SER B 1 341 ? -7.934 -21.969 11.953 1 96.38 341 SER B N 1
ATOM 6530 C CA . SER B 1 341 ? -6.992 -22.859 11.273 1 96.38 341 SER B CA 1
ATOM 6531 C C . SER B 1 341 ? -5.551 -22.484 11.594 1 96.38 341 SER B C 1
ATOM 6533 O O . SER B 1 341 ? -5.242 -21.297 11.805 1 96.38 341 SER B O 1
ATOM 6535 N N . HIS B 1 342 ? -4.711 -23.484 11.602 1 93.38 342 HIS B N 1
ATOM 6536 C CA . HIS B 1 342 ? -3.283 -23.281 11.82 1 93.38 342 HIS B CA 1
ATOM 6537 C C . HIS B 1 342 ? -2.711 -22.25 10.852 1 93.38 342 HIS B C 1
ATOM 6539 O O . HIS B 1 342 ? -1.918 -21.391 11.242 1 93.38 342 HIS B O 1
ATOM 6545 N N . TRP B 1 343 ? -3.08 -22.297 9.617 1 96.12 343 TRP B N 1
ATOM 6546 C CA . TRP B 1 343 ? -2.516 -21.5 8.539 1 96.12 343 TRP B CA 1
ATOM 6547 C C . TRP B 1 343 ? -3.045 -20.062 8.594 1 96.12 343 TRP B C 1
ATOM 6549 O O . TRP B 1 343 ? -2.59 -19.203 7.844 1 96.12 343 TRP B O 1
ATOM 6559 N N . GLN B 1 344 ? -4 -19.828 9.445 1 97.69 344 GLN B N 1
ATOM 6560 C CA . GLN B 1 344 ? -4.488 -18.484 9.734 1 97.69 344 GLN B CA 1
ATOM 6561 C C . GLN B 1 344 ? -3.842 -17.922 11 1 97.69 344 GLN B C 1
ATOM 6563 O O . GLN B 1 344 ? -3.441 -16.75 11.031 1 97.69 344 GLN B O 1
ATOM 6568 N N . GLN B 1 345 ? -3.67 -18.719 12 1 96.69 345 GLN B N 1
ATOM 6569 C CA . GLN B 1 345 ? -3.328 -18.266 13.344 1 96.69 345 GLN B CA 1
ATOM 6570 C C . GLN B 1 345 ? -1.83 -18.391 13.602 1 96.69 345 GLN B C 1
ATOM 6572 O O . GLN B 1 345 ? -1.257 -17.594 14.352 1 96.69 345 GLN B O 1
ATOM 6577 N N . ASN B 1 346 ? -1.207 -19.375 12.969 1 93.38 346 ASN B N 1
ATOM 6578 C CA . ASN B 1 346 ? 0.159 -19.688 13.367 1 93.38 346 ASN B CA 1
ATOM 6579 C C . ASN B 1 346 ? 1.092 -19.766 12.164 1 93.38 346 ASN B C 1
ATOM 6581 O O . ASN B 1 346 ? 2.182 -20.344 12.25 1 93.38 346 ASN B O 1
ATOM 6585 N N . ASP B 1 347 ? 0.63 -19.328 11.047 1 93.88 347 ASP B N 1
ATOM 6586 C CA . ASP B 1 347 ? 1.402 -19.234 9.812 1 93.88 347 ASP B CA 1
ATOM 6587 C C . ASP B 1 347 ? 0.963 -18.016 8.992 1 93.88 347 ASP B C 1
ATOM 6589 O O . ASP B 1 347 ? -0.008 -17.344 9.336 1 93.88 347 ASP B O 1
ATOM 6593 N N . TYR B 1 348 ? 1.727 -17.703 8.023 1 97.38 348 TYR B N 1
ATOM 6594 C CA . TYR B 1 348 ? 1.388 -16.625 7.102 1 97.38 348 TYR B CA 1
ATOM 6595 C C . TYR B 1 348 ? 1.247 -15.289 7.84 1 97.38 348 TYR B C 1
ATOM 6597 O O . TYR B 1 348 ? 0.238 -14.602 7.695 1 97.38 348 TYR B O 1
ATOM 6605 N N . LYS B 1 349 ? 2.219 -14.992 8.594 1 97 349 LYS B N 1
ATOM 6606 C CA . LYS B 1 349 ? 2.387 -13.727 9.289 1 97 349 LYS B CA 1
ATOM 6607 C C . LYS B 1 349 ? 3.785 -13.156 9.07 1 97 349 LYS B C 1
ATOM 6609 O O . LYS B 1 349 ? 4.754 -13.906 8.93 1 97 349 LYS B O 1
ATOM 6614 N N . GLY B 1 350 ? 3.867 -11.836 8.922 1 97.38 350 GLY B N 1
ATOM 6615 C CA . GLY B 1 350 ? 5.152 -11.18 8.734 1 97.38 350 GLY B CA 1
ATOM 6616 C C . GLY B 1 350 ? 5.75 -10.656 10.031 1 97.38 350 GLY B C 1
ATOM 6617 O O . GLY B 1 350 ? 5.133 -9.844 10.719 1 97.38 350 GLY B O 1
ATOM 6618 N N . PHE B 1 351 ? 6.992 -11.062 10.383 1 98 351 PHE B N 1
ATOM 6619 C CA . PHE B 1 351 ? 7.637 -10.672 11.625 1 98 351 PHE B CA 1
ATOM 6620 C C . PHE B 1 351 ? 8.859 -9.797 11.359 1 98 351 PHE B C 1
ATOM 6622 O O . PHE B 1 351 ? 9.328 -9.719 10.219 1 98 351 PHE B O 1
ATOM 6629 N N . SER B 1 352 ? 9.312 -9.141 12.43 1 98.38 352 SER B N 1
ATOM 6630 C CA . SER B 1 352 ? 10.547 -8.359 12.398 1 98.38 352 SER B CA 1
ATOM 6631 C C . SER B 1 352 ? 11.766 -9.258 12.211 1 98.38 352 SER B C 1
ATOM 6633 O O . SER B 1 352 ? 11.766 -10.414 12.641 1 98.38 352 SER B O 1
ATOM 6635 N N . PRO B 1 353 ? 12.82 -8.695 11.602 1 98.06 353 PRO B N 1
ATOM 6636 C CA . PRO B 1 353 ? 14.062 -9.469 11.484 1 98.06 353 PRO B CA 1
ATOM 6637 C C . PRO B 1 353 ? 14.641 -9.867 12.836 1 98.06 353 PRO B C 1
ATOM 6639 O O . PRO B 1 353 ? 15.516 -10.734 12.914 1 98.06 353 PRO B O 1
ATOM 6642 N N . SER B 1 354 ? 14.172 -9.273 13.914 1 97.69 354 SER B N 1
ATOM 6643 C CA . SER B 1 354 ? 14.68 -9.578 15.25 1 97.69 354 SER B CA 1
ATOM 6644 C C . SER B 1 354 ? 13.961 -10.781 15.852 1 97.69 354 SER B C 1
ATOM 6646 O O . SER B 1 354 ? 14.398 -11.328 16.859 1 97.69 354 SER B O 1
ATOM 6648 N N . THR B 1 355 ? 12.883 -11.219 15.242 1 97.5 355 THR B N 1
ATOM 6649 C CA . THR B 1 355 ? 12.086 -12.328 15.75 1 97.5 355 THR B CA 1
ATOM 6650 C C . THR B 1 355 ? 12.578 -13.656 15.195 1 97.5 355 THR B C 1
ATOM 6652 O O . THR B 1 355 ? 12.758 -13.805 13.984 1 97.5 355 THR B O 1
ATOM 6655 N N . ASP B 1 356 ? 12.812 -14.617 16.062 1 92.5 356 ASP B N 1
ATOM 6656 C CA . ASP B 1 356 ? 13.234 -15.953 15.641 1 92.5 356 ASP B CA 1
ATOM 6657 C C . ASP B 1 356 ? 12.32 -17.031 16.234 1 92.5 356 ASP B C 1
ATOM 6659 O O . ASP B 1 356 ? 11.25 -16.719 16.766 1 92.5 356 ASP B O 1
ATOM 6663 N N . TRP B 1 357 ? 12.695 -18.281 16.078 1 88.94 357 TRP B N 1
ATOM 6664 C CA . TRP B 1 357 ? 11.82 -19.406 16.438 1 88.94 357 TRP B CA 1
ATOM 6665 C C . TRP B 1 357 ? 11.664 -19.516 17.953 1 88.94 357 TRP B C 1
ATOM 6667 O O . TRP B 1 357 ? 10.695 -20.094 18.438 1 88.94 357 TRP B O 1
ATOM 6677 N N . ASP B 1 358 ? 12.578 -18.906 18.719 1 91.75 358 ASP B N 1
ATOM 6678 C CA . ASP B 1 358 ? 12.523 -18.969 20.172 1 91.75 358 ASP B CA 1
ATOM 6679 C C . ASP B 1 358 ? 11.68 -17.828 20.75 1 91.75 358 ASP B C 1
ATOM 6681 O O . ASP B 1 358 ? 11.18 -17.922 21.859 1 91.75 358 ASP B O 1
ATOM 6685 N N . THR B 1 359 ? 11.523 -16.781 19.922 1 94.62 359 THR B N 1
ATOM 6686 C CA . THR B 1 359 ? 10.906 -15.578 20.469 1 94.62 359 THR B CA 1
ATOM 6687 C C . THR B 1 359 ? 9.586 -15.281 19.766 1 94.62 359 THR B C 1
ATOM 6689 O O . THR B 1 359 ? 8.844 -14.398 20.203 1 94.62 359 THR B O 1
ATOM 6692 N N . VAL B 1 360 ? 9.203 -16.047 18.844 1 94.69 360 VAL B N 1
ATOM 6693 C CA . VAL B 1 360 ? 8.047 -15.742 18.016 1 94.69 360 VAL B CA 1
ATOM 6694 C C . VAL B 1 360 ? 6.77 -15.836 18.844 1 94.69 360 VAL B C 1
ATOM 6696 O O . VAL B 1 360 ? 6.582 -16.797 19.594 1 94.69 360 VAL B O 1
ATOM 6699 N N . ASP B 1 361 ? 5.977 -14.797 18.781 1 96.5 361 ASP B N 1
ATOM 6700 C CA . ASP B 1 361 ? 4.586 -14.758 19.219 1 96.5 361 ASP B CA 1
ATOM 6701 C C . ASP B 1 361 ? 3.646 -14.508 18.047 1 96.5 361 ASP B C 1
ATOM 6703 O O . ASP B 1 361 ? 3.471 -13.367 17.609 1 96.5 361 ASP B O 1
ATOM 6707 N N . TYR B 1 362 ? 2.977 -15.555 17.594 1 93.19 362 TYR B N 1
ATOM 6708 C CA . TYR B 1 362 ? 2.162 -15.484 16.391 1 93.19 362 TYR B CA 1
ATOM 6709 C C . TYR B 1 362 ? 0.992 -14.523 16.578 1 93.19 362 TYR B C 1
ATOM 6711 O O . TYR B 1 362 ? 0.447 -14.008 15.594 1 93.19 362 TYR B O 1
ATOM 6719 N N . LYS B 1 363 ? 0.64 -14.219 17.75 1 94.25 363 LYS B N 1
ATOM 6720 C CA . LYS B 1 363 ? -0.475 -13.32 18.016 1 94.25 363 LYS B CA 1
ATOM 6721 C C . LYS B 1 363 ? -0.056 -11.859 17.844 1 94.25 363 LYS B C 1
ATOM 6723 O O . LYS B 1 363 ? -0.904 -10.969 17.781 1 94.25 363 LYS B O 1
ATOM 6728 N N . SER B 1 364 ? 1.239 -11.633 17.688 1 95.19 364 SER B N 1
ATOM 6729 C CA . SER B 1 364 ? 1.752 -10.273 17.656 1 95.19 364 SER B CA 1
ATOM 6730 C C . SER B 1 364 ? 1.701 -9.68 16.25 1 95.19 364 SER B C 1
ATOM 6732 O O . SER B 1 364 ? 1.949 -8.492 16.062 1 95.19 364 SER B O 1
ATOM 6734 N N . ALA B 1 365 ? 1.387 -10.492 15.297 1 96.31 365 ALA B N 1
ATOM 6735 C CA . ALA B 1 365 ? 1.326 -10.023 13.922 1 96.31 365 ALA B CA 1
ATOM 6736 C C . ALA B 1 365 ? 0.004 -10.406 13.266 1 96.31 365 ALA B C 1
ATOM 6738 O O . ALA B 1 365 ? -0.502 -11.516 13.477 1 96.31 365 ALA B O 1
ATOM 6739 N N . PRO B 1 366 ? -0.535 -9.5 12.531 1 96.38 366 PRO B N 1
ATOM 6740 C CA . PRO B 1 366 ? -1.761 -9.867 11.82 1 96.38 366 PRO B CA 1
ATOM 6741 C C . PRO B 1 366 ? -1.51 -10.875 10.695 1 96.38 366 PRO B C 1
ATOM 6743 O O . PRO B 1 366 ? -0.429 -10.883 10.102 1 96.38 366 PRO B O 1
ATOM 6746 N N . ALA B 1 367 ? -2.547 -11.672 10.406 1 97.94 367 ALA B N 1
ATOM 6747 C CA . ALA B 1 367 ? -2.469 -12.602 9.281 1 97.94 367 ALA B CA 1
ATOM 6748 C C . ALA B 1 367 ? -2.324 -11.844 7.961 1 97.94 367 ALA B C 1
ATOM 6750 O O . ALA B 1 367 ? -2.969 -10.812 7.754 1 97.94 367 ALA B O 1
ATOM 6751 N N . ILE B 1 368 ? -1.464 -12.344 7.082 1 98.62 368 ILE B N 1
ATOM 6752 C CA . ILE B 1 368 ? -1.273 -11.734 5.773 1 98.62 368 ILE B CA 1
ATOM 6753 C C . ILE B 1 368 ? -2.57 -11.82 4.969 1 98.62 368 ILE B C 1
ATOM 6755 O O . ILE B 1 368 ? -3.113 -12.906 4.77 1 98.62 368 ILE B O 1
ATOM 6759 N N . GLN B 1 369 ? -3.094 -10.688 4.555 1 98.31 369 GLN B N 1
ATOM 6760 C CA . GLN B 1 369 ? -4.191 -10.609 3.6 1 98.31 369 GLN B CA 1
ATOM 6761 C C . GLN B 1 369 ? -3.707 -10.117 2.24 1 98.31 369 GLN B C 1
ATOM 6763 O O . GLN B 1 369 ? -3.68 -10.883 1.271 1 98.31 369 GLN B O 1
ATOM 6768 N N . GLU B 1 370 ? -3.148 -8.953 2.209 1 98.31 370 GLU B N 1
ATOM 6769 C CA . GLU B 1 370 ? -2.572 -8.375 1.001 1 98.31 370 GLU B CA 1
ATOM 6770 C C . GLU B 1 370 ? -1.056 -8.547 0.975 1 98.31 370 GLU B C 1
ATOM 6772 O O . GLU B 1 370 ? -0.43 -8.75 2.018 1 98.31 370 GLU B O 1
ATOM 6777 N N . LEU B 1 371 ? -0.518 -8.523 -0.194 1 98.75 371 LEU B N 1
ATOM 6778 C CA . LEU B 1 371 ? 0.93 -8.594 -0.359 1 98.75 371 LEU B CA 1
ATOM 6779 C C . LEU B 1 371 ? 1.491 -7.254 -0.819 1 98.75 371 LEU B C 1
ATOM 6781 O O . LEU B 1 371 ? 0.8 -6.484 -1.492 1 98.75 371 LEU B O 1
ATOM 6785 N N . PRO B 1 372 ? 2.699 -6.996 -0.417 1 98.81 372 PRO B N 1
ATOM 6786 C CA . PRO B 1 372 ? 3.32 -5.73 -0.813 1 98.81 372 PRO B CA 1
ATOM 6787 C C . PRO B 1 372 ? 3.715 -5.703 -2.287 1 98.81 372 PRO B C 1
ATOM 6789 O O . PRO B 1 372 ? 3.738 -6.746 -2.945 1 98.81 372 PRO B O 1
ATOM 6792 N N . ILE B 1 373 ? 4.02 -4.5 -2.793 1 98.88 373 ILE B N 1
ATOM 6793 C CA . ILE B 1 373 ? 4.5 -4.305 -4.156 1 98.88 373 ILE B CA 1
ATOM 6794 C C . ILE B 1 373 ? 5.781 -5.113 -4.367 1 98.88 373 ILE B C 1
ATOM 6796 O O . ILE B 1 373 ? 6.645 -5.16 -3.49 1 98.88 373 ILE B O 1
ATOM 6800 N N . GLN B 1 374 ? 5.867 -5.832 -5.48 1 98.62 374 GLN B N 1
ATOM 6801 C CA . GLN B 1 374 ? 7.051 -6.621 -5.812 1 98.62 374 GLN B CA 1
ATOM 6802 C C . GLN B 1 374 ? 7.258 -6.703 -7.32 1 98.62 374 GLN B C 1
ATOM 6804 O O . GLN B 1 374 ? 6.348 -6.391 -8.094 1 98.62 374 GLN B O 1
ATOM 6809 N N . SER B 1 375 ? 8.445 -7.051 -7.695 1 98.88 375 SER B N 1
ATOM 6810 C CA . SER B 1 375 ? 8.82 -7.293 -9.086 1 98.88 375 SER B CA 1
ATOM 6811 C C . SER B 1 375 ? 9.961 -8.297 -9.18 1 98.88 375 SER B C 1
ATOM 6813 O O . SER B 1 375 ? 10.672 -8.539 -8.195 1 98.88 375 SER B O 1
ATOM 6815 N N . ALA B 1 376 ? 10.078 -8.906 -10.297 1 98.88 376 ALA B N 1
ATOM 6816 C CA . ALA B 1 376 ? 11.18 -9.836 -10.531 1 98.88 376 ALA B CA 1
ATOM 6817 C C . ALA B 1 376 ? 11.539 -9.891 -12.016 1 98.88 376 ALA B C 1
ATOM 6819 O O . ALA B 1 376 ? 10.68 -9.672 -12.875 1 98.88 376 ALA B O 1
ATOM 6820 N N . ILE B 1 377 ? 12.789 -10.141 -12.234 1 98.81 377 ILE B N 1
ATOM 6821 C CA . ILE B 1 377 ? 13.32 -10.328 -13.578 1 98.81 377 ILE B CA 1
ATOM 6822 C C . ILE B 1 377 ? 13.227 -11.805 -13.969 1 98.81 377 ILE B C 1
ATOM 6824 O O . ILE B 1 377 ? 13.758 -12.664 -13.266 1 98.81 377 ILE B O 1
ATOM 6828 N N . THR B 1 378 ? 12.578 -12.07 -15.039 1 98.19 378 THR B N 1
ATOM 6829 C CA . THR B 1 378 ? 12.461 -13.453 -15.5 1 98.19 378 THR B CA 1
ATOM 6830 C C . THR B 1 378 ? 13.484 -13.75 -16.594 1 98.19 378 THR B C 1
ATOM 6832 O O . THR B 1 378 ? 13.961 -14.875 -16.719 1 98.19 378 THR B O 1
ATOM 6835 N N . VAL B 1 379 ? 13.766 -12.734 -17.438 1 96.31 379 VAL B N 1
ATOM 6836 C CA . VAL B 1 379 ? 14.766 -12.82 -18.484 1 96.31 379 VAL B CA 1
ATOM 6837 C C . VAL B 1 379 ? 15.641 -11.57 -18.469 1 96.31 379 VAL B C 1
ATOM 6839 O O . VAL B 1 379 ? 15.133 -10.445 -18.484 1 96.31 379 VAL B O 1
ATOM 6842 N N . PRO B 1 380 ? 16.953 -11.719 -18.531 1 96.62 380 PRO B N 1
ATOM 6843 C CA . PRO B 1 380 ? 17.734 -12.953 -18.5 1 96.62 380 PRO B CA 1
ATOM 6844 C C . PRO B 1 380 ? 17.719 -13.625 -17.125 1 96.62 380 PRO B C 1
ATOM 6846 O O . PRO B 1 380 ? 17.344 -13.008 -16.125 1 96.62 380 PRO B O 1
ATOM 6849 N N . ALA B 1 381 ? 18.109 -14.891 -17.125 1 95.06 381 ALA B N 1
ATOM 6850 C CA . ALA B 1 381 ? 18.266 -15.617 -15.875 1 95.06 381 ALA B CA 1
ATOM 6851 C C . ALA B 1 381 ? 19.547 -15.203 -15.164 1 95.06 381 ALA B C 1
ATOM 6853 O O . ALA B 1 381 ? 20.484 -14.719 -15.805 1 95.06 381 ALA B O 1
ATOM 6854 N N . ASP B 1 382 ? 19.531 -15.344 -13.844 1 95.75 382 ASP B N 1
ATOM 6855 C CA . ASP B 1 382 ? 20.766 -15.102 -13.086 1 95.75 382 ASP B CA 1
ATOM 6856 C C . ASP B 1 382 ? 21.891 -15.992 -13.586 1 95.75 382 ASP B C 1
ATOM 6858 O O . ASP B 1 382 ? 21.719 -17.203 -13.742 1 95.75 382 ASP B O 1
ATOM 6862 N N . GLY B 1 383 ? 23 -15.453 -13.891 1 95.06 383 GLY B N 1
ATOM 6863 C CA . GLY B 1 383 ? 24.141 -16.203 -14.383 1 95.06 383 GLY B CA 1
ATOM 6864 C C . GLY B 1 383 ? 24.156 -16.328 -15.898 1 95.06 383 GLY B C 1
ATOM 6865 O O . GLY B 1 383 ? 25.062 -16.969 -16.453 1 95.06 383 GLY B O 1
ATOM 6866 N N . ALA B 1 384 ? 23.234 -15.758 -16.547 1 94.62 384 ALA B N 1
ATOM 6867 C CA . ALA B 1 384 ? 23.156 -15.844 -18 1 94.62 384 ALA B CA 1
ATOM 6868 C C . ALA B 1 384 ? 24.375 -15.211 -18.656 1 94.62 384 ALA B C 1
ATOM 6870 O O . ALA B 1 384 ? 25.016 -14.336 -18.062 1 94.62 384 ALA B O 1
ATOM 6871 N N . ILE B 1 385 ? 24.703 -15.672 -19.875 1 94.19 385 ILE B N 1
ATOM 6872 C CA . ILE B 1 385 ? 25.781 -15.133 -20.672 1 94.19 385 ILE B CA 1
ATOM 6873 C C . ILE B 1 385 ? 25.219 -14.461 -21.922 1 94.19 385 ILE B C 1
ATOM 6875 O O . ILE B 1 385 ? 24.406 -15.047 -22.641 1 94.19 385 ILE B O 1
ATOM 6879 N N . VAL B 1 386 ? 25.578 -13.258 -22.094 1 93.19 386 VAL B N 1
ATOM 6880 C CA . VAL B 1 386 ? 25.172 -12.5 -23.266 1 93.19 386 VAL B CA 1
ATOM 6881 C C . VAL B 1 386 ? 26.375 -12.195 -24.141 1 93.19 386 VAL B C 1
ATOM 6883 O O . VAL B 1 386 ? 27.453 -11.844 -23.641 1 93.19 386 VAL B O 1
ATOM 6886 N N . ASP B 1 387 ? 26.172 -12.336 -25.438 1 92.06 387 ASP B N 1
ATOM 6887 C CA . ASP B 1 387 ? 27.266 -12.047 -26.375 1 92.06 387 ASP B CA 1
ATOM 6888 C C . ASP B 1 387 ? 27.328 -10.555 -26.688 1 92.06 387 ASP B C 1
ATOM 6890 O O . ASP B 1 387 ? 26.312 -9.938 -27.016 1 92.06 387 ASP B O 1
ATOM 6894 N N . ARG B 1 388 ? 28.5 -10.031 -26.688 1 92.06 388 ARG B N 1
ATOM 6895 C CA . ARG B 1 388 ? 28.703 -8.609 -26.969 1 92.06 388 ARG B CA 1
ATOM 6896 C C . ARG B 1 388 ? 28.203 -8.25 -28.359 1 92.06 388 ARG B C 1
ATOM 6898 O O . ARG B 1 388 ? 27.781 -7.117 -28.609 1 92.06 388 ARG B O 1
ATOM 6905 N N . SER B 1 389 ? 28.25 -9.18 -29.203 1 91.5 389 SER B N 1
ATOM 6906 C CA . SER B 1 389 ? 27.859 -8.945 -30.594 1 91.5 389 SER B CA 1
ATOM 6907 C C . SER B 1 389 ? 26.375 -8.633 -30.703 1 91.5 389 SER B C 1
ATOM 6909 O O . SER B 1 389 ? 25.922 -8.094 -31.719 1 91.5 389 SER B O 1
ATOM 6911 N N . GLU B 1 390 ? 25.594 -8.977 -29.688 1 90.38 390 GLU B N 1
ATOM 6912 C CA . GLU B 1 390 ? 24.156 -8.688 -29.688 1 90.38 390 GLU B CA 1
ATOM 6913 C C . GLU B 1 390 ? 23.891 -7.188 -29.609 1 90.38 390 GLU B C 1
ATOM 6915 O O . GLU B 1 390 ? 22.812 -6.719 -29.969 1 90.38 390 GLU B O 1
ATOM 6920 N N . GLU B 1 391 ? 24.781 -6.395 -29.078 1 93.25 391 GLU B N 1
ATOM 6921 C CA . GLU B 1 391 ? 24.797 -4.938 -28.984 1 93.25 391 GLU B CA 1
ATOM 6922 C C . GLU B 1 391 ? 23.781 -4.441 -27.969 1 93.25 391 GLU B C 1
ATOM 6924 O O . GLU B 1 391 ? 23.969 -3.377 -27.359 1 93.25 391 GLU B O 1
ATOM 6929 N N . GLU B 1 392 ? 22.625 -5.215 -27.812 1 96.06 392 GLU B N 1
ATOM 6930 C CA . GLU B 1 392 ? 21.594 -4.836 -26.844 1 96.06 392 GLU B CA 1
ATOM 6931 C C . GLU B 1 392 ? 21.094 -6.051 -26.062 1 96.06 392 GLU B C 1
ATOM 6933 O O . GLU B 1 392 ? 21.312 -7.191 -26.484 1 96.06 392 GLU B O 1
ATOM 6938 N N . VAL B 1 393 ? 20.5 -5.832 -24.984 1 95.75 393 VAL B N 1
ATOM 6939 C CA . VAL B 1 393 ? 19.875 -6.887 -24.188 1 95.75 393 VAL B CA 1
ATOM 6940 C C . VAL B 1 393 ? 18.453 -6.488 -23.812 1 95.75 393 VAL B C 1
ATOM 6942 O O . VAL B 1 393 ? 18.188 -5.32 -23.516 1 95.75 393 VAL B O 1
ATOM 6945 N N . THR B 1 394 ? 17.578 -7.422 -23.922 1 96.81 394 THR B N 1
ATOM 6946 C CA . THR B 1 394 ? 16.188 -7.227 -23.5 1 96.81 394 THR B CA 1
ATOM 6947 C C . THR B 1 394 ? 15.953 -7.871 -22.141 1 96.81 394 THR B C 1
ATOM 6949 O O . THR B 1 394 ? 16.25 -9.055 -21.938 1 96.81 394 THR B O 1
ATOM 6952 N N . ILE B 1 395 ? 15.477 -7.062 -21.234 1 98.19 395 ILE B N 1
ATOM 6953 C CA . ILE B 1 395 ? 15.172 -7.5 -19.875 1 98.19 395 ILE B CA 1
ATOM 6954 C C . ILE B 1 395 ? 13.664 -7.559 -19.672 1 98.19 395 ILE B C 1
ATOM 6956 O O . ILE B 1 395 ? 12.945 -6.617 -20.016 1 98.19 395 ILE B O 1
ATOM 6960 N N . LYS B 1 396 ? 13.141 -8.688 -19.172 1 98 396 LYS B N 1
ATOM 6961 C CA . LYS B 1 396 ? 11.703 -8.891 -18.953 1 98 396 LYS B CA 1
ATOM 6962 C C . LYS B 1 396 ? 11.422 -9.328 -17.531 1 98 396 LYS B C 1
ATOM 6964 O O . LYS B 1 396 ? 12.281 -9.898 -16.859 1 98 396 LYS B O 1
ATOM 6969 N N . GLY B 1 397 ? 10.242 -9.031 -17.125 1 98.56 397 GLY B N 1
ATOM 6970 C CA . GLY B 1 397 ? 9.812 -9.477 -15.805 1 98.56 397 GLY B CA 1
ATOM 6971 C C . GLY B 1 397 ? 8.352 -9.172 -15.523 1 98.56 397 GLY B C 1
ATOM 6972 O O . GLY B 1 397 ? 7.582 -8.891 -16.438 1 98.56 397 GLY B O 1
ATOM 6973 N N . TYR B 1 398 ? 7.953 -9.406 -14.281 1 98.75 398 TYR B N 1
ATOM 6974 C CA . TYR B 1 398 ? 6.602 -9.109 -13.82 1 98.75 398 TYR B CA 1
ATOM 6975 C C . TYR B 1 398 ? 6.633 -8.203 -12.594 1 98.75 398 TYR B C 1
ATOM 6977 O O . TYR B 1 398 ? 7.668 -8.07 -11.938 1 98.75 398 TYR B O 1
ATOM 6985 N N . ALA B 1 399 ? 5.566 -7.5 -12.367 1 98.81 399 ALA B N 1
ATOM 6986 C CA . ALA B 1 399 ? 5.324 -6.719 -11.156 1 98.81 399 ALA B CA 1
ATOM 6987 C C . ALA B 1 399 ? 3.871 -6.84 -10.703 1 98.81 399 ALA B C 1
ATOM 6989 O O . ALA B 1 399 ? 2.965 -6.926 -11.531 1 98.81 399 ALA B O 1
ATOM 6990 N N . TRP B 1 400 ? 3.701 -6.871 -9.422 1 98.62 400 TRP B N 1
ATOM 6991 C CA . TRP B 1 400 ? 2.35 -7.012 -8.891 1 98.62 400 TRP B CA 1
ATOM 6992 C C . TRP B 1 400 ? 2.26 -6.449 -7.473 1 98.62 400 TRP B C 1
ATOM 6994 O O . TRP B 1 400 ? 3.215 -6.543 -6.699 1 98.62 400 TRP B O 1
ATOM 7004 N N . SER B 1 401 ? 1.163 -5.812 -7.16 1 98.56 401 SER B N 1
ATOM 7005 C CA . SER B 1 401 ? 0.832 -5.316 -5.828 1 98.56 401 SER B CA 1
ATOM 7006 C C . SER B 1 401 ? -0.532 -5.824 -5.371 1 98.56 401 SER B C 1
ATOM 7008 O O . SER B 1 401 ? -1.485 -5.844 -6.152 1 98.56 401 SER B O 1
ATOM 7010 N N . GLY B 1 402 ? -0.671 -6.242 -4.133 1 98.25 402 GLY B N 1
ATOM 7011 C CA . GLY B 1 402 ? -1.94 -6.695 -3.588 1 98.25 402 GLY B CA 1
ATOM 7012 C C . GLY B 1 402 ? -2.902 -5.559 -3.293 1 98.25 402 GLY B C 1
ATOM 7013 O O . GLY B 1 402 ? -2.557 -4.387 -3.455 1 98.25 402 GLY B O 1
ATOM 7014 N N . GLY B 1 403 ? -4.121 -5.922 -2.92 1 97.19 403 GLY B N 1
ATOM 7015 C CA . GLY B 1 403 ? -5.113 -4.973 -2.445 1 97.19 403 GLY B CA 1
ATOM 7016 C C . GLY B 1 403 ? -5.789 -4.207 -3.566 1 97.19 403 GLY B C 1
ATOM 7017 O O . GLY B 1 403 ? -6.574 -3.287 -3.314 1 97.19 403 GLY B O 1
ATOM 7018 N N . GLY B 1 404 ? -5.445 -4.559 -4.801 1 97.12 404 GLY B N 1
ATOM 7019 C CA . GLY B 1 404 ? -6.066 -3.875 -5.926 1 97.12 404 GLY B CA 1
ATOM 7020 C C . GLY B 1 404 ? -5.305 -2.639 -6.363 1 97.12 404 GLY B C 1
ATOM 7021 O O . GLY B 1 404 ? -5.797 -1.855 -7.176 1 97.12 404 GLY B O 1
ATOM 7022 N N . ARG B 1 405 ? -4.16 -2.441 -5.871 1 97.19 405 ARG B N 1
ATOM 7023 C CA . ARG B 1 405 ? -3.309 -1.332 -6.289 1 97.19 405 ARG B CA 1
ATOM 7024 C C . ARG B 1 405 ? -2.629 -1.635 -7.621 1 97.19 405 ARG B C 1
ATOM 7026 O O . ARG B 1 405 ? -2.152 -2.75 -7.84 1 97.19 405 ARG B O 1
ATOM 7033 N N . GLU B 1 406 ? -2.578 -0.633 -8.414 1 96.88 406 GLU B N 1
ATOM 7034 C CA . GLU B 1 406 ? -2.006 -0.799 -9.742 1 96.88 406 GLU B CA 1
ATOM 7035 C C . GLU B 1 406 ? -0.504 -0.533 -9.734 1 96.88 406 GLU B C 1
ATOM 7037 O O . GLU B 1 406 ? -0.034 0.386 -9.062 1 96.88 406 GLU B O 1
ATOM 7042 N N . VAL B 1 407 ? 0.267 -1.374 -10.43 1 97.94 407 VAL B N 1
ATOM 7043 C CA . VAL B 1 407 ? 1.66 -1.039 -10.703 1 97.94 407 VAL B CA 1
ATOM 7044 C C . VAL B 1 407 ? 1.727 0.118 -11.703 1 97.94 407 VAL B C 1
ATOM 7046 O O . VAL B 1 407 ? 1.248 0.002 -12.828 1 97.94 407 VAL B O 1
ATOM 7049 N N . VAL B 1 408 ? 2.342 1.202 -11.336 1 97.25 408 VAL B N 1
ATOM 7050 C CA . VAL B 1 408 ? 2.285 2.377 -12.195 1 97.25 408 VAL B CA 1
ATOM 7051 C C . VAL B 1 408 ? 3.641 2.592 -12.867 1 97.25 408 VAL B C 1
ATOM 7053 O O . VAL B 1 408 ? 3.75 3.348 -13.836 1 97.25 408 VAL B O 1
ATOM 7056 N N . ARG B 1 409 ? 4.648 1.908 -12.32 1 98.56 409 ARG B N 1
ATOM 7057 C CA . ARG B 1 409 ? 5.973 2.066 -12.906 1 98.56 409 ARG B CA 1
ATOM 7058 C C . ARG B 1 409 ? 6.906 0.946 -12.461 1 98.56 409 ARG B C 1
ATOM 7060 O O . ARG B 1 409 ? 6.781 0.434 -11.344 1 98.56 409 ARG B O 1
ATOM 7067 N N . VAL B 1 410 ? 7.793 0.57 -13.32 1 98.81 410 VAL B N 1
ATOM 7068 C CA . VAL B 1 410 ? 8.914 -0.312 -13.016 1 98.81 410 VAL B CA 1
ATOM 7069 C C . VAL B 1 410 ? 10.219 0.331 -13.477 1 98.81 410 VAL B C 1
ATOM 7071 O O . VAL B 1 410 ? 10.336 0.738 -14.641 1 98.81 410 VAL B O 1
ATOM 7074 N N . ASP B 1 411 ? 11.141 0.432 -12.555 1 98.88 411 ASP B N 1
ATOM 7075 C CA . ASP B 1 411 ? 12.477 0.929 -12.852 1 98.88 411 ASP B CA 1
ATOM 7076 C C . ASP B 1 411 ? 13.484 -0.217 -12.922 1 98.88 411 ASP B C 1
ATOM 7078 O O . ASP B 1 411 ? 13.484 -1.105 -12.062 1 98.88 411 ASP B O 1
ATOM 7082 N N . VAL B 1 412 ? 14.328 -0.142 -13.93 1 98.88 412 VAL B N 1
ATOM 7083 C CA . VAL B 1 412 ? 15.344 -1.176 -14.117 1 98.88 412 VAL B CA 1
ATOM 7084 C C . VAL B 1 412 ? 16.719 -0.537 -14.164 1 98.88 412 VAL B C 1
ATOM 7086 O O . VAL B 1 412 ? 16.906 0.515 -14.781 1 98.88 412 VAL B O 1
ATOM 7089 N N . SER B 1 413 ? 17.656 -1.13 -13.461 1 98.75 413 SER B N 1
ATOM 7090 C CA . SER B 1 413 ? 19.047 -0.715 -13.453 1 98.75 413 SER B CA 1
ATOM 7091 C C . SER B 1 413 ? 19.953 -1.808 -14.008 1 98.75 413 SER B C 1
ATOM 7093 O O . SER B 1 413 ? 19.75 -2.99 -13.734 1 98.75 413 SER B O 1
ATOM 7095 N N . ILE B 1 414 ? 20.953 -1.438 -14.742 1 97.88 414 ILE B N 1
ATOM 7096 C CA . ILE B 1 414 ? 21.906 -2.418 -15.25 1 97.88 414 ILE B CA 1
ATOM 7097 C C . ILE B 1 414 ? 23.25 -2.234 -14.562 1 97.88 414 ILE B C 1
ATOM 7099 O O . ILE B 1 414 ? 24.266 -2.793 -15 1 97.88 414 ILE B O 1
ATOM 7103 N N . ASP B 1 415 ? 23.297 -1.367 -13.539 1 97 415 ASP B N 1
ATOM 7104 C CA . ASP B 1 415 ? 24.531 -1.084 -12.82 1 97 415 ASP B CA 1
ATOM 7105 C C . ASP B 1 415 ? 24.328 -1.188 -11.312 1 97 415 ASP B C 1
ATOM 7107 O O . ASP B 1 415 ? 24.875 -0.381 -10.555 1 97 415 ASP B O 1
ATOM 7111 N N . GLY B 1 416 ? 23.484 -2.033 -10.93 1 97.44 416 GLY B N 1
ATOM 7112 C CA . GLY B 1 416 ? 23.344 -2.377 -9.523 1 97.44 416 GLY B CA 1
ATOM 7113 C C . GLY B 1 416 ? 22.531 -1.377 -8.734 1 97.44 416 GLY B C 1
ATOM 7114 O O . GLY B 1 416 ? 22.688 -1.248 -7.52 1 97.44 416 GLY B O 1
ATOM 7115 N N . GLY B 1 417 ? 21.719 -0.552 -9.367 1 97.81 417 GLY B N 1
ATOM 7116 C CA . GLY B 1 417 ? 20.828 0.366 -8.68 1 97.81 417 GLY B CA 1
ATOM 7117 C C . GLY B 1 417 ? 21.359 1.785 -8.617 1 97.81 417 GLY B C 1
ATOM 7118 O O . GLY B 1 417 ? 20.781 2.639 -7.938 1 97.81 417 GLY B O 1
ATOM 7119 N N . ASN B 1 418 ? 22.406 2.064 -9.328 1 97.06 418 ASN B N 1
ATOM 7120 C CA . ASN B 1 418 ? 22.984 3.408 -9.32 1 97.06 418 ASN B CA 1
ATOM 7121 C C . ASN B 1 418 ? 22.219 4.34 -10.258 1 97.06 418 ASN B C 1
ATOM 7123 O O . ASN B 1 418 ? 22.047 5.527 -9.961 1 97.06 418 ASN B O 1
ATOM 7127 N N . THR B 1 419 ? 21.859 3.82 -11.391 1 97.25 419 THR B N 1
ATOM 7128 C CA . THR B 1 419 ? 21.016 4.551 -12.336 1 97.25 419 THR B CA 1
ATOM 7129 C C . THR B 1 419 ? 19.844 3.693 -12.781 1 97.25 419 THR B C 1
ATOM 7131 O O . THR B 1 419 ? 19.875 2.467 -12.672 1 97.25 419 THR B O 1
ATOM 7134 N N . TRP B 1 420 ? 18.859 4.359 -13.297 1 98.38 420 TRP B N 1
ATOM 7135 C CA . TRP B 1 420 ? 17.609 3.652 -13.562 1 98.38 420 TRP B CA 1
ATOM 7136 C C . TRP B 1 420 ? 17.047 4.035 -14.922 1 98.38 420 TRP B C 1
ATOM 7138 O O . TRP B 1 420 ? 17.344 5.113 -15.438 1 98.38 420 TRP B O 1
ATOM 7148 N N . LYS B 1 421 ? 16.297 3.141 -15.445 1 98.38 421 LYS B N 1
ATOM 7149 C CA . LYS B 1 421 ? 15.484 3.338 -16.641 1 98.38 421 LYS B CA 1
ATOM 7150 C C . LYS B 1 421 ? 14.07 2.818 -16.438 1 98.38 421 LYS B C 1
ATOM 7152 O O . LYS B 1 421 ? 13.859 1.847 -15.703 1 98.38 421 LYS B O 1
ATOM 7157 N N . ILE B 1 422 ? 13.141 3.459 -17.062 1 98.5 422 ILE B N 1
ATOM 7158 C CA . ILE B 1 422 ? 11.742 3.08 -16.906 1 98.5 422 ILE B CA 1
ATOM 7159 C C . ILE B 1 422 ? 11.391 1.99 -17.922 1 98.5 422 ILE B C 1
ATOM 7161 O O . ILE B 1 422 ? 11.633 2.145 -19.125 1 98.5 422 ILE B O 1
ATOM 7165 N N . ALA B 1 423 ? 10.859 0.895 -17.469 1 98.62 423 ALA B N 1
ATOM 7166 C CA . ALA B 1 423 ? 10.445 -0.194 -18.344 1 98.62 423 ALA B CA 1
ATOM 7167 C C . ALA B 1 423 ? 9.062 0.071 -18.922 1 98.62 423 ALA B C 1
ATOM 7169 O O . ALA B 1 423 ? 8.281 0.848 -18.375 1 98.62 423 ALA B O 1
ATOM 7170 N N . GLN B 1 424 ? 8.82 -0.56 -20.047 1 96.94 424 GLN B N 1
ATOM 7171 C CA . GLN B 1 424 ? 7.488 -0.538 -20.641 1 96.94 424 GLN B CA 1
ATOM 7172 C C . GLN B 1 424 ? 6.582 -1.588 -19.984 1 96.94 424 GLN B C 1
ATOM 7174 O O . GLN B 1 424 ? 6.969 -2.752 -19.859 1 96.94 424 GLN B O 1
ATOM 7179 N N . LEU B 1 425 ? 5.434 -1.18 -19.641 1 96.12 425 LEU B N 1
ATOM 7180 C CA . LEU B 1 425 ? 4.488 -2.086 -19 1 96.12 425 LEU B CA 1
ATOM 7181 C C . LEU B 1 425 ? 3.537 -2.691 -20.031 1 96.12 425 LEU B C 1
ATOM 7183 O O . LEU B 1 425 ? 3.178 -2.037 -21.016 1 96.12 425 LEU B O 1
ATOM 7187 N N . LYS B 1 426 ? 3.18 -3.906 -19.766 1 91.25 426 LYS B N 1
ATOM 7188 C CA . LYS B 1 426 ? 2.217 -4.637 -20.578 1 91.25 426 LYS B CA 1
ATOM 7189 C C . LYS B 1 426 ? 1.085 -5.199 -19.719 1 91.25 426 LYS B C 1
ATOM 7191 O O . LYS B 1 426 ? 1.333 -5.84 -18.688 1 91.25 426 LYS B O 1
ATOM 7196 N N . CYS B 1 427 ? -0.129 -4.98 -20.156 1 85.88 427 CYS B N 1
ATOM 7197 C CA . CYS B 1 427 ? -1.273 -5.422 -19.375 1 85.88 427 CYS B CA 1
ATOM 7198 C C . CYS B 1 427 ? -2.162 -6.359 -20.172 1 85.88 427 CYS B C 1
ATOM 7200 O O . CYS B 1 427 ? -3.326 -6.566 -19.828 1 85.88 427 CYS B O 1
ATOM 7202 N N . SER B 1 428 ? -1.741 -6.727 -21.25 1 80.69 428 SER B N 1
ATOM 7203 C CA . SER B 1 428 ? -2.451 -7.688 -22.094 1 80.69 428 SER B CA 1
ATOM 7204 C C . SER B 1 428 ? -1.507 -8.359 -23.094 1 80.69 428 SER B C 1
ATOM 7206 O O . SER B 1 428 ? -0.363 -7.926 -23.25 1 80.69 428 SER B O 1
ATOM 7208 N N . ASP B 1 429 ? -1.976 -9.453 -23.594 1 72.25 429 ASP B N 1
ATOM 7209 C CA . ASP B 1 429 ? -1.191 -10.117 -24.625 1 72.25 429 ASP B CA 1
ATOM 7210 C C . ASP B 1 429 ? -1.267 -9.352 -25.953 1 72.25 429 ASP B C 1
ATOM 7212 O O . ASP B 1 429 ? -0.438 -9.547 -26.828 1 72.25 429 ASP B O 1
ATOM 7216 N N . LYS B 1 430 ? -2.34 -8.523 -26.156 1 63.44 430 LYS B N 1
ATOM 7217 C CA . LYS B 1 430 ? -2.494 -7.766 -27.391 1 63.44 430 LYS B CA 1
ATOM 7218 C C . LYS B 1 430 ? -1.713 -6.457 -27.328 1 63.44 430 LYS B C 1
ATOM 7220 O O . LYS B 1 430 ? -1.838 -5.613 -28.219 1 63.44 430 LYS B O 1
ATOM 7225 N N . GLY B 1 431 ? -0.762 -6.34 -26.562 1 57.12 431 GLY B N 1
ATOM 7226 C CA . GLY B 1 431 ? 0.146 -5.207 -26.5 1 57.12 431 GLY B CA 1
ATOM 7227 C C . GLY B 1 431 ? -0.297 -4.145 -25.516 1 57.12 431 GLY B C 1
ATOM 7228 O O . GLY B 1 431 ? -1.24 -4.355 -24.75 1 57.12 431 GLY B O 1
ATOM 7229 N N . ALA B 1 432 ? 0.502 -2.998 -25.406 1 51.53 432 ALA B N 1
ATOM 7230 C CA . ALA B 1 432 ? 0.412 -1.908 -24.438 1 51.53 432 ALA B CA 1
ATOM 7231 C C . ALA B 1 432 ? -0.936 -1.2 -24.531 1 51.53 432 ALA B C 1
ATOM 7233 O O . ALA B 1 432 ? -1.46 -0.711 -23.531 1 51.53 432 ALA B O 1
ATOM 7234 N N . ASP B 1 433 ? -1.508 -0.978 -25.703 1 47 433 ASP B N 1
ATOM 7235 C CA . ASP B 1 433 ? -2.488 0.05 -26.031 1 47 433 ASP B CA 1
ATOM 7236 C C . ASP B 1 433 ? -3.91 -0.439 -25.766 1 47 433 ASP B C 1
ATOM 7238 O O . ASP B 1 433 ? -4.855 0.351 -25.781 1 47 433 ASP B O 1
ATOM 7242 N N . GLY B 1 434 ? -4.148 -1.695 -25.797 1 43.38 434 GLY B N 1
ATOM 7243 C CA . GLY B 1 434 ? -5.559 -1.992 -26 1 43.38 434 GLY B CA 1
ATOM 7244 C C . GLY B 1 434 ? -6.336 -2.117 -24.703 1 43.38 434 GLY B C 1
ATOM 7245 O O . GLY B 1 434 ? -7.562 -2.236 -24.719 1 43.38 434 GLY B O 1
ATOM 7246 N N . GLU B 1 435 ? -5.723 -2.559 -23.641 1 53.09 435 GLU B N 1
ATOM 7247 C CA . GLU B 1 435 ? -6.594 -2.969 -22.547 1 53.09 435 GLU B CA 1
ATOM 7248 C C . GLU B 1 435 ? -6.91 -1.797 -21.625 1 53.09 435 GLU B C 1
ATOM 7250 O O . GLU B 1 435 ? -6.086 -0.893 -21.453 1 53.09 435 GLU B O 1
ATOM 7255 N N . THR B 1 436 ? -8.188 -1.669 -21.297 1 61.56 436 THR B N 1
ATOM 7256 C CA . THR B 1 436 ? -8.922 -0.806 -20.375 1 61.56 436 THR B CA 1
ATOM 7257 C C . THR B 1 436 ? -8.258 -0.798 -19 1 61.56 436 THR B C 1
ATOM 7259 O O . THR B 1 436 ? -7.902 -1.854 -18.469 1 61.56 436 THR B O 1
ATOM 7262 N N . THR B 1 437 ? -7.656 0.247 -18.609 1 73 437 THR B N 1
ATOM 7263 C CA . THR B 1 437 ? -7.184 0.515 -17.25 1 73 437 THR B CA 1
ATOM 7264 C C . THR B 1 437 ? -8.195 0.031 -16.219 1 73 437 THR B C 1
ATOM 7266 O O . THR B 1 437 ? -9.383 0.34 -16.312 1 73 437 THR B O 1
ATOM 7269 N N . PRO B 1 438 ? -7.734 -0.883 -15.445 1 83.81 438 PRO B N 1
ATOM 7270 C CA . PRO B 1 438 ? -8.672 -1.304 -14.398 1 83.81 438 PRO B CA 1
ATOM 7271 C C . PRO B 1 438 ? -9.211 -0.132 -13.586 1 83.81 438 PRO B C 1
ATOM 7273 O O . PRO B 1 438 ? -8.547 0.9 -13.469 1 83.81 438 PRO B O 1
ATOM 7276 N N . PRO B 1 439 ? -10.461 -0.342 -13.164 1 83.75 439 PRO B N 1
ATOM 7277 C CA . PRO B 1 439 ? -10.945 0.69 -12.242 1 83.75 439 PRO B CA 1
ATOM 7278 C C . PRO B 1 439 ? -10.039 0.866 -11.023 1 83.75 439 PRO B C 1
ATOM 7280 O O . PRO B 1 439 ? -9.383 -0.086 -10.594 1 83.75 439 PRO B O 1
ATOM 7283 N N . PRO B 1 440 ? -10.023 2.08 -10.562 1 84.56 440 PRO B N 1
ATOM 7284 C CA . PRO B 1 440 ? -9.195 2.312 -9.383 1 84.56 440 PRO B CA 1
ATOM 7285 C C . PRO B 1 440 ? -9.516 1.352 -8.242 1 84.56 440 PRO B C 1
ATOM 7287 O O . PRO B 1 440 ? -10.688 1.142 -7.914 1 84.56 440 PRO B O 1
ATOM 7290 N N . GLY B 1 441 ? -8.445 0.786 -7.719 1 91.44 441 GLY B N 1
ATOM 7291 C CA . GLY B 1 441 ? -8.594 -0.101 -6.578 1 91.44 441 GLY B CA 1
ATOM 7292 C C . GLY B 1 441 ? -8.938 -1.525 -6.969 1 91.44 441 GLY B C 1
ATOM 7293 O O . GLY B 1 441 ? -9.219 -2.363 -6.109 1 91.44 441 GLY B O 1
ATOM 7294 N N . ARG B 1 442 ? -8.953 -1.778 -8.242 1 95.94 442 ARG B N 1
ATOM 7295 C CA . ARG B 1 442 ? -9.328 -3.115 -8.695 1 95.94 442 ARG B CA 1
ATOM 7296 C C . ARG B 1 442 ? -8.32 -3.66 -9.695 1 95.94 442 ARG B C 1
ATOM 7298 O O . ARG B 1 442 ? -8.695 -4.34 -10.656 1 95.94 442 ARG B O 1
ATOM 7305 N N . ALA B 1 443 ? -7.086 -3.201 -9.539 1 96.94 443 ALA B N 1
ATOM 7306 C CA . ALA B 1 443 ? -6.016 -3.781 -10.352 1 96.94 443 ALA B CA 1
ATOM 7307 C C . ALA B 1 443 ? -5.59 -5.141 -9.805 1 96.94 443 ALA B C 1
ATOM 7309 O O . ALA B 1 443 ? -4.602 -5.246 -9.078 1 96.94 443 ALA B O 1
ATOM 7310 N N . TRP B 1 444 ? -6.297 -6.176 -10.305 1 97.94 444 TRP B N 1
ATOM 7311 C CA . TRP B 1 444 ? -6.141 -7.5 -9.711 1 97.94 444 TRP B CA 1
ATOM 7312 C C . TRP B 1 444 ? -5.02 -8.273 -10.398 1 97.94 444 TRP B C 1
ATOM 7314 O O . TRP B 1 444 ? -4.445 -9.195 -9.82 1 97.94 444 TRP B O 1
ATOM 7324 N N . ALA B 1 445 ? -4.699 -7.926 -11.617 1 97.62 445 ALA B N 1
ATOM 7325 C CA . ALA B 1 445 ? -3.744 -8.688 -12.422 1 97.62 445 ALA B CA 1
ATOM 7326 C C . ALA B 1 445 ? -2.365 -8.031 -12.398 1 97.62 445 ALA B C 1
ATOM 7328 O O . ALA B 1 445 ? -2.252 -6.809 -12.305 1 97.62 445 ALA B O 1
ATOM 7329 N N . TRP B 1 446 ? -1.345 -8.805 -12.531 1 98.06 446 TRP B N 1
ATOM 7330 C CA . TRP B 1 446 ? 0.027 -8.312 -12.602 1 98.06 446 TRP B CA 1
ATOM 7331 C C . TRP B 1 446 ? 0.26 -7.523 -13.883 1 98.06 446 TRP B C 1
ATOM 7333 O O . TRP B 1 446 ? -0.626 -7.441 -14.742 1 98.06 446 TRP B O 1
ATOM 7343 N N . LYS B 1 447 ? 1.343 -6.82 -13.891 1 97.06 447 LYS B N 1
ATOM 7344 C CA . LYS B 1 447 ? 1.882 -6.234 -15.117 1 97.06 447 LYS B CA 1
ATOM 7345 C C . LYS B 1 447 ? 3.17 -6.938 -15.539 1 97.06 447 LYS B C 1
ATOM 7347 O O . LYS B 1 447 ? 4 -7.281 -14.695 1 97.06 447 LYS B O 1
ATOM 7352 N N . LEU B 1 448 ? 3.193 -7.23 -16.781 1 97.25 448 LEU B N 1
ATOM 7353 C CA . LEU B 1 448 ? 4.484 -7.609 -17.344 1 97.25 448 LEU B CA 1
ATOM 7354 C C . LEU B 1 448 ? 5.254 -6.383 -17.828 1 97.25 448 LEU B C 1
ATOM 7356 O O . LEU B 1 448 ? 4.664 -5.32 -18.047 1 97.25 448 LEU B O 1
ATOM 7360 N N . TRP B 1 449 ? 6.551 -6.496 -17.844 1 97.69 449 TRP B N 1
ATOM 7361 C CA . TRP B 1 449 ? 7.332 -5.344 -18.266 1 97.69 449 TRP B CA 1
ATOM 7362 C C . TRP B 1 449 ? 8.547 -5.789 -19.078 1 97.69 449 TRP B C 1
ATOM 7364 O O . TRP B 1 449 ? 8.992 -6.934 -18.969 1 97.69 449 TRP B O 1
ATOM 7374 N N . GLU B 1 450 ? 8.992 -4.852 -19.891 1 97.62 450 GLU B N 1
ATOM 7375 C CA . GLU B 1 450 ? 10.141 -5.098 -20.766 1 97.62 450 GLU B CA 1
ATOM 7376 C C . GLU B 1 450 ? 10.977 -3.832 -20.938 1 97.62 450 GLU B C 1
ATOM 7378 O O . GLU B 1 450 ? 10.438 -2.721 -20.922 1 97.62 450 GLU B O 1
ATOM 7383 N N . LEU B 1 451 ? 12.242 -3.994 -21.016 1 98.38 451 LEU B N 1
ATOM 7384 C CA . LEU B 1 451 ? 13.188 -2.92 -21.297 1 98.38 451 LEU B CA 1
ATOM 7385 C C . LEU B 1 451 ? 14.336 -3.42 -22.156 1 98.38 451 LEU B C 1
ATOM 7387 O O . LEU B 1 451 ? 14.969 -4.43 -21.844 1 98.38 451 LEU B O 1
ATOM 7391 N N . THR B 1 452 ? 14.57 -2.74 -23.25 1 98.31 452 THR B N 1
ATOM 7392 C CA . THR B 1 452 ? 15.734 -3.02 -24.094 1 98.31 452 THR B CA 1
ATOM 7393 C C . THR B 1 452 ? 16.766 -1.913 -23.953 1 98.31 452 THR B C 1
ATOM 7395 O O . THR B 1 452 ? 16.453 -0.732 -24.109 1 98.31 452 THR B O 1
ATOM 7398 N N . VAL B 1 453 ? 17.969 -2.314 -23.641 1 97 453 VAL B N 1
ATOM 7399 C CA . VAL B 1 453 ? 19.031 -1.339 -23.438 1 97 453 VAL B CA 1
ATOM 7400 C C . VAL B 1 453 ? 20.297 -1.778 -24.203 1 97 453 VAL B C 1
ATOM 7402 O O . VAL B 1 453 ? 20.547 -2.975 -24.344 1 97 453 VAL B O 1
ATOM 7405 N N . PRO B 1 454 ? 21.094 -0.771 -24.656 1 96.12 454 PRO B N 1
ATOM 7406 C CA . PRO B 1 454 ? 22.391 -1.139 -25.219 1 96.12 454 PRO B CA 1
ATOM 7407 C C . PRO B 1 454 ? 23.344 -1.744 -24.203 1 96.12 454 PRO B C 1
ATOM 7409 O O . PRO B 1 454 ? 23.328 -1.359 -23.031 1 96.12 454 PRO B O 1
ATOM 7412 N N . LEU B 1 455 ? 24.172 -2.645 -24.656 1 95.25 455 LEU B N 1
ATOM 7413 C CA . LEU B 1 455 ? 25.203 -3.168 -23.781 1 95.25 455 LEU B CA 1
ATOM 7414 C C . LEU B 1 455 ? 26.266 -2.105 -23.5 1 95.25 455 LEU B C 1
ATOM 7416 O O . LEU B 1 455 ? 26.734 -1.43 -24.406 1 95.25 455 LEU B O 1
ATOM 7420 N N . PRO B 1 456 ? 26.516 -1.957 -22.188 1 93.31 456 PRO B N 1
ATOM 7421 C CA . PRO B 1 456 ? 27.547 -0.963 -21.875 1 93.31 456 PRO B CA 1
ATOM 7422 C C . PRO B 1 456 ? 28.906 -1.321 -22.469 1 93.31 456 PRO B C 1
ATOM 7424 O O . PRO B 1 456 ? 29.281 -2.498 -22.516 1 93.31 456 PRO B O 1
ATOM 7427 N N . GLU B 1 457 ? 29.562 -0.23 -22.719 1 88.88 457 GLU B N 1
ATOM 7428 C CA . GLU B 1 457 ? 30.891 -0.437 -23.281 1 88.88 457 GLU B CA 1
ATOM 7429 C C . GLU B 1 457 ? 31.875 -0.938 -22.219 1 88.88 457 GLU B C 1
ATOM 7431 O O . GLU B 1 457 ? 31.812 -0.519 -21.062 1 88.88 457 GLU B O 1
ATOM 7436 N N . ASP B 1 458 ? 32.688 -1.814 -22.438 1 85.88 458 ASP B N 1
ATOM 7437 C CA . ASP B 1 458 ? 33.812 -2.268 -21.625 1 85.88 458 ASP B CA 1
ATOM 7438 C C . ASP B 1 458 ? 33.344 -2.9 -20.328 1 85.88 458 ASP B C 1
ATOM 7440 O O . ASP B 1 458 ? 33.969 -2.742 -19.281 1 85.88 458 ASP B O 1
ATOM 7444 N N . THR B 1 459 ? 32.125 -3.352 -20.312 1 90.75 459 THR B N 1
ATOM 7445 C CA . THR B 1 459 ? 31.609 -4.023 -19.125 1 90.75 459 THR B CA 1
ATOM 7446 C C . THR B 1 459 ? 31.594 -5.535 -19.328 1 90.75 459 THR B C 1
ATOM 7448 O O . THR B 1 459 ? 31.156 -6.023 -20.375 1 90.75 459 THR B O 1
ATOM 7451 N N . LYS B 1 460 ? 32.094 -6.266 -18.375 1 92.94 460 LYS B N 1
ATOM 7452 C CA . LYS B 1 460 ? 32.156 -7.719 -18.453 1 92.94 460 LYS B CA 1
ATOM 7453 C C . LYS B 1 460 ? 31 -8.359 -17.688 1 92.94 460 LYS B C 1
ATOM 7455 O O . LYS B 1 460 ? 30.625 -9.5 -17.969 1 92.94 460 LYS B O 1
ATOM 7460 N N . GLU B 1 461 ? 30.594 -7.652 -16.672 1 95.38 461 GLU B N 1
ATOM 7461 C CA . GLU B 1 461 ? 29.484 -8.148 -15.859 1 95.38 461 GLU B CA 1
ATOM 7462 C C . GLU B 1 461 ? 28.453 -7.047 -15.602 1 95.38 461 GLU B C 1
ATOM 7464 O O . GLU B 1 461 ? 28.828 -5.902 -15.32 1 95.38 461 GLU B O 1
ATOM 7469 N N . MET B 1 462 ? 27.234 -7.395 -15.781 1 96.12 462 MET B N 1
ATOM 7470 C CA . MET B 1 462 ? 26.125 -6.48 -15.5 1 96.12 462 MET B CA 1
ATOM 7471 C C . MET B 1 462 ? 25.312 -6.965 -14.305 1 96.12 462 MET B C 1
ATOM 7473 O O . MET B 1 462 ? 24.953 -8.141 -14.227 1 96.12 462 MET B O 1
ATOM 7477 N N . GLU B 1 463 ? 25.078 -6.125 -13.375 1 98.06 463 GLU B N 1
ATOM 7478 C CA . GLU B 1 463 ? 24.125 -6.367 -12.305 1 98.06 463 GLU B CA 1
ATOM 7479 C C . GLU B 1 463 ? 22.781 -5.695 -12.586 1 98.06 463 GLU B C 1
ATOM 7481 O O . GLU B 1 463 ? 22.641 -4.484 -12.406 1 98.06 463 GLU B O 1
ATOM 7486 N N . ILE B 1 464 ? 21.859 -6.488 -12.992 1 98.62 464 ILE B N 1
ATOM 7487 C CA . ILE B 1 464 ? 20.547 -5.969 -13.359 1 98.62 464 ILE B CA 1
ATOM 7488 C C . ILE B 1 464 ? 19.609 -6.02 -12.148 1 98.62 464 ILE B C 1
ATOM 7490 O O . ILE B 1 464 ? 19.516 -7.043 -11.469 1 98.62 464 ILE B O 1
ATOM 7494 N N . VAL B 1 465 ? 18.953 -4.906 -11.859 1 98.75 465 VAL B N 1
ATOM 7495 C CA . VAL B 1 465 ? 18.047 -4.777 -10.727 1 98.75 465 VAL B CA 1
ATOM 7496 C C . VAL B 1 465 ? 16.719 -4.184 -11.195 1 98.75 465 VAL B C 1
ATOM 7498 O O . VAL B 1 465 ? 16.688 -3.328 -12.078 1 98.75 465 VAL B O 1
ATOM 7501 N N . CYS B 1 466 ? 15.641 -4.688 -10.641 1 98.88 466 CYS B N 1
ATOM 7502 C CA . CYS B 1 466 ? 14.359 -4.051 -10.914 1 98.88 466 CYS B CA 1
ATOM 7503 C C . CYS B 1 466 ? 13.641 -3.691 -9.617 1 98.88 466 CYS B C 1
ATOM 7505 O O . CYS B 1 466 ? 13.828 -4.348 -8.594 1 98.88 466 CYS B O 1
ATOM 7507 N N . LYS B 1 467 ? 12.844 -2.676 -9.641 1 98.88 467 LYS B N 1
ATOM 7508 C CA . LYS B 1 467 ? 11.93 -2.264 -8.578 1 98.88 467 LYS B CA 1
ATOM 7509 C C . LYS B 1 467 ? 10.648 -1.678 -9.164 1 98.88 467 LYS B C 1
ATOM 7511 O O . LYS B 1 467 ? 10.672 -1.055 -10.227 1 98.88 467 LYS B O 1
ATOM 7516 N N . ALA B 1 468 ? 9.578 -1.889 -8.469 1 98.94 468 ALA B N 1
ATOM 7517 C CA . ALA B 1 468 ? 8.273 -1.451 -8.945 1 98.94 468 ALA B CA 1
ATOM 7518 C C . ALA B 1 468 ? 7.645 -0.449 -7.984 1 98.94 468 ALA B C 1
ATOM 7520 O O . ALA B 1 468 ? 8.031 -0.373 -6.816 1 98.94 468 ALA B O 1
ATOM 7521 N N . VAL B 1 469 ? 6.746 0.361 -8.5 1 98.75 469 VAL B N 1
ATOM 7522 C CA . VAL B 1 469 ? 5.973 1.359 -7.77 1 98.75 469 VAL B CA 1
ATOM 7523 C C . VAL B 1 469 ? 4.48 1.141 -8.023 1 98.75 469 VAL B C 1
ATOM 7525 O O . VAL B 1 469 ? 4.059 0.956 -9.164 1 98.75 469 VAL B O 1
ATOM 7528 N N . ASP B 1 470 ? 3.713 1.131 -6.961 1 98.44 470 ASP B N 1
ATOM 7529 C CA . ASP B 1 470 ? 2.277 0.949 -7.16 1 98.44 470 ASP B CA 1
ATOM 7530 C C . ASP B 1 470 ? 1.537 2.281 -7.07 1 98.44 470 ASP B C 1
ATOM 7532 O O . ASP B 1 470 ? 2.162 3.34 -6.977 1 98.44 470 ASP B O 1
ATOM 7536 N N . SER B 1 471 ? 0.206 2.266 -7.105 1 97.38 471 SER B N 1
ATOM 7537 C CA . SER B 1 471 ? -0.614 3.467 -7.223 1 97.38 471 SER B CA 1
ATOM 7538 C C . SER B 1 471 ? -0.682 4.223 -5.902 1 97.38 471 SER B C 1
ATOM 7540 O O . SER B 1 471 ? -1.127 5.371 -5.859 1 97.38 471 SER B O 1
ATOM 7542 N N . SER B 1 472 ? -0.262 3.617 -4.781 1 98 472 SER B N 1
ATOM 7543 C CA . SER B 1 472 ? -0.112 4.316 -3.512 1 98 472 SER B CA 1
ATOM 7544 C C . SER B 1 472 ? 1.312 4.832 -3.326 1 98 472 SER B C 1
ATOM 7546 O O . SER B 1 472 ? 1.673 5.301 -2.246 1 98 472 SER B O 1
ATOM 7548 N N . TYR B 1 473 ? 2.119 4.609 -4.352 1 98.44 473 TYR B N 1
ATOM 7549 C CA . TYR B 1 473 ? 3.504 5.051 -4.484 1 98.44 473 TYR B CA 1
ATOM 7550 C C . TYR B 1 473 ? 4.395 4.355 -3.465 1 98.44 473 TYR B C 1
ATOM 7552 O O . TYR B 1 473 ? 5.383 4.934 -2.996 1 98.44 473 TYR B O 1
ATOM 7560 N N . ASN B 1 474 ? 3.973 3.205 -3.008 1 98.81 474 ASN B N 1
ATOM 7561 C CA . ASN B 1 474 ? 4.93 2.33 -2.342 1 98.81 474 ASN B CA 1
ATOM 7562 C C . ASN B 1 474 ? 5.949 1.76 -3.326 1 98.81 474 ASN B C 1
ATOM 7564 O O . ASN B 1 474 ? 5.602 1.423 -4.461 1 98.81 474 ASN B O 1
ATOM 7568 N N . MET B 1 475 ? 7.141 1.747 -2.875 1 98.69 475 MET B N 1
ATOM 7569 C CA . MET B 1 475 ? 8.234 1.186 -3.662 1 98.69 475 MET B CA 1
ATOM 7570 C C . MET B 1 475 ? 8.953 0.089 -2.885 1 98.69 475 MET B C 1
ATOM 7572 O O . MET B 1 475 ? 9 0.121 -1.653 1 98.69 475 MET B O 1
ATOM 7576 N N . GLN B 1 476 ? 9.516 -0.836 -3.59 1 98.88 476 GLN B N 1
ATOM 7577 C CA . GLN B 1 476 ? 10.18 -1.989 -2.992 1 98.88 476 GLN B CA 1
ATOM 7578 C C . GLN B 1 476 ? 11.375 -1.559 -2.15 1 98.88 476 GLN B C 1
ATOM 7580 O O . GLN B 1 476 ? 12.094 -0.626 -2.514 1 98.88 476 GLN B O 1
ATOM 7585 N N . PRO B 1 477 ? 11.641 -2.27 -1.03 1 98.81 477 PRO B N 1
ATOM 7586 C CA . PRO B 1 477 ? 12.898 -2.078 -0.294 1 98.81 477 PRO B CA 1
ATOM 7587 C C . PRO B 1 477 ? 14.125 -2.447 -1.118 1 98.81 477 PRO B C 1
ATOM 7589 O O . PRO B 1 477 ? 14.023 -3.219 -2.076 1 98.81 477 PRO B O 1
ATOM 7592 N N . ASP B 1 478 ? 15.266 -1.99 -0.643 1 98.62 478 ASP B N 1
ATOM 7593 C CA . ASP B 1 478 ? 16.5 -2.166 -1.397 1 98.62 478 ASP B CA 1
ATOM 7594 C C . ASP B 1 478 ? 17.062 -3.578 -1.223 1 98.62 478 ASP B C 1
ATOM 7596 O O . ASP B 1 478 ? 17.516 -4.191 -2.186 1 98.62 478 ASP B O 1
ATOM 7600 N N . THR B 1 479 ? 17.031 -4.008 0.043 1 98.5 479 THR B N 1
ATOM 7601 C CA . THR B 1 479 ? 17.812 -5.207 0.35 1 98.5 479 THR B CA 1
ATOM 7602 C C . THR B 1 479 ? 16.984 -6.195 1.158 1 98.5 479 THR B C 1
ATOM 7604 O O . THR B 1 479 ? 15.93 -5.836 1.705 1 98.5 479 THR B O 1
ATOM 7607 N N . ILE B 1 480 ? 17.438 -7.387 1.296 1 98.38 480 ILE B N 1
ATOM 7608 C CA . ILE B 1 480 ? 16.672 -8.508 1.83 1 98.38 480 ILE B CA 1
ATOM 7609 C C . ILE B 1 480 ? 16.75 -8.508 3.355 1 98.38 480 ILE B C 1
ATOM 7611 O O . ILE B 1 480 ? 15.75 -8.719 4.039 1 98.38 480 ILE B O 1
ATOM 7615 N N . LEU B 1 481 ? 17.875 -8.234 3.945 1 98.38 481 LEU B N 1
ATOM 7616 C CA . LEU B 1 481 ? 18.109 -8.492 5.363 1 98.38 481 LEU B CA 1
ATOM 7617 C C . LEU B 1 481 ? 17.172 -7.664 6.227 1 98.38 481 LEU B C 1
ATOM 7619 O O . LEU B 1 481 ? 16.609 -8.172 7.199 1 98.38 481 LEU B O 1
ATOM 7623 N N . PRO B 1 482 ? 16.875 -6.43 5.883 1 98.38 482 PRO B N 1
ATOM 7624 C CA . PRO B 1 482 ? 15.977 -5.652 6.727 1 98.38 482 PRO B CA 1
ATOM 7625 C C . PRO B 1 482 ? 14.531 -6.145 6.652 1 98.38 482 PRO B C 1
ATOM 7627 O O . PRO B 1 482 ? 13.703 -5.77 7.488 1 98.38 482 PRO B O 1
ATOM 7630 N N . ILE B 1 483 ? 14.188 -6.922 5.637 1 98.31 483 ILE B N 1
ATOM 7631 C CA . ILE B 1 483 ? 12.82 -7.414 5.527 1 98.31 483 ILE B CA 1
ATOM 7632 C C . ILE B 1 483 ? 12.773 -8.898 5.879 1 98.31 483 ILE B C 1
ATOM 7634 O O . ILE B 1 483 ? 11.727 -9.539 5.762 1 98.31 483 ILE B O 1
ATOM 7638 N N . TRP B 1 484 ? 13.93 -9.484 6.266 1 98.19 484 TRP B N 1
ATOM 7639 C CA . TRP B 1 484 ? 14 -10.898 6.605 1 98.19 484 TRP B CA 1
ATOM 7640 C C . TRP B 1 484 ? 13.008 -11.25 7.703 1 98.19 484 TRP B C 1
ATOM 7642 O O . TRP B 1 484 ? 12.797 -10.469 8.633 1 98.19 484 TRP B O 1
ATOM 7652 N N . ASN B 1 485 ? 12.383 -12.375 7.727 1 97.81 485 ASN B N 1
ATOM 7653 C CA . ASN B 1 485 ? 11.578 -12.961 8.797 1 97.81 485 ASN B CA 1
ATOM 7654 C C . ASN B 1 485 ? 11.719 -14.484 8.828 1 97.81 485 ASN B C 1
ATOM 7656 O O . ASN B 1 485 ? 12.117 -15.094 7.836 1 97.81 485 ASN B O 1
ATOM 7660 N N . LEU B 1 486 ? 11.383 -15.102 9.883 1 94.31 486 LEU B N 1
ATOM 7661 C CA . LEU B 1 486 ? 11.742 -16.484 10.18 1 94.31 486 LEU B CA 1
ATOM 7662 C C . LEU B 1 486 ? 11.062 -17.438 9.203 1 94.31 486 LEU B C 1
ATOM 7664 O O . LEU B 1 486 ? 11.555 -18.547 8.977 1 94.31 486 LEU B O 1
ATOM 7668 N N . ARG B 1 487 ? 9.93 -17 8.57 1 94.81 487 ARG B N 1
ATOM 7669 C CA . ARG B 1 487 ? 9.195 -17.891 7.676 1 94.81 487 ARG B CA 1
ATOM 7670 C C . ARG B 1 487 ? 9.562 -17.609 6.219 1 94.81 487 ARG B C 1
ATOM 7672 O O . ARG B 1 487 ? 9.18 -18.375 5.328 1 94.81 487 ARG B O 1
ATOM 7679 N N . GLY B 1 488 ? 10.305 -16.562 5.961 1 97.38 488 GLY B N 1
ATOM 7680 C CA . GLY B 1 488 ? 10.711 -16.219 4.609 1 97.38 488 GLY B CA 1
ATOM 7681 C C . GLY B 1 488 ? 9.555 -15.828 3.719 1 97.38 488 GLY B C 1
ATOM 7682 O O . GLY B 1 488 ? 9.57 -16.094 2.516 1 97.38 488 GLY B O 1
ATOM 7683 N N . VAL B 1 489 ? 8.523 -15.289 4.309 1 98.19 489 VAL B N 1
ATOM 7684 C CA . VAL B 1 489 ? 7.383 -14.812 3.533 1 98.19 489 VAL B CA 1
ATOM 7685 C C . VAL B 1 489 ? 7.551 -13.336 3.213 1 98.19 489 VAL B C 1
ATOM 7687 O O . VAL B 1 489 ? 8.391 -12.656 3.809 1 98.19 489 VAL B O 1
ATOM 7690 N N . LEU B 1 490 ? 6.824 -12.812 2.213 1 98.56 490 LEU B N 1
ATOM 7691 C CA . LEU B 1 490 ? 6.723 -11.383 1.926 1 98.56 490 LEU B CA 1
ATOM 7692 C C . LEU B 1 490 ? 8.039 -10.852 1.38 1 98.56 490 LEU B C 1
ATOM 7694 O O . LEU B 1 490 ? 8.422 -9.711 1.665 1 98.56 490 LEU B O 1
ATOM 7698 N N . SER B 1 491 ? 8.797 -11.711 0.668 1 98.44 491 SER B N 1
ATOM 7699 C CA . SER B 1 491 ? 10.016 -11.219 0.036 1 98.44 491 SER B CA 1
ATOM 7700 C C . SER B 1 491 ? 9.703 -10.25 -1.1 1 98.44 491 SER B C 1
ATOM 7702 O O . SER B 1 491 ? 9.125 -10.641 -2.113 1 98.44 491 SER B O 1
ATOM 7704 N N . ASN B 1 492 ? 10.117 -8.961 -0.886 1 98.69 492 ASN B N 1
ATOM 7705 C CA . ASN B 1 492 ? 9.766 -7.996 -1.922 1 98.69 492 ASN B CA 1
ATOM 7706 C C . ASN B 1 492 ? 10.883 -6.969 -2.125 1 98.69 492 ASN B C 1
ATOM 7708 O O . ASN B 1 492 ? 10.641 -5.883 -2.648 1 98.69 492 ASN B O 1
ATOM 7712 N N . ALA B 1 493 ? 12.133 -7.262 -1.63 1 98.81 493 ALA B N 1
ATOM 7713 C CA . ALA B 1 493 ? 13.258 -6.395 -1.943 1 98.81 493 ALA B CA 1
ATOM 7714 C C . ALA B 1 493 ? 13.562 -6.398 -3.439 1 98.81 493 ALA B C 1
ATOM 7716 O O . ALA B 1 493 ? 13.031 -7.227 -4.184 1 98.81 493 ALA B O 1
ATOM 7717 N N . TRP B 1 494 ? 14.406 -5.477 -3.832 1 98.88 494 TRP B N 1
ATOM 7718 C CA . TRP B 1 494 ? 14.828 -5.461 -5.227 1 98.88 494 TRP B CA 1
ATOM 7719 C C . TRP B 1 494 ? 15.227 -6.859 -5.691 1 98.88 494 TRP B C 1
ATOM 7721 O O . TRP B 1 494 ? 15.867 -7.605 -4.945 1 98.88 494 TRP B O 1
ATOM 7731 N N . HIS B 1 495 ? 14.789 -7.234 -6.906 1 98.88 495 HIS B N 1
ATOM 7732 C CA . HIS B 1 495 ? 15.312 -8.461 -7.496 1 98.88 495 HIS B CA 1
ATOM 7733 C C . HIS B 1 495 ? 16.562 -8.188 -8.32 1 98.88 495 HIS B C 1
ATOM 7735 O O . HIS B 1 495 ? 16.625 -7.195 -9.047 1 98.88 495 HIS B O 1
ATOM 7741 N N . LYS B 1 496 ? 17.531 -9.047 -8.18 1 98.31 496 LYS B N 1
ATOM 7742 C CA . LYS B 1 496 ? 18.828 -8.844 -8.812 1 98.31 496 LYS B CA 1
ATOM 7743 C C . LYS B 1 496 ? 19.234 -10.07 -9.617 1 98.31 496 LYS B C 1
ATOM 7745 O O . LYS B 1 496 ? 19.016 -11.211 -9.188 1 98.31 496 LYS B O 1
ATOM 7750 N N . VAL B 1 497 ? 19.734 -9.789 -10.773 1 98.06 497 VAL B N 1
ATOM 7751 C CA . VAL B 1 497 ? 20.297 -10.82 -11.648 1 98.06 497 VAL B CA 1
ATOM 7752 C C . VAL B 1 497 ? 21.672 -10.383 -12.141 1 98.06 497 VAL B C 1
ATOM 7754 O O . VAL B 1 497 ? 21.859 -9.227 -12.523 1 98.06 497 VAL B O 1
ATOM 7757 N N . ASN B 1 498 ? 22.594 -11.328 -12.102 1 97.56 498 ASN B N 1
ATOM 7758 C CA . ASN B 1 498 ? 23.922 -11.086 -12.656 1 97.56 498 ASN B CA 1
ATOM 7759 C C . ASN B 1 498 ? 24.094 -11.734 -14.023 1 97.56 498 ASN B C 1
ATOM 7761 O O . ASN B 1 498 ? 23.781 -12.922 -14.195 1 97.56 498 ASN B O 1
ATOM 7765 N N . VAL B 1 499 ? 24.547 -10.93 -14.938 1 97.19 499 VAL B N 1
ATOM 7766 C CA . VAL B 1 499 ? 24.719 -11.398 -16.312 1 97.19 499 VAL B CA 1
ATOM 7767 C C . VAL B 1 499 ? 26.156 -11.156 -16.766 1 97.19 499 VAL B C 1
ATOM 7769 O O . VAL B 1 499 ? 26.719 -10.086 -16.531 1 97.19 499 VAL B O 1
ATOM 7772 N N . ARG B 1 500 ? 26.797 -12.117 -17.422 1 96.62 500 ARG B N 1
ATOM 7773 C CA . ARG B 1 500 ? 28.141 -11.984 -17.969 1 96.62 500 ARG B CA 1
ATOM 7774 C C . ARG B 1 500 ? 28.094 -11.664 -19.453 1 96.62 500 ARG B C 1
ATOM 7776 O O . ARG B 1 500 ? 27.281 -12.211 -20.188 1 96.62 500 ARG B O 1
ATOM 7783 N N . ILE B 1 501 ? 28.969 -10.719 -19.828 1 95.31 501 ILE B N 1
ATOM 7784 C CA . ILE B 1 501 ? 29.094 -10.359 -21.234 1 95.31 501 ILE B CA 1
ATOM 7785 C C . ILE B 1 501 ? 30.359 -11.008 -21.812 1 95.31 501 ILE B C 1
ATOM 7787 O O . ILE B 1 501 ? 31.469 -10.766 -21.328 1 95.31 501 ILE B O 1
ATOM 7791 N N . GLN B 1 502 ? 30.141 -11.789 -22.781 1 92.56 502 GLN B N 1
ATOM 7792 C CA . GLN B 1 502 ? 31.25 -12.492 -23.406 1 92.56 502 GLN B CA 1
ATOM 7793 C C . GLN B 1 502 ? 31.594 -11.891 -24.766 1 92.56 502 GLN B C 1
ATOM 7795 O O . GLN B 1 502 ? 30.703 -11.508 -25.516 1 92.56 502 GLN B O 1
ATOM 7800 N N . GLU B 1 503 ? 32.906 -11.734 -24.984 1 87.75 503 GLU B N 1
ATOM 7801 C CA . GLU B 1 503 ? 33.375 -11.266 -26.281 1 87.75 503 GLU B CA 1
ATOM 7802 C C . GLU B 1 503 ? 33.375 -12.398 -27.312 1 87.75 503 GLU B C 1
ATOM 7804 O O . GLU B 1 503 ? 33.594 -13.562 -26.953 1 87.75 503 GLU B O 1
ATOM 7809 N N . GLU B 1 504 ? 32.906 -12.094 -28.469 1 72.75 504 GLU B N 1
ATOM 7810 C CA . GLU B 1 504 ? 33.031 -13.102 -29.531 1 72.75 504 GLU B CA 1
ATOM 7811 C C . GLU B 1 504 ? 34.438 -13.609 -29.656 1 72.75 504 GLU B C 1
ATOM 7813 O O . GLU B 1 504 ? 35.406 -12.828 -29.578 1 72.75 504 GLU B O 1
ATOM 7818 N N . GLU B 1 505 ? 34.75 -14.898 -29.469 1 54.88 505 GLU B N 1
ATOM 7819 C CA . GLU B 1 505 ? 36.031 -15.43 -29.922 1 54.88 505 GLU B CA 1
ATOM 7820 C C . GLU B 1 505 ? 36.219 -15.227 -31.422 1 54.88 505 GLU B C 1
ATOM 7822 O O . GLU B 1 505 ? 35.25 -15.328 -32.188 1 54.88 505 GLU B O 1
#

pLDDT: mean 86.43, std 19.14, range [23.55, 98.94]

Secondary structure (DSSP, 8-state):
------------------------EE-HHHHHT-EETTTEEEEEETTEEEE-TTTGGG-TTGGGGGGGTTSBSHHHHHH-GGGSSHHHHHHHHTTEEEEE--S---SS--S--------PPPTTSEEEETTTTEEE--HHHHTS-SSPPTTTS-B--SSPPP---TTT-EEEEEEPPPTT-SSPPEEEEEEHHHHHHSS-EEEEEEEEE-TTTTHHHHHHHS---S----S-SEEEEEEEEEEHHHHHHHTT--GGGGGT--EEEEEEEEE-TT-PEEEEEEEHHHHH-TTS--EEEEEETTEEPPGGGTTT-EEE-TTS-GGGS-SSEEEEEEESS---SHHHHSSSB---TT--TTT--GGGSPBP-S---EEEEEESPTT-EEEGGG-EEEEEEEEE-STTPPEEEEEEESBTTSS-EEPEEE-STT-SSSS--PPTT---S-EEEEEEEEPPTT-SEEEEEEEEEETT--B--S-SGGG--TT-----SPEEEEEEEE---/------------------------EE-HHHHTT-EETTTEEEEEETTEEEE-TTTGGG-TTGGGGGGGTTSBSHHHHHH-GGGSSHHHHHHHHTTEEEEE--S---SS--S--------PPPTTSEEEETTTTEEE--HHHHTS-SSPPTTTS-B--SSPPP---TTT-EEEEEEPPPTT-SSPPEEEEEEHHHHHHSS-EEEEEEEEE-TTTTHHHHHHHS---S----S-SEEEEEEEEEEHHHHHHHTT--GGGGGT--EEEEEEEEE-TT-PEEEEEEEHHHHH-TTS--EEEEEETTEEPPGGGTTT-EEE-TTS-GGGS-SSEEEEEEESS---SHHHHSSSB---TT--TTT--GGGSPBP-S---EEEEEESPTT-EEEGGG-EEEEEEEEE-STTPPEEEEEEESBTTSS-EEPEEE-STT-SSSS--PPTT---S-EEEEEEEEPPTT-SEEEEEEEEEETT--B--S-SGGG--TT-----SPEEEEEEEE---

Foldseek 3Di:
DPPPDPDDPDDDDDPPDDPPPQQDAAELVRQQVALDLVNFFWADDPQFIFGCSVVQVVPPVHNVCSLRGSYYCVLVCVLPVVCVDPVNVVVRVVGTRHGHPDPPPPPDPPPPDCPVPQPDQRPSWAFLDVVVTWTFAQLQCQQSFLARDPSRQTFDDPFHQDDDDLVPAKAWEWECDDPPDPDHIFIDIDGLVCFAPVADKDKDKFKAAALQACLLQLCVVPNADDRNHYNTSMGIWMFMTGQLLVVVVVRPDDPVLVVQFFKKKWWACGADPVRDTQIFIDTPCLRNPPLQRWHFTQDIRRHGDRSSRAPRTWIDGFLWHNSHGHGRTHYIYGHNDTDPGCCQQPHQWFDFLVDAPVRDDSNVTHHGTGAAKAKEWSPPAFAAEDELVVQKGKIKIKIDTGQQWAFPWKWKDFALPPDTDTWQKANRPVGRPDDDDDDRRHNRGMIMTMDMDGDDPPDFKTKMKMWIATPVRDIAAAGNSRRRDNNSGRRGHIYIGMYGYDYDD/DPPPPDPDPDDDPDPPDPPPPQQDAAELVRQQVALDLVNFFWADDPQFIFGCSVVQVVPPVHNVVSLRGSYYCVLVCVLPVVCVDPVNVVVRVVGTRHGHPDPPPPDDPPPPDCPVPQPDQRPSWAFLDVVVTWTFAQLQCQQSFLARDPSRQTFDDPFHQDDDDLVPAKAWEWECDDPPDPDHIFIDIDGLVCFAPVADKDKDKFKAAALQACLLQLCVVPNADDRNHYNTSMGIWMFMTGQLLVVVVVRPDDPVLVVQFFKKKWWAPGADPVRDTQIFIDTPCLRNPPLQRWHFTQDIRRHGDRSSRAPRTWIDGFLWHNSHGHGRTHYIYGHNDTDPGCCQQPHQWFDFLVDAPVRDDSNVTHHGTGAAKAKEWSPPAFAAEAELVVQKDKIKIKIDTGQQWAFPWKWKDFALPPDTDTWQKANRPVGRPDDDDDDRRHNRGMIMTMDMDGDDDPDFKTKMKMWIATPVRDIAAAGNSRRRDNNSGRGHHIYIGMYGYDYDD

InterPro domains:
  IPR000572 Oxidoreductase, molybdopterin-binding domain [PF00174] (158-343)
  IPR001199 Cytochrome b5-like heme/steroid binding domain [PF00173] (28-96)
  IPR001199 Cytochrome b5-like heme/steroid binding domain [PS50255] (23-101)
  IPR001199 Cytochrome b5-like heme/steroid binding domain [SM01117] (26-101)
  IPR005066 Moybdenum cofactor oxidoreductase, dimerisation [PF03404] (366-500)
  IPR008335 Eukaryotic molybdopterin oxidoreductase [PR00407] (125-139)
  IPR008335 Eukaryotic molybdopterin oxidoreductase [PR00407] (146-162)
  IPR008335 Eukaryotic molybdopterin oxidoreductase [PR00407] (206-217)
  IPR008335 Eukaryotic molybdopterin oxidoreductase [PR00407] (217-229)
  IPR008335 Eukaryotic molybdopterin oxidoreductase [PR00407] (232-247)
  IPR008335 Eukaryotic molybdopterin oxidoreductase [PR00407] (289-305)
  IPR008335 Eukaryotic molybdopterin oxidoreductase [PR00407] (306-319)
  IPR008335 Eukaryotic molybdopterin oxidoreductase [PR00407] (322-335)
  IPR008335 Eukaryotic molybdopterin oxidoreductase [PR00407] (368-380)
  IPR008335 Eukaryotic molybdopterin oxidoreductase [PR00407] (395-409)
  IPR008335 Eukaryotic molybdopterin oxidoreductase [PR00407] (409-421)
  IPR008335 Eukaryotic molybdopterin oxidoreductase [PR00407] (442-452)
  IPR008335 Eukaryotic molybdopterin oxidoreductase [PR00407] (467-479)
  IPR008335 Eukaryotic molybdopterin oxidoreductase [PR00407] (482-495)
  IPR014756 Immunoglobulin E-set [SSF81296] (370-501)

Radius of gyration: 35.99 Å; Cα contacts (8 Å, |Δi|>4): 2377; chains: 2; bounding box: 69×131×179 Å

Nearest PDB structures (foldseek):
  3hc2-assembly1_A-2  TM=9.721E-01  e=2.826E-61  Gallus gallus
  3hbq-assembly1_A-2  TM=9.685E-01  e=1.323E-60  Gallus gallus
  2bpb-assembly1_A  TM=8.925E-01  e=6.620E-38  Ancylobacter novellus
  2ca3-assembly1_A  TM=8.927E-01  e=7.422E-38  Ancylobacter novellus
  2ca4-assembly1_A  TM=8.903E-01  e=8.811E-38  Ancylobacter novellus

Organism: NCBI:txid47308

Sequence (1010 aa):
MIILSTKESPTSGSVGTLPSSSLPIFSQEEVSRHRTLEDGIWVTYKGGVYDITEFVAIHPGGDKIMLAAGGSVEPFWALYAVHNQEHVLEMLSEYKATESRGPEEAAEPESIGPLFLRPERHPVLRINNLKPFNAETPPEILTESYITPSVFFYKRNHLPVPNIDPATYKLQIEIQAPTNSERGGGVLSLSLDDLKNKFPKHTVTATIQCAGNRRSDMHKAKQVKGLNWGIAAIGNASWSGAKLRDVLLAAGYTLDDSKWAQHVQFEGLDQDVAGTTYGASIPLKKAISEDGDCLLAYEMNGEVLPADHGFPIRVVVPGTVGARNVKWLGKIIVSAEESSSHWQQNDYKGFSPSTDWDTVDYKSAPAIQELPIQSAITVPADGAIVDRSEEEVTIKGYAWSGGGREVVRVDVSIDGGNTWKIAQLKCSDKGADGETTPPPGRAWAWKLWELTVPLPEDTKEMEIVCKAVDSSYNMQPDTILPIWNLRGVLSNAWHKVNVRIQEEEMIILSTKESPTSGSVGTLPSSSLPIFSQEEVSRHRTLEDGIWVTYKGGVYDITEFVAIHPGGDKIMLAAGGSVEPFWALYAVHNQEHVLEMLSEYKATESRGPEEAAEPESIGPLFLRPERHPVLRINNLKPFNAETPPEILTESYITPSVFFYKRNHLPVPNIDPATYKLQIEIQAPTNSERGGGVLSLSLDDLKNKFPKHTVTATIQCAGNRRSDMHKAKQVKGLNWGIAAIGNASWSGAKLRDVLLAAGYTLDDSKWAQHVQFEGLDQDVAGTTYGASIPLKKAISEDGDCLLAYEMNGEVLPADHGFPIRVVVPGTVGARNVKWLGKIIVSAEESSSHWQQNDYKGFSPSTDWDTVDYKSAPAIQELPIQSAITVPADGAIVDRSEEEVTIKGYAWSGGGREVVRVDVSIDGGNTWKIAQLKCSDKGADGETTPPPGRAWAWKLWELTVPLPEDTKEMEIVCKAVDSSYNMQPDTILPIWNLRGVLSNAWHKVNVRIQEEE